Protein AF-A0A956LGB2-F1 (afdb_monomer_lite)

Structure (mmCIF, N/CA/C/O backbone):
data_AF-A0A956LGB2-F1
#
_entry.id   AF-A0A956LGB2-F1
#
loop_
_atom_site.group_PDB
_atom_site.id
_atom_site.type_symbol
_atom_site.label_atom_id
_atom_site.label_alt_id
_atom_site.label_comp_id
_atom_site.label_asym_id
_atom_site.label_entity_id
_atom_site.label_seq_id
_atom_site.pdbx_PDB_ins_code
_atom_site.Cartn_x
_atom_site.Cartn_y
_atom_site.Cartn_z
_atom_site.occupancy
_atom_site.B_iso_or_equiv
_atom_site.auth_seq_id
_atom_site.auth_comp_id
_atom_site.auth_asym_id
_atom_site.auth_atom_id
_atom_site.pdbx_PDB_model_num
ATOM 1 N N . MET A 1 1 ? -15.242 -31.409 2.179 1.00 33.00 1 MET A N 1
ATOM 2 C CA . MET A 1 1 ? -13.877 -31.754 2.643 1.00 33.00 1 MET A CA 1
ATOM 3 C C . MET A 1 1 ? -12.834 -31.736 1.522 1.00 33.00 1 MET A C 1
ATOM 5 O O . MET A 1 1 ? -11.829 -31.067 1.704 1.00 33.00 1 MET A O 1
ATOM 9 N N . LEU A 1 2 ? -13.047 -32.374 0.359 1.00 26.69 2 LEU A N 1
ATOM 10 C CA . LEU A 1 2 ? -12.057 -32.366 -0.741 1.00 26.69 2 LEU A CA 1
ATOM 11 C C . LEU A 1 2 ? -11.826 -30.980 -1.390 1.00 26.69 2 LEU A C 1
ATOM 13 O O . LEU A 1 2 ? -10.678 -30.632 -1.641 1.00 26.69 2 LEU A O 1
ATOM 17 N N . GLU A 1 3 ? -12.863 -30.150 -1.569 1.00 27.11 3 GLU A N 1
ATOM 18 C CA . GLU A 1 3 ? -12.711 -28.790 -2.138 1.00 27.11 3 GLU A CA 1
ATOM 19 C C . GLU A 1 3 ? -11.979 -27.803 -1.208 1.00 27.11 3 GLU A C 1
ATOM 21 O O . GLU A 1 3 ? -11.201 -26.964 -1.665 1.00 27.11 3 GLU A O 1
ATOM 26 N N . GLN A 1 4 ? -12.171 -27.932 0.109 1.00 30.11 4 GLN A N 1
ATOM 27 C CA . GLN A 1 4 ? -11.454 -27.130 1.108 1.00 30.11 4 GLN A CA 1
ATOM 28 C C . GLN A 1 4 ? -9.970 -27.521 1.181 1.00 30.11 4 GLN A C 1
ATOM 30 O O . GLN A 1 4 ? -9.119 -26.643 1.291 1.00 30.11 4 GLN A O 1
ATOM 35 N N . GLY A 1 5 ? -9.648 -28.812 1.030 1.00 30.19 5 GLY A N 1
ATOM 36 C CA . GLY A 1 5 ? -8.265 -29.295 0.971 1.00 30.1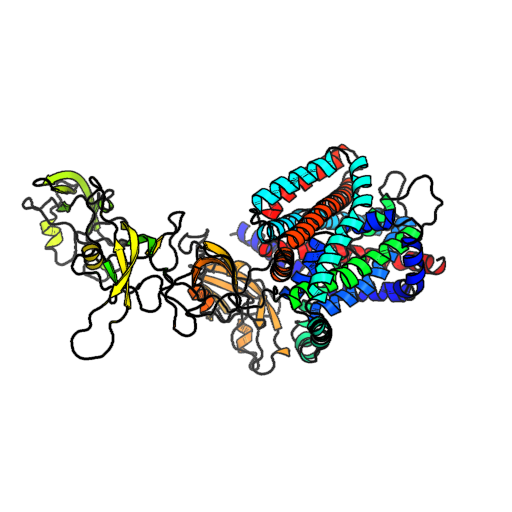9 5 GLY A CA 1
ATOM 37 C C . GLY A 1 5 ? -7.500 -28.789 -0.256 1.00 30.19 5 GLY A C 1
ATOM 38 O O . GLY A 1 5 ? -6.339 -28.405 -0.138 1.00 30.19 5 GLY A O 1
ATOM 39 N N . THR A 1 6 ? -8.149 -28.708 -1.424 1.00 35.34 6 THR A N 1
ATOM 40 C CA . THR A 1 6 ? -7.527 -28.163 -2.645 1.00 35.34 6 THR A CA 1
ATOM 41 C C . THR A 1 6 ? -7.339 -26.649 -2.593 1.00 35.34 6 THR A C 1
ATOM 43 O O . THR A 1 6 ? -6.307 -26.153 -3.042 1.00 35.34 6 THR A O 1
ATOM 46 N N . ALA A 1 7 ? -8.291 -25.911 -2.011 1.00 32.19 7 ALA A N 1
ATOM 47 C CA . ALA A 1 7 ? -8.176 -24.463 -1.838 1.00 32.19 7 ALA A CA 1
ATOM 48 C C . ALA A 1 7 ? -7.099 -24.098 -0.803 1.00 32.19 7 ALA A C 1
ATOM 50 O O . ALA A 1 7 ? -6.295 -23.200 -1.049 1.00 32.19 7 ALA A O 1
ATOM 51 N N . ALA A 1 8 ? -7.024 -24.841 0.306 1.00 30.70 8 ALA A N 1
ATOM 52 C CA . ALA A 1 8 ? -5.978 -24.682 1.312 1.00 30.70 8 ALA A CA 1
ATOM 53 C C . ALA A 1 8 ? -4.590 -25.034 0.751 1.00 30.70 8 ALA A C 1
ATOM 55 O O . ALA A 1 8 ? -3.650 -24.267 0.938 1.00 30.70 8 ALA A O 1
ATOM 56 N N . ALA A 1 9 ? -4.456 -26.125 -0.012 1.00 31.73 9 ALA A N 1
ATOM 57 C CA . ALA A 1 9 ? -3.192 -26.498 -0.653 1.00 31.73 9 ALA A CA 1
ATOM 58 C C . ALA A 1 9 ? -2.744 -25.482 -1.720 1.00 31.73 9 ALA A C 1
ATOM 60 O O . ALA A 1 9 ? -1.560 -25.162 -1.804 1.00 31.73 9 ALA A O 1
ATOM 61 N N . ALA A 1 10 ? -3.677 -24.932 -2.506 1.00 35.94 10 ALA A N 1
ATOM 62 C CA . ALA A 1 10 ? -3.381 -23.875 -3.472 1.00 35.94 10 ALA A CA 1
ATOM 63 C C . ALA A 1 10 ? -2.983 -22.559 -2.784 1.00 35.94 10 ALA A C 1
ATOM 65 O O . ALA A 1 10 ? -2.048 -21.892 -3.227 1.00 35.94 10 ALA A O 1
ATOM 66 N N . TYR A 1 11 ? -3.647 -22.207 -1.679 1.00 42.28 11 TYR A N 1
ATOM 67 C CA . TYR A 1 11 ? -3.321 -21.031 -0.874 1.00 42.28 11 TYR A CA 1
ATOM 68 C C . TYR A 1 11 ? -1.948 -21.161 -0.202 1.00 42.28 11 TYR A C 1
ATOM 70 O O . TYR A 1 11 ? -1.141 -20.237 -0.276 1.00 42.28 11 TYR A O 1
ATOM 78 N N . VAL A 1 12 ? -1.652 -22.328 0.378 1.00 43.34 12 VAL A N 1
ATOM 79 C CA . VAL A 1 12 ? -0.345 -22.657 0.965 1.00 43.34 12 VAL A CA 1
ATOM 80 C C . VAL A 1 12 ? 0.749 -22.676 -0.105 1.00 43.34 12 VAL A C 1
ATOM 82 O O . VAL A 1 12 ? 1.812 -22.097 0.088 1.00 43.34 12 VAL A O 1
ATOM 85 N N . GLY A 1 13 ? 0.489 -23.264 -1.274 1.00 39.47 13 GLY A N 1
ATOM 86 C CA . GLY A 1 13 ? 1.427 -23.228 -2.396 1.00 39.47 13 GLY A CA 1
ATOM 87 C C . GLY A 1 13 ? 1.725 -21.797 -2.855 1.00 39.47 13 GLY A C 1
ATOM 88 O O . GLY A 1 13 ? 2.885 -21.431 -3.039 1.00 39.47 13 GLY A O 1
ATOM 89 N N . ALA A 1 14 ? 0.696 -20.956 -2.980 1.00 50.09 14 ALA A N 1
ATOM 90 C CA . ALA A 1 14 ? 0.848 -19.559 -3.378 1.00 50.09 14 ALA A CA 1
ATOM 91 C C . ALA A 1 14 ? 1.570 -18.708 -2.318 1.00 50.09 14 ALA A C 1
ATOM 93 O O . ALA A 1 14 ? 2.389 -17.856 -2.675 1.00 50.09 14 ALA A O 1
ATOM 94 N N . SER A 1 15 ? 1.308 -18.937 -1.026 1.00 50.97 15 SER A N 1
ATOM 95 C CA . SER A 1 15 ? 1.970 -18.212 0.063 1.00 50.97 15 SER A CA 1
ATOM 96 C C . SER A 1 15 ? 3.447 -18.591 0.177 1.00 50.97 15 SER A C 1
ATOM 98 O O . SER A 1 15 ? 4.295 -17.704 0.265 1.00 50.97 15 SER A O 1
ATOM 100 N N . VAL A 1 16 ? 3.775 -19.880 0.060 1.00 54.41 16 VAL A N 1
ATOM 101 C CA . VAL A 1 16 ? 5.156 -20.380 0.074 1.00 54.41 16 VAL A CA 1
ATOM 102 C C . VAL A 1 16 ? 5.947 -19.841 -1.120 1.00 54.41 16 VAL A C 1
ATOM 104 O O . VAL A 1 16 ? 7.033 -19.289 -0.939 1.00 54.41 16 VAL A O 1
ATOM 107 N N . VAL A 1 17 ? 5.393 -19.921 -2.337 1.00 60.59 17 VAL A N 1
ATOM 108 C CA . VAL A 1 17 ? 6.043 -19.382 -3.546 1.00 60.59 17 VAL A CA 1
ATOM 109 C C . VAL A 1 17 ? 6.296 -17.881 -3.412 1.00 60.59 17 VAL A C 1
ATOM 111 O O . VAL A 1 17 ? 7.390 -17.417 -3.734 1.00 60.59 17 VAL A O 1
ATOM 114 N N . ARG A 1 18 ? 5.329 -17.120 -2.887 1.00 69.56 18 ARG A N 1
ATOM 115 C CA . ARG A 1 18 ? 5.497 -15.685 -2.621 1.00 69.56 18 ARG A CA 1
ATOM 116 C C . ARG A 1 18 ? 6.631 -15.423 -1.629 1.00 69.56 18 ARG A C 1
ATOM 118 O O . ARG A 1 18 ? 7.448 -14.542 -1.888 1.00 69.56 18 ARG A O 1
ATOM 125 N N . SER A 1 19 ? 6.704 -16.169 -0.530 1.00 65.06 19 SER A N 1
ATOM 126 C CA . SER A 1 19 ? 7.754 -15.993 0.478 1.00 65.06 19 SER A CA 1
ATOM 127 C C . SER A 1 19 ? 9.148 -16.256 -0.093 1.00 65.06 19 SER A C 1
ATOM 129 O O . SER A 1 19 ? 10.043 -15.435 0.098 1.00 65.06 19 SER A O 1
ATOM 131 N N . TYR A 1 20 ? 9.331 -17.326 -0.875 1.00 70.00 20 TYR A N 1
ATOM 132 C CA . TYR A 1 20 ? 10.611 -17.599 -1.544 1.00 70.00 20 TYR A CA 1
ATOM 133 C C . TYR A 1 20 ? 10.964 -16.554 -2.606 1.00 70.00 20 TYR A C 1
ATOM 135 O O . TYR A 1 20 ? 12.118 -16.117 -2.696 1.00 70.00 20 TYR A O 1
ATOM 143 N N . LEU A 1 21 ? 9.976 -16.124 -3.395 1.00 77.06 21 LEU A N 1
ATOM 144 C CA . LEU A 1 21 ? 10.154 -15.074 -4.394 1.00 77.06 21 LEU A CA 1
ATOM 145 C C . LEU A 1 21 ? 10.640 -13.779 -3.731 1.00 77.06 21 LEU A C 1
ATOM 147 O O . LEU A 1 21 ? 11.604 -13.173 -4.185 1.00 77.06 21 LEU A O 1
ATOM 151 N N . LEU A 1 22 ? 10.013 -13.372 -2.632 1.00 73.12 22 LEU A N 1
ATOM 152 C CA . LEU A 1 22 ? 10.352 -12.133 -1.939 1.00 73.12 22 LEU A CA 1
ATOM 153 C C . LEU A 1 22 ? 11.666 -12.229 -1.151 1.00 73.12 22 LEU A C 1
ATOM 155 O O . LEU A 1 22 ? 12.452 -11.286 -1.189 1.00 73.12 22 LEU A O 1
ATOM 159 N N . ALA A 1 23 ? 11.958 -13.370 -0.523 1.00 72.56 23 ALA A N 1
ATOM 160 C CA . ALA A 1 23 ? 13.207 -13.578 0.211 1.00 72.56 23 ALA A CA 1
ATOM 161 C C . ALA A 1 23 ? 14.443 -13.592 -0.706 1.00 72.56 23 ALA A C 1
ATOM 163 O O . ALA A 1 23 ? 15.503 -13.093 -0.334 1.00 72.56 23 ALA A O 1
ATOM 164 N N . SER A 1 24 ? 14.315 -14.135 -1.921 1.00 81.75 24 SER A N 1
ATOM 165 C CA . SER A 1 24 ? 15.406 -14.164 -2.910 1.00 81.75 24 SER A CA 1
ATOM 166 C C . SER A 1 24 ? 15.608 -12.828 -3.637 1.00 81.75 24 SER A C 1
ATOM 168 O O . SER A 1 24 ? 16.690 -12.571 -4.173 1.00 81.75 24 SER A O 1
ATOM 170 N N . LEU A 1 25 ? 14.598 -11.951 -3.628 1.00 88.69 25 LEU A N 1
ATOM 171 C CA . LEU A 1 25 ? 14.576 -10.714 -4.402 1.00 88.69 25 LEU A CA 1
ATOM 172 C C . LEU A 1 25 ? 15.778 -9.784 -4.140 1.00 88.69 25 LEU A C 1
ATOM 174 O O . LEU A 1 25 ? 16.388 -9.358 -5.126 1.00 88.69 25 LEU A O 1
ATOM 178 N N . PRO A 1 26 ? 16.175 -9.477 -2.885 1.00 87.62 26 PRO A N 1
ATOM 179 C CA . PRO A 1 26 ? 17.330 -8.617 -2.629 1.00 87.62 26 PRO A CA 1
ATOM 180 C C . PRO A 1 26 ? 18.622 -9.148 -3.242 1.00 87.62 26 PRO A C 1
ATOM 182 O O . PRO A 1 26 ? 19.385 -8.389 -3.835 1.00 87.62 26 PRO A O 1
ATOM 185 N N . PHE A 1 27 ? 18.845 -10.460 -3.148 1.00 87.06 27 PHE A N 1
ATOM 186 C CA . PHE A 1 27 ? 20.051 -11.109 -3.653 1.00 87.06 27 PHE A CA 1
ATOM 187 C C . PHE A 1 27 ? 20.112 -11.072 -5.178 1.00 87.06 27 PHE A C 1
ATOM 189 O O . PHE A 1 27 ? 21.157 -10.752 -5.742 1.00 87.06 27 PHE A O 1
ATOM 196 N N . VAL A 1 28 ? 18.988 -11.336 -5.852 1.00 88.75 28 VAL A N 1
ATOM 197 C CA . VAL A 1 28 ? 18.915 -11.283 -7.318 1.00 88.75 28 VAL A CA 1
ATOM 198 C C . VAL A 1 28 ? 19.069 -9.847 -7.821 1.00 88.75 28 VAL A C 1
ATOM 200 O O . VAL A 1 28 ? 19.841 -9.608 -8.748 1.00 88.75 28 VAL A O 1
ATOM 203 N N . ALA A 1 29 ? 18.390 -8.880 -7.199 1.00 92.38 29 ALA A N 1
ATOM 204 C CA . ALA A 1 29 ? 18.420 -7.485 -7.631 1.00 92.38 29 ALA A CA 1
ATOM 205 C C . ALA A 1 29 ? 19.777 -6.813 -7.380 1.00 92.38 29 ALA A C 1
ATOM 207 O O . ALA A 1 29 ? 20.380 -6.266 -8.307 1.00 92.38 29 ALA A O 1
ATOM 208 N N . LEU A 1 30 ? 20.291 -6.889 -6.148 1.00 93.12 30 LEU A N 1
ATOM 209 C CA . LEU A 1 30 ? 21.577 -6.287 -5.793 1.00 93.12 30 LEU A CA 1
ATOM 210 C C . LEU A 1 30 ? 22.738 -7.056 -6.424 1.00 93.12 30 LEU A C 1
ATOM 212 O O . LEU A 1 30 ? 23.630 -6.442 -7.006 1.00 93.12 30 LEU A O 1
ATOM 216 N N . GLY A 1 31 ? 22.710 -8.391 -6.372 1.00 92.69 31 GLY A N 1
ATOM 217 C CA . GLY A 1 31 ? 23.738 -9.238 -6.977 1.00 92.69 31 GLY A CA 1
ATOM 218 C C . GLY A 1 31 ? 23.775 -9.110 -8.500 1.00 92.69 31 GLY A C 1
ATOM 219 O O . GLY A 1 31 ? 24.846 -8.915 -9.072 1.00 92.69 31 GLY A O 1
ATOM 220 N N . GLY A 1 32 ? 22.614 -9.136 -9.162 1.00 92.62 32 GLY A N 1
ATOM 221 C CA . GLY A 1 32 ? 22.505 -8.956 -10.611 1.00 92.62 32 GLY A CA 1
ATOM 222 C C . GLY A 1 32 ? 22.916 -7.555 -11.067 1.00 92.62 32 GLY A C 1
ATOM 223 O O . GLY A 1 32 ? 23.683 -7.413 -12.022 1.00 92.62 32 GLY A O 1
ATOM 224 N N . GLY A 1 33 ? 22.480 -6.514 -10.353 1.00 94.56 33 GLY A N 1
ATOM 225 C CA . GLY A 1 33 ? 22.883 -5.134 -10.625 1.00 94.56 33 GLY A CA 1
ATOM 226 C C . GLY A 1 33 ? 24.381 -4.895 -10.407 1.00 94.56 33 GLY A C 1
ATOM 227 O O . GLY A 1 33 ? 25.035 -4.245 -11.231 1.00 94.56 33 GLY A O 1
ATOM 228 N N . LEU A 1 34 ? 24.958 -5.467 -9.344 1.00 95.62 34 LEU A N 1
ATOM 229 C CA . LEU A 1 34 ? 26.398 -5.421 -9.085 1.00 95.62 34 LEU A CA 1
ATOM 230 C C . LEU A 1 34 ? 27.177 -6.170 -10.168 1.00 95.62 34 LEU A C 1
ATOM 232 O O . LEU A 1 34 ? 28.156 -5.641 -10.692 1.00 95.62 34 LEU A O 1
ATOM 236 N N . TRP A 1 35 ? 26.718 -7.357 -10.565 1.00 94.75 35 TRP A N 1
ATOM 237 C CA . TRP A 1 35 ? 27.326 -8.116 -11.653 1.00 94.75 35 TRP A CA 1
ATOM 238 C C . TRP A 1 35 ? 27.338 -7.323 -12.962 1.00 94.75 35 TRP A C 1
ATOM 240 O O . TRP A 1 35 ? 28.393 -7.193 -13.580 1.00 94.75 35 TRP A O 1
ATOM 250 N N . ILE A 1 36 ? 26.207 -6.732 -13.365 1.00 94.19 36 ILE A N 1
ATOM 251 C CA . ILE A 1 36 ? 26.127 -5.895 -14.574 1.00 94.19 36 ILE A CA 1
ATOM 252 C C . ILE A 1 36 ? 27.059 -4.685 -14.456 1.00 94.19 36 ILE A C 1
ATOM 254 O O . ILE A 1 36 ? 27.759 -4.342 -15.413 1.00 94.19 36 ILE A O 1
ATOM 258 N N . THR A 1 37 ? 27.127 -4.066 -13.278 1.00 94.94 37 THR A N 1
ATOM 259 C CA . THR A 1 37 ? 28.056 -2.963 -13.003 1.00 94.94 37 THR A CA 1
ATOM 260 C C . THR A 1 37 ? 29.506 -3.393 -13.225 1.00 94.94 37 THR A C 1
ATOM 262 O O . THR A 1 37 ? 30.235 -2.729 -13.959 1.00 94.94 37 THR A O 1
ATOM 265 N N . LEU A 1 38 ? 29.925 -4.529 -12.665 1.00 93.44 38 LEU A N 1
ATOM 266 C CA . LEU A 1 38 ? 31.282 -5.055 -12.829 1.00 93.44 38 LEU A CA 1
ATOM 267 C C . LEU A 1 38 ? 31.563 -5.473 -14.279 1.00 93.44 38 LEU A C 1
ATOM 269 O O . LEU A 1 38 ? 32.581 -5.075 -14.850 1.00 93.44 38 LEU A O 1
ATOM 273 N N . ALA A 1 39 ? 30.639 -6.204 -14.907 1.00 89.62 39 ALA A N 1
ATOM 274 C CA . ALA A 1 39 ? 30.756 -6.676 -16.285 1.00 89.62 39 ALA A CA 1
ATOM 275 C C . ALA A 1 39 ? 30.896 -5.514 -17.280 1.00 89.62 39 ALA A C 1
ATOM 277 O O . ALA A 1 39 ? 31.683 -5.586 -18.222 1.00 89.62 39 ALA A O 1
ATOM 278 N N . THR A 1 40 ? 30.192 -4.407 -17.045 1.00 90.31 40 THR A N 1
ATOM 279 C CA . THR A 1 40 ? 30.264 -3.199 -17.882 1.00 90.31 40 THR A CA 1
ATOM 280 C C . THR A 1 40 ? 31.358 -2.213 -17.455 1.00 90.31 40 THR A C 1
ATOM 282 O O . THR A 1 40 ? 31.476 -1.130 -18.037 1.00 90.31 40 THR A O 1
ATOM 285 N N . ARG A 1 41 ? 32.188 -2.580 -16.465 1.00 91.00 41 ARG A N 1
ATOM 286 C CA . ARG A 1 41 ? 33.262 -1.752 -15.885 1.00 91.00 41 ARG A CA 1
ATOM 287 C C . ARG A 1 41 ? 32.758 -0.421 -15.312 1.00 91.00 41 ARG A C 1
ATOM 289 O O . ARG A 1 41 ? 33.433 0.599 -15.436 1.00 91.00 41 ARG A O 1
ATOM 296 N N . GLY A 1 42 ? 31.569 -0.424 -14.714 1.00 91.88 42 GLY A N 1
ATOM 297 C CA . GLY A 1 42 ? 30.932 0.750 -14.124 1.00 91.88 42 GLY A CA 1
ATOM 298 C C . GLY A 1 42 ? 30.446 1.739 -15.178 1.00 91.88 42 GLY A C 1
ATOM 299 O O . GLY A 1 42 ? 30.777 2.927 -15.113 1.00 91.88 42 GLY A O 1
ATOM 300 N N . VAL A 1 43 ? 29.694 1.260 -16.178 1.00 91.62 43 VAL A N 1
ATOM 301 C CA . VAL A 1 43 ? 29.204 2.094 -17.290 1.00 91.62 43 VAL A CA 1
ATOM 302 C C . VAL A 1 43 ? 28.433 3.320 -16.806 1.00 91.62 43 VAL A C 1
ATOM 304 O O . VAL A 1 43 ? 28.613 4.404 -17.365 1.00 91.62 43 VAL A O 1
ATOM 307 N N . GLN A 1 44 ? 27.672 3.170 -15.721 1.00 93.69 44 GLN A N 1
ATOM 308 C CA . GLN A 1 44 ? 26.893 4.241 -15.116 1.00 93.69 44 GLN A CA 1
ATOM 309 C C . GLN A 1 44 ? 27.745 5.398 -14.602 1.00 93.69 44 GLN A C 1
ATOM 311 O O . GLN A 1 44 ? 27.299 6.537 -14.654 1.00 93.69 44 GLN A O 1
ATOM 316 N N . PHE A 1 45 ? 28.988 5.136 -14.192 1.00 94.94 45 PHE A N 1
ATOM 317 C CA . PHE A 1 45 ? 29.922 6.171 -13.754 1.00 94.94 45 PHE A CA 1
ATOM 318 C C . PHE A 1 45 ? 30.734 6.711 -14.933 1.00 94.94 45 PHE A C 1
ATOM 320 O O . PHE A 1 45 ? 30.802 7.919 -15.153 1.00 94.94 45 PHE A O 1
ATOM 327 N N . ARG A 1 46 ? 31.292 5.815 -15.761 1.00 93.00 46 ARG A N 1
ATOM 328 C CA . ARG A 1 46 ? 32.136 6.180 -16.914 1.00 93.00 46 ARG A CA 1
ATOM 329 C C . ARG A 1 46 ? 31.404 7.018 -17.960 1.00 93.00 46 ARG A C 1
ATOM 331 O O . ARG A 1 46 ? 32.022 7.860 -18.607 1.00 93.00 46 ARG A O 1
ATOM 338 N N . ARG A 1 47 ? 30.113 6.752 -18.187 1.00 89.75 47 ARG A N 1
ATOM 339 C CA . ARG A 1 47 ? 29.331 7.382 -19.265 1.00 89.75 47 ARG A CA 1
ATOM 340 C C . ARG A 1 47 ? 28.354 8.442 -18.792 1.00 89.75 47 ARG A C 1
ATOM 342 O O . ARG A 1 47 ? 27.687 9.031 -19.642 1.00 89.75 47 ARG A O 1
ATOM 349 N N . LEU A 1 48 ? 28.288 8.735 -17.493 1.00 92.31 48 LEU A N 1
ATOM 350 C CA . LEU A 1 48 ? 27.345 9.718 -16.959 1.00 92.31 48 LEU A CA 1
ATOM 351 C C . LEU A 1 48 ? 27.468 11.076 -17.661 1.00 92.31 48 LEU A C 1
ATOM 353 O O . LEU A 1 48 ? 26.468 11.644 -18.090 1.00 92.31 48 LEU A O 1
ATOM 357 N N . GLY A 1 49 ? 28.698 11.554 -17.878 1.00 89.88 49 GLY A N 1
ATOM 358 C CA . GLY A 1 49 ? 28.945 12.809 -18.595 1.00 89.88 49 GLY A CA 1
ATOM 359 C C . GLY A 1 49 ? 28.396 12.806 -20.027 1.00 89.88 49 GLY A C 1
ATOM 360 O O . GLY A 1 49 ? 27.760 13.771 -20.447 1.00 89.88 49 GLY A O 1
ATOM 361 N N . ARG A 1 50 ? 28.562 11.695 -20.762 1.00 88.31 50 ARG A N 1
ATOM 362 C CA . ARG A 1 50 ? 28.015 11.538 -22.123 1.00 88.31 50 ARG A CA 1
ATOM 363 C C . ARG A 1 50 ? 26.489 11.456 -22.114 1.00 88.31 50 ARG A C 1
ATOM 365 O O . ARG A 1 50 ? 25.850 12.065 -22.968 1.00 88.31 50 ARG A O 1
ATOM 372 N N . ALA A 1 51 ? 25.905 10.744 -21.154 1.00 89.50 51 ALA A N 1
ATOM 373 C CA . ALA A 1 51 ? 24.456 10.663 -20.994 1.00 89.50 51 ALA A CA 1
ATOM 374 C C . ALA A 1 51 ? 23.844 12.047 -20.728 1.00 89.50 51 ALA A C 1
ATOM 376 O O . ALA A 1 51 ? 22.909 12.455 -21.418 1.00 89.50 51 ALA A O 1
ATOM 377 N N . LEU A 1 52 ? 24.439 12.822 -19.815 1.00 89.94 52 LEU A N 1
ATOM 378 C CA . LEU A 1 52 ? 24.019 14.192 -19.518 1.00 89.94 52 LEU A CA 1
ATOM 379 C C . LEU A 1 52 ? 24.203 15.140 -20.714 1.00 89.94 52 LEU A C 1
ATOM 381 O O . LEU A 1 52 ? 23.337 15.973 -20.976 1.00 89.94 52 LEU A O 1
ATOM 385 N N . ALA A 1 53 ? 25.302 15.018 -21.463 1.00 87.38 53 ALA A N 1
ATOM 386 C CA . ALA A 1 53 ? 25.502 15.786 -22.693 1.00 87.38 53 ALA A CA 1
ATOM 387 C C . ALA A 1 53 ? 24.441 15.440 -23.753 1.00 87.38 53 ALA A C 1
ATOM 389 O O . ALA A 1 53 ? 23.880 16.333 -24.389 1.00 87.38 53 ALA A O 1
ATOM 390 N N . THR A 1 54 ? 24.100 14.154 -23.885 1.00 85.25 54 THR A N 1
ATOM 391 C CA . THR A 1 54 ? 23.055 13.678 -24.805 1.00 85.25 54 THR A CA 1
ATOM 392 C C . THR A 1 54 ? 21.696 14.269 -24.433 1.00 85.25 54 THR A C 1
ATOM 394 O O . THR A 1 54 ? 21.015 14.807 -25.307 1.00 85.25 54 THR A O 1
ATOM 397 N N . ALA A 1 55 ? 21.347 14.272 -23.143 1.00 84.44 55 ALA A N 1
ATOM 398 C CA . ALA A 1 55 ? 20.114 14.875 -22.638 1.00 84.44 55 ALA A CA 1
ATOM 399 C C . ALA A 1 55 ? 20.015 16.385 -22.939 1.00 84.44 55 ALA A C 1
ATOM 401 O O . ALA A 1 55 ? 18.934 16.874 -23.265 1.00 84.44 55 ALA A O 1
ATOM 402 N N . ARG A 1 56 ? 21.140 17.117 -22.890 1.00 82.38 56 ARG A N 1
ATOM 403 C CA . ARG A 1 56 ? 21.202 18.567 -23.165 1.00 82.38 56 ARG A CA 1
ATOM 404 C C . ARG A 1 56 ? 21.205 18.930 -24.655 1.00 82.38 56 ARG A C 1
ATOM 406 O O . ARG A 1 56 ? 20.820 20.040 -25.000 1.00 82.38 56 ARG A O 1
ATOM 413 N N . SER A 1 57 ? 21.602 18.016 -25.543 1.00 75.44 57 SER A N 1
ATOM 414 C CA . SER A 1 57 ? 21.816 18.267 -26.985 1.00 75.44 57 SER A CA 1
ATOM 415 C C . SER A 1 57 ? 20.543 18.448 -27.845 1.00 75.44 57 SER A C 1
ATOM 417 O O . SER A 1 57 ? 20.535 18.076 -29.013 1.00 75.44 57 SER A O 1
ATOM 419 N N . GLY A 1 58 ? 19.435 18.955 -27.289 1.00 59.91 58 GLY A N 1
ATOM 420 C CA . GLY A 1 58 ? 18.149 19.093 -28.002 1.00 59.91 58 GLY A CA 1
ATOM 421 C C . GLY A 1 58 ? 17.337 17.794 -28.124 1.00 59.91 58 GLY A C 1
ATOM 422 O O . GLY A 1 58 ? 16.177 17.815 -28.519 1.00 59.91 58 GLY A O 1
ATOM 423 N N . ARG A 1 59 ? 17.900 16.661 -27.687 1.00 64.06 59 ARG A N 1
ATOM 424 C CA . ARG A 1 59 ? 17.247 15.337 -27.634 1.00 64.06 59 ARG A CA 1
ATOM 425 C C . ARG A 1 59 ? 16.548 15.044 -26.306 1.00 64.06 59 ARG A C 1
ATOM 427 O O . ARG A 1 59 ? 16.195 13.901 -26.015 1.00 64.06 59 ARG A O 1
ATOM 434 N N . GLY A 1 60 ? 16.287 16.098 -25.532 1.00 60.22 60 GLY A N 1
ATOM 435 C CA . GLY A 1 60 ? 15.506 16.048 -24.298 1.00 60.22 60 GLY A CA 1
ATOM 436 C C . GLY A 1 60 ? 14.104 15.469 -24.495 1.00 60.22 60 GLY A C 1
ATOM 437 O O . GLY A 1 60 ? 13.565 14.912 -23.553 1.00 60.22 60 GLY A O 1
ATOM 438 N N . VAL A 1 61 ? 13.551 15.496 -25.714 1.00 67.38 61 VAL A N 1
ATOM 439 C CA . VAL A 1 61 ? 12.250 14.888 -26.052 1.00 67.38 61 VAL A CA 1
ATOM 440 C C . VAL A 1 61 ? 12.248 13.365 -25.852 1.00 67.38 61 VAL A C 1
ATOM 442 O O . VAL A 1 61 ? 11.258 12.822 -25.366 1.00 67.38 61 VAL A O 1
ATOM 445 N N . ARG A 1 62 ? 13.356 12.667 -26.154 1.00 76.81 62 ARG A N 1
ATOM 446 C CA . ARG A 1 62 ? 13.461 11.207 -25.950 1.00 76.81 62 ARG A CA 1
ATOM 447 C C . ARG A 1 62 ? 13.564 10.863 -24.466 1.00 76.81 62 ARG A C 1
ATOM 449 O O . ARG A 1 62 ? 12.866 9.973 -23.996 1.00 76.81 62 ARG A O 1
ATOM 456 N N . LEU A 1 63 ? 14.365 11.622 -23.713 1.00 82.12 63 LEU A N 1
ATOM 457 C CA . LEU A 1 63 ? 14.417 11.496 -22.254 1.00 82.12 63 LEU A CA 1
ATOM 458 C C . LEU A 1 63 ? 13.063 11.840 -21.620 1.00 82.12 63 LEU A C 1
ATOM 460 O O . LEU A 1 63 ? 12.613 11.123 -20.738 1.00 82.12 63 LEU A O 1
ATOM 464 N N . ALA A 1 64 ? 12.388 12.885 -22.099 1.00 81.50 64 ALA A N 1
ATOM 465 C CA . ALA A 1 64 ? 11.054 13.262 -21.652 1.00 81.50 64 ALA A CA 1
ATOM 466 C C . ALA A 1 64 ? 10.033 12.155 -21.928 1.00 81.50 64 ALA A C 1
ATOM 468 O O . ALA A 1 64 ? 9.185 11.916 -21.085 1.00 81.50 64 ALA A O 1
ATOM 469 N N . GLY A 1 65 ? 10.136 11.447 -23.058 1.00 81.69 65 GLY A N 1
ATOM 470 C CA . GLY A 1 65 ? 9.311 10.273 -23.352 1.00 81.69 65 GLY A CA 1
ATOM 471 C C . GLY A 1 65 ? 9.555 9.102 -22.394 1.00 81.69 65 GLY A C 1
ATOM 472 O O . GLY A 1 65 ? 8.592 8.487 -21.946 1.00 81.69 65 GLY A O 1
ATOM 473 N N . LEU A 1 66 ? 10.814 8.827 -22.034 1.00 86.31 66 LEU A N 1
ATOM 474 C CA . LEU A 1 66 ? 11.152 7.807 -21.030 1.00 86.31 66 LEU A CA 1
ATOM 475 C C . LEU A 1 66 ? 10.650 8.205 -19.635 1.00 86.31 66 LEU A C 1
ATOM 477 O O . LEU A 1 66 ? 9.980 7.424 -18.968 1.00 86.31 66 LEU A O 1
ATOM 481 N N . LEU A 1 67 ? 10.896 9.452 -19.226 1.00 87.38 67 LEU A N 1
ATOM 482 C CA . LEU A 1 67 ? 10.406 9.991 -17.958 1.00 87.38 67 LEU A CA 1
ATOM 483 C C . LEU A 1 67 ? 8.874 10.058 -17.918 1.00 87.38 67 LEU A C 1
ATOM 485 O O . LEU A 1 67 ? 8.298 9.814 -16.872 1.00 87.38 67 LEU A O 1
ATOM 489 N N . ALA A 1 68 ? 8.196 10.315 -19.038 1.00 84.00 68 ALA A N 1
ATOM 490 C CA . ALA A 1 68 ? 6.735 10.285 -19.114 1.00 84.00 68 ALA A CA 1
ATOM 491 C C . ALA A 1 68 ? 6.154 8.904 -18.775 1.00 84.00 68 ALA A C 1
ATOM 493 O O . ALA A 1 68 ? 5.024 8.825 -18.307 1.00 84.00 68 ALA A O 1
ATOM 494 N N . GLY A 1 69 ? 6.900 7.829 -19.055 1.00 81.25 69 GLY A N 1
ATOM 495 C CA . GLY A 1 69 ? 6.480 6.464 -18.751 1.00 81.25 69 GLY A CA 1
ATOM 496 C C . GLY A 1 69 ? 6.773 6.037 -17.318 1.00 81.25 69 GLY A C 1
ATOM 497 O O . GLY A 1 69 ? 5.956 5.333 -16.735 1.00 81.25 69 GLY A O 1
ATOM 498 N N . SER A 1 70 ? 7.885 6.510 -16.747 1.00 85.25 70 SER A N 1
ATOM 499 C CA . SER A 1 70 ? 8.365 6.065 -15.430 1.00 85.25 70 SER A CA 1
ATOM 500 C C . SER A 1 70 ? 8.054 7.031 -14.281 1.00 85.25 70 SER A C 1
ATOM 502 O O . SER A 1 70 ? 7.963 6.616 -13.131 1.00 85.25 70 SER A O 1
ATOM 504 N N . VAL A 1 71 ? 7.894 8.327 -14.561 1.00 87.00 71 VAL A N 1
ATOM 505 C CA . VAL A 1 71 ? 7.618 9.355 -13.550 1.00 87.00 71 VAL A CA 1
ATOM 506 C C . VAL A 1 71 ? 6.105 9.543 -13.446 1.00 87.00 71 VAL A C 1
ATOM 508 O O . VAL A 1 71 ? 5.493 10.229 -14.261 1.00 87.00 71 VAL A O 1
ATOM 511 N N . GLY A 1 72 ? 5.501 8.943 -12.424 1.00 84.38 72 GLY A N 1
ATOM 512 C CA . GLY A 1 72 ? 4.074 9.070 -12.106 1.00 84.38 72 GLY A CA 1
ATOM 513 C C . GLY A 1 72 ? 3.812 9.034 -10.606 1.00 84.38 72 GLY A C 1
ATOM 514 O O . GLY A 1 72 ? 4.743 9.127 -9.803 1.00 84.38 72 GLY A O 1
ATOM 515 N N . VAL A 1 73 ? 2.549 8.847 -10.219 1.00 84.12 73 VAL A N 1
ATOM 516 C CA . VAL A 1 73 ? 2.159 8.757 -8.803 1.00 84.12 73 VAL A CA 1
ATOM 517 C C . VAL A 1 73 ? 2.909 7.633 -8.087 1.00 84.12 73 VAL A C 1
ATOM 519 O O . VAL A 1 73 ? 3.380 7.846 -6.976 1.00 84.12 73 VAL A O 1
ATOM 522 N N . GLY A 1 74 ? 3.129 6.487 -8.742 1.00 82.56 74 GLY A N 1
ATOM 523 C CA . GLY A 1 74 ? 3.910 5.399 -8.154 1.00 82.56 74 GLY A CA 1
ATOM 524 C C . GLY A 1 74 ? 5.369 5.749 -7.854 1.00 82.56 74 GLY A C 1
ATOM 525 O O . GLY A 1 74 ? 5.899 5.314 -6.834 1.00 82.56 74 GLY A O 1
ATOM 526 N N . SER A 1 75 ? 5.993 6.603 -8.674 1.00 86.81 75 SER A N 1
ATOM 527 C CA . SER A 1 75 ? 7.371 7.060 -8.442 1.00 86.81 75 SER A CA 1
ATOM 528 C C . SER A 1 75 ? 7.507 8.011 -7.260 1.00 86.81 75 SER A C 1
ATOM 530 O O . SER A 1 75 ? 8.515 7.990 -6.558 1.00 86.81 75 SER A O 1
ATOM 532 N N . VAL A 1 76 ? 6.459 8.787 -7.001 1.00 86.75 76 VAL A N 1
ATOM 533 C CA . VAL A 1 76 ? 6.367 9.672 -5.842 1.00 86.75 76 VAL A CA 1
ATOM 534 C C . VAL A 1 76 ? 6.003 8.877 -4.587 1.00 86.75 76 VAL A C 1
ATOM 536 O O . VAL A 1 76 ? 6.694 8.959 -3.574 1.00 86.75 76 VAL A O 1
ATOM 539 N N . ALA A 1 77 ? 4.978 8.029 -4.671 1.00 90.19 77 ALA A N 1
ATOM 540 C CA . ALA A 1 77 ? 4.519 7.193 -3.567 1.00 90.19 77 ALA A CA 1
ATOM 541 C C . ALA A 1 77 ? 5.599 6.225 -3.065 1.00 90.19 77 ALA A C 1
ATOM 543 O O . ALA A 1 77 ? 5.639 5.919 -1.879 1.00 90.19 77 ALA A O 1
ATOM 544 N N . ALA A 1 78 ? 6.494 5.753 -3.937 1.00 92.25 78 ALA A N 1
ATOM 545 C CA . ALA A 1 78 ? 7.532 4.785 -3.595 1.00 92.25 78 ALA A CA 1
ATOM 546 C C . ALA A 1 78 ? 8.385 5.183 -2.380 1.00 92.25 78 ALA A C 1
ATOM 548 O O . ALA A 1 78 ? 8.601 4.353 -1.496 1.00 92.25 78 ALA A O 1
ATOM 549 N N . ALA A 1 79 ? 8.861 6.432 -2.325 1.00 92.19 79 ALA A N 1
ATOM 550 C CA . ALA A 1 79 ? 9.719 6.889 -1.232 1.00 92.19 79 ALA A CA 1
ATOM 551 C C . ALA A 1 79 ? 8.940 6.955 0.091 1.00 92.19 79 ALA A C 1
ATOM 553 O O . ALA A 1 79 ? 9.428 6.500 1.123 1.00 92.19 79 ALA A O 1
ATOM 554 N N . ALA A 1 80 ? 7.698 7.445 0.045 1.00 88.81 80 ALA A N 1
ATOM 555 C CA . ALA A 1 80 ? 6.816 7.479 1.207 1.00 88.81 80 ALA A CA 1
ATOM 556 C C . ALA A 1 80 ? 6.484 6.063 1.700 1.00 88.81 80 ALA A C 1
ATOM 558 O O . ALA A 1 80 ? 6.691 5.761 2.869 1.00 88.81 80 ALA A O 1
ATOM 559 N N . LEU A 1 81 ? 6.100 5.150 0.802 1.00 86.88 81 LEU A N 1
ATOM 560 C CA . LEU A 1 81 ? 5.842 3.746 1.139 1.00 86.88 81 LEU A CA 1
ATOM 561 C C . LEU A 1 81 ? 7.069 3.056 1.749 1.00 86.88 81 LEU A C 1
ATOM 563 O O . LEU A 1 81 ? 6.919 2.209 2.627 1.00 86.88 81 LEU A O 1
ATOM 567 N N . ALA A 1 82 ? 8.281 3.397 1.302 1.00 88.19 82 ALA A N 1
ATOM 568 C CA . ALA A 1 82 ? 9.513 2.869 1.882 1.00 88.19 82 ALA A CA 1
ATOM 569 C C . ALA A 1 82 ? 9.771 3.414 3.296 1.00 88.19 82 ALA A C 1
ATOM 571 O O . ALA A 1 82 ? 10.048 2.625 4.202 1.00 88.19 82 ALA A O 1
ATOM 572 N N . LEU A 1 83 ? 9.631 4.731 3.495 1.00 84.31 83 LEU A N 1
ATOM 573 C CA . LEU A 1 83 ? 9.734 5.370 4.814 1.00 84.31 83 LEU A CA 1
ATOM 574 C C . LEU A 1 83 ? 8.752 4.755 5.805 1.00 84.31 83 LEU A C 1
ATOM 576 O O . LEU A 1 83 ? 9.097 4.446 6.945 1.00 84.31 83 LEU A O 1
ATOM 580 N N . GLU A 1 84 ? 7.524 4.548 5.357 1.00 76.94 84 GLU A N 1
ATOM 581 C CA . GLU A 1 84 ? 6.469 4.021 6.195 1.00 76.94 84 GLU A CA 1
ATOM 582 C C . GLU A 1 84 ? 6.688 2.549 6.556 1.00 76.94 84 GLU A C 1
ATOM 584 O O . GLU A 1 84 ? 6.607 2.188 7.735 1.00 76.94 84 GLU A O 1
ATOM 589 N N . ALA A 1 85 ? 7.014 1.712 5.565 1.00 73.19 85 ALA A N 1
ATOM 590 C CA . ALA A 1 85 ? 7.174 0.274 5.757 1.00 73.19 85 ALA A CA 1
ATOM 591 C C . ALA A 1 85 ? 8.474 -0.097 6.489 1.00 73.19 85 ALA A C 1
ATOM 593 O O . ALA A 1 85 ? 8.465 -0.991 7.330 1.00 73.19 85 ALA A O 1
ATOM 594 N N . ALA A 1 86 ? 9.585 0.580 6.186 1.00 73.06 86 ALA A N 1
ATOM 595 C CA . ALA A 1 86 ? 10.924 0.166 6.618 1.00 73.06 86 ALA A CA 1
ATOM 596 C C . ALA A 1 86 ? 11.761 1.288 7.264 1.00 73.06 86 ALA A C 1
ATOM 598 O O . ALA A 1 86 ? 12.828 1.009 7.804 1.00 73.06 86 ALA A O 1
ATOM 599 N N . GLY A 1 87 ? 11.263 2.527 7.304 1.00 78.00 87 GLY A N 1
ATOM 600 C CA . GLY A 1 87 ? 11.927 3.666 7.948 1.00 78.00 87 GLY A CA 1
ATOM 601 C C . GLY A 1 87 ? 12.885 4.444 7.036 1.00 78.00 87 GLY A C 1
ATOM 602 O O . GLY A 1 87 ? 13.138 4.025 5.903 1.00 78.00 87 GLY A O 1
ATOM 603 N N . PRO A 1 88 ? 13.429 5.578 7.523 1.00 86.00 88 PRO A N 1
ATOM 604 C CA . PRO A 1 88 ? 14.442 6.388 6.834 1.00 86.00 88 PRO A CA 1
ATOM 605 C C . PRO A 1 88 ? 15.597 5.589 6.229 1.00 86.00 88 PRO A C 1
ATOM 607 O O . PRO A 1 88 ? 15.973 5.842 5.082 1.00 86.00 88 PRO A O 1
ATOM 610 N N . GLY A 1 89 ? 16.099 4.570 6.935 1.00 85.06 89 GLY A N 1
ATOM 611 C CA . GLY A 1 89 ? 17.182 3.714 6.438 1.00 85.06 89 GLY A CA 1
ATOM 612 C C . GLY A 1 89 ? 16.900 3.018 5.093 1.00 85.06 89 GLY A C 1
ATOM 613 O O . GLY A 1 89 ? 17.824 2.751 4.321 1.00 85.06 89 GLY A O 1
ATOM 614 N N . ALA A 1 90 ? 15.631 2.772 4.747 1.00 89.38 90 ALA A N 1
ATOM 615 C CA . ALA A 1 90 ? 15.263 2.163 3.467 1.00 89.38 90 ALA A CA 1
ATOM 616 C C . ALA A 1 90 ? 15.571 3.069 2.262 1.00 89.38 90 ALA A C 1
ATOM 618 O O . ALA A 1 90 ? 15.868 2.563 1.177 1.00 89.38 90 ALA A O 1
ATOM 619 N N . ILE A 1 91 ? 15.562 4.395 2.443 1.00 94.75 91 ILE A N 1
ATOM 620 C CA . ILE A 1 91 ? 15.842 5.362 1.373 1.00 94.75 91 ILE A CA 1
ATOM 621 C C . ILE A 1 91 ? 17.300 5.267 0.908 1.00 94.75 91 ILE A C 1
ATOM 623 O O . ILE A 1 91 ? 17.562 5.277 -0.295 1.00 94.75 91 ILE A O 1
ATOM 627 N N . ALA A 1 92 ? 18.251 5.066 1.826 1.00 94.56 92 ALA A N 1
ATOM 628 C CA . ALA A 1 92 ? 19.653 4.862 1.459 1.00 94.56 92 ALA A CA 1
ATOM 629 C C . ALA A 1 92 ? 19.848 3.580 0.632 1.00 94.56 92 ALA A C 1
ATOM 631 O O . ALA A 1 92 ? 20.588 3.563 -0.354 1.00 94.56 92 ALA A O 1
ATOM 632 N N . TRP A 1 93 ? 19.136 2.505 0.980 1.00 93.69 93 TRP A N 1
ATOM 633 C CA . TRP A 1 93 ? 19.148 1.275 0.189 1.00 93.69 93 TRP A CA 1
ATOM 634 C C . TRP A 1 93 ? 18.464 1.451 -1.170 1.00 93.69 93 TRP A C 1
ATOM 636 O O . TRP A 1 93 ? 18.957 0.916 -2.164 1.00 93.69 93 TRP A O 1
ATOM 646 N N . MET A 1 94 ? 17.402 2.261 -1.263 1.00 96.12 94 MET A N 1
ATOM 647 C CA . MET A 1 94 ? 16.822 2.648 -2.554 1.00 96.12 94 MET A CA 1
ATOM 648 C C . MET A 1 94 ? 17.843 3.383 -3.431 1.00 96.12 94 MET A C 1
ATOM 650 O O . MET A 1 94 ? 17.875 3.136 -4.638 1.00 96.12 94 MET A O 1
ATOM 654 N N . TRP A 1 95 ? 18.715 4.221 -2.853 1.00 97.38 95 TRP A N 1
ATOM 655 C CA . TRP A 1 95 ? 19.802 4.866 -3.598 1.00 97.38 95 TRP A CA 1
ATOM 656 C C . TRP A 1 95 ? 20.791 3.854 -4.173 1.00 97.38 95 TRP A C 1
ATOM 658 O O . TRP A 1 95 ? 21.141 3.942 -5.350 1.00 97.38 95 TRP A O 1
ATOM 668 N N . ILE A 1 96 ? 21.203 2.861 -3.381 1.00 96.62 96 ILE A N 1
ATOM 669 C CA . ILE A 1 96 ? 22.091 1.787 -3.850 1.00 96.62 96 ILE A CA 1
ATOM 670 C C . ILE A 1 96 ? 21.430 1.020 -5.001 1.00 96.62 96 ILE A C 1
ATOM 672 O O . ILE A 1 96 ? 22.046 0.841 -6.055 1.00 96.62 96 ILE A O 1
ATOM 676 N N . VAL A 1 97 ? 20.161 0.629 -4.840 1.00 96.75 97 VAL A N 1
ATOM 677 C CA . VAL A 1 97 ? 19.396 -0.058 -5.893 1.00 96.75 97 VAL A CA 1
ATOM 678 C C . VAL A 1 97 ? 19.306 0.802 -7.153 1.00 96.75 97 VAL A C 1
ATOM 680 O O . VAL A 1 97 ? 19.528 0.286 -8.243 1.00 96.75 97 VAL A O 1
ATOM 683 N N . ALA A 1 98 ? 19.069 2.109 -7.027 1.00 97.00 98 ALA A N 1
ATOM 684 C CA . ALA A 1 98 ? 18.986 3.014 -8.170 1.00 97.00 98 ALA A CA 1
ATOM 685 C C . ALA A 1 98 ? 20.323 3.160 -8.909 1.00 97.00 98 ALA A C 1
ATOM 687 O O . ALA A 1 98 ? 20.345 3.115 -10.138 1.00 97.00 98 ALA A O 1
ATOM 688 N N . ILE A 1 99 ? 21.444 3.276 -8.187 1.00 97.62 99 ILE A N 1
ATOM 689 C CA . ILE A 1 99 ? 22.793 3.357 -8.775 1.00 97.62 99 ILE A CA 1
ATOM 690 C C . ILE A 1 99 ? 23.120 2.090 -9.575 1.00 97.62 99 ILE A C 1
ATOM 692 O O . ILE A 1 99 ? 23.667 2.171 -10.679 1.00 97.62 99 ILE A O 1
ATOM 696 N N . LEU A 1 100 ? 22.777 0.915 -9.044 1.00 97.38 100 LEU A N 1
ATOM 697 C CA . LEU A 1 100 ? 22.907 -0.345 -9.779 1.00 97.38 100 LEU A CA 1
ATOM 698 C C . LEU A 1 100 ? 21.920 -0.394 -10.958 1.00 97.38 100 LEU A C 1
ATOM 700 O O . LEU A 1 100 ? 22.291 -0.778 -12.069 1.00 97.38 100 LEU A O 1
ATOM 704 N N . GLY A 1 101 ? 20.694 0.081 -10.738 1.00 96.56 101 GLY A N 1
ATOM 705 C CA . GLY A 1 101 ? 19.619 0.197 -11.718 1.00 96.56 101 GLY A CA 1
ATOM 706 C C . GLY A 1 101 ? 19.988 1.044 -12.935 1.00 96.56 101 GLY A C 1
ATOM 707 O O . GLY A 1 101 ? 19.561 0.724 -14.042 1.00 96.56 101 GLY A O 1
ATOM 708 N N . MET A 1 102 ? 20.844 2.062 -12.790 1.00 96.94 102 MET A N 1
ATOM 709 C CA . MET A 1 102 ? 21.392 2.814 -13.928 1.00 96.94 102 MET A CA 1
ATOM 710 C C . MET A 1 102 ? 22.121 1.879 -14.908 1.00 96.94 102 MET A C 1
ATOM 712 O O . MET A 1 102 ? 21.870 1.911 -16.114 1.00 96.94 102 MET A O 1
ATOM 716 N N . GLY A 1 103 ? 22.992 1.006 -14.390 1.00 95.44 103 GLY A N 1
ATOM 717 C CA . GLY A 1 103 ? 23.715 0.020 -15.197 1.00 95.44 103 GLY A CA 1
ATOM 718 C C . GLY A 1 103 ? 22.783 -1.024 -15.817 1.00 95.44 103 GLY A C 1
ATOM 719 O O . GLY A 1 103 ? 22.920 -1.343 -16.999 1.00 95.44 103 GLY A O 1
ATOM 720 N N . VAL A 1 104 ? 21.799 -1.504 -15.046 1.00 95.94 104 VAL A N 1
ATOM 721 C CA . VAL A 1 104 ? 20.764 -2.440 -15.523 1.00 95.94 104 VAL A CA 1
ATOM 722 C C . VAL A 1 104 ? 19.957 -1.829 -16.674 1.00 95.94 104 VAL A C 1
ATOM 724 O O . VAL A 1 104 ? 19.816 -2.467 -17.715 1.00 95.94 104 VAL A O 1
ATOM 727 N N . SER A 1 105 ? 19.517 -0.575 -16.528 1.00 94.50 105 SER A N 1
ATOM 728 C CA . SER A 1 105 ? 18.742 0.162 -17.541 1.00 94.50 105 SER A CA 1
ATOM 729 C C . SER A 1 105 ? 19.533 0.351 -18.832 1.00 94.50 105 SER A C 1
ATOM 731 O O . SER A 1 105 ? 19.028 0.179 -19.941 1.00 94.50 105 SER A O 1
ATOM 733 N N . TRP A 1 106 ? 20.822 0.671 -18.709 1.00 93.69 106 TRP A N 1
ATOM 734 C CA . TRP A 1 106 ? 21.697 0.751 -19.872 1.00 93.69 106 TRP A CA 1
ATOM 735 C C . TRP A 1 106 ? 21.815 -0.609 -20.580 1.00 93.69 106 TRP A C 1
ATOM 737 O O . TRP A 1 106 ? 21.714 -0.682 -21.808 1.00 93.69 106 TRP A O 1
ATOM 747 N N . ALA A 1 107 ? 22.006 -1.690 -19.817 1.00 93.31 107 ALA A N 1
ATOM 748 C CA . ALA A 1 107 ? 22.173 -3.035 -20.357 1.00 93.31 107 ALA A CA 1
ATOM 749 C C . ALA A 1 107 ? 20.910 -3.544 -21.073 1.00 93.31 107 ALA A C 1
ATOM 751 O O . ALA A 1 107 ? 21.018 -4.062 -22.185 1.00 93.31 107 ALA A O 1
ATOM 752 N N . GLU A 1 108 ? 19.723 -3.360 -20.487 1.00 92.25 108 GLU A N 1
ATOM 753 C CA . GLU A 1 108 ? 18.462 -3.833 -21.075 1.00 92.25 108 GLU A CA 1
ATOM 754 C C . GLU A 1 108 ? 18.121 -3.144 -22.395 1.00 92.25 108 GLU A C 1
ATOM 756 O O . GLU A 1 108 ? 17.740 -3.818 -23.358 1.00 92.25 108 GLU A O 1
ATOM 761 N N . VAL A 1 109 ? 18.324 -1.826 -22.480 1.00 90.56 109 VAL A N 1
ATOM 762 C CA . VAL A 1 109 ? 18.084 -1.080 -23.719 1.00 90.56 109 VAL A CA 1
ATOM 763 C C . VAL A 1 109 ? 19.119 -1.460 -24.772 1.00 90.56 109 VAL A C 1
ATOM 765 O O . VAL A 1 109 ? 18.763 -1.695 -25.923 1.00 90.56 109 VAL A O 1
ATOM 768 N N . THR A 1 110 ? 20.389 -1.594 -24.381 1.00 89.69 110 THR A N 1
ATOM 769 C CA . THR A 1 110 ? 21.471 -1.966 -25.304 1.00 89.69 110 THR A CA 1
ATOM 770 C C . THR A 1 110 ? 21.244 -3.344 -25.923 1.00 89.69 110 THR A C 1
ATOM 772 O O . THR A 1 110 ? 21.395 -3.513 -27.132 1.00 89.69 110 THR A O 1
ATOM 775 N N . VAL A 1 111 ? 20.873 -4.332 -25.108 1.00 89.31 111 VAL A N 1
ATOM 776 C CA . VAL A 1 111 ? 20.596 -5.696 -25.577 1.00 89.31 111 VAL A CA 1
ATOM 777 C C . VAL A 1 111 ? 19.364 -5.721 -26.472 1.00 89.31 111 VAL A C 1
ATOM 779 O O . VAL A 1 111 ? 19.414 -6.314 -27.547 1.00 89.31 111 VAL A O 1
ATOM 782 N N . SER A 1 112 ? 18.295 -5.030 -26.075 1.00 87.19 112 SER A N 1
ATOM 783 C CA . SER A 1 112 ? 17.052 -4.989 -26.852 1.00 87.19 112 SER A CA 1
ATOM 784 C C . SER A 1 112 ? 17.216 -4.285 -28.197 1.00 87.19 112 SER A C 1
ATOM 786 O O . SER A 1 112 ? 16.588 -4.685 -29.171 1.00 87.19 112 SER A O 1
ATOM 788 N N . ALA A 1 113 ? 18.082 -3.272 -28.272 1.00 83.25 113 ALA A N 1
ATOM 789 C CA . ALA A 1 113 ? 18.349 -2.549 -29.509 1.00 83.25 113 ALA A CA 1
ATOM 790 C C . ALA A 1 113 ? 19.310 -3.301 -30.454 1.00 83.25 113 ALA A C 1
ATOM 792 O O . ALA A 1 113 ? 19.185 -3.179 -31.666 1.00 83.25 113 ALA A O 1
ATOM 793 N N . ARG A 1 114 ? 20.250 -4.102 -29.925 1.00 81.75 114 ARG A N 1
ATOM 794 C CA . ARG A 1 114 ? 21.210 -4.888 -30.734 1.00 81.75 114 ARG A CA 1
ATOM 795 C C . ARG A 1 114 ? 20.701 -6.260 -31.168 1.00 81.75 114 ARG A C 1
ATOM 797 O O . ARG A 1 114 ? 21.276 -6.854 -32.074 1.00 81.75 114 ARG A O 1
ATOM 804 N N . LEU A 1 115 ? 19.677 -6.781 -30.500 1.00 81.44 115 LEU A N 1
ATOM 805 C CA . LEU A 1 115 ? 19.039 -8.055 -30.828 1.00 81.44 115 LEU A CA 1
ATOM 806 C C . LEU A 1 115 ? 17.562 -7.826 -31.191 1.00 81.44 115 LEU A C 1
ATOM 808 O O . LEU A 1 115 ? 16.677 -8.316 -30.477 1.00 81.44 115 LEU A O 1
ATOM 812 N N . PRO A 1 116 ? 17.272 -7.069 -32.270 1.00 68.69 116 PRO A N 1
ATOM 813 C CA . PRO A 1 116 ? 15.911 -6.975 -32.772 1.00 68.69 116 PRO A CA 1
ATOM 814 C C . PRO A 1 116 ? 15.443 -8.377 -33.193 1.00 68.69 116 PRO A C 1
ATOM 816 O O . PRO A 1 116 ? 16.221 -9.187 -33.699 1.00 68.69 116 PRO A O 1
ATOM 819 N N . GLY A 1 117 ? 14.181 -8.701 -32.904 1.00 67.12 117 GLY A N 1
ATOM 820 C CA . GLY A 1 117 ? 13.587 -9.980 -33.301 1.00 67.12 117 GLY A CA 1
ATOM 821 C C . GLY A 1 117 ? 13.419 -10.108 -34.819 1.00 67.12 117 GLY A C 1
ATOM 822 O O . GLY A 1 117 ? 13.895 -9.281 -35.589 1.00 67.12 117 GLY A O 1
ATOM 823 N N . SER A 1 118 ? 12.692 -11.138 -35.258 1.00 60.34 118 SER A N 1
ATOM 824 C CA . SER A 1 118 ? 12.248 -11.254 -36.655 1.00 60.34 118 SER A CA 1
ATOM 825 C C . SER A 1 118 ? 11.375 -10.061 -37.070 1.00 60.34 118 SER A C 1
ATOM 827 O O . SER A 1 118 ? 10.667 -9.503 -36.227 1.00 60.34 118 SER A O 1
ATOM 829 N N . GLU A 1 119 ? 11.374 -9.716 -38.362 1.00 49.34 119 GLU A N 1
ATOM 830 C CA . GLU A 1 119 ? 10.565 -8.619 -38.915 1.00 49.34 119 GLU A CA 1
ATOM 831 C C . GLU A 1 119 ? 9.103 -8.668 -38.427 1.00 49.34 119 GLU A C 1
ATOM 833 O O . GLU A 1 119 ? 8.454 -9.715 -38.440 1.00 49.34 119 GLU A O 1
ATOM 838 N N . GLY A 1 120 ? 8.595 -7.526 -37.947 1.00 51.59 120 GLY A N 1
ATOM 839 C CA . GLY A 1 120 ? 7.222 -7.369 -37.445 1.00 51.59 120 GLY A CA 1
ATOM 840 C C . GLY A 1 120 ? 7.009 -7.638 -35.946 1.00 51.59 120 GLY A C 1
ATOM 841 O O . GLY A 1 120 ? 5.920 -7.352 -35.434 1.00 51.59 120 GLY A O 1
ATOM 842 N N . ALA A 1 121 ? 8.016 -8.140 -35.219 1.00 58.31 121 ALA A N 1
ATOM 843 C CA . ALA A 1 121 ? 7.966 -8.273 -33.760 1.00 58.31 121 ALA A CA 1
ATOM 844 C C . ALA A 1 121 ? 8.386 -6.966 -33.062 1.00 58.31 121 ALA A C 1
ATOM 846 O O . ALA A 1 121 ? 9.405 -6.373 -33.408 1.00 58.31 121 ALA A O 1
ATOM 847 N N . ALA A 1 122 ? 7.622 -6.525 -32.056 1.00 60.88 122 ALA A N 1
ATOM 848 C CA . ALA A 1 122 ? 7.959 -5.322 -31.294 1.00 60.88 122 ALA A CA 1
ATOM 849 C C . ALA A 1 122 ? 9.292 -5.520 -30.537 1.00 60.88 122 ALA A C 1
ATOM 851 O O . ALA A 1 122 ? 9.403 -6.496 -29.788 1.00 60.88 122 ALA A O 1
ATOM 852 N N . PRO A 1 123 ? 10.291 -4.636 -30.714 1.00 68.44 123 PRO A N 1
ATOM 853 C CA . PRO A 1 123 ? 11.585 -4.767 -30.054 1.00 68.44 123 PRO A CA 1
ATOM 854 C C . PRO A 1 123 ? 11.450 -4.650 -28.529 1.00 68.44 123 PRO A C 1
ATOM 856 O O . PRO A 1 123 ? 10.637 -3.888 -28.006 1.00 68.44 123 PRO A O 1
ATOM 859 N N . GLY A 1 124 ? 12.240 -5.444 -27.805 1.00 83.19 124 GLY A N 1
ATOM 860 C CA . GLY A 1 124 ? 12.232 -5.477 -26.346 1.00 83.19 124 GLY A CA 1
ATOM 861 C C . GLY A 1 124 ? 12.837 -6.763 -25.774 1.00 83.19 124 GLY A C 1
ATOM 862 O O . GLY A 1 124 ? 13.396 -7.580 -26.514 1.00 83.19 124 GLY A O 1
ATOM 863 N N . PRO A 1 125 ? 12.698 -6.996 -24.459 1.00 86.50 125 PRO A N 1
ATOM 864 C CA . PRO A 1 125 ? 13.337 -8.135 -23.803 1.00 86.50 125 PRO A CA 1
ATOM 865 C C . PRO A 1 125 ? 12.872 -9.500 -24.322 1.00 86.50 125 PRO A C 1
ATOM 867 O O . PRO A 1 125 ? 13.669 -10.429 -24.414 1.00 86.50 125 PRO A O 1
ATOM 870 N N . ILE A 1 126 ? 11.605 -9.617 -24.733 1.00 87.12 126 ILE A N 1
ATOM 871 C CA . ILE A 1 126 ? 11.026 -10.864 -25.261 1.00 87.12 126 ILE A CA 1
ATOM 872 C C . ILE A 1 126 ? 11.703 -11.261 -26.579 1.00 87.12 126 ILE A C 1
ATOM 874 O O . ILE A 1 126 ? 12.090 -12.418 -26.768 1.00 87.12 126 ILE A O 1
ATOM 878 N N . THR A 1 127 ? 11.864 -10.306 -27.499 1.00 85.75 127 THR A N 1
ATOM 879 C CA . THR A 1 127 ? 12.513 -10.558 -28.791 1.00 85.75 127 THR A CA 1
ATOM 880 C C . THR A 1 127 ? 14.010 -10.764 -28.624 1.00 85.75 127 THR A C 1
ATOM 882 O O . THR A 1 127 ? 14.561 -11.680 -29.231 1.00 85.75 127 THR A O 1
ATOM 885 N N . ALA A 1 128 ? 14.647 -9.986 -27.746 1.00 87.62 128 ALA A N 1
ATOM 886 C CA . ALA A 1 128 ? 16.071 -10.107 -27.461 1.00 87.62 128 ALA A CA 1
ATOM 887 C C . ALA A 1 128 ? 16.422 -11.451 -26.807 1.00 87.62 128 ALA A C 1
ATOM 889 O O . ALA A 1 128 ? 17.430 -12.062 -27.160 1.00 87.62 128 ALA A O 1
ATOM 890 N N . ALA A 1 129 ? 15.568 -11.958 -25.911 1.00 89.44 129 ALA A N 1
ATOM 891 C CA . ALA A 1 129 ? 15.717 -13.285 -25.325 1.00 89.44 129 ALA A CA 1
ATOM 892 C C . ALA A 1 129 ? 15.681 -14.375 -26.404 1.00 89.44 129 ALA A C 1
ATOM 894 O O . ALA A 1 129 ? 16.590 -15.203 -26.471 1.00 89.44 129 ALA A O 1
ATOM 895 N N . ARG A 1 130 ? 14.676 -14.346 -27.291 1.00 87.00 130 ARG A N 1
ATOM 896 C CA . ARG A 1 130 ? 14.553 -15.300 -28.410 1.00 87.00 130 ARG A CA 1
ATOM 897 C C . ARG A 1 130 ? 15.756 -15.246 -29.350 1.00 87.00 130 ARG A C 1
ATOM 899 O O . ARG A 1 130 ? 16.302 -16.294 -29.685 1.00 87.00 130 ARG A O 1
ATOM 906 N N . ALA A 1 131 ? 16.177 -14.044 -29.737 1.00 86.81 131 ALA A N 1
ATOM 907 C CA . ALA A 1 131 ? 17.301 -13.843 -30.646 1.00 86.81 131 ALA A CA 1
ATOM 908 C C . ALA A 1 131 ? 18.646 -14.257 -30.021 1.00 86.81 131 ALA A C 1
ATOM 910 O O . ALA A 1 131 ? 19.475 -14.860 -30.695 1.00 86.81 131 ALA A O 1
ATOM 911 N N . GLY A 1 132 ? 18.860 -13.975 -28.732 1.00 86.94 132 GLY A N 1
ATOM 912 C CA . GLY A 1 132 ? 20.138 -14.226 -28.061 1.00 86.94 132 GLY A CA 1
ATOM 913 C C . GLY A 1 132 ? 20.314 -15.628 -27.465 1.00 86.94 132 GLY A C 1
ATOM 914 O O . GLY A 1 132 ? 21.453 -16.057 -27.296 1.00 86.94 132 GLY A O 1
ATOM 915 N N . LEU A 1 133 ? 19.225 -16.337 -27.130 1.00 89.12 133 LEU A N 1
ATOM 916 C CA . LEU A 1 133 ? 19.265 -17.622 -26.400 1.00 89.12 133 LEU A CA 1
ATOM 917 C C . LEU A 1 133 ? 18.488 -18.763 -27.091 1.00 89.12 133 LEU A C 1
ATOM 919 O O . LEU A 1 133 ? 18.353 -19.855 -26.531 1.00 89.12 133 LEU A O 1
ATOM 923 N N . GLY A 1 134 ? 17.937 -18.539 -28.287 1.00 88.12 134 GLY A N 1
ATOM 924 C CA . GLY A 1 134 ? 17.216 -19.558 -29.053 1.00 88.12 134 GLY A CA 1
ATOM 925 C C . GLY A 1 134 ? 15.988 -20.111 -28.317 1.00 88.12 134 GLY A C 1
ATOM 926 O O . GLY A 1 134 ? 15.157 -19.359 -27.808 1.00 88.12 134 GLY A O 1
ATOM 927 N N . ARG A 1 135 ? 15.857 -21.446 -28.246 1.00 88.00 135 ARG A N 1
ATOM 928 C CA . ARG A 1 135 ? 14.694 -22.120 -27.625 1.00 88.00 135 ARG A CA 1
ATOM 929 C C . ARG A 1 135 ? 14.526 -21.786 -26.140 1.00 88.00 135 ARG A C 1
ATOM 931 O O . ARG A 1 135 ? 13.403 -21.543 -25.705 1.00 88.00 135 ARG A O 1
ATOM 938 N N . LEU A 1 136 ? 15.630 -21.728 -25.390 1.00 89.12 136 LEU A N 1
ATOM 939 C CA . LEU A 1 136 ? 15.614 -21.336 -23.977 1.00 89.12 136 LEU A CA 1
ATOM 940 C C . LEU A 1 136 ? 15.118 -19.891 -23.821 1.00 89.12 136 LEU A C 1
ATOM 942 O O . LEU A 1 136 ? 14.274 -19.609 -22.974 1.00 89.12 136 LEU A O 1
ATOM 946 N N . GLY A 1 137 ? 15.574 -18.998 -24.702 1.00 86.81 137 GLY A N 1
ATOM 947 C CA . GLY A 1 137 ? 15.104 -17.615 -24.777 1.00 86.81 137 GLY A CA 1
ATOM 948 C C . GLY A 1 137 ? 13.623 -17.478 -25.111 1.00 86.81 137 GLY A C 1
ATOM 949 O O . GLY A 1 137 ? 12.949 -16.604 -24.576 1.00 86.81 137 GLY A O 1
ATOM 950 N N . GLY A 1 138 ? 13.089 -18.369 -25.950 1.00 86.62 138 GLY A N 1
ATOM 951 C CA . GLY A 1 138 ? 11.655 -18.449 -26.229 1.00 86.62 138 GLY A CA 1
ATOM 952 C C . GLY A 1 138 ? 10.818 -18.782 -24.997 1.00 86.62 138 GLY A C 1
ATOM 953 O O . GLY A 1 138 ? 9.810 -18.116 -24.764 1.00 86.62 138 GLY A O 1
ATOM 954 N N . ALA A 1 139 ? 11.254 -19.759 -24.196 1.00 90.12 139 ALA A N 1
ATOM 955 C CA . ALA A 1 139 ? 10.569 -20.154 -22.965 1.00 90.12 139 ALA A CA 1
ATOM 956 C C . ALA A 1 139 ? 10.655 -19.067 -21.880 1.00 90.12 139 ALA A C 1
ATOM 958 O O . ALA A 1 139 ? 9.638 -18.683 -21.306 1.00 90.12 139 ALA A O 1
ATOM 959 N N . LEU A 1 140 ? 11.848 -18.513 -21.640 1.00 90.12 140 LEU A N 1
ATOM 960 C CA . LEU A 1 140 ? 12.034 -17.439 -20.658 1.00 90.12 140 LEU A CA 1
ATOM 961 C C . LEU A 1 140 ? 11.327 -16.142 -21.080 1.00 90.12 140 LEU A C 1
ATOM 963 O O . LEU A 1 140 ? 10.730 -15.470 -20.245 1.00 90.12 140 LEU A O 1
ATOM 967 N N . GLY A 1 141 ? 11.328 -15.823 -22.378 1.00 89.44 141 GLY A N 1
ATOM 968 C CA . GLY A 1 141 ? 10.589 -14.687 -22.927 1.00 89.44 141 GLY A CA 1
ATOM 969 C C . GLY A 1 141 ? 9.072 -14.831 -22.773 1.00 89.44 141 GLY A C 1
ATOM 970 O O . GLY A 1 141 ? 8.402 -13.836 -22.517 1.00 89.44 141 GLY A O 1
ATOM 971 N N . LEU A 1 142 ? 8.529 -16.052 -22.869 1.00 90.25 142 LEU A N 1
ATOM 972 C CA . LEU A 1 142 ? 7.118 -16.337 -22.575 1.00 90.25 142 LEU A CA 1
ATOM 973 C C . LEU A 1 142 ? 6.793 -16.100 -21.093 1.00 90.25 142 LEU A C 1
ATOM 975 O O . LEU A 1 142 ? 5.815 -15.420 -20.788 1.00 90.25 142 LEU A O 1
ATOM 979 N N . LEU A 1 143 ? 7.620 -16.620 -20.179 1.00 92.12 143 LEU A N 1
ATOM 980 C CA . LEU A 1 143 ? 7.435 -16.415 -18.737 1.00 92.12 143 LEU A CA 1
ATOM 981 C C . LEU A 1 143 ? 7.494 -14.930 -18.366 1.00 92.12 143 LEU A C 1
ATOM 983 O O . LEU A 1 143 ? 6.625 -14.444 -17.645 1.00 92.12 143 LEU A O 1
ATOM 987 N N . TYR A 1 144 ? 8.470 -14.201 -18.912 1.00 92.81 144 TYR A N 1
ATOM 988 C CA . TYR A 1 144 ? 8.584 -12.756 -18.725 1.00 92.81 144 TYR A CA 1
ATOM 989 C C . TYR A 1 144 ? 7.391 -11.992 -19.325 1.00 92.81 144 TYR A C 1
ATOM 991 O O . TYR A 1 144 ? 6.884 -11.065 -18.704 1.00 92.81 144 TYR A O 1
ATOM 999 N N . ALA A 1 145 ? 6.887 -12.380 -20.502 1.00 91.94 145 ALA A N 1
ATOM 1000 C CA . ALA A 1 145 ? 5.708 -11.742 -21.090 1.00 91.94 145 ALA A CA 1
ATOM 1001 C C . ALA A 1 145 ? 4.466 -11.897 -20.194 1.00 91.94 145 ALA A C 1
ATOM 1003 O O . ALA A 1 145 ? 3.723 -10.936 -19.997 1.00 91.94 145 ALA A O 1
ATOM 1004 N N . LEU A 1 146 ? 4.263 -13.086 -19.616 1.00 93.12 146 LEU A N 1
ATOM 1005 C CA . LEU A 1 146 ? 3.176 -13.342 -18.668 1.00 93.12 146 LEU A CA 1
ATOM 1006 C C . LEU A 1 146 ? 3.347 -12.535 -17.377 1.00 93.12 146 LEU A C 1
ATOM 1008 O O . LEU A 1 146 ? 2.389 -11.913 -16.918 1.00 93.12 146 LEU A O 1
ATOM 1012 N N . SER A 1 147 ? 4.558 -12.486 -16.815 1.00 93.50 147 SER A N 1
ATOM 1013 C CA . SER A 1 147 ? 4.811 -11.692 -15.612 1.00 93.50 147 SER A CA 1
ATOM 1014 C C . SER A 1 147 ? 4.610 -10.197 -15.881 1.00 93.50 147 SER A C 1
ATOM 1016 O O . SER A 1 147 ? 3.923 -9.527 -15.111 1.00 93.50 147 SER A O 1
ATOM 1018 N N . LEU A 1 148 ? 5.090 -9.684 -17.019 1.00 93.44 148 LEU A N 1
ATOM 1019 C CA . LEU A 1 148 ? 4.917 -8.288 -17.415 1.00 93.44 148 LEU A CA 1
ATOM 1020 C C . LEU A 1 148 ? 3.435 -7.918 -17.571 1.00 93.44 148 LEU A C 1
ATOM 1022 O O . LEU A 1 148 ? 3.047 -6.816 -17.183 1.00 93.44 148 LEU A O 1
ATOM 1026 N N . LEU A 1 149 ? 2.583 -8.824 -18.068 1.00 93.25 149 LEU A N 1
ATOM 1027 C CA . LEU A 1 149 ? 1.130 -8.611 -18.086 1.00 93.25 149 LEU A CA 1
ATOM 1028 C C . LEU A 1 149 ? 0.563 -8.474 -16.672 1.00 93.25 149 LEU A C 1
ATOM 1030 O O . LEU A 1 149 ? -0.199 -7.542 -16.414 1.00 93.25 149 LEU A O 1
ATOM 1034 N N . THR A 1 150 ? 0.970 -9.348 -15.745 1.00 92.19 150 THR A N 1
ATOM 1035 C CA . THR A 1 150 ? 0.522 -9.251 -14.347 1.00 92.19 150 THR A CA 1
ATOM 1036 C C . THR A 1 150 ? 0.994 -7.960 -13.680 1.00 92.19 150 THR A C 1
ATOM 1038 O O . THR A 1 150 ? 0.185 -7.287 -13.047 1.00 92.19 150 THR A O 1
ATOM 1041 N N . SER A 1 151 ? 2.248 -7.543 -13.892 1.00 92.56 151 SER A N 1
ATOM 1042 C CA . SER A 1 151 ? 2.764 -6.264 -13.386 1.00 92.56 151 SER A CA 1
ATOM 1043 C C . SER A 1 151 ? 2.077 -5.070 -14.036 1.00 92.56 151 SER A C 1
ATOM 1045 O O . SER A 1 151 ? 1.832 -4.074 -13.367 1.00 92.56 151 SER A O 1
ATOM 1047 N N . THR A 1 152 ? 1.717 -5.160 -15.318 1.00 93.38 152 THR A N 1
ATOM 1048 C CA . THR A 1 152 ? 0.983 -4.086 -15.996 1.00 93.38 152 THR A CA 1
ATOM 1049 C C . THR A 1 152 ? -0.394 -3.885 -15.378 1.00 93.38 152 THR A C 1
ATOM 1051 O O . THR A 1 152 ? -0.822 -2.754 -15.181 1.00 93.38 152 THR A O 1
ATOM 1054 N N . VAL A 1 153 ? -1.081 -4.968 -15.027 1.00 91.75 153 VAL A N 1
ATOM 1055 C CA . VAL A 1 153 ? -2.374 -4.889 -14.343 1.00 91.75 153 VAL A CA 1
ATOM 1056 C C . VAL A 1 153 ? -2.192 -4.391 -12.903 1.00 91.75 153 VAL A C 1
ATOM 1058 O O . VAL A 1 153 ? -2.893 -3.472 -12.484 1.00 91.75 153 VAL A O 1
ATOM 1061 N N . ALA A 1 154 ? -1.213 -4.925 -12.170 1.00 91.12 154 ALA A N 1
ATOM 1062 C CA . ALA A 1 154 ? -1.000 -4.593 -10.765 1.00 91.12 154 ALA A CA 1
ATOM 1063 C C . ALA A 1 154 ? -0.441 -3.192 -10.531 1.00 91.12 154 ALA A C 1
ATOM 1065 O O . ALA A 1 154 ? -1.064 -2.381 -9.851 1.00 91.12 154 ALA A O 1
ATOM 1066 N N . VAL A 1 155 ? 0.720 -2.902 -11.109 1.00 90.44 155 VAL A N 1
ATOM 1067 C CA . VAL A 1 155 ? 1.407 -1.614 -10.985 1.00 90.44 155 VAL A CA 1
ATOM 1068 C C . VAL A 1 155 ? 0.788 -0.604 -11.936 1.00 90.44 155 VAL A C 1
ATOM 1070 O O . VAL A 1 155 ? 0.434 0.498 -11.531 1.00 90.44 155 VAL A O 1
ATOM 1073 N N . GLY A 1 156 ? 0.649 -0.992 -13.204 1.00 89.00 156 GLY A N 1
ATOM 1074 C CA . GLY A 1 156 ? 0.284 -0.078 -14.277 1.00 89.00 156 GLY A CA 1
ATOM 1075 C C . GLY A 1 156 ? -1.160 0.412 -14.225 1.00 89.00 156 GLY A C 1
ATOM 1076 O O . GLY A 1 156 ? -1.386 1.547 -14.613 1.00 89.00 156 GLY A O 1
ATOM 1077 N N . ALA A 1 157 ? -2.120 -0.385 -13.744 1.00 91.31 157 ALA A N 1
ATOM 1078 C CA . ALA A 1 157 ? -3.524 0.027 -13.631 1.00 91.31 157 ALA A CA 1
ATOM 1079 C C . ALA A 1 157 ? -3.963 0.200 -12.173 1.00 91.31 157 ALA A C 1
ATOM 1081 O O . ALA A 1 157 ? -4.289 1.309 -11.753 1.00 91.31 157 ALA A O 1
ATOM 1082 N N . VAL A 1 158 ? -3.972 -0.891 -11.404 1.00 91.12 158 VAL A N 1
ATOM 1083 C CA . VAL A 1 158 ? -4.625 -0.942 -10.089 1.00 91.12 158 VAL A CA 1
ATOM 1084 C C . VAL A 1 158 ? -3.941 -0.027 -9.073 1.00 91.12 158 VAL A C 1
ATOM 1086 O O . VAL A 1 158 ? -4.598 0.832 -8.489 1.00 91.12 158 VAL A O 1
ATOM 1089 N N . PHE A 1 159 ? -2.623 -0.153 -8.910 1.00 90.62 159 PHE A N 1
ATOM 1090 C CA . PHE A 1 159 ? -1.854 0.661 -7.969 1.00 90.62 159 PHE A CA 1
ATOM 1091 C C . PHE A 1 159 ? -1.878 2.152 -8.323 1.00 90.62 159 PHE A C 1
ATOM 1093 O O . PHE A 1 159 ? -2.071 2.990 -7.447 1.00 90.62 159 PHE A O 1
ATOM 1100 N N . GLN A 1 160 ? -1.724 2.497 -9.606 1.00 90.69 160 GLN A N 1
ATOM 1101 C CA . GLN A 1 160 ? -1.785 3.894 -10.050 1.00 90.69 160 GLN A CA 1
ATOM 1102 C C . GLN A 1 160 ? -3.164 4.505 -9.784 1.00 90.69 160 GLN A C 1
ATOM 1104 O O . GLN A 1 160 ? -3.242 5.652 -9.346 1.00 90.69 160 GLN A O 1
ATOM 1109 N N . ALA A 1 161 ? -4.244 3.754 -10.016 1.00 91.00 161 ALA A N 1
ATOM 1110 C CA . ALA A 1 161 ? -5.598 4.221 -9.741 1.00 91.00 161 ALA A CA 1
ATOM 1111 C C . ALA A 1 161 ? -5.830 4.455 -8.246 1.00 91.00 161 ALA A C 1
ATOM 1113 O O . ALA A 1 161 ? -6.309 5.524 -7.871 1.00 91.00 161 ALA A O 1
ATOM 1114 N N . GLU A 1 162 ? -5.438 3.497 -7.406 1.00 89.56 162 GLU A N 1
ATOM 1115 C CA . GLU A 1 162 ? -5.570 3.579 -5.950 1.00 89.56 162 GLU A CA 1
ATOM 1116 C C . GLU A 1 162 ? -4.811 4.775 -5.380 1.00 89.56 162 GLU A C 1
ATOM 1118 O O . GLU A 1 162 ? -5.420 5.664 -4.784 1.00 89.56 162 GLU A O 1
ATOM 1123 N N . GLN A 1 163 ? -3.523 4.896 -5.694 1.00 90.31 163 GLN A N 1
ATOM 1124 C CA . GLN A 1 163 ? -2.697 5.987 -5.192 1.00 90.31 163 GLN A CA 1
ATOM 1125 C C . GLN A 1 163 ? -3.156 7.361 -5.708 1.00 90.31 163 GLN A C 1
ATOM 1127 O O . GLN A 1 163 ? -3.088 8.355 -4.986 1.00 90.31 163 GLN A O 1
ATOM 1132 N N . THR A 1 164 ? -3.681 7.435 -6.936 1.00 90.56 164 THR A N 1
ATOM 1133 C CA . THR A 1 164 ? -4.295 8.671 -7.452 1.00 90.56 164 THR A CA 1
ATOM 1134 C C . THR A 1 164 ? -5.592 8.996 -6.714 1.00 90.56 164 THR A C 1
ATOM 1136 O O . THR A 1 164 ? -5.855 10.160 -6.417 1.00 90.56 164 THR A O 1
ATOM 1139 N N . GLY A 1 165 ? -6.394 7.979 -6.387 1.00 87.69 165 GLY A N 1
ATOM 1140 C CA . GLY A 1 165 ? -7.585 8.103 -5.552 1.00 87.69 165 GLY A CA 1
ATOM 1141 C C . GLY A 1 165 ? -7.267 8.746 -4.207 1.00 87.69 165 GLY A C 1
ATOM 1142 O O . GLY A 1 165 ? -7.906 9.733 -3.845 1.00 87.69 165 GLY A O 1
ATOM 1143 N N . GLN A 1 166 ? -6.239 8.247 -3.523 1.00 83.50 166 GLN A N 1
ATOM 1144 C CA . GLN A 1 166 ? -5.817 8.761 -2.217 1.00 83.50 166 GLN A CA 1
ATOM 1145 C C . GLN A 1 166 ? -5.243 10.171 -2.298 1.00 83.50 166 GLN A C 1
ATOM 1147 O O . GLN A 1 166 ? -5.612 11.044 -1.517 1.00 83.50 166 GLN A O 1
ATOM 1152 N N . TRP A 1 167 ? -4.422 10.439 -3.313 1.00 85.38 167 TRP A N 1
ATOM 1153 C CA . TRP A 1 167 ? -3.919 11.782 -3.588 1.00 85.38 167 TRP A CA 1
ATOM 1154 C C . TRP A 1 167 ? -5.057 12.806 -3.747 1.00 85.38 167 TRP A C 1
ATOM 1156 O O . TRP A 1 167 ? -5.033 13.889 -3.161 1.00 85.38 167 TRP A O 1
ATOM 1166 N N . MET A 1 168 ? -6.087 12.446 -4.518 1.00 84.62 168 MET A N 1
ATOM 1167 C CA . MET A 1 168 ? -7.257 13.293 -4.770 1.00 84.62 168 MET A CA 1
ATOM 1168 C C . MET A 1 168 ? -8.171 13.437 -3.554 1.00 84.62 168 MET A C 1
ATOM 1170 O O . MET A 1 168 ? -8.745 14.512 -3.339 1.00 84.62 168 MET A O 1
ATOM 1174 N N . ARG A 1 169 ? -8.295 12.378 -2.751 1.00 81.12 169 ARG A N 1
ATOM 1175 C CA . ARG A 1 169 ? -9.006 12.406 -1.473 1.00 81.12 169 ARG A CA 1
ATOM 1176 C C . ARG A 1 169 ? -8.355 13.412 -0.530 1.00 81.12 169 ARG A C 1
ATOM 1178 O O . ARG A 1 169 ? -9.056 14.268 0.000 1.00 81.12 169 ARG A O 1
ATOM 1185 N N . GLU A 1 170 ? -7.036 13.364 -0.394 1.00 75.06 170 GLU A N 1
ATOM 1186 C CA . GLU A 1 170 ? -6.316 14.193 0.571 1.00 75.06 170 GLU A CA 1
ATOM 1187 C C . GLU A 1 170 ? -6.270 15.673 0.156 1.00 75.06 170 GLU A C 1
ATOM 1189 O O . GLU A 1 170 ? -6.587 16.562 0.943 1.00 75.06 170 GLU A O 1
ATOM 1194 N N . LEU A 1 171 ? -5.947 15.967 -1.109 1.00 73.75 171 LEU A N 1
ATOM 1195 C CA . LEU A 1 171 ? -5.759 17.351 -1.578 1.00 73.75 171 LEU A CA 1
ATOM 1196 C C . LEU A 1 171 ? -7.041 18.084 -1.957 1.00 73.75 171 LEU A C 1
ATOM 1198 O O . LEU A 1 171 ? -7.093 19.317 -1.888 1.00 73.75 171 LEU A O 1
ATOM 1202 N N . MET A 1 172 ? -8.049 17.344 -2.417 1.00 74.12 172 MET A N 1
ATOM 1203 C CA . MET A 1 172 ? -9.254 17.918 -3.018 1.00 74.12 172 MET A CA 1
ATOM 1204 C C . MET A 1 172 ? -10.551 17.370 -2.413 1.00 74.12 172 MET A C 1
ATOM 1206 O O . MET A 1 172 ? -11.628 17.749 -2.870 1.00 74.12 172 MET A O 1
ATOM 1210 N N . SER A 1 173 ? -10.472 16.494 -1.402 1.00 74.44 173 SER A N 1
ATOM 1211 C CA . SER A 1 173 ? -11.637 15.854 -0.769 1.00 74.44 173 SER A CA 1
ATOM 1212 C C . SER A 1 173 ? -12.541 15.120 -1.768 1.00 74.44 173 SER A C 1
ATOM 1214 O O . SER A 1 173 ? -13.750 14.997 -1.564 1.00 74.44 173 SER A O 1
ATOM 1216 N N . VAL A 1 174 ? -11.958 14.622 -2.865 1.00 79.75 174 VAL A N 1
ATOM 1217 C CA . VAL A 1 174 ? -12.675 13.856 -3.890 1.00 79.75 174 VAL A CA 1
ATOM 1218 C C . VAL A 1 174 ? -12.680 12.383 -3.503 1.00 79.75 174 VAL A C 1
ATOM 1220 O O . VAL A 1 174 ? -11.639 11.790 -3.233 1.00 79.75 174 VAL A O 1
ATOM 1223 N N . ARG A 1 175 ? -13.862 11.767 -3.500 1.00 76.88 175 ARG A N 1
ATOM 1224 C CA . ARG A 1 175 ? -14.011 10.334 -3.221 1.00 76.88 175 ARG A CA 1
ATOM 1225 C C . ARG A 1 175 ? -13.250 9.487 -4.258 1.00 76.88 175 ARG A C 1
ATOM 1227 O O . ARG A 1 175 ? -13.448 9.726 -5.453 1.00 76.88 175 ARG A O 1
ATOM 1234 N N . PRO A 1 176 ? -12.463 8.467 -3.861 1.00 80.19 176 PRO A N 1
ATOM 1235 C CA . PRO A 1 176 ? -11.698 7.657 -4.811 1.00 80.19 176 PRO A CA 1
ATOM 1236 C C . PRO A 1 176 ? -12.525 6.966 -5.885 1.00 80.19 176 PRO A C 1
ATOM 1238 O O . PRO A 1 176 ? -12.046 6.847 -7.006 1.00 80.19 176 PRO A O 1
ATOM 1241 N N . GLU A 1 177 ? -13.782 6.603 -5.610 1.00 81.50 177 GLU A N 1
ATOM 1242 C CA . GLU A 1 177 ? -14.664 6.026 -6.635 1.00 81.50 177 GLU A CA 1
ATOM 1243 C C . GLU A 1 177 ? -14.874 6.984 -7.822 1.00 81.50 177 GLU A C 1
ATOM 1245 O O . GLU A 1 177 ? -14.880 6.567 -8.979 1.00 81.50 177 GLU A O 1
ATOM 1250 N N . ILE A 1 178 ? -14.994 8.288 -7.547 1.00 85.56 178 ILE A N 1
ATOM 1251 C CA . ILE A 1 178 ? -15.134 9.321 -8.582 1.00 85.56 178 ILE A CA 1
ATOM 1252 C C . ILE A 1 178 ? -13.810 9.469 -9.336 1.00 85.56 178 ILE A C 1
ATOM 1254 O O . ILE A 1 178 ? -13.799 9.502 -10.568 1.00 85.56 178 ILE A O 1
ATOM 1258 N N . THR A 1 179 ? -12.692 9.504 -8.607 1.00 87.44 179 THR A N 1
ATOM 1259 C CA . THR A 1 179 ? -11.350 9.557 -9.200 1.00 87.44 179 THR A CA 1
ATOM 1260 C C . THR A 1 179 ? -11.102 8.369 -10.131 1.00 87.44 179 THR A C 1
ATOM 1262 O O . THR A 1 179 ? -10.598 8.571 -11.233 1.00 87.44 179 THR A O 1
ATOM 1265 N N . ALA A 1 180 ? -11.519 7.157 -9.748 1.00 86.00 180 ALA A N 1
ATOM 1266 C CA . ALA A 1 180 ? -11.380 5.944 -10.553 1.00 86.00 180 ALA A CA 1
ATOM 1267 C C . ALA A 1 180 ? -12.083 6.074 -11.909 1.00 86.00 180 ALA A C 1
ATOM 1269 O O . ALA A 1 180 ? -11.490 5.803 -12.954 1.00 86.00 180 ALA A O 1
ATOM 1270 N N . ILE A 1 181 ? -13.338 6.539 -11.895 1.00 88.44 181 ILE A N 1
ATOM 1271 C CA . ILE A 1 181 ? -14.151 6.723 -13.103 1.00 88.44 181 ILE A CA 1
ATOM 1272 C C . ILE A 1 181 ? -13.516 7.779 -14.011 1.00 88.44 181 ILE A C 1
ATOM 1274 O O . ILE A 1 181 ? -13.338 7.541 -15.207 1.00 88.44 181 ILE A O 1
ATOM 1278 N N . LEU A 1 182 ? -13.135 8.932 -13.454 1.00 89.69 182 LEU A N 1
ATOM 1279 C CA . LEU A 1 182 ? -12.512 10.011 -14.223 1.00 89.69 182 LEU A CA 1
ATOM 1280 C C . LEU A 1 182 ? -11.176 9.575 -14.835 1.00 89.69 182 LEU A C 1
ATOM 1282 O O . LEU A 1 182 ? -10.911 9.860 -16.004 1.00 89.69 182 LEU A O 1
ATOM 1286 N N . LEU A 1 183 ? -10.359 8.844 -14.075 1.00 90.31 183 LEU A N 1
ATOM 1287 C CA . LEU A 1 183 ? -9.066 8.342 -14.527 1.00 90.31 183 LEU A CA 1
ATOM 1288 C C . LEU A 1 183 ? -9.219 7.274 -15.617 1.00 90.31 183 LEU A C 1
ATOM 1290 O O . LEU A 1 183 ? -8.487 7.301 -16.611 1.00 90.31 183 LEU A O 1
ATOM 1294 N N . ALA A 1 184 ? -10.197 6.375 -15.480 1.00 90.88 184 ALA A N 1
ATOM 1295 C CA . ALA A 1 184 ? -10.522 5.381 -16.498 1.00 90.88 184 ALA A CA 1
ATOM 1296 C C . ALA A 1 184 ? -10.982 6.052 -17.803 1.00 90.88 184 ALA A C 1
ATOM 1298 O O . ALA A 1 184 ? -10.465 5.724 -18.871 1.00 90.88 184 ALA A O 1
ATOM 1299 N N . LEU A 1 185 ? -11.875 7.047 -17.731 1.00 89.88 185 LEU A N 1
ATOM 1300 C CA . LEU A 1 185 ? -12.339 7.806 -18.900 1.00 89.88 185 LEU A CA 1
ATOM 1301 C C . LEU A 1 185 ? -11.205 8.591 -19.574 1.00 89.88 185 LEU A C 1
ATOM 1303 O O . LEU A 1 185 ? -11.070 8.555 -20.801 1.00 89.88 185 LEU A O 1
ATOM 1307 N N . ALA A 1 186 ? -10.357 9.262 -18.788 1.00 87.94 186 ALA A N 1
ATOM 1308 C CA . ALA A 1 186 ? -9.196 9.982 -19.305 1.00 87.94 186 ALA A CA 1
ATOM 1309 C C . ALA A 1 186 ? -8.219 9.032 -20.018 1.00 87.94 186 ALA A C 1
ATOM 1311 O O . ALA A 1 186 ? -7.769 9.314 -21.132 1.00 87.94 186 ALA A O 1
ATOM 1312 N N . THR A 1 187 ? -7.950 7.869 -19.418 1.00 88.94 187 THR A N 1
ATOM 1313 C CA . THR A 1 187 ? -7.071 6.845 -19.999 1.00 88.94 187 THR A CA 1
ATOM 1314 C C . THR A 1 187 ? -7.673 6.240 -21.264 1.00 88.94 187 THR A C 1
ATOM 1316 O O . THR A 1 187 ? -6.972 6.096 -22.267 1.00 88.94 187 THR A O 1
ATOM 1319 N N . ALA A 1 188 ? -8.980 5.962 -21.266 1.00 88.50 188 ALA A N 1
ATOM 1320 C CA . ALA A 1 188 ? -9.705 5.493 -22.442 1.00 88.50 188 ALA A CA 1
ATOM 1321 C C . ALA A 1 188 ? -9.554 6.475 -23.611 1.00 88.50 188 ALA A C 1
ATOM 1323 O O . ALA A 1 188 ? -9.191 6.071 -24.715 1.00 88.50 188 ALA A O 1
ATOM 1324 N N . GLY A 1 189 ? -9.741 7.775 -23.367 1.00 85.19 189 GLY A N 1
ATOM 1325 C CA . GLY A 1 189 ? -9.553 8.800 -24.393 1.00 85.19 189 GLY A CA 1
ATOM 1326 C C . GLY A 1 189 ? -8.116 8.857 -24.924 1.00 85.19 189 GLY A C 1
ATOM 1327 O O . GLY A 1 189 ? -7.892 8.932 -26.135 1.00 85.19 189 GLY A O 1
ATOM 1328 N N . LEU A 1 190 ? -7.132 8.762 -24.029 1.00 82.38 190 LEU A N 1
ATOM 1329 C CA . LEU A 1 190 ? -5.712 8.862 -24.367 1.00 82.38 190 LEU A CA 1
ATOM 1330 C C . LEU A 1 190 ? -5.189 7.650 -25.161 1.00 82.38 190 LEU A C 1
ATOM 1332 O O . LEU A 1 190 ? -4.285 7.794 -25.993 1.00 82.38 190 LEU A O 1
ATOM 1336 N N . VAL A 1 191 ? -5.734 6.464 -24.885 1.00 83.00 191 VAL A N 1
ATOM 1337 C CA . VAL A 1 191 ? -5.211 5.191 -25.391 1.00 83.00 191 VAL A CA 1
ATOM 1338 C C . VAL A 1 191 ? -6.068 4.599 -26.517 1.00 83.00 191 VAL A C 1
ATOM 1340 O O . VAL A 1 191 ? -5.506 4.012 -27.441 1.00 83.00 191 VAL A O 1
ATOM 1343 N N . LEU A 1 192 ? -7.392 4.803 -26.509 1.00 78.62 192 LEU A N 1
ATOM 1344 C CA . LEU A 1 192 ? -8.308 4.268 -27.529 1.00 78.62 192 LEU A CA 1
ATOM 1345 C C . LEU A 1 192 ? -8.581 5.256 -28.676 1.00 78.62 192 LEU A C 1
ATOM 1347 O O . LEU A 1 192 ? -8.666 4.831 -29.824 1.00 78.62 192 LEU A O 1
ATOM 1351 N N . LEU A 1 193 ? -8.708 6.564 -28.401 1.00 68.81 193 LEU A N 1
ATOM 1352 C CA . LEU A 1 193 ? -9.201 7.531 -29.400 1.00 68.81 193 LEU A CA 1
ATOM 1353 C C . LEU A 1 193 ? -8.098 8.203 -30.238 1.00 68.81 193 LEU A C 1
ATOM 1355 O O . LEU A 1 193 ? -8.325 8.515 -31.407 1.00 68.81 193 LEU A O 1
ATOM 1359 N N . SER A 1 194 ? -6.902 8.469 -29.688 1.00 66.00 194 SER A N 1
ATOM 1360 C CA . SER A 1 194 ? -5.818 9.102 -30.472 1.00 66.00 194 SER A CA 1
ATOM 1361 C C . SER A 1 194 ? -4.390 8.736 -30.023 1.00 66.00 194 SER A C 1
ATOM 1363 O O . SER A 1 194 ? -3.680 9.561 -29.433 1.00 66.00 194 SER A O 1
ATOM 1365 N N . PRO A 1 195 ? -3.898 7.527 -30.366 1.00 67.06 195 PRO A N 1
ATOM 1366 C CA . PRO A 1 195 ? -2.595 7.035 -29.917 1.00 67.06 195 PRO A CA 1
ATOM 1367 C C . PRO A 1 195 ? -1.417 7.923 -30.343 1.00 67.06 195 PRO A C 1
ATOM 1369 O O . PRO A 1 195 ? -0.520 8.171 -29.538 1.00 67.06 195 PRO A O 1
ATOM 1372 N N . THR A 1 196 ? -1.412 8.446 -31.572 1.00 65.94 196 THR A N 1
ATOM 1373 C CA . THR A 1 196 ? -0.294 9.238 -32.125 1.00 65.94 196 THR A CA 1
ATOM 1374 C C . THR A 1 196 ? -0.265 10.677 -31.614 1.00 65.94 196 THR A C 1
ATOM 1376 O O . THR A 1 196 ? 0.807 11.225 -31.352 1.00 65.94 196 THR A O 1
ATOM 1379 N N . ARG A 1 197 ? -1.430 11.314 -31.426 1.00 64.56 197 ARG A N 1
ATOM 1380 C CA . ARG A 1 197 ? -1.495 12.661 -30.837 1.00 64.56 197 ARG A CA 1
ATOM 1381 C C . ARG A 1 197 ? -1.027 12.612 -29.393 1.00 64.56 197 ARG A C 1
ATOM 1383 O O . ARG A 1 197 ? -0.136 13.375 -29.035 1.00 64.56 197 ARG A O 1
ATOM 1390 N N . ALA A 1 198 ? -1.542 11.679 -28.601 1.00 64.50 198 ALA A N 1
ATOM 1391 C CA . ALA A 1 198 ? -1.205 11.595 -27.188 1.00 64.50 198 ALA A CA 1
ATOM 1392 C C . ALA A 1 198 ? 0.284 11.277 -26.915 1.00 64.50 198 ALA A C 1
ATOM 1394 O O . ALA A 1 198 ? 0.805 11.741 -25.906 1.00 64.50 198 ALA A O 1
ATOM 1395 N N . HIS A 1 199 ? 1.016 10.621 -27.831 1.00 64.38 199 HIS A N 1
ATOM 1396 C CA . HIS A 1 199 ? 2.481 10.478 -27.709 1.00 64.38 199 HIS A CA 1
ATOM 1397 C C . HIS A 1 199 ? 3.204 11.836 -27.729 1.00 64.38 199 HIS A C 1
ATOM 1399 O O . HIS A 1 199 ? 4.068 12.099 -26.897 1.00 64.38 199 HIS A O 1
ATOM 1405 N N . ARG A 1 200 ? 2.811 12.725 -28.652 1.00 68.12 200 ARG A N 1
ATOM 1406 C CA . ARG A 1 200 ? 3.401 14.067 -28.794 1.00 68.12 200 ARG A CA 1
ATOM 1407 C C . ARG A 1 200 ? 3.083 14.980 -27.611 1.00 68.12 200 ARG A C 1
ATOM 1409 O O . ARG A 1 200 ? 3.894 15.833 -27.269 1.00 68.12 200 ARG A O 1
ATOM 1416 N N . TRP A 1 201 ? 1.911 14.820 -26.998 1.00 70.25 201 TRP A N 1
ATOM 1417 C CA . TRP A 1 201 ? 1.562 15.536 -25.768 1.00 70.25 201 TRP A CA 1
ATOM 1418 C C . TRP A 1 201 ? 2.379 15.028 -24.579 1.00 70.25 201 TRP A C 1
ATOM 1420 O O . TRP A 1 201 ? 2.918 15.841 -23.832 1.00 70.25 201 TRP A O 1
ATOM 1430 N N . ALA A 1 202 ? 2.542 13.706 -24.454 1.00 68.50 202 ALA A N 1
ATOM 1431 C CA . ALA A 1 202 ? 3.307 13.093 -23.373 1.00 68.50 202 ALA A CA 1
ATOM 1432 C C . ALA A 1 202 ? 4.755 13.596 -23.319 1.00 68.50 202 ALA A C 1
ATOM 1434 O O . ALA A 1 202 ? 5.215 14.053 -22.275 1.00 68.50 202 ALA A O 1
ATOM 1435 N N . SER A 1 203 ? 5.449 13.608 -24.458 1.00 67.75 203 SER A N 1
ATOM 1436 C CA . SER A 1 203 ? 6.844 14.057 -24.517 1.00 67.75 203 SER A CA 1
ATOM 1437 C C . SER A 1 203 ? 7.025 15.564 -24.288 1.00 67.75 203 SER A C 1
ATOM 1439 O O . SER A 1 203 ? 8.097 15.990 -23.863 1.00 67.75 203 SER A O 1
ATOM 1441 N N . ARG A 1 204 ? 5.990 16.382 -24.527 1.00 78.88 204 ARG A N 1
ATOM 1442 C CA . ARG A 1 204 ? 6.025 17.838 -24.293 1.00 78.88 204 ARG A CA 1
ATOM 1443 C C . ARG A 1 204 ? 5.685 18.228 -22.857 1.00 78.88 204 ARG A C 1
ATOM 1445 O O . ARG A 1 204 ? 6.243 19.199 -22.357 1.00 78.88 204 ARG A O 1
ATOM 1452 N N . LEU A 1 205 ? 4.769 17.504 -22.215 1.00 83.75 205 LEU A N 1
ATOM 1453 C CA . LEU A 1 205 ? 4.259 17.852 -20.886 1.00 83.75 205 LEU A CA 1
ATOM 1454 C C . LEU A 1 205 ? 5.062 17.231 -19.739 1.00 83.75 205 LEU A C 1
ATOM 1456 O O . LEU A 1 205 ? 5.079 17.808 -18.656 1.00 83.75 205 LEU A O 1
ATOM 1460 N N . ALA A 1 206 ? 5.758 16.112 -19.959 1.00 84.00 206 ALA A N 1
ATOM 1461 C CA . ALA A 1 206 ? 6.440 15.392 -18.882 1.00 84.00 206 ALA A CA 1
ATOM 1462 C C . ALA A 1 206 ? 7.434 16.256 -18.086 1.00 84.00 206 ALA A C 1
ATOM 1464 O O . ALA A 1 206 ? 7.352 16.316 -16.861 1.00 84.00 206 ALA A O 1
ATOM 1465 N N . LEU A 1 207 ? 8.343 16.966 -18.766 1.00 86.69 207 LEU A N 1
ATOM 1466 C CA . LEU A 1 207 ? 9.351 17.798 -18.096 1.00 86.69 207 LEU A CA 1
ATOM 1467 C C . LEU A 1 207 ? 8.746 19.010 -17.358 1.00 86.69 207 LEU A C 1
ATOM 1469 O O . LEU A 1 207 ? 9.120 19.217 -16.205 1.00 86.69 207 LEU A O 1
ATOM 1473 N N . PRO A 1 208 ? 7.810 19.789 -17.943 1.00 90.19 208 PRO A N 1
ATOM 1474 C CA . PRO A 1 208 ? 7.112 20.846 -17.208 1.00 90.19 208 PRO A CA 1
ATOM 1475 C C . PRO A 1 208 ? 6.378 20.354 -15.954 1.00 90.19 208 PRO A C 1
ATOM 1477 O O . PRO A 1 208 ? 6.506 20.971 -14.899 1.00 90.19 208 PRO A O 1
ATOM 1480 N N . LEU A 1 209 ? 5.641 19.241 -16.045 1.00 91.69 209 LEU A N 1
ATOM 1481 C CA . LEU A 1 209 ? 4.874 18.700 -14.916 1.00 91.69 209 LEU A CA 1
ATOM 1482 C C . LEU A 1 209 ? 5.794 18.207 -13.789 1.00 91.69 209 LEU A C 1
ATOM 1484 O O . LEU A 1 209 ? 5.556 18.514 -12.619 1.00 91.69 209 LEU A O 1
ATOM 1488 N N . LEU A 1 210 ? 6.883 17.517 -14.147 1.00 90.81 210 LEU A N 1
ATOM 1489 C CA . LEU A 1 210 ? 7.924 17.119 -13.199 1.00 90.81 210 LEU A CA 1
ATOM 1490 C C . LEU A 1 210 ? 8.596 18.342 -12.559 1.00 90.81 210 LEU A C 1
ATOM 1492 O O . LEU A 1 210 ? 8.833 18.356 -11.355 1.00 90.81 210 LEU A O 1
ATOM 1496 N N . GLY A 1 211 ? 8.867 19.387 -13.345 1.00 92.50 211 GLY A N 1
ATOM 1497 C CA . GLY A 1 211 ? 9.442 20.638 -12.855 1.00 92.50 211 GLY A CA 1
ATOM 1498 C C . GLY A 1 211 ? 8.563 21.327 -11.811 1.00 92.50 211 GLY A C 1
ATOM 1499 O O . GLY A 1 211 ? 9.084 21.800 -10.805 1.00 92.50 211 GLY A O 1
ATOM 1500 N N . ILE A 1 212 ? 7.239 21.323 -12.005 1.00 94.00 212 ILE A N 1
ATOM 1501 C CA . ILE A 1 212 ? 6.277 21.843 -11.023 1.00 94.00 212 ILE A CA 1
ATOM 1502 C C . ILE A 1 212 ? 6.366 21.070 -9.703 1.00 94.00 212 ILE A C 1
ATOM 1504 O O . ILE A 1 212 ? 6.458 21.684 -8.640 1.00 94.00 212 ILE A O 1
ATOM 1508 N N . TYR A 1 213 ? 6.373 19.737 -9.768 1.00 92.62 213 TYR A N 1
ATOM 1509 C CA . TYR A 1 213 ? 6.473 18.906 -8.569 1.00 92.62 213 TYR A CA 1
ATOM 1510 C C . TYR A 1 213 ? 7.794 19.153 -7.823 1.00 92.62 213 TYR A C 1
ATOM 1512 O O . TYR A 1 213 ? 7.798 19.394 -6.617 1.00 92.62 213 TYR A O 1
ATOM 1520 N N . VAL A 1 214 ? 8.918 19.148 -8.551 1.00 94.94 214 VAL A N 1
ATOM 1521 C CA . VAL A 1 214 ? 10.252 19.398 -7.983 1.00 94.94 214 VAL A CA 1
ATOM 1522 C C . VAL A 1 214 ? 10.325 20.785 -7.351 1.00 94.94 214 VAL A C 1
ATOM 1524 O O . VAL A 1 214 ? 10.863 20.918 -6.256 1.00 94.94 214 VAL A O 1
ATOM 1527 N N . LEU A 1 215 ? 9.759 21.810 -7.992 1.00 95.56 215 LEU A N 1
ATOM 1528 C CA . LEU A 1 215 ? 9.716 23.157 -7.429 1.00 95.56 215 LEU A CA 1
ATOM 1529 C C . LEU A 1 215 ? 8.912 23.194 -6.124 1.00 95.56 215 LEU A C 1
ATOM 1531 O O . LEU A 1 215 ? 9.383 23.774 -5.150 1.00 95.56 215 LEU A O 1
ATOM 1535 N N . GLY A 1 216 ? 7.749 22.538 -6.082 1.00 94.31 216 GLY A N 1
ATOM 1536 C CA . GLY A 1 216 ? 6.968 22.392 -4.854 1.00 94.31 216 GLY A CA 1
ATOM 1537 C C . GLY A 1 216 ? 7.784 21.754 -3.729 1.00 94.31 216 GLY A C 1
ATOM 1538 O O . GLY A 1 216 ? 7.837 22.296 -2.628 1.00 94.31 216 GLY A O 1
ATOM 1539 N N . ALA A 1 217 ? 8.486 20.653 -4.017 1.00 94.62 217 ALA A N 1
ATOM 1540 C CA . ALA A 1 217 ? 9.333 19.971 -3.036 1.00 94.62 217 ALA A CA 1
ATOM 1541 C C . ALA A 1 217 ? 10.491 20.852 -2.544 1.00 94.62 217 ALA A C 1
ATOM 1543 O O . ALA A 1 217 ? 10.772 20.898 -1.349 1.00 94.62 217 ALA A O 1
ATOM 1544 N N . LEU A 1 218 ? 11.139 21.594 -3.446 1.00 95.38 218 LEU A N 1
ATOM 1545 C CA . LEU A 1 218 ? 12.221 22.512 -3.088 1.00 95.38 218 LEU A CA 1
ATOM 1546 C C . LEU A 1 218 ? 11.742 23.688 -2.230 1.00 95.38 218 LEU A C 1
ATOM 1548 O O . LEU A 1 218 ? 12.494 24.129 -1.366 1.00 95.38 218 LEU A O 1
ATOM 1552 N N . ILE A 1 219 ? 10.517 24.184 -2.436 1.00 94.06 219 ILE A N 1
ATOM 1553 C CA . ILE A 1 219 ? 9.934 25.237 -1.590 1.00 94.06 219 ILE A CA 1
ATOM 1554 C C . ILE A 1 219 ? 9.747 24.721 -0.159 1.00 94.06 219 ILE A C 1
ATOM 1556 O O . ILE A 1 219 ? 10.169 25.397 0.776 1.00 94.06 219 ILE A O 1
ATOM 1560 N N . VAL A 1 220 ? 9.198 23.512 0.005 1.00 91.31 220 VAL A N 1
ATOM 1561 C CA . VAL A 1 220 ? 9.051 22.867 1.323 1.00 91.31 220 VAL A CA 1
ATOM 1562 C C . VAL A 1 220 ? 10.411 22.691 2.001 1.00 91.31 220 VAL A C 1
ATOM 1564 O O . VAL A 1 220 ? 10.623 23.152 3.118 1.00 91.31 220 VAL A O 1
ATOM 1567 N N . ILE A 1 221 ? 11.373 22.084 1.299 1.00 93.94 221 ILE A N 1
ATOM 1568 C CA . ILE A 1 221 ? 12.715 21.827 1.842 1.00 93.94 221 ILE A CA 1
ATOM 1569 C C . ILE A 1 221 ? 13.439 23.139 2.174 1.00 93.94 221 ILE A C 1
ATOM 1571 O O . ILE A 1 221 ? 14.142 23.216 3.178 1.00 93.94 221 ILE A O 1
ATOM 1575 N N . GLY A 1 222 ? 13.262 24.183 1.359 1.00 90.19 222 GLY A N 1
ATOM 1576 C CA . GLY A 1 222 ? 13.826 25.509 1.606 1.00 90.19 222 GLY A CA 1
ATOM 1577 C C . GLY A 1 222 ? 13.279 26.172 2.873 1.00 90.19 222 GLY A C 1
ATOM 1578 O O . GLY A 1 222 ? 14.028 26.881 3.544 1.00 90.19 222 GLY A O 1
ATOM 1579 N N . GLY A 1 223 ? 12.018 25.902 3.229 1.00 87.38 223 GLY A N 1
ATOM 1580 C CA . GLY A 1 223 ? 11.397 26.362 4.475 1.00 87.38 223 GLY A CA 1
ATOM 1581 C C . GLY A 1 223 ? 12.002 25.734 5.736 1.00 87.38 223 GLY A C 1
ATOM 1582 O O . GLY A 1 223 ? 12.064 26.395 6.768 1.00 87.38 223 GLY A O 1
ATOM 1583 N N . ALA A 1 224 ? 12.531 24.511 5.628 1.00 84.50 224 ALA A N 1
ATOM 1584 C CA . ALA A 1 224 ? 13.124 23.743 6.727 1.00 84.50 224 ALA A CA 1
ATOM 1585 C C . ALA A 1 224 ? 14.579 23.315 6.432 1.00 84.50 224 ALA A C 1
ATOM 1587 O O . ALA A 1 224 ? 15.017 22.215 6.775 1.00 84.50 224 ALA A O 1
ATOM 1588 N N . ALA A 1 225 ? 15.363 24.183 5.779 1.00 82.44 225 ALA A N 1
ATOM 1589 C CA . ALA A 1 225 ? 16.687 23.824 5.256 1.00 82.44 225 ALA A CA 1
ATOM 1590 C C . ALA A 1 225 ? 17.677 23.325 6.331 1.00 82.44 225 ALA A C 1
ATOM 1592 O O . ALA A 1 225 ? 18.518 22.471 6.044 1.00 82.44 225 ALA A O 1
ATOM 1593 N N . GLY A 1 226 ? 17.573 23.830 7.567 1.00 79.38 226 GLY A N 1
ATOM 1594 C CA . GLY A 1 226 ? 18.391 23.369 8.696 1.00 79.38 226 GLY A CA 1
ATOM 1595 C C . GLY A 1 226 ? 18.079 21.929 9.115 1.00 79.38 226 GLY A C 1
ATOM 1596 O O . GLY A 1 226 ? 18.988 21.153 9.405 1.00 79.38 226 GLY A O 1
ATOM 1597 N N . GLU A 1 227 ? 16.807 21.544 9.071 1.00 85.75 227 GLU A N 1
ATOM 1598 C CA . GLU A 1 227 ? 16.333 20.200 9.413 1.00 85.75 227 GLU A CA 1
ATOM 1599 C C . GLU A 1 227 ? 16.552 19.208 8.265 1.00 85.75 227 GLU A C 1
ATOM 1601 O O . GLU A 1 227 ? 16.797 18.027 8.505 1.00 85.75 227 GLU A O 1
ATOM 1606 N N . ALA A 1 228 ? 16.569 19.681 7.014 1.00 89.81 228 ALA A N 1
ATOM 1607 C CA . ALA A 1 228 ? 16.838 18.850 5.840 1.00 89.81 228 ALA A CA 1
ATOM 1608 C C . ALA A 1 228 ? 18.196 18.131 5.928 1.00 89.81 228 ALA A C 1
ATOM 1610 O O . ALA A 1 228 ? 18.309 16.956 5.569 1.00 89.81 228 ALA A O 1
ATOM 1611 N N . GLY A 1 229 ? 19.222 18.812 6.452 1.00 89.00 229 GLY A N 1
ATOM 1612 C CA . GLY A 1 229 ? 20.530 18.204 6.708 1.00 89.00 229 GLY A CA 1
ATOM 1613 C C . GLY A 1 229 ? 20.469 17.094 7.763 1.00 89.00 229 GLY A C 1
ATOM 1614 O O . GLY A 1 229 ? 21.071 16.035 7.579 1.00 89.00 229 GLY A O 1
ATOM 1615 N N . ALA A 1 230 ? 19.697 17.303 8.834 1.00 88.19 230 ALA A N 1
ATOM 1616 C CA . ALA A 1 230 ? 19.474 16.291 9.864 1.00 88.19 230 ALA A CA 1
ATOM 1617 C C . ALA A 1 230 ? 18.698 15.086 9.309 1.00 88.19 230 ALA A C 1
ATOM 1619 O O . ALA A 1 230 ? 19.109 13.953 9.532 1.00 88.19 230 ALA A O 1
ATOM 1620 N N . ALA A 1 231 ? 17.655 15.313 8.506 1.00 90.00 231 ALA A N 1
ATOM 1621 C CA . ALA A 1 231 ? 16.885 14.254 7.855 1.00 90.00 231 ALA A CA 1
ATOM 1622 C C . ALA A 1 231 ? 17.752 13.386 6.920 1.00 90.00 231 ALA A C 1
ATOM 1624 O O . ALA A 1 231 ? 17.675 12.157 6.970 1.00 90.00 231 ALA A O 1
ATOM 1625 N N . LEU A 1 232 ? 18.630 14.001 6.115 1.00 92.50 232 LEU A N 1
ATOM 1626 C CA . LEU A 1 232 ? 19.602 13.269 5.291 1.00 92.50 232 LEU A CA 1
ATOM 1627 C C . LEU A 1 232 ? 20.581 12.451 6.139 1.00 92.50 232 LEU A C 1
ATOM 1629 O O . LEU A 1 232 ? 20.900 11.316 5.781 1.00 92.50 232 LEU A O 1
ATOM 1633 N N . SER A 1 233 ? 21.042 13.012 7.260 1.00 91.38 233 SER A N 1
ATOM 1634 C CA . SER A 1 233 ? 21.889 12.291 8.212 1.00 91.38 233 SER A CA 1
ATOM 1635 C C . SER A 1 233 ? 21.166 11.059 8.758 1.00 91.38 233 SER A C 1
ATOM 1637 O O . SER A 1 233 ? 21.711 9.961 8.676 1.00 91.38 233 SER A O 1
ATOM 1639 N N . THR A 1 234 ? 19.913 11.210 9.202 1.00 89.25 234 THR A N 1
ATOM 1640 C CA . THR A 1 234 ? 19.068 10.116 9.707 1.00 89.25 234 THR A CA 1
ATOM 1641 C C . THR A 1 234 ? 18.898 8.991 8.687 1.00 89.25 234 THR A C 1
ATOM 1643 O O . THR A 1 234 ? 19.033 7.822 9.039 1.00 89.25 234 THR A O 1
ATOM 1646 N N . ILE A 1 235 ? 18.673 9.318 7.408 1.00 92.38 235 ILE A N 1
ATOM 1647 C CA . ILE A 1 235 ? 18.578 8.312 6.335 1.00 92.38 235 ILE A CA 1
ATOM 1648 C C . ILE A 1 235 ? 19.841 7.438 6.281 1.00 92.38 235 ILE A C 1
ATOM 1650 O O . ILE A 1 235 ? 19.748 6.218 6.147 1.00 92.38 235 ILE A O 1
ATOM 1654 N N . ILE A 1 236 ? 21.025 8.044 6.387 1.00 91.00 236 ILE A N 1
ATOM 1655 C CA . ILE A 1 236 ? 22.300 7.321 6.302 1.00 91.00 236 ILE A CA 1
ATOM 1656 C C . ILE A 1 236 ? 22.575 6.551 7.598 1.00 91.00 236 ILE A C 1
ATOM 1658 O O . ILE A 1 236 ? 22.941 5.377 7.548 1.00 91.00 236 ILE A O 1
ATOM 1662 N N . THR A 1 237 ? 22.408 7.186 8.757 1.00 87.25 237 THR A N 1
ATOM 1663 C CA . THR A 1 237 ? 22.744 6.573 10.048 1.00 87.25 237 THR A CA 1
ATOM 1664 C C . THR A 1 237 ? 21.844 5.384 10.368 1.00 87.25 237 THR A C 1
ATOM 1666 O O . THR A 1 237 ? 22.352 4.359 10.818 1.00 87.25 237 THR A O 1
ATOM 1669 N N . GLU A 1 238 ? 20.545 5.456 10.068 1.00 83.25 238 GLU A N 1
ATOM 1670 C CA . GLU A 1 238 ? 19.630 4.325 10.258 1.00 83.25 238 GLU A CA 1
ATOM 1671 C C . GLU A 1 238 ? 19.917 3.164 9.296 1.00 83.25 238 GLU A C 1
ATOM 1673 O O . GLU A 1 238 ? 19.810 1.995 9.679 1.00 83.25 238 GLU A O 1
ATOM 1678 N N . ALA A 1 239 ? 20.318 3.460 8.055 1.00 84.62 239 ALA A N 1
ATOM 1679 C CA . ALA A 1 239 ? 20.611 2.432 7.057 1.00 84.62 239 ALA A CA 1
ATOM 1680 C C . ALA A 1 239 ? 21.814 1.556 7.429 1.00 84.62 239 ALA A C 1
ATOM 1682 O O . ALA A 1 239 ? 21.824 0.363 7.118 1.00 84.62 239 ALA A O 1
ATOM 1683 N N . PHE A 1 240 ? 22.813 2.150 8.089 1.00 82.44 240 PHE A N 1
ATOM 1684 C CA . PHE A 1 240 ? 24.081 1.507 8.445 1.00 82.44 240 PHE A CA 1
ATOM 1685 C C . PHE A 1 240 ? 24.272 1.335 9.957 1.00 82.44 240 PHE A C 1
ATOM 1687 O O . PHE A 1 240 ? 25.395 1.123 10.418 1.00 82.44 240 PHE A O 1
ATOM 1694 N N . SER A 1 241 ? 23.195 1.421 10.743 1.00 74.69 241 SER A N 1
ATOM 1695 C CA . SER A 1 241 ? 23.284 1.243 12.191 1.00 74.69 241 SER A CA 1
ATOM 1696 C C . SER A 1 241 ? 23.689 -0.195 12.553 1.00 74.69 241 SER A C 1
ATOM 1698 O O . SER A 1 241 ? 23.335 -1.160 11.865 1.00 74.69 241 SER A O 1
ATOM 1700 N N . ALA A 1 242 ? 24.423 -0.350 13.660 1.00 58.66 242 ALA A N 1
ATOM 1701 C CA . ALA A 1 242 ? 24.823 -1.662 14.172 1.00 58.66 242 ALA A CA 1
ATOM 1702 C C . ALA A 1 242 ? 23.615 -2.527 14.572 1.00 58.66 242 ALA A C 1
ATOM 1704 O O . ALA A 1 242 ? 23.701 -3.749 14.533 1.00 58.66 242 ALA A O 1
ATOM 1705 N N . GLU A 1 243 ? 22.481 -1.912 14.903 1.00 58.00 243 GLU A N 1
ATOM 1706 C CA . GLU A 1 243 ? 21.221 -2.602 15.185 1.00 58.00 243 GLU A CA 1
ATOM 1707 C C . GLU A 1 243 ? 20.585 -3.131 13.885 1.00 58.00 243 GLU A C 1
ATOM 1709 O O . GLU A 1 243 ? 20.236 -4.309 13.793 1.00 58.00 243 GLU A O 1
ATOM 1714 N N . THR A 1 244 ? 20.565 -2.312 12.828 1.00 56.62 244 THR A N 1
ATOM 1715 C CA . THR A 1 244 ? 20.079 -2.686 11.487 1.00 56.62 244 THR A CA 1
ATOM 1716 C C . THR A 1 244 ? 20.906 -3.823 10.874 1.00 56.62 244 THR A C 1
ATOM 1718 O O . THR A 1 244 ? 20.346 -4.747 10.286 1.00 56.62 244 THR A O 1
ATOM 1721 N N . PHE A 1 245 ? 22.236 -3.787 11.019 1.00 56.09 245 PHE A N 1
ATOM 1722 C CA . PHE A 1 245 ? 23.130 -4.819 10.478 1.00 56.09 245 PHE A CA 1
ATOM 1723 C C . PHE A 1 245 ? 23.331 -6.017 11.414 1.00 56.09 245 PHE A C 1
ATOM 1725 O O . PHE A 1 245 ? 23.361 -7.146 10.942 1.00 56.09 245 PHE A O 1
ATOM 1732 N N . GLY A 1 246 ? 23.470 -5.807 12.722 1.00 52.47 246 GLY A N 1
ATOM 1733 C CA . GLY A 1 246 ? 23.716 -6.871 13.697 1.00 52.47 246 GLY A CA 1
ATOM 1734 C C . GLY A 1 246 ? 22.454 -7.670 14.007 1.00 52.47 246 GLY A C 1
ATOM 1735 O O . GLY A 1 246 ? 22.407 -8.874 13.760 1.00 52.47 246 GLY A O 1
ATOM 1736 N N . ALA A 1 247 ? 21.399 -6.999 14.479 1.00 44.53 247 ALA A N 1
ATOM 1737 C CA . ALA A 1 247 ? 20.133 -7.660 14.786 1.00 44.53 247 ALA A CA 1
ATOM 1738 C C . ALA A 1 247 ? 19.351 -8.005 13.511 1.00 44.53 247 ALA A C 1
ATOM 1740 O O . ALA A 1 247 ? 18.755 -9.076 13.433 1.00 44.53 247 ALA A O 1
ATOM 1741 N N . GLY A 1 248 ? 19.383 -7.151 12.482 1.00 48.66 248 GLY A N 1
ATOM 1742 C CA . GLY A 1 248 ? 18.649 -7.376 11.232 1.00 48.66 248 GLY A CA 1
ATOM 1743 C C . GLY A 1 248 ? 19.191 -8.504 10.344 1.00 48.66 248 GLY A C 1
ATOM 1744 O O . GLY A 1 248 ? 18.399 -9.141 9.649 1.00 48.66 248 GLY A O 1
ATOM 1745 N N . LEU A 1 249 ? 20.501 -8.789 10.354 1.00 48.94 249 LEU A N 1
ATOM 1746 C CA . LEU A 1 249 ? 21.076 -9.897 9.573 1.00 48.94 249 LEU A CA 1
ATOM 1747 C C . LEU A 1 249 ? 20.761 -11.264 10.201 1.00 48.94 249 LEU A C 1
ATOM 1749 O O . LEU A 1 249 ? 20.557 -12.232 9.474 1.00 48.94 249 LEU A O 1
ATOM 1753 N N . LEU A 1 250 ? 20.682 -11.328 11.534 1.00 38.09 250 LEU A N 1
ATOM 1754 C CA . LEU A 1 250 ? 20.385 -12.550 12.289 1.00 38.09 250 LEU A CA 1
ATOM 1755 C C . LEU A 1 250 ? 18.871 -12.829 12.401 1.00 38.09 250 LEU A C 1
ATOM 1757 O O . LEU A 1 250 ? 18.463 -13.976 12.251 1.00 38.09 250 LEU A O 1
ATOM 1761 N N . SER A 1 251 ? 18.040 -11.785 12.549 1.00 42.22 251 SER A N 1
ATOM 1762 C CA . SER A 1 251 ? 16.566 -11.890 12.654 1.00 42.22 251 SER A CA 1
ATOM 1763 C C . SER A 1 251 ? 15.821 -11.862 11.311 1.00 42.22 251 SER A C 1
ATOM 1765 O O . SER A 1 251 ? 14.597 -11.981 11.261 1.00 42.22 251 SER A O 1
ATOM 1767 N N . GLY A 1 252 ? 16.529 -11.622 10.202 1.00 52.53 252 GLY A N 1
ATOM 1768 C CA . GLY A 1 252 ? 15.925 -11.392 8.884 1.00 52.53 252 GLY A CA 1
ATOM 1769 C C . GLY A 1 252 ? 15.337 -9.985 8.678 1.00 52.53 252 GLY A C 1
ATOM 1770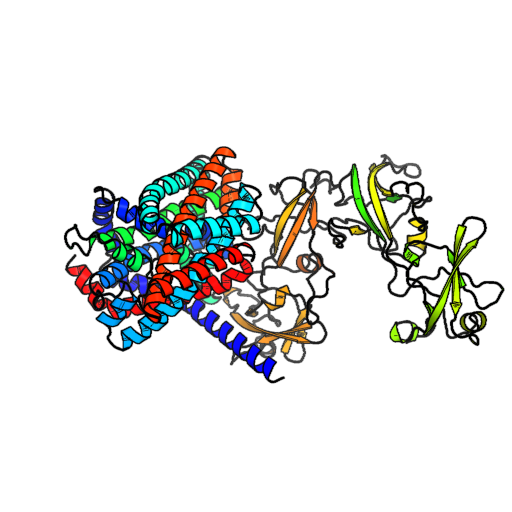 O O . GLY A 1 252 ? 14.896 -9.672 7.571 1.00 52.53 252 GLY A O 1
ATOM 1771 N N . GLY A 1 253 ? 15.376 -9.095 9.679 1.00 58.81 253 GLY A N 1
ATOM 1772 C CA . GLY A 1 253 ? 14.902 -7.708 9.559 1.00 58.81 253 GLY A CA 1
ATOM 1773 C C . GLY A 1 253 ? 15.599 -6.897 8.455 1.00 58.81 253 GLY A C 1
ATOM 1774 O O . GLY A 1 253 ? 14.952 -6.116 7.756 1.00 58.81 253 GLY A O 1
ATOM 1775 N N . LEU A 1 254 ? 16.892 -7.142 8.209 1.00 67.81 254 LEU A N 1
ATOM 1776 C CA . LEU A 1 254 ? 17.629 -6.514 7.106 1.00 67.81 254 LEU A CA 1
ATOM 1777 C C . LEU A 1 254 ? 17.080 -6.963 5.746 1.00 67.81 254 LEU A C 1
ATOM 1779 O O . LEU A 1 254 ? 16.977 -6.150 4.830 1.00 67.81 254 LEU A O 1
ATOM 1783 N N . VAL A 1 255 ? 16.675 -8.231 5.613 1.00 69.69 255 VAL A N 1
ATOM 1784 C CA . VAL A 1 255 ? 16.078 -8.751 4.373 1.00 69.69 255 VAL A CA 1
ATOM 1785 C C . VAL A 1 255 ? 14.783 -8.007 4.059 1.00 69.69 255 VAL A C 1
ATOM 1787 O O . VAL A 1 255 ? 14.580 -7.631 2.909 1.00 69.69 255 VAL A O 1
ATOM 1790 N N . VAL A 1 256 ? 13.957 -7.703 5.064 1.00 68.00 256 VAL A N 1
ATOM 1791 C CA . VAL A 1 256 ? 12.713 -6.931 4.888 1.00 68.00 256 VAL A CA 1
ATOM 1792 C C . VAL A 1 256 ? 12.993 -5.491 4.443 1.00 68.00 256 VAL A C 1
ATOM 1794 O O . VAL A 1 256 ? 12.336 -4.996 3.521 1.00 68.00 256 VAL A O 1
ATOM 17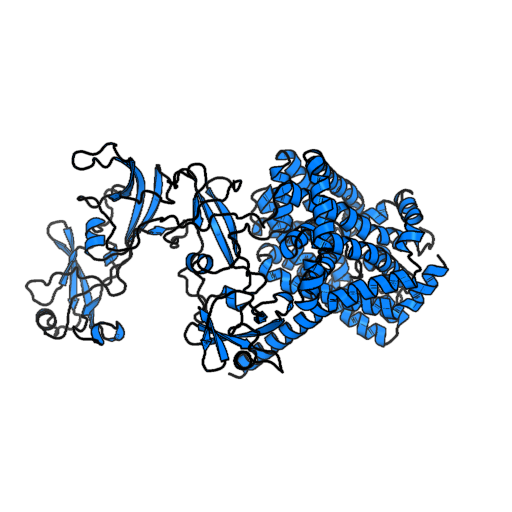97 N N . VAL A 1 257 ? 13.988 -4.825 5.042 1.00 77.50 257 VAL A N 1
ATOM 1798 C CA . VAL A 1 257 ? 14.405 -3.468 4.635 1.00 77.50 257 VAL A CA 1
ATOM 1799 C C . VAL A 1 257 ? 14.916 -3.472 3.195 1.00 77.50 257 VAL A C 1
ATOM 1801 O O . VAL A 1 257 ? 14.470 -2.663 2.381 1.00 77.50 257 VAL A O 1
ATOM 1804 N N . LEU A 1 258 ? 15.798 -4.413 2.849 1.00 85.31 258 LEU A N 1
ATOM 1805 C CA . LEU A 1 258 ? 16.346 -4.547 1.498 1.00 85.31 258 LEU A CA 1
ATOM 1806 C C . LEU A 1 258 ? 15.269 -4.906 0.472 1.00 85.31 258 LEU A C 1
ATOM 1808 O O . LEU A 1 258 ? 15.252 -4.349 -0.622 1.00 85.31 258 LEU A O 1
ATOM 1812 N N . GLN A 1 259 ? 14.352 -5.808 0.819 1.00 84.19 259 GLN A N 1
ATOM 1813 C CA . GLN A 1 259 ? 13.226 -6.187 -0.028 1.00 84.19 259 GLN A CA 1
ATOM 1814 C C . GLN A 1 259 ? 12.336 -4.975 -0.300 1.00 84.19 259 GLN A C 1
ATOM 1816 O O . GLN A 1 259 ? 11.995 -4.711 -1.452 1.00 84.19 259 GLN A O 1
ATOM 1821 N N . THR A 1 260 ? 12.012 -4.208 0.743 1.00 84.38 260 THR A N 1
ATOM 1822 C CA . THR A 1 260 ? 11.250 -2.964 0.614 1.00 84.38 260 THR A CA 1
ATOM 1823 C C . THR A 1 260 ? 11.994 -1.975 -0.276 1.00 84.38 260 THR A C 1
ATOM 1825 O O . THR A 1 260 ? 11.415 -1.453 -1.225 1.00 84.38 260 THR A O 1
ATOM 1828 N N . ALA A 1 261 ? 13.292 -1.770 -0.049 1.00 92.25 261 ALA A N 1
ATOM 1829 C CA . ALA A 1 261 ? 14.102 -0.869 -0.858 1.00 92.25 261 ALA A CA 1
ATOM 1830 C C . ALA A 1 261 ? 14.141 -1.284 -2.337 1.00 92.25 261 ALA A C 1
ATOM 1832 O O . ALA A 1 261 ? 13.961 -0.440 -3.213 1.00 92.25 261 ALA A O 1
ATOM 1833 N N . VAL A 1 262 ? 14.308 -2.576 -2.638 1.00 95.12 262 VAL A N 1
ATOM 1834 C CA . VAL A 1 262 ? 14.286 -3.085 -4.017 1.00 95.12 262 VAL A CA 1
ATOM 1835 C C . VAL A 1 262 ? 12.914 -2.883 -4.651 1.00 95.12 262 VAL A C 1
ATOM 1837 O O . VAL A 1 262 ? 12.837 -2.319 -5.742 1.00 95.12 262 VAL A O 1
ATOM 1840 N N . LEU A 1 263 ? 11.833 -3.290 -3.981 1.00 92.88 263 LEU A N 1
ATOM 1841 C CA . LEU A 1 263 ? 10.471 -3.175 -4.510 1.00 92.88 263 LEU A CA 1
ATOM 1842 C C . LEU A 1 263 ? 10.086 -1.720 -4.771 1.00 92.88 263 LEU A C 1
ATOM 1844 O O . LEU A 1 263 ? 9.606 -1.399 -5.857 1.00 92.88 263 LEU A O 1
ATOM 1848 N N . ARG A 1 264 ? 10.325 -0.828 -3.803 1.00 93.81 264 ARG A N 1
ATOM 1849 C CA . ARG A 1 264 ? 9.961 0.588 -3.922 1.00 93.81 264 ARG A CA 1
ATOM 1850 C C . ARG A 1 264 ? 10.878 1.336 -4.886 1.00 93.81 264 ARG A C 1
ATOM 1852 O O . ARG A 1 264 ? 10.381 2.145 -5.659 1.00 93.81 264 ARG A O 1
ATOM 1859 N N . SER A 1 265 ? 12.175 1.027 -4.942 1.00 94.31 265 SER A N 1
ATOM 1860 C CA . SER A 1 265 ? 13.054 1.620 -5.961 1.00 94.31 265 SER A CA 1
ATOM 1861 C C . SER A 1 265 ? 12.653 1.172 -7.372 1.00 94.31 265 SER A C 1
ATOM 1863 O O . SER A 1 265 ? 12.514 1.999 -8.269 1.00 94.31 265 SER A O 1
ATOM 1865 N N . THR A 1 266 ? 12.330 -0.113 -7.548 1.00 94.06 266 THR A N 1
ATOM 1866 C CA . THR A 1 266 ? 11.842 -0.655 -8.829 1.00 94.06 266 THR A CA 1
ATOM 1867 C C . THR A 1 266 ? 10.509 -0.041 -9.239 1.00 94.06 266 THR A C 1
ATOM 1869 O O . THR A 1 266 ? 10.347 0.326 -10.399 1.00 94.06 266 THR A O 1
ATOM 1872 N N . LEU A 1 267 ? 9.587 0.147 -8.291 1.00 92.75 267 LEU A N 1
ATOM 1873 C CA . LEU A 1 267 ? 8.343 0.890 -8.498 1.00 92.75 267 LEU A CA 1
ATOM 1874 C C . LEU A 1 267 ? 8.603 2.347 -8.930 1.00 92.75 267 LEU A C 1
ATOM 1876 O O . LEU A 1 267 ? 7.816 2.904 -9.689 1.00 92.75 267 LEU A O 1
ATOM 1880 N N . ALA A 1 268 ? 9.701 2.957 -8.468 1.00 91.81 268 ALA A N 1
ATOM 1881 C CA . ALA A 1 268 ? 10.036 4.344 -8.773 1.00 91.81 268 ALA A CA 1
ATOM 1882 C C . ALA A 1 268 ? 10.734 4.562 -10.115 1.00 91.81 268 ALA A C 1
ATOM 1884 O O . ALA A 1 268 ? 10.517 5.591 -10.752 1.00 91.81 268 ALA A O 1
ATOM 1885 N N . HIS A 1 269 ? 11.611 3.646 -10.526 1.00 91.75 269 HIS A N 1
ATOM 1886 C CA . HIS A 1 269 ? 12.464 3.835 -11.702 1.00 91.75 269 HIS A CA 1
ATOM 1887 C C . HIS A 1 269 ? 12.271 2.816 -12.822 1.00 91.75 269 HIS A C 1
ATOM 1889 O O . HIS A 1 269 ? 12.819 3.005 -13.903 1.00 91.75 269 HIS A O 1
ATOM 1895 N N . GLU A 1 270 ? 11.583 1.707 -12.554 1.00 91.31 270 GLU A N 1
ATOM 1896 C CA . GLU A 1 270 ? 11.318 0.605 -13.489 1.00 91.31 270 GLU A CA 1
ATOM 1897 C C . GLU A 1 270 ? 12.546 -0.126 -14.073 1.00 91.31 270 GLU A C 1
ATOM 1899 O O . GLU A 1 270 ? 12.388 -1.113 -14.791 1.00 91.31 270 GLU A O 1
ATOM 1904 N N . ALA A 1 271 ? 13.773 0.290 -13.741 1.00 89.50 271 ALA A N 1
ATOM 1905 C CA . ALA A 1 271 ? 14.986 -0.447 -14.091 1.00 89.50 271 ALA A CA 1
ATOM 1906 C C . ALA A 1 271 ? 14.895 -1.925 -13.705 1.00 89.50 271 ALA A C 1
ATOM 1908 O O . ALA A 1 271 ? 14.588 -2.269 -12.561 1.00 89.50 271 ALA A O 1
ATOM 1909 N N . GLY A 1 272 ? 15.207 -2.791 -14.668 1.00 89.50 272 GLY A N 1
ATOM 1910 C CA . GLY A 1 272 ? 15.144 -4.234 -14.482 1.00 89.50 272 GLY A CA 1
ATOM 1911 C C . GLY A 1 272 ? 13.751 -4.827 -14.681 1.00 89.50 272 GLY A C 1
ATOM 1912 O O . GLY A 1 272 ? 13.638 -6.043 -14.640 1.00 89.50 272 GLY A O 1
ATOM 1913 N N . LEU A 1 273 ? 12.710 -4.033 -14.960 1.00 92.19 273 LEU A N 1
ATOM 1914 C CA . LEU A 1 273 ? 11.425 -4.557 -15.444 1.00 92.19 273 LEU A CA 1
ATOM 1915 C C . LEU A 1 273 ? 11.408 -4.754 -16.961 1.00 92.19 273 LEU A C 1
ATOM 1917 O O . LEU A 1 273 ? 10.515 -5.429 -17.465 1.00 92.19 273 LEU A O 1
ATOM 1921 N N . GLY A 1 274 ? 12.353 -4.169 -17.707 1.00 89.62 274 GLY A N 1
ATOM 1922 C CA . GLY A 1 274 ? 12.403 -4.228 -19.170 1.00 89.62 274 GLY A CA 1
ATOM 1923 C C . GLY A 1 274 ? 11.428 -3.285 -19.892 1.00 89.62 274 GLY A C 1
ATOM 1924 O O . GLY A 1 274 ? 11.490 -3.168 -21.118 1.00 89.62 274 GLY A O 1
ATOM 1925 N N . THR A 1 275 ? 10.577 -2.556 -19.161 1.00 90.56 275 THR A N 1
ATOM 1926 C CA . THR A 1 275 ? 9.652 -1.543 -19.707 1.00 90.56 275 THR A CA 1
ATOM 1927 C C . THR A 1 275 ? 10.399 -0.367 -20.336 1.00 90.56 275 THR A C 1
ATOM 1929 O O . THR A 1 275 ? 10.039 0.067 -21.433 1.00 90.56 275 THR A O 1
ATOM 1932 N N . LEU A 1 276 ? 11.510 0.073 -19.730 1.00 89.69 276 LEU A N 1
ATOM 1933 C CA . LEU A 1 276 ? 12.390 1.104 -20.293 1.00 89.69 276 LEU A CA 1
ATOM 1934 C C . LEU A 1 276 ? 12.973 0.690 -21.647 1.00 89.69 276 LEU A C 1
ATOM 1936 O O . LEU A 1 276 ? 13.073 1.520 -22.549 1.00 89.69 276 LEU A O 1
ATOM 1940 N N . ALA A 1 277 ? 13.314 -0.590 -21.826 1.00 89.62 277 ALA A N 1
ATOM 1941 C CA . ALA A 1 277 ? 13.795 -1.100 -23.107 1.00 89.62 277 ALA A CA 1
ATOM 1942 C C . ALA A 1 277 ? 12.701 -1.082 -24.181 1.00 89.62 277 ALA A C 1
ATOM 1944 O O . ALA A 1 277 ? 12.970 -0.675 -25.312 1.00 89.62 277 ALA A O 1
ATOM 1945 N N . ILE A 1 278 ? 11.464 -1.447 -23.824 1.00 87.50 278 ILE A N 1
ATOM 1946 C CA . ILE A 1 278 ? 10.303 -1.352 -24.724 1.00 87.50 278 ILE A CA 1
ATOM 1947 C C . ILE A 1 278 ? 10.061 0.116 -25.118 1.00 87.50 278 ILE A C 1
ATOM 1949 O O . ILE A 1 278 ? 9.919 0.422 -26.299 1.00 87.50 278 ILE A O 1
ATOM 1953 N N . ALA A 1 279 ? 10.071 1.044 -24.154 1.00 84.50 279 ALA A N 1
ATOM 1954 C CA . ALA A 1 279 ? 9.874 2.472 -24.419 1.00 84.50 279 ALA A CA 1
ATOM 1955 C C . ALA A 1 279 ? 10.991 3.069 -25.294 1.00 84.50 279 ALA A C 1
ATOM 1957 O O . ALA A 1 279 ? 10.725 3.789 -26.258 1.00 84.50 279 ALA A O 1
ATOM 1958 N N . ALA A 1 280 ? 12.249 2.757 -24.976 1.00 83.31 280 ALA A N 1
ATOM 1959 C CA . ALA A 1 280 ? 13.412 3.295 -25.672 1.00 83.31 280 ALA A CA 1
ATOM 1960 C C . ALA A 1 280 ? 13.497 2.804 -27.123 1.00 83.31 280 ALA A C 1
ATOM 1962 O O . ALA A 1 280 ? 13.824 3.592 -28.010 1.00 83.31 280 ALA A O 1
ATOM 1963 N N . THR A 1 281 ? 13.164 1.536 -27.375 1.00 76.31 281 THR A N 1
ATOM 1964 C CA . THR A 1 281 ? 13.217 0.943 -28.722 1.00 76.31 281 THR A CA 1
ATOM 1965 C C . THR A 1 281 ? 11.991 1.263 -29.579 1.00 76.31 281 THR A C 1
ATOM 1967 O O . THR A 1 281 ? 12.109 1.299 -30.797 1.00 76.31 281 THR A O 1
ATOM 1970 N N . ALA A 1 282 ? 10.844 1.598 -28.977 1.00 68.56 282 ALA A N 1
ATOM 1971 C CA . ALA A 1 282 ? 9.663 2.073 -29.706 1.00 68.56 282 ALA A CA 1
ATOM 1972 C C . ALA A 1 282 ? 9.780 3.527 -30.219 1.00 68.56 282 ALA A C 1
ATOM 1974 O O . ALA A 1 282 ? 8.943 3.966 -31.001 1.00 68.56 282 ALA A O 1
ATOM 1975 N N . SER A 1 283 ? 10.791 4.281 -29.768 1.00 57.09 283 SER A N 1
ATOM 1976 C CA . SER A 1 283 ? 11.012 5.703 -30.099 1.00 57.09 283 SER A CA 1
ATOM 1977 C C . SER A 1 283 ? 12.118 5.932 -31.139 1.00 57.09 283 SER A C 1
ATOM 1979 O O . SER A 1 283 ? 12.814 6.950 -31.103 1.00 57.09 283 SER A O 1
ATOM 1981 N N . VAL A 1 284 ? 12.362 4.955 -32.013 1.00 50.53 284 VAL A N 1
ATOM 1982 C CA . VAL A 1 284 ? 13.298 5.111 -33.132 1.00 50.53 284 VAL A CA 1
ATOM 1983 C C . VAL A 1 284 ? 12.550 5.818 -34.261 1.00 50.53 284 VAL A C 1
ATOM 1985 O O . VAL A 1 284 ? 11.694 5.215 -34.899 1.00 50.53 284 VAL A O 1
ATOM 1988 N N . ASP A 1 285 ? 12.832 7.109 -34.451 1.00 48.56 285 ASP A N 1
ATOM 1989 C CA . ASP A 1 285 ? 12.424 7.829 -35.660 1.00 48.56 285 ASP A CA 1
ATOM 1990 C C . ASP A 1 285 ? 13.136 7.201 -36.869 1.00 48.56 285 ASP A C 1
ATOM 1992 O O . ASP A 1 285 ? 14.344 6.962 -36.818 1.00 48.56 285 ASP A O 1
ATOM 1996 N N . GLU A 1 286 ? 12.389 6.945 -37.947 1.00 42.94 286 GLU A N 1
ATOM 1997 C CA . GLU A 1 286 ? 12.880 6.302 -39.181 1.00 42.94 286 GLU A CA 1
ATOM 1998 C C . GLU A 1 286 ? 13.957 7.136 -39.912 1.00 42.94 286 GLU A C 1
ATOM 2000 O O . GLU A 1 286 ? 14.704 6.596 -40.725 1.00 42.94 286 GLU A O 1
ATOM 2005 N N . ASP A 1 287 ? 14.086 8.427 -39.578 1.00 40.94 287 ASP A N 1
ATOM 2006 C CA . ASP A 1 287 ? 14.935 9.404 -40.276 1.00 40.94 287 ASP A CA 1
ATOM 2007 C C . ASP A 1 287 ? 16.288 9.721 -39.582 1.00 40.94 287 ASP A C 1
ATOM 2009 O O . ASP A 1 287 ? 17.070 10.521 -40.104 1.00 40.94 287 ASP A O 1
ATOM 2013 N N . GLU A 1 288 ? 16.609 9.144 -38.411 1.00 46.50 288 GLU A N 1
ATOM 2014 C CA . GLU A 1 288 ? 17.880 9.411 -37.697 1.00 46.50 288 GLU A CA 1
ATOM 2015 C C . GLU A 1 288 ? 18.910 8.266 -37.835 1.00 46.50 288 GLU A C 1
ATOM 2017 O O . GLU A 1 288 ? 18.550 7.091 -37.776 1.00 46.50 288 GLU A O 1
ATOM 2022 N N . PRO A 1 289 ? 20.224 8.574 -37.935 1.00 45.94 289 PRO A N 1
ATOM 2023 C CA . PRO A 1 289 ? 21.256 7.553 -38.070 1.00 45.94 289 PRO A CA 1
ATOM 2024 C C . PRO A 1 289 ? 21.340 6.638 -36.840 1.00 45.94 289 PRO A C 1
ATOM 2026 O O . PRO A 1 289 ? 21.148 7.063 -35.697 1.00 45.94 289 PRO A O 1
ATOM 2029 N N . GLU A 1 290 ? 21.721 5.397 -37.133 1.00 50.50 290 GLU A N 1
ATOM 2030 C CA . GLU A 1 290 ? 21.729 4.158 -36.343 1.00 50.50 290 GLU A CA 1
ATOM 2031 C C . GLU A 1 290 ? 22.636 4.167 -35.084 1.00 50.50 290 GLU A C 1
ATOM 2033 O O . GLU A 1 290 ? 23.401 3.239 -34.823 1.00 50.50 290 GLU A O 1
ATOM 2038 N N . ASP A 1 291 ? 22.592 5.210 -34.250 1.00 61.38 291 ASP A N 1
ATOM 2039 C CA . ASP A 1 291 ? 23.319 5.207 -32.976 1.00 61.38 291 ASP A CA 1
ATOM 2040 C C . ASP A 1 291 ? 22.515 4.467 -31.897 1.00 61.38 291 ASP A C 1
ATOM 2042 O O . ASP A 1 291 ? 21.817 5.048 -31.058 1.00 61.38 291 ASP A O 1
ATOM 2046 N N . THR A 1 292 ? 22.665 3.143 -31.930 1.00 63.88 292 THR A N 1
ATOM 2047 C CA . THR A 1 292 ? 22.060 2.161 -31.015 1.00 63.88 292 THR A CA 1
ATOM 2048 C C . THR A 1 292 ? 22.361 2.458 -29.532 1.00 63.88 292 THR A C 1
ATOM 2050 O O . THR A 1 292 ? 21.669 1.967 -28.639 1.00 63.88 292 THR A O 1
ATOM 2053 N N . GLN A 1 293 ? 23.379 3.274 -29.224 1.00 73.25 293 GLN A N 1
ATOM 2054 C CA . GLN A 1 293 ? 23.813 3.530 -27.846 1.00 73.25 293 GLN A CA 1
ATOM 2055 C C . GLN A 1 293 ? 23.111 4.718 -27.183 1.00 73.25 293 GLN A C 1
ATOM 2057 O O . GLN A 1 293 ? 23.024 4.768 -25.953 1.00 73.25 293 GLN A O 1
ATOM 2062 N N . ARG A 1 294 ? 22.597 5.680 -27.960 1.00 79.69 294 ARG A N 1
ATOM 2063 C CA . ARG A 1 294 ? 21.961 6.893 -27.410 1.00 79.69 294 ARG A CA 1
ATOM 2064 C C . ARG A 1 294 ? 20.729 6.595 -26.552 1.00 79.69 294 ARG A C 1
ATOM 2066 O O . ARG A 1 294 ? 20.654 7.159 -25.459 1.00 79.69 294 ARG A O 1
ATOM 2073 N N . PRO A 1 295 ? 19.793 5.714 -26.961 1.00 84.50 295 PRO A N 1
ATOM 2074 C CA . PRO A 1 295 ? 18.633 5.388 -26.133 1.00 84.50 295 PRO A CA 1
ATOM 2075 C C . PRO A 1 295 ? 19.045 4.755 -24.799 1.00 84.50 295 PRO A C 1
ATOM 2077 O O . PRO A 1 295 ? 18.480 5.089 -23.761 1.00 84.50 295 PRO A O 1
ATOM 2080 N N . ALA A 1 296 ? 20.089 3.919 -24.803 1.00 88.81 296 ALA A N 1
ATOM 2081 C CA . ALA A 1 296 ? 20.617 3.295 -23.592 1.00 88.81 296 ALA A CA 1
ATOM 2082 C C . ALA A 1 296 ? 21.262 4.311 -22.635 1.00 88.81 296 ALA A C 1
ATOM 2084 O O . ALA A 1 296 ? 21.095 4.210 -21.421 1.00 88.81 296 ALA A O 1
ATOM 2085 N N . LEU A 1 297 ? 21.965 5.321 -23.164 1.00 89.81 297 LEU A N 1
ATOM 2086 C CA . LEU A 1 297 ? 22.514 6.416 -22.354 1.00 89.81 297 LEU A CA 1
ATOM 2087 C C . LEU A 1 297 ? 21.418 7.244 -21.675 1.00 89.81 297 LEU A C 1
ATOM 2089 O O . LEU A 1 297 ? 21.593 7.649 -20.530 1.00 89.81 297 LEU A O 1
ATOM 2093 N N . LEU A 1 298 ? 20.304 7.501 -22.365 1.00 90.06 298 LEU A N 1
ATOM 2094 C CA . LEU A 1 298 ? 19.181 8.243 -21.790 1.00 90.06 298 LEU A CA 1
ATOM 2095 C C . LEU A 1 298 ? 18.403 7.403 -20.768 1.00 90.06 298 LEU A C 1
ATOM 2097 O O . LEU A 1 298 ? 18.071 7.921 -19.706 1.00 90.06 298 LEU A O 1
ATOM 2101 N N . ALA A 1 299 ? 18.177 6.112 -21.035 1.00 91.12 299 ALA A N 1
ATOM 2102 C CA . ALA A 1 299 ? 17.517 5.199 -20.096 1.00 91.12 299 ALA A CA 1
ATOM 2103 C C . ALA A 1 299 ? 18.281 5.068 -18.768 1.00 91.12 299 ALA A C 1
ATOM 2105 O O . ALA A 1 299 ? 17.677 5.057 -17.701 1.00 91.12 299 ALA A O 1
ATOM 2106 N N . MET A 1 300 ? 19.615 5.078 -18.818 1.00 92.81 300 MET A N 1
ATOM 2107 C CA . MET A 1 300 ? 20.482 5.094 -17.634 1.00 92.81 300 MET A CA 1
ATOM 2108 C C . MET A 1 300 ? 20.239 6.296 -16.703 1.00 92.81 300 MET A C 1
ATOM 2110 O O . MET A 1 300 ? 20.541 6.211 -15.515 1.00 92.81 300 MET A O 1
ATOM 2114 N N . LEU A 1 301 ? 19.717 7.419 -17.214 1.00 93.88 301 LEU A N 1
ATOM 2115 C CA . LEU A 1 301 ? 19.401 8.594 -16.396 1.00 93.88 301 LEU A CA 1
ATOM 2116 C C . LEU A 1 301 ? 18.076 8.455 -15.642 1.00 93.88 301 LEU A C 1
ATOM 2118 O O . LEU A 1 301 ? 17.883 9.180 -14.668 1.00 93.88 301 LEU A O 1
ATOM 2122 N N . VAL A 1 302 ? 17.181 7.550 -16.055 1.00 93.69 302 VAL A N 1
ATOM 2123 C CA . VAL A 1 302 ? 15.853 7.416 -15.439 1.00 93.69 302 VAL A CA 1
ATOM 2124 C C . VAL A 1 302 ? 15.968 7.079 -13.946 1.00 93.69 302 VAL A C 1
ATOM 2126 O O . VAL A 1 302 ? 15.468 7.884 -13.161 1.00 93.69 302 VAL A O 1
ATOM 2129 N N . PRO A 1 303 ? 16.715 6.041 -13.505 1.00 95.56 303 PRO A N 1
ATOM 2130 C CA . PRO A 1 303 ? 16.852 5.731 -12.074 1.00 95.56 303 PRO A CA 1
ATOM 2131 C C . PRO A 1 303 ? 17.523 6.826 -11.249 1.00 95.56 303 PRO A C 1
ATOM 2133 O O . PRO A 1 303 ? 17.188 7.033 -10.082 1.00 95.56 303 PRO A O 1
ATOM 2136 N N . ALA A 1 304 ? 18.458 7.561 -11.855 1.00 94.81 304 ALA A N 1
ATOM 2137 C CA . ALA A 1 304 ? 19.093 8.693 -11.195 1.00 94.81 304 ALA A CA 1
ATOM 2138 C C . ALA A 1 304 ? 18.090 9.834 -10.954 1.00 94.81 304 ALA A C 1
ATOM 2140 O O . ALA A 1 304 ? 18.063 10.418 -9.874 1.00 94.81 304 ALA A O 1
ATOM 2141 N N . ILE A 1 305 ? 17.242 10.139 -11.938 1.00 93.75 305 ILE A N 1
ATOM 2142 C CA . ILE A 1 305 ? 16.256 11.220 -11.834 1.00 93.75 305 ILE A CA 1
ATOM 2143 C C . ILE A 1 305 ? 15.115 10.833 -10.886 1.00 93.75 305 ILE A C 1
ATOM 2145 O O . ILE A 1 305 ? 14.752 11.635 -10.027 1.00 93.75 305 ILE A O 1
ATOM 2149 N N . THR A 1 306 ? 14.559 9.627 -11.015 1.00 94.25 306 THR A N 1
ATOM 2150 C CA . THR A 1 306 ? 13.364 9.209 -10.267 1.00 94.25 306 THR A CA 1
ATOM 2151 C C . THR A 1 306 ? 13.659 8.849 -8.816 1.00 94.25 306 THR A C 1
ATOM 2153 O O . THR A 1 306 ? 12.869 9.192 -7.945 1.00 94.25 306 THR A O 1
ATOM 2156 N N . THR A 1 307 ? 14.787 8.199 -8.518 1.00 94.56 307 THR A N 1
ATOM 2157 C CA . THR A 1 307 ? 15.063 7.726 -7.152 1.00 94.56 307 THR A CA 1
ATOM 2158 C C . THR A 1 307 ? 16.061 8.617 -6.423 1.00 94.56 307 THR A C 1
ATOM 2160 O O . THR A 1 307 ? 15.762 9.080 -5.325 1.00 94.56 307 THR A O 1
ATOM 2163 N N . LEU A 1 308 ? 17.229 8.898 -7.019 1.00 95.31 308 LEU A N 1
ATOM 2164 C CA . LEU A 1 308 ? 18.252 9.725 -6.357 1.00 95.31 308 LEU A CA 1
ATOM 2165 C C . LEU A 1 308 ? 17.833 11.199 -6.275 1.00 95.31 308 LEU A C 1
ATOM 2167 O O . LEU A 1 308 ? 18.141 11.864 -5.289 1.00 95.31 308 LEU A O 1
ATOM 2171 N N . GLY A 1 309 ? 17.128 11.700 -7.293 1.00 94.44 309 GLY A N 1
ATOM 2172 C CA . GLY A 1 309 ? 16.551 13.044 -7.310 1.00 94.44 309 GLY A CA 1
ATOM 2173 C C . GLY A 1 309 ? 15.165 13.093 -6.668 1.00 94.44 309 GLY A C 1
ATOM 2174 O O . GLY A 1 309 ? 15.015 13.474 -5.510 1.00 94.44 309 GLY A O 1
ATOM 2175 N N . LEU A 1 310 ? 14.143 12.716 -7.439 1.00 94.44 310 LEU A N 1
ATOM 2176 C CA . LEU A 1 310 ? 12.730 12.854 -7.077 1.00 94.44 310 LEU A CA 1
ATOM 2177 C C . LEU A 1 310 ? 12.355 12.076 -5.804 1.00 94.44 310 LEU A C 1
ATOM 2179 O O . LEU A 1 310 ? 11.673 12.624 -4.937 1.00 94.44 310 LEU A O 1
ATOM 2183 N N . GLY A 1 311 ? 12.818 10.832 -5.666 1.00 94.56 311 GLY A N 1
ATOM 2184 C CA . GLY A 1 311 ? 12.580 9.996 -4.489 1.00 94.56 311 GLY A CA 1
ATOM 2185 C C . GLY A 1 311 ? 13.161 10.608 -3.215 1.00 94.56 311 GLY A C 1
ATOM 2186 O O . GLY A 1 311 ? 12.461 10.700 -2.211 1.00 94.56 311 GLY A O 1
ATOM 2187 N N . THR A 1 312 ? 14.394 11.118 -3.273 1.00 95.94 312 THR A N 1
ATOM 2188 C CA . THR A 1 312 ? 15.023 11.836 -2.151 1.00 95.94 312 THR A CA 1
ATOM 2189 C C . THR A 1 312 ? 14.266 13.108 -1.785 1.00 95.94 312 THR A C 1
ATOM 2191 O O . THR A 1 312 ? 13.978 13.323 -0.612 1.00 95.94 312 THR A O 1
ATOM 2194 N N . LEU A 1 313 ? 13.896 13.935 -2.771 1.00 95.88 313 LEU A N 1
ATOM 2195 C CA . LEU A 1 313 ? 13.101 15.143 -2.523 1.00 95.88 313 LEU A CA 1
ATOM 2196 C C . LEU A 1 313 ? 11.770 14.801 -1.848 1.00 95.88 313 LEU A C 1
ATOM 2198 O O . LEU A 1 313 ? 11.370 15.460 -0.896 1.00 95.88 313 LEU A O 1
ATOM 2202 N N . THR A 1 314 ? 11.114 13.739 -2.309 1.00 94.56 314 THR A N 1
ATOM 2203 C CA . THR A 1 314 ? 9.845 13.280 -1.739 1.00 94.56 314 THR A CA 1
ATOM 2204 C C . THR A 1 314 ? 10.021 12.767 -0.312 1.00 94.56 314 THR A C 1
ATOM 2206 O O . THR A 1 314 ? 9.242 13.133 0.563 1.00 94.56 314 THR A O 1
ATOM 2209 N N . ALA A 1 315 ? 11.065 11.975 -0.050 1.00 93.56 315 ALA A N 1
ATOM 2210 C CA . ALA A 1 315 ? 11.381 11.511 1.297 1.00 93.56 315 ALA A CA 1
ATOM 2211 C C . ALA A 1 315 ? 11.616 12.688 2.258 1.00 93.56 315 ALA A C 1
ATOM 2213 O O . ALA A 1 315 ? 11.072 12.694 3.358 1.00 93.56 315 ALA A O 1
ATOM 2214 N N . LEU A 1 316 ? 12.349 13.718 1.818 1.00 93.81 316 LEU A N 1
ATOM 2215 C CA . LEU A 1 316 ? 12.576 14.924 2.614 1.00 93.81 316 LEU A CA 1
ATOM 2216 C C . LEU A 1 316 ? 11.286 15.708 2.866 1.00 93.81 316 LEU A C 1
ATOM 2218 O O . LEU A 1 316 ? 11.055 16.100 4.001 1.00 93.81 316 LEU A O 1
ATOM 2222 N N . VAL A 1 317 ? 10.417 15.886 1.865 1.00 91.81 317 VAL A N 1
ATOM 2223 C CA . VAL A 1 317 ? 9.100 16.523 2.071 1.00 91.81 317 VAL A CA 1
ATOM 2224 C C . VAL A 1 317 ? 8.304 15.786 3.151 1.00 91.81 317 VAL A C 1
ATOM 2226 O O . VAL A 1 317 ? 7.771 16.422 4.057 1.00 91.81 317 VAL A O 1
ATOM 2229 N N . VAL A 1 318 ? 8.251 14.452 3.098 1.00 88.81 318 VAL A N 1
ATOM 2230 C CA . VAL A 1 318 ? 7.510 13.640 4.079 1.00 88.81 318 VAL A CA 1
ATOM 2231 C C . VAL A 1 318 ? 8.124 13.718 5.478 1.00 88.81 318 VAL A C 1
ATOM 2233 O O . VAL A 1 318 ? 7.390 13.808 6.460 1.00 88.81 318 VAL A O 1
ATOM 2236 N N . MET A 1 319 ? 9.455 13.685 5.579 1.00 87.06 319 MET A N 1
ATOM 2237 C CA . MET A 1 319 ? 10.159 13.751 6.863 1.00 87.06 319 MET A CA 1
ATOM 2238 C C . MET A 1 319 ? 10.064 15.138 7.509 1.00 87.06 319 MET A C 1
ATOM 2240 O O . MET A 1 319 ? 9.850 15.216 8.712 1.00 87.06 319 MET A O 1
ATOM 2244 N N . LEU A 1 320 ? 10.200 16.214 6.726 1.00 86.31 320 LEU A N 1
ATOM 2245 C CA . LEU A 1 320 ? 10.210 17.594 7.230 1.00 86.31 320 LEU A CA 1
ATOM 2246 C C . LEU A 1 320 ? 8.815 18.098 7.603 1.00 86.31 320 LEU A C 1
ATOM 2248 O O . LEU A 1 320 ? 8.668 18.810 8.583 1.00 86.31 320 LEU A O 1
ATOM 2252 N N . SER A 1 321 ? 7.782 17.685 6.868 1.00 81.75 321 SER A N 1
ATOM 2253 C CA . SER A 1 321 ? 6.394 18.081 7.163 1.00 81.75 321 SER A CA 1
ATOM 2254 C C . SER A 1 321 ? 5.758 17.335 8.346 1.00 81.75 321 SER A C 1
ATOM 2256 O O . SER A 1 321 ? 4.584 17.549 8.670 1.00 81.75 321 SER A O 1
ATOM 2258 N N . GLY A 1 322 ? 6.462 16.354 8.925 1.00 70.69 322 GLY A N 1
ATOM 2259 C CA . GLY A 1 322 ? 5.886 15.413 9.892 1.00 70.69 322 GLY A CA 1
ATOM 2260 C C . GLY A 1 322 ? 4.732 14.578 9.317 1.00 70.69 322 GLY A C 1
ATOM 2261 O O . GLY A 1 322 ? 3.998 13.932 10.053 1.00 70.69 322 GLY A O 1
ATOM 2262 N N . ALA A 1 323 ? 4.516 14.578 7.995 1.00 62.78 323 ALA A N 1
ATOM 2263 C CA . ALA A 1 323 ? 3.411 13.851 7.365 1.00 62.78 323 ALA A CA 1
ATOM 2264 C C . ALA A 1 323 ? 3.520 12.325 7.520 1.00 62.78 323 ALA A C 1
ATOM 2266 O O . ALA A 1 323 ? 2.556 11.597 7.283 1.00 62.78 323 ALA A O 1
ATOM 2267 N N . SER A 1 324 ? 4.699 11.838 7.913 1.00 62.38 324 SER A N 1
ATOM 2268 C CA . SER A 1 324 ? 4.950 10.437 8.230 1.00 62.38 324 SER A CA 1
ATOM 2269 C C . SER A 1 324 ? 3.902 9.880 9.200 1.00 62.38 324 SER A C 1
ATOM 2271 O O . SER A 1 324 ? 3.800 10.274 10.362 1.00 62.38 324 SER A O 1
ATOM 2273 N N . GLN A 1 325 ? 3.213 8.828 8.771 1.00 56.22 325 GLN A N 1
ATOM 2274 C CA . GLN A 1 325 ? 2.172 8.172 9.559 1.00 56.22 325 GLN A CA 1
ATOM 2275 C C . GLN A 1 325 ? 2.713 7.205 10.616 1.00 56.22 325 GLN A C 1
ATOM 2277 O O . GLN A 1 325 ? 2.056 6.249 11.020 1.00 56.22 325 GLN A O 1
ATOM 2282 N N . ARG A 1 326 ? 3.954 7.413 11.054 1.00 53.75 326 ARG A N 1
ATOM 2283 C CA . ARG A 1 326 ? 4.448 6.860 12.318 1.00 53.75 326 ARG A CA 1
ATOM 2284 C C . ARG A 1 326 ? 4.057 7.731 13.508 1.00 53.75 326 ARG A C 1
ATOM 2286 O O . ARG A 1 326 ? 4.182 7.276 14.643 1.00 53.75 326 ARG A O 1
ATOM 2293 N N . GLU A 1 327 ? 3.556 8.940 13.262 1.00 57.59 327 GLU A N 1
ATOM 2294 C CA . GLU A 1 327 ? 2.950 9.753 14.306 1.00 57.59 327 GLU A CA 1
ATOM 2295 C C . GLU A 1 327 ? 1.686 9.068 14.827 1.00 57.59 327 GLU A C 1
ATOM 2297 O O . GLU A 1 327 ? 0.830 8.600 14.066 1.00 57.59 327 GLU A O 1
ATOM 2302 N N . ARG A 1 328 ? 1.579 8.982 16.157 1.00 65.88 328 ARG A N 1
ATOM 2303 C CA . ARG A 1 328 ? 0.328 8.574 16.792 1.00 65.88 328 ARG A CA 1
ATOM 2304 C C . ARG A 1 328 ? -0.746 9.553 16.343 1.00 65.88 328 ARG A C 1
ATOM 2306 O O . ARG A 1 328 ? -0.556 10.752 16.455 1.00 65.88 328 ARG A O 1
ATOM 2313 N N . ALA A 1 329 ? -1.863 9.036 15.857 1.00 71.25 329 ALA A N 1
ATOM 2314 C CA . ALA A 1 329 ? -3.034 9.829 15.508 1.00 71.25 329 ALA A CA 1
ATOM 2315 C C . ALA A 1 329 ? -3.931 10.075 16.727 1.00 71.25 329 ALA A C 1
ATOM 2317 O O . ALA A 1 329 ? -4.659 11.064 16.788 1.00 71.25 329 ALA A O 1
ATOM 2318 N N . ALA A 1 330 ? -3.873 9.179 17.714 1.00 77.38 330 ALA A N 1
ATOM 2319 C CA . ALA A 1 330 ? -4.637 9.291 18.945 1.00 77.38 330 ALA A CA 1
ATOM 2320 C C . ALA A 1 330 ? -3.877 8.716 20.144 1.00 77.38 330 ALA A C 1
ATOM 2322 O O . ALA A 1 330 ? -3.069 7.791 20.007 1.00 77.38 330 ALA A O 1
ATOM 2323 N N . GLU A 1 331 ? -4.197 9.222 21.329 1.00 80.69 331 GLU A N 1
ATOM 2324 C CA . GLU A 1 331 ? -3.846 8.580 22.588 1.00 80.69 331 GLU A CA 1
ATOM 2325 C C . GLU A 1 331 ? -4.605 7.269 22.755 1.00 80.69 331 GLU A C 1
ATOM 2327 O O . GLU A 1 331 ? -5.748 7.120 22.323 1.00 80.69 331 GLU A O 1
ATOM 2332 N N . ARG A 1 332 ? -4.005 6.330 23.488 1.00 71.00 332 ARG A N 1
ATOM 2333 C CA . ARG A 1 332 ? -4.660 5.077 23.905 1.00 71.00 332 ARG A CA 1
ATOM 2334 C C . ARG A 1 332 ? -5.560 5.262 25.129 1.00 71.00 332 ARG A C 1
ATOM 2336 O O . ARG A 1 332 ? -5.644 4.380 25.979 1.00 71.00 332 ARG A O 1
ATOM 2343 N N . LEU A 1 333 ? -6.186 6.426 25.240 1.00 71.81 333 LEU A N 1
ATOM 2344 C CA . LEU A 1 333 ? -7.076 6.786 26.336 1.00 71.81 333 LEU A CA 1
ATOM 2345 C C . LEU A 1 333 ? -8.522 6.626 25.880 1.00 71.81 333 LEU A C 1
ATOM 2347 O O . LEU A 1 333 ? -8.919 7.172 24.852 1.00 71.81 333 LEU A O 1
ATOM 2351 N N . PHE A 1 334 ? -9.299 5.878 26.661 1.00 70.94 334 PHE A N 1
ATOM 2352 C CA . PHE A 1 334 ? -10.721 5.681 26.410 1.00 70.94 334 PHE A CA 1
ATOM 2353 C C . PHE A 1 334 ? -11.530 6.837 26.993 1.00 70.94 334 PHE A C 1
ATOM 2355 O O . PHE A 1 334 ? -11.472 7.101 28.192 1.00 70.94 334 PHE A O 1
ATOM 2362 N N . LEU A 1 335 ? -12.329 7.477 26.143 1.00 71.38 335 LEU A N 1
ATOM 2363 C CA . LEU A 1 335 ? -13.364 8.420 26.552 1.00 71.38 335 LEU A CA 1
ATOM 2364 C C . LEU A 1 335 ? -14.727 7.732 26.452 1.00 71.38 335 LEU A C 1
ATOM 2366 O O . LEU A 1 335 ? -15.084 7.315 25.352 1.00 71.38 335 LEU A O 1
ATOM 2370 N N . PRO A 1 336 ? -15.523 7.606 27.519 1.00 70.25 336 PRO A N 1
ATOM 2371 C CA . PRO A 1 336 ? -16.887 7.099 27.398 1.00 70.25 336 PRO A CA 1
ATOM 2372 C C . PRO A 1 336 ? -17.750 8.002 26.494 1.00 70.25 336 PRO A C 1
ATOM 2374 O O . PRO A 1 336 ? -17.776 9.226 26.642 1.00 70.25 336 PRO A O 1
ATOM 2377 N N . LEU A 1 337 ? -18.496 7.401 25.564 1.00 66.12 337 LEU A N 1
ATOM 2378 C CA . LEU A 1 337 ? -19.566 8.083 24.818 1.00 66.12 337 LEU A CA 1
ATOM 2379 C C . LEU A 1 337 ? -20.881 8.062 25.607 1.00 66.12 337 LEU A C 1
ATOM 2381 O O . LEU A 1 337 ? -21.618 9.040 25.571 1.00 66.12 337 LEU A O 1
ATOM 2385 N N . ALA A 1 338 ? -21.122 6.988 26.368 1.00 58.16 338 ALA A N 1
ATOM 2386 C CA . ALA A 1 338 ? -22.182 6.850 27.367 1.00 58.16 338 ALA A CA 1
ATOM 2387 C C . ALA A 1 338 ? -21.842 5.699 28.342 1.00 58.16 338 ALA A C 1
ATOM 2389 O O . ALA A 1 338 ? -21.139 4.760 27.960 1.00 58.16 338 ALA A O 1
ATOM 2390 N N . GLN A 1 339 ? -22.308 5.770 29.597 1.00 57.00 339 GLN A N 1
ATOM 2391 C CA . GLN A 1 339 ? -22.116 4.702 30.590 1.00 57.00 339 GLN A CA 1
ATOM 2392 C C . GLN A 1 339 ? -22.931 3.462 30.208 1.00 57.00 339 GLN A C 1
ATOM 2394 O O . GLN A 1 339 ? -24.139 3.525 30.006 1.00 57.00 339 GLN A O 1
ATOM 2399 N N . LEU A 1 340 ? -22.233 2.334 30.095 1.00 46.12 340 LEU A N 1
ATOM 2400 C CA . LEU A 1 340 ? -22.764 1.057 29.619 1.00 46.12 340 LEU A CA 1
ATOM 2401 C C . LEU A 1 340 ? -23.217 0.132 30.752 1.00 46.12 340 LEU A C 1
ATOM 2403 O O . LEU A 1 340 ? -23.865 -0.887 30.515 1.00 46.12 340 LEU A O 1
ATOM 2407 N N . GLU A 1 341 ? -22.854 0.457 31.985 1.00 46.78 341 GLU A N 1
ATOM 2408 C CA . GLU A 1 341 ? -23.151 -0.391 33.125 1.00 46.78 341 GLU A CA 1
ATOM 2409 C C . GLU A 1 341 ? -24.474 0.053 33.743 1.00 46.78 341 GLU A C 1
ATOM 2411 O O . GLU A 1 341 ? -24.651 1.210 34.125 1.00 46.78 341 GLU A O 1
ATOM 2416 N N . ARG A 1 342 ? -25.421 -0.892 33.842 1.00 46.44 342 ARG A N 1
ATOM 2417 C CA . ARG A 1 342 ? -26.789 -0.701 34.370 1.00 46.44 342 ARG A CA 1
ATOM 2418 C C . ARG A 1 342 ? -26.857 -0.012 35.740 1.00 46.44 342 ARG A C 1
ATOM 2420 O O . ARG A 1 342 ? -27.955 0.238 36.217 1.00 46.44 342 ARG A O 1
ATOM 2427 N N . HIS A 1 343 ? -25.736 0.175 36.429 1.00 48.78 343 HIS A N 1
ATOM 2428 C CA . HIS A 1 343 ? -25.674 0.634 37.815 1.00 48.78 343 HIS A CA 1
ATOM 2429 C C . HIS A 1 343 ? -25.223 2.094 37.949 1.00 48.78 343 HIS A C 1
ATOM 2431 O O . HIS A 1 343 ? -25.285 2.629 39.050 1.00 48.78 343 HIS A O 1
ATOM 2437 N N . GLU A 1 344 ? -24.833 2.758 36.854 1.00 50.78 344 GLU A N 1
ATOM 2438 C CA . GLU A 1 344 ? -24.298 4.130 36.913 1.00 50.78 344 GLU A CA 1
ATOM 2439 C C . GLU A 1 344 ? -25.129 5.165 36.128 1.00 50.78 344 GLU A C 1
ATOM 2441 O O . GLU A 1 344 ? -24.944 6.372 36.281 1.00 50.78 344 GLU A O 1
ATOM 2446 N N . ILE A 1 345 ? -26.118 4.723 35.343 1.00 57.19 345 ILE A N 1
ATOM 2447 C CA . ILE A 1 345 ? -26.999 5.619 34.583 1.00 57.19 345 ILE A CA 1
ATOM 2448 C C . ILE A 1 345 ? -27.959 6.338 35.539 1.00 57.19 345 ILE A C 1
ATOM 2450 O O . ILE A 1 345 ? -28.931 5.759 36.027 1.00 57.19 345 ILE A O 1
ATOM 2454 N N . THR A 1 346 ? -27.733 7.634 35.757 1.00 63.81 346 THR A N 1
ATOM 2455 C CA . THR A 1 346 ? -28.655 8.478 36.529 1.00 63.81 346 THR A CA 1
ATOM 2456 C C . THR A 1 346 ? -29.613 9.183 35.569 1.00 63.81 346 THR A C 1
ATOM 2458 O O . THR A 1 346 ? -29.343 10.288 35.094 1.00 63.81 346 THR A O 1
ATOM 2461 N N . ALA A 1 347 ? -30.721 8.518 35.228 1.00 67.06 347 ALA A N 1
ATOM 2462 C CA . ALA A 1 347 ? -31.830 9.187 34.554 1.00 67.06 347 ALA A CA 1
ATOM 2463 C C . ALA A 1 347 ? -32.428 10.244 35.495 1.00 67.06 347 ALA A C 1
ATOM 2465 O O . ALA A 1 347 ? -32.545 10.012 36.701 1.00 67.06 347 ALA A O 1
ATOM 2466 N N . SER A 1 348 ? -32.834 11.393 34.954 1.00 71.06 348 SER A N 1
ATOM 2467 C CA . SER A 1 348 ? -33.567 12.393 35.728 1.00 71.06 348 SER A CA 1
ATOM 2468 C C . SER A 1 348 ? -34.854 11.794 36.305 1.00 71.06 348 SER A C 1
ATOM 2470 O O . SER A 1 348 ? -35.392 10.818 35.775 1.00 71.06 348 SER A O 1
ATOM 2472 N N . GLU A 1 349 ? -35.393 12.388 37.373 1.00 63.97 349 GLU A N 1
ATOM 2473 C CA . GLU A 1 349 ? -36.651 11.917 37.973 1.00 63.97 349 GLU A CA 1
ATOM 2474 C C . GLU A 1 349 ? -37.794 11.848 36.949 1.00 63.97 349 GLU A C 1
ATOM 2476 O O . GLU A 1 349 ? -38.619 10.933 36.991 1.00 63.97 349 GLU A O 1
ATOM 2481 N N . LEU A 1 350 ? -37.789 12.772 35.986 1.00 62.03 350 LEU A N 1
ATOM 2482 C CA . LEU A 1 350 ? -38.748 12.849 34.885 1.00 62.03 350 LEU A CA 1
ATOM 2483 C C . LEU A 1 350 ? -38.403 11.922 33.707 1.00 62.03 350 LEU A C 1
ATOM 2485 O O . LEU A 1 350 ? -39.212 11.762 32.799 1.00 62.03 350 LEU A O 1
ATOM 2489 N N . GLY A 1 351 ? -37.218 11.304 33.702 1.00 66.19 351 GLY A N 1
ATOM 2490 C CA . GLY A 1 351 ? -36.771 10.400 32.646 1.00 66.19 351 GLY A CA 1
ATOM 2491 C C . GLY A 1 351 ? -36.574 11.071 31.292 1.00 66.19 351 GLY A C 1
ATOM 2492 O O . GLY A 1 351 ? -36.695 10.397 30.281 1.00 66.19 351 GLY A O 1
ATOM 2493 N N . GLN A 1 352 ? -36.306 12.377 31.285 1.00 71.25 352 GLN A N 1
ATOM 2494 C CA . GLN A 1 352 ? -36.081 13.183 30.077 1.00 71.25 352 GLN A CA 1
ATOM 2495 C C . GLN A 1 352 ? -34.601 13.504 29.850 1.00 71.25 352 GLN A C 1
ATOM 2497 O O . GLN A 1 352 ? -34.250 14.136 28.857 1.00 71.25 352 GLN A O 1
ATOM 2502 N N . ALA A 1 353 ? -33.732 13.139 30.796 1.00 76.88 353 ALA A N 1
ATOM 2503 C CA . ALA A 1 353 ? -32.335 13.526 30.748 1.00 76.88 353 ALA A CA 1
ATOM 2504 C C . ALA A 1 353 ? -31.413 12.479 31.385 1.00 76.88 353 ALA A C 1
ATOM 2506 O O . ALA A 1 353 ? -31.787 11.862 32.382 1.00 76.88 353 ALA A O 1
ATOM 2507 N N . PHE A 1 354 ? -30.203 12.331 30.847 1.00 77.62 354 PHE A N 1
ATOM 2508 C CA . PHE A 1 354 ? -29.127 11.516 31.412 1.00 77.62 354 PHE A CA 1
ATOM 2509 C C . PHE A 1 354 ? -27.912 12.382 31.721 1.00 77.62 354 PHE A C 1
ATOM 2511 O O . PHE A 1 354 ? -27.421 13.097 30.843 1.00 77.62 354 PHE A O 1
ATOM 2518 N N . THR A 1 355 ? -27.399 12.303 32.948 1.00 76.50 355 THR A N 1
ATOM 2519 C CA . THR A 1 355 ? -26.124 12.944 33.290 1.00 76.50 355 THR A CA 1
ATOM 2520 C C . THR A 1 355 ? -24.977 12.195 32.615 1.00 76.50 355 THR A C 1
ATOM 2522 O O . THR A 1 355 ? -24.860 10.978 32.745 1.00 76.50 355 THR A O 1
ATOM 2525 N N . LEU A 1 356 ? -24.139 12.921 31.877 1.00 75.06 356 LEU A N 1
ATOM 2526 C CA . LEU A 1 356 ? -22.966 12.372 31.208 1.00 75.06 356 LEU A CA 1
ATOM 2527 C C . LEU A 1 356 ? -21.734 12.427 32.130 1.00 75.06 356 LEU A C 1
ATOM 2529 O O . LEU A 1 356 ? -21.633 13.342 32.955 1.00 75.06 356 LEU A O 1
ATOM 2533 N N . PRO A 1 357 ? -20.769 11.501 31.964 1.00 71.62 357 PRO A N 1
ATOM 2534 C CA . PRO A 1 357 ? -19.507 11.528 32.696 1.00 71.62 357 PRO A CA 1
ATOM 2535 C C . PRO A 1 357 ? -18.730 12.835 32.503 1.00 71.62 357 PRO A C 1
ATOM 2537 O O . PRO A 1 357 ? -18.837 13.502 31.470 1.00 71.62 357 PRO A O 1
ATOM 2540 N N . GLU A 1 358 ? -17.861 13.155 33.464 1.00 69.19 358 GLU A N 1
ATOM 2541 C CA . GLU A 1 358 ? -16.998 14.342 33.401 1.00 69.19 358 GLU A CA 1
ATOM 2542 C C . GLU A 1 358 ? -16.035 14.344 32.204 1.00 69.19 358 GLU A C 1
ATOM 2544 O O . GLU A 1 358 ? -15.539 15.402 31.822 1.00 69.19 358 GLU A O 1
ATOM 2549 N N . HIS A 1 359 ? -15.764 13.192 31.591 1.00 73.81 359 HIS A N 1
ATOM 2550 C CA . HIS A 1 359 ? -14.855 13.062 30.452 1.00 73.81 359 HIS A CA 1
ATOM 2551 C C . HIS A 1 359 ? -15.529 12.306 29.304 1.00 73.81 359 HIS A C 1
ATOM 2553 O O . HIS A 1 359 ? -15.231 11.140 29.063 1.00 73.81 359 HIS A O 1
ATOM 2559 N N . THR A 1 360 ? -16.481 12.947 28.619 1.00 75.69 360 THR A N 1
ATOM 2560 C CA . THR A 1 360 ? -17.225 12.334 27.509 1.00 75.69 360 THR A CA 1
ATOM 2561 C C . THR A 1 360 ? -16.734 12.798 26.140 1.00 75.69 360 THR A C 1
ATOM 2563 O O . THR A 1 360 ? -16.430 13.973 25.929 1.00 75.69 360 THR A O 1
ATOM 2566 N N . ALA A 1 361 ? -16.719 11.872 25.177 1.00 75.06 361 ALA A N 1
ATOM 2567 C CA . ALA A 1 361 ? -16.413 12.172 23.778 1.00 75.06 361 ALA A CA 1
ATOM 2568 C C . ALA A 1 361 ? -17.559 12.893 23.031 1.00 75.06 361 ALA A C 1
ATOM 2570 O O . ALA A 1 361 ? -17.382 13.268 21.874 1.00 75.06 361 ALA A O 1
ATOM 2571 N N . LEU A 1 362 ? -18.718 13.114 23.668 1.00 79.69 362 LEU A N 1
ATOM 2572 C CA . LEU A 1 362 ? -19.826 13.869 23.078 1.00 79.69 362 LEU A CA 1
ATOM 2573 C C . LEU A 1 362 ? -19.606 15.384 23.181 1.00 79.69 362 LEU A C 1
ATOM 2575 O O . LEU A 1 362 ? -19.366 15.929 24.258 1.00 79.69 362 LEU A O 1
ATOM 2579 N N . ALA A 1 363 ? -19.750 16.076 22.050 1.00 79.12 363 ALA A N 1
ATOM 2580 C CA . ALA A 1 363 ? -19.707 17.534 21.988 1.00 79.12 363 ALA A CA 1
ATOM 2581 C C . ALA A 1 363 ? -20.960 18.182 22.598 1.00 79.12 363 ALA A C 1
ATOM 2583 O O . ALA A 1 363 ? -22.087 17.743 22.348 1.00 79.12 363 ALA A O 1
ATOM 2584 N N . SER A 1 364 ? -20.756 19.271 23.341 1.00 80.69 364 SER A N 1
ATOM 2585 C CA . SER A 1 364 ? -21.834 20.107 23.880 1.00 80.69 364 SER A CA 1
ATOM 2586 C C . SER A 1 364 ? -22.591 20.852 22.773 1.00 80.69 364 SER A C 1
ATOM 2588 O O . SER A 1 364 ? -22.031 21.179 21.727 1.00 80.69 364 SER A O 1
ATOM 2590 N N . LYS A 1 365 ? -23.877 21.139 23.006 1.00 82.62 365 LYS A N 1
ATOM 2591 C CA . LYS A 1 365 ? -24.809 21.816 22.084 1.00 82.62 365 LYS A CA 1
ATOM 2592 C C . LYS A 1 365 ? -24.978 21.110 20.733 1.00 82.62 365 LYS A C 1
ATOM 2594 O O . LYS A 1 365 ? -25.357 21.743 19.748 1.00 82.62 365 LYS A O 1
ATOM 2599 N N . ARG A 1 366 ? -24.719 19.800 20.674 1.00 80.12 366 ARG A N 1
ATOM 2600 C CA . ARG A 1 366 ? -24.981 18.960 19.498 1.00 80.12 366 ARG A CA 1
ATOM 2601 C C . ARG A 1 366 ? -26.151 18.011 19.722 1.00 80.12 366 ARG A C 1
ATOM 2603 O O . ARG A 1 366 ? -26.427 17.589 20.844 1.00 80.12 366 ARG A O 1
ATOM 2610 N N . ARG A 1 367 ? -26.799 17.666 18.607 1.00 83.25 367 ARG A N 1
ATOM 2611 C CA . ARG A 1 367 ? -27.803 16.606 18.503 1.00 83.25 367 ARG A CA 1
ATOM 2612 C C . ARG A 1 367 ? -27.144 15.292 18.112 1.00 83.25 367 ARG A C 1
ATOM 2614 O O . ARG A 1 367 ? -26.330 15.267 17.190 1.00 83.25 367 ARG A O 1
ATOM 2621 N N . TYR A 1 368 ? -27.561 14.221 18.768 1.00 80.50 368 TYR A N 1
ATOM 2622 C CA . TYR A 1 368 ? -27.184 12.849 18.467 1.00 80.50 368 TYR A CA 1
ATOM 2623 C C . TYR A 1 368 ? -28.446 12.003 18.335 1.00 80.50 368 TYR A C 1
ATOM 2625 O O . TYR A 1 368 ? -29.428 12.219 19.045 1.00 80.50 368 TYR A O 1
ATOM 2633 N N . ARG A 1 369 ? -28.425 11.030 17.426 1.00 82.81 369 ARG A N 1
ATOM 2634 C CA . ARG A 1 369 ? -29.431 9.967 17.403 1.00 82.81 369 ARG A CA 1
ATOM 2635 C C . ARG A 1 369 ? -29.001 8.923 18.424 1.00 82.81 369 ARG A C 1
ATOM 2637 O O . ARG A 1 369 ? -27.865 8.455 18.362 1.00 82.81 369 ARG A O 1
ATOM 2644 N N . MET A 1 370 ? -29.875 8.608 19.367 1.00 83.19 370 MET A N 1
ATOM 2645 C CA . MET A 1 370 ? -29.591 7.710 20.480 1.00 83.19 370 MET A CA 1
ATOM 2646 C C . MET A 1 370 ? -30.481 6.472 20.398 1.00 83.19 370 MET A C 1
ATOM 2648 O O . MET A 1 370 ? -31.581 6.550 19.857 1.00 83.19 370 MET A O 1
ATOM 2652 N N . VAL A 1 371 ? -30.028 5.347 20.952 1.00 82.25 371 VAL A N 1
ATOM 2653 C CA . VAL A 1 371 ? -30.812 4.107 21.045 1.00 82.25 371 VAL A CA 1
ATOM 2654 C C . VAL A 1 371 ? -30.718 3.478 22.434 1.00 82.25 371 VAL A C 1
ATOM 2656 O O . VAL A 1 371 ? -29.637 3.386 23.018 1.00 82.25 371 VAL A O 1
ATOM 2659 N N . MET A 1 372 ? -31.862 3.038 22.955 1.00 83.25 372 MET A N 1
ATOM 2660 C CA . MET A 1 372 ? -31.999 2.158 24.116 1.00 83.25 372 MET A CA 1
ATOM 2661 C C . MET A 1 372 ? -32.331 0.755 23.610 1.00 83.25 372 MET A C 1
ATOM 2663 O O . MET A 1 372 ? -33.341 0.564 22.932 1.00 83.25 372 MET A O 1
ATOM 2667 N N . ARG A 1 373 ? -31.488 -0.223 23.939 1.00 79.25 373 ARG A N 1
ATOM 2668 C CA . ARG A 1 373 ? -31.605 -1.603 23.465 1.00 79.25 373 ARG A CA 1
ATOM 2669 C C . ARG A 1 373 ? -32.523 -2.425 24.351 1.00 79.25 373 ARG A C 1
ATOM 2671 O O . ARG A 1 373 ? -32.342 -2.444 25.575 1.00 79.25 373 ARG A O 1
ATOM 2678 N N . ALA A 1 374 ? -33.459 -3.129 23.731 1.00 82.62 374 ALA A N 1
ATOM 2679 C CA . ALA A 1 374 ? -34.282 -4.104 24.420 1.00 82.62 374 ALA A CA 1
ATOM 2680 C C . ALA A 1 374 ? -33.434 -5.301 24.878 1.00 82.62 374 ALA A C 1
ATOM 2682 O O . ALA A 1 374 ? -32.406 -5.649 24.297 1.00 82.62 374 ALA A O 1
ATOM 2683 N N . ASN A 1 375 ? -33.865 -5.951 25.953 1.00 81.88 375 ASN A N 1
ATOM 2684 C CA . ASN A 1 375 ? -33.290 -7.203 26.398 1.00 81.88 375 ASN A CA 1
ATOM 2685 C C . ASN A 1 375 ? -33.670 -8.287 25.379 1.00 81.88 375 ASN A C 1
ATOM 2687 O O . ASN A 1 375 ? -34.864 -8.555 25.220 1.00 81.88 375 ASN A O 1
ATOM 2691 N N . PRO A 1 376 ? -32.696 -8.966 24.747 1.00 73.44 376 PRO A N 1
ATOM 2692 C CA . PRO A 1 376 ? -32.984 -9.993 23.753 1.00 73.44 376 PRO A CA 1
ATOM 2693 C C . PRO A 1 376 ? -33.787 -11.156 24.334 1.00 73.44 376 PRO A C 1
ATOM 2695 O O . PRO A 1 376 ? -34.494 -11.811 23.588 1.00 73.44 376 PRO A O 1
ATOM 2698 N N . ARG A 1 377 ? -33.763 -11.379 25.658 1.00 75.31 377 ARG A N 1
ATOM 2699 C CA . ARG A 1 377 ? -34.597 -12.401 26.312 1.00 75.31 377 ARG A CA 1
ATOM 2700 C C . ARG A 1 377 ? -36.037 -11.945 26.590 1.00 75.31 377 ARG A C 1
ATOM 2702 O O . ARG A 1 377 ? -36.844 -12.754 27.039 1.00 75.31 377 ARG A O 1
ATOM 2709 N N . GLY A 1 378 ? -36.370 -10.671 26.381 1.00 81.88 378 GLY A N 1
ATOM 2710 C CA . GLY A 1 378 ? -37.695 -10.090 26.618 1.00 81.88 378 GLY A CA 1
ATOM 2711 C C . GLY A 1 378 ? -37.877 -9.418 27.989 1.00 81.88 378 GLY A C 1
ATOM 2712 O O . GLY A 1 378 ? -37.071 -9.585 28.914 1.00 81.88 378 GLY A O 1
ATOM 2713 N N . HIS A 1 379 ? -38.968 -8.661 28.119 1.00 86.31 379 HIS A N 1
ATOM 2714 C CA . HIS A 1 379 ? -39.305 -7.782 29.245 1.00 86.31 379 HIS A CA 1
ATOM 2715 C C . HIS A 1 379 ? -40.638 -8.168 29.905 1.00 86.31 379 HIS A C 1
ATOM 2717 O O . HIS A 1 379 ? -41.556 -8.631 29.232 1.00 86.31 379 HIS A O 1
ATOM 2723 N N . LYS A 1 380 ? -40.772 -7.939 31.219 1.00 85.44 380 LYS A N 1
ATOM 2724 C CA . LYS A 1 380 ? -42.041 -8.111 31.951 1.00 85.44 380 LYS A CA 1
ATOM 2725 C C . LYS A 1 380 ? -42.830 -6.807 31.943 1.00 85.44 380 LYS A C 1
ATOM 2727 O O . LYS A 1 380 ? -42.541 -5.917 32.735 1.00 85.44 380 LYS A O 1
ATOM 2732 N N . VAL A 1 381 ? -43.794 -6.695 31.036 1.00 80.12 381 VAL A N 1
ATOM 2733 C CA . VAL A 1 381 ? -44.556 -5.448 30.828 1.00 80.12 381 VAL A CA 1
ATOM 2734 C C . VAL A 1 381 ? -46.071 -5.672 30.822 1.00 80.12 381 VAL A C 1
ATOM 2736 O O . VAL A 1 381 ? -46.841 -4.745 31.052 1.00 80.12 381 VAL A O 1
ATOM 2739 N N . GLY A 1 382 ? -46.512 -6.912 30.605 1.00 78.12 382 GLY A N 1
ATOM 2740 C CA . GLY A 1 382 ? -47.926 -7.264 30.551 1.00 78.12 382 GLY A CA 1
ATOM 2741 C C . GLY A 1 382 ? -48.548 -7.504 31.923 1.00 78.12 382 GLY A C 1
ATOM 2742 O O . GLY A 1 382 ? -47.929 -8.101 32.806 1.00 78.12 382 GLY A O 1
ATOM 2743 N N . THR A 1 383 ? -49.803 -7.085 32.072 1.00 81.56 383 THR A N 1
ATOM 2744 C CA . THR A 1 383 ? -50.644 -7.386 33.236 1.00 81.56 383 THR A CA 1
ATOM 2745 C C . THR A 1 383 ? -51.738 -8.362 32.824 1.00 81.56 383 THR A C 1
ATOM 2747 O O . THR A 1 383 ? -52.385 -8.179 31.796 1.00 81.56 383 THR A O 1
ATOM 2750 N N . LEU A 1 384 ? -51.946 -9.412 33.616 1.00 82.88 384 LEU A N 1
ATOM 2751 C CA . LEU A 1 384 ? -53.014 -10.378 33.368 1.00 82.88 384 LEU A CA 1
ATOM 2752 C C . LEU A 1 384 ? -54.382 -9.735 33.648 1.00 82.88 384 LEU A C 1
ATOM 2754 O O . LEU A 1 384 ? -54.588 -9.169 34.724 1.00 82.88 384 LEU A O 1
ATOM 2758 N N . ALA A 1 385 ? -55.304 -9.838 32.696 1.00 79.62 385 ALA A N 1
ATOM 2759 C CA . ALA A 1 385 ? -56.673 -9.362 32.822 1.00 79.62 385 ALA A CA 1
ATOM 2760 C C . ALA A 1 385 ? -57.524 -10.286 33.715 1.00 79.62 385 ALA A C 1
ATOM 2762 O O . ALA A 1 385 ? -57.159 -11.422 34.031 1.00 79.62 385 ALA A O 1
ATOM 2763 N N . ASN A 1 386 ? -58.690 -9.786 34.134 1.00 74.56 386 ASN A N 1
ATOM 2764 C CA . ASN A 1 386 ? -59.597 -10.501 35.041 1.00 74.56 386 ASN A CA 1
ATOM 2765 C C . ASN A 1 386 ? -60.191 -11.784 34.441 1.00 74.56 386 ASN A C 1
ATOM 2767 O O . ASN A 1 386 ? -60.656 -12.637 35.192 1.00 74.56 386 ASN A O 1
ATOM 2771 N N . ASP A 1 387 ? -60.175 -11.920 33.115 1.00 75.75 387 ASP A N 1
ATOM 2772 C CA . ASP A 1 387 ? -60.611 -13.121 32.400 1.00 75.75 387 ASP A CA 1
ATOM 2773 C C . ASP A 1 387 ? -59.606 -14.284 32.489 1.00 75.75 387 ASP A C 1
ATOM 2775 O O . ASP A 1 387 ? -59.889 -15.370 31.994 1.00 75.75 387 ASP A O 1
ATOM 2779 N N . GLU A 1 388 ? -58.455 -14.071 33.143 1.00 77.94 388 GLU A N 1
ATOM 2780 C CA . GLU A 1 388 ? -57.382 -15.045 33.383 1.00 77.94 388 GLU A CA 1
ATOM 2781 C C . GLU A 1 388 ? -56.654 -15.564 32.134 1.00 77.94 388 GLU A C 1
ATOM 2783 O O . GLU A 1 388 ? -55.780 -16.437 32.242 1.00 77.94 388 GLU A O 1
ATOM 2788 N N . ARG A 1 389 ? -56.985 -15.032 30.954 1.00 80.81 389 ARG A N 1
ATOM 2789 C CA . ARG A 1 389 ? -56.469 -15.507 29.661 1.00 80.81 389 ARG A CA 1
ATOM 2790 C C . ARG A 1 389 ? -55.818 -14.414 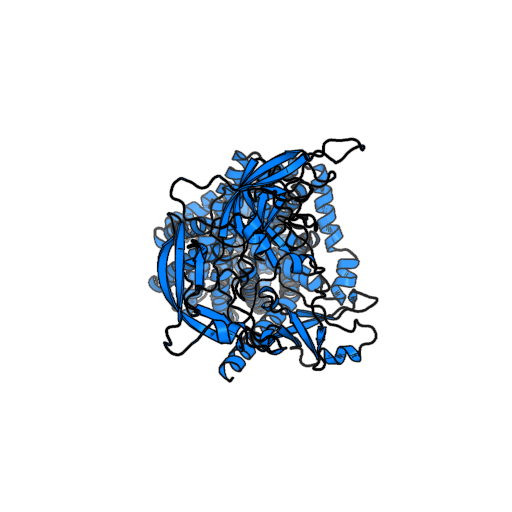28.843 1.00 80.81 389 ARG A C 1
ATOM 2792 O O . ARG A 1 389 ? -54.971 -14.730 28.016 1.00 80.81 389 ARG A O 1
ATOM 2799 N N . THR A 1 390 ? -56.172 -13.164 29.097 1.00 85.50 390 THR A N 1
ATOM 2800 C CA . THR A 1 390 ? -55.684 -12.041 28.310 1.00 85.50 390 THR A CA 1
ATOM 2801 C C . THR A 1 390 ? -54.570 -11.333 29.061 1.00 85.50 390 THR A C 1
ATOM 2803 O O . THR A 1 390 ? -54.672 -11.065 30.260 1.00 85.50 390 THR A O 1
ATOM 2806 N N . VAL A 1 391 ? -53.477 -11.027 28.367 1.00 87.25 391 VAL A N 1
ATOM 2807 C CA . VAL A 1 391 ? -52.423 -10.154 28.889 1.00 87.25 391 VAL A CA 1
ATOM 2808 C C . VAL A 1 391 ? -52.556 -8.802 28.213 1.00 87.25 391 VAL A C 1
ATOM 2810 O O . VAL A 1 391 ? -52.384 -8.687 27.003 1.00 87.25 391 VAL A O 1
ATOM 2813 N N . GLY A 1 392 ? -52.864 -7.788 29.013 1.00 86.50 392 GLY A N 1
ATOM 2814 C CA . GLY A 1 392 ? -52.949 -6.405 28.576 1.00 86.50 392 GLY A CA 1
ATOM 2815 C C . GLY A 1 392 ? -51.624 -5.676 28.774 1.00 86.50 392 GLY A C 1
ATOM 2816 O O . GLY A 1 392 ? -50.993 -5.801 29.829 1.00 86.50 392 GLY A O 1
ATOM 2817 N N . MET A 1 393 ? -51.211 -4.884 27.792 1.00 87.19 393 MET A N 1
ATOM 2818 C CA . MET A 1 393 ? -50.099 -3.943 27.924 1.00 87.19 393 MET A CA 1
ATOM 2819 C C . MET A 1 393 ? -50.359 -2.667 27.122 1.00 87.19 393 MET A C 1
ATOM 2821 O O . MET A 1 393 ? -51.157 -2.690 26.191 1.00 87.19 393 MET A O 1
ATOM 2825 N N . PRO A 1 394 ? -49.683 -1.555 27.435 1.00 84.19 394 PRO A N 1
ATOM 2826 C CA . PRO A 1 394 ? -49.793 -0.349 26.624 1.00 84.19 394 PRO A CA 1
ATOM 2827 C C . PRO A 1 394 ? -49.333 -0.581 25.174 1.00 84.19 394 PRO A C 1
ATOM 2829 O O . PRO A 1 394 ? -48.356 -1.298 24.940 1.00 84.19 394 PRO A O 1
ATOM 2832 N N . ALA A 1 395 ? -49.979 0.075 24.206 1.00 82.69 395 ALA A N 1
ATOM 2833 C CA . ALA A 1 395 ? -49.593 -0.010 22.797 1.00 82.69 395 ALA A CA 1
ATOM 2834 C C . ALA A 1 395 ? -48.412 0.909 22.464 1.00 82.69 395 ALA A C 1
ATOM 2836 O O . ALA A 1 395 ? -48.567 1.996 21.906 1.00 82.69 395 ALA A O 1
ATOM 2837 N N . TRP A 1 396 ? -47.213 0.468 22.841 1.00 85.62 396 TRP A N 1
ATOM 2838 C CA . TRP A 1 396 ? -45.968 1.148 22.496 1.00 85.62 396 TRP A CA 1
ATOM 2839 C C . TRP A 1 396 ? -45.539 0.854 21.057 1.00 85.62 396 TRP A C 1
ATOM 2841 O O . TRP A 1 396 ? -45.806 -0.221 20.520 1.00 85.62 396 TRP A O 1
ATOM 2851 N N . GLU A 1 397 ? -44.807 1.781 20.437 1.00 82.62 397 GLU A N 1
ATOM 2852 C CA . GLU A 1 397 ? -44.258 1.585 19.087 1.00 82.62 397 GLU A CA 1
ATOM 2853 C C . GLU A 1 397 ? -43.284 0.406 19.061 1.00 82.62 397 GLU A C 1
ATOM 2855 O O . GLU A 1 397 ? -43.334 -0.451 18.182 1.00 82.62 397 GLU A O 1
ATOM 2860 N N . ASN A 1 398 ? -42.446 0.301 20.092 1.00 83.19 398 ASN A N 1
ATOM 2861 C CA . ASN A 1 398 ? -41.524 -0.815 20.240 1.00 83.19 398 ASN A CA 1
ATOM 2862 C C . ASN A 1 398 ? -42.210 -2.135 20.641 1.00 83.19 398 ASN A C 1
ATOM 2864 O O . ASN A 1 398 ? -41.544 -3.162 20.723 1.00 83.19 398 ASN A O 1
ATOM 2868 N N . ALA A 1 399 ? -43.527 -2.140 20.857 1.00 84.12 399 ALA A N 1
ATOM 2869 C CA . ALA A 1 399 ? -44.331 -3.349 21.011 1.00 84.12 399 ALA A CA 1
ATOM 2870 C C . ALA A 1 399 ? -45.055 -3.745 19.707 1.00 84.12 399 ALA A C 1
ATOM 2872 O O . ALA A 1 399 ? -45.788 -4.733 19.685 1.00 84.12 399 ALA A O 1
ATOM 2873 N N . ALA A 1 400 ? -44.843 -3.024 18.596 1.00 78.38 400 ALA A N 1
ATOM 2874 C CA . ALA A 1 400 ? -45.597 -3.216 17.356 1.00 78.38 400 ALA A CA 1
ATOM 2875 C C . ALA A 1 400 ? -45.441 -4.606 16.710 1.00 78.38 400 ALA A C 1
ATOM 2877 O O . ALA A 1 400 ? -46.308 -4.995 15.932 1.00 78.38 400 ALA A O 1
ATOM 2878 N N . ALA A 1 401 ? -44.387 -5.358 17.031 1.00 80.00 401 ALA A N 1
ATOM 2879 C CA . ALA A 1 401 ? -44.168 -6.719 16.534 1.00 80.00 401 ALA A CA 1
ATOM 2880 C C . ALA A 1 401 ? -44.526 -7.816 17.557 1.00 80.00 401 ALA A C 1
ATOM 2882 O O . ALA A 1 401 ? -44.287 -8.991 17.298 1.00 80.00 401 ALA A O 1
ATOM 2883 N N . VAL A 1 402 ? -45.067 -7.458 18.726 1.00 85.50 402 VAL A N 1
ATOM 2884 C CA . VAL A 1 402 ? -45.365 -8.427 19.788 1.00 85.50 402 VAL A CA 1
ATOM 2885 C C . VAL A 1 402 ? -46.620 -9.222 19.434 1.00 85.50 402 VAL A C 1
ATOM 2887 O O . VAL A 1 402 ? -47.720 -8.674 19.397 1.00 85.50 402 VAL A O 1
ATOM 2890 N N . ASP A 1 403 ? -46.456 -10.525 19.228 1.00 87.38 403 ASP A N 1
ATOM 2891 C CA . ASP A 1 403 ? -47.547 -11.481 19.001 1.00 87.38 403 ASP A CA 1
ATOM 2892 C C . ASP A 1 403 ? -47.417 -12.760 19.848 1.00 87.38 403 ASP A C 1
ATOM 2894 O O . ASP A 1 403 ? -48.263 -13.646 19.775 1.00 87.38 403 ASP A O 1
ATOM 2898 N N . THR A 1 404 ? -46.364 -12.867 20.660 1.00 87.62 404 THR A N 1
ATOM 2899 C CA . THR A 1 404 ? -46.005 -14.090 21.384 1.00 87.62 404 THR A CA 1
ATOM 2900 C C . THR A 1 404 ? -45.626 -13.758 22.826 1.00 87.62 404 THR A C 1
ATOM 2902 O O . THR A 1 404 ? -44.838 -12.844 23.086 1.00 87.62 404 THR A O 1
ATOM 2905 N N . LEU A 1 405 ? -46.185 -14.512 23.774 1.00 89.69 405 LEU A N 1
ATOM 2906 C CA . LEU A 1 405 ? -45.831 -14.458 25.192 1.00 89.69 405 LEU A CA 1
ATOM 2907 C C . LEU A 1 405 ? -44.801 -15.542 25.513 1.00 89.69 405 LEU A C 1
ATOM 2909 O O . LEU A 1 405 ? -44.967 -16.690 25.117 1.00 89.69 405 LEU A O 1
ATOM 2913 N N . TYR A 1 406 ? -43.773 -15.202 26.282 1.00 87.31 406 TYR A N 1
ATOM 2914 C CA . TYR A 1 406 ? -42.715 -16.138 26.661 1.00 87.31 406 TYR A CA 1
ATOM 2915 C C . TYR A 1 406 ? -42.743 -16.412 28.162 1.00 87.31 406 TYR A C 1
ATOM 2917 O O . TYR A 1 406 ? -42.863 -15.493 28.977 1.00 87.31 406 TYR A O 1
ATOM 2925 N N . PHE A 1 407 ? -42.590 -17.679 28.536 1.00 88.25 407 PHE A N 1
ATOM 2926 C CA . PHE A 1 407 ? -42.476 -18.126 29.921 1.00 88.25 407 PHE A CA 1
ATOM 2927 C C . PHE A 1 407 ? -41.164 -18.876 30.104 1.00 88.25 407 PHE A C 1
ATOM 2929 O O . PHE A 1 407 ? -40.867 -19.811 29.369 1.00 88.25 407 PHE A O 1
ATOM 2936 N N . ARG A 1 408 ? -40.373 -18.477 31.094 1.00 86.88 408 ARG A N 1
ATOM 2937 C CA . ARG A 1 408 ? -39.049 -19.054 31.347 1.00 86.88 408 ARG A CA 1
ATOM 2938 C C . ARG A 1 408 ? -39.116 -20.031 32.503 1.00 86.88 408 ARG A C 1
ATOM 2940 O O . ARG A 1 408 ? -39.822 -19.773 33.476 1.00 86.88 408 ARG A O 1
ATOM 2947 N N . HIS A 1 409 ? -38.352 -21.113 32.451 1.00 81.56 409 HIS A N 1
ATOM 2948 C CA . HIS A 1 409 ? -38.225 -21.993 33.610 1.00 81.56 409 HIS A CA 1
ATOM 2949 C C . HIS A 1 409 ? -37.528 -21.284 34.784 1.00 81.56 409 HIS A C 1
ATOM 2951 O O . HIS A 1 409 ? -36.637 -20.462 34.593 1.00 81.56 409 HIS A O 1
ATOM 2957 N N . LYS A 1 410 ? -37.941 -21.589 36.017 1.00 82.44 410 LYS A N 1
ATOM 2958 C CA . LYS A 1 410 ? -37.333 -21.053 37.251 1.00 82.44 410 LYS A CA 1
ATOM 2959 C C . LYS A 1 410 ? -36.068 -21.808 37.686 1.00 82.44 410 LYS A C 1
ATOM 2961 O O . LYS A 1 410 ? -35.394 -21.364 38.611 1.00 82.44 410 LYS A O 1
ATOM 2966 N N . ASP A 1 411 ? -35.776 -22.946 37.060 1.00 79.19 411 ASP A N 1
ATOM 2967 C CA . ASP A 1 411 ? -34.579 -23.754 37.302 1.00 79.19 411 ASP A CA 1
ATOM 2968 C C . ASP A 1 411 ? -33.443 -23.404 36.318 1.00 79.19 411 ASP A C 1
ATOM 2970 O O . ASP A 1 411 ? -33.521 -22.423 35.576 1.00 79.19 411 ASP A O 1
ATOM 2974 N N . GLU A 1 412 ? -32.370 -24.198 36.304 1.00 71.75 412 GLU A N 1
ATOM 2975 C CA . GLU A 1 412 ? -31.200 -23.975 35.439 1.00 71.75 412 GLU A CA 1
ATOM 2976 C C . GLU A 1 412 ? -31.546 -23.920 33.942 1.00 71.75 412 GLU A C 1
ATOM 2978 O O . GLU A 1 412 ? -30.864 -23.230 33.184 1.00 71.75 412 GLU A O 1
ATOM 2983 N N . ARG A 1 413 ? -32.648 -24.551 33.506 1.00 68.12 413 ARG A N 1
ATOM 2984 C CA . ARG A 1 413 ? -33.096 -24.492 32.104 1.00 68.12 413 ARG A CA 1
ATOM 2985 C C . ARG A 1 413 ? -33.490 -23.078 31.700 1.00 68.12 413 ARG A C 1
ATOM 2987 O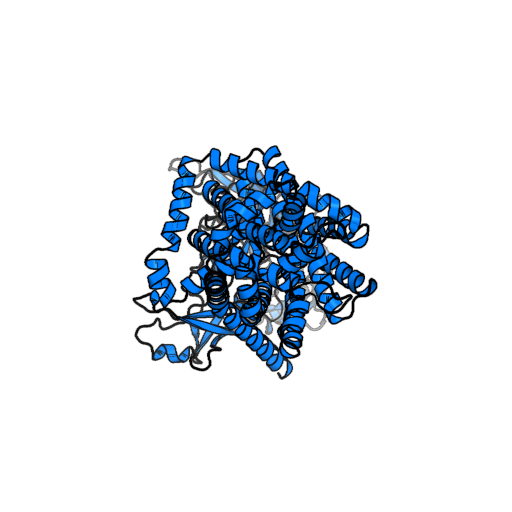 O . ARG A 1 413 ? -33.252 -22.687 30.563 1.00 68.12 413 ARG A O 1
ATOM 2994 N N . GLY A 1 414 ? -33.988 -22.276 32.642 1.00 66.38 414 GLY A N 1
ATOM 2995 C CA . GLY A 1 414 ? -34.307 -20.866 32.432 1.00 66.38 414 GLY A CA 1
ATOM 2996 C C . GLY A 1 414 ? -33.109 -19.991 32.074 1.00 66.38 414 GLY A C 1
ATOM 2997 O O . GLY A 1 414 ? -33.294 -18.841 31.673 1.00 66.38 414 GLY A O 1
ATOM 2998 N N . GLN A 1 415 ? -31.877 -20.494 32.184 1.00 68.00 415 GLN A N 1
ATOM 2999 C CA . GLN A 1 415 ? -30.683 -19.784 31.723 1.00 68.00 415 GLN A CA 1
ATOM 3000 C C . GLN A 1 415 ? -30.521 -19.829 30.196 1.00 68.00 415 GLN A C 1
ATOM 3002 O O . GLN A 1 415 ? -29.874 -18.937 29.646 1.00 68.00 415 GLN A O 1
ATOM 3007 N N . HIS A 1 416 ? -31.161 -20.781 29.508 1.00 64.25 416 HIS A N 1
ATOM 3008 C CA . HIS A 1 416 ? -31.068 -20.948 28.058 1.00 64.25 416 HIS A CA 1
ATOM 3009 C C . HIS A 1 416 ? -32.402 -20.651 27.364 1.00 64.25 416 HIS A C 1
ATOM 3011 O O . HIS A 1 416 ? -33.438 -21.202 27.720 1.00 64.25 416 HIS A O 1
ATOM 3017 N N . GLU A 1 417 ? -32.355 -19.825 26.318 1.00 65.44 417 GLU A N 1
ATOM 3018 C CA . GLU A 1 417 ? -33.529 -19.417 25.527 1.00 65.44 417 GLU A CA 1
ATOM 3019 C C . GLU A 1 417 ? -34.264 -20.586 24.856 1.00 65.44 417 GLU A C 1
ATOM 3021 O O . GLU A 1 417 ? -35.476 -20.537 24.680 1.00 65.44 417 GLU A O 1
ATOM 3026 N N . ALA A 1 418 ? -33.553 -21.671 24.535 1.00 66.50 418 ALA A N 1
ATOM 3027 C CA . ALA A 1 418 ? -34.122 -22.843 23.873 1.00 66.50 418 ALA A CA 1
ATOM 3028 C C . ALA A 1 418 ? -35.179 -23.579 24.718 1.00 66.50 418 ALA A C 1
ATOM 3030 O O . ALA A 1 418 ? -35.938 -24.380 24.176 1.00 66.50 418 ALA A O 1
ATOM 3031 N N . PHE A 1 419 ? -35.220 -23.332 26.032 1.00 69.69 419 PHE A N 1
ATOM 3032 C CA . PHE A 1 419 ? -36.216 -23.908 26.938 1.00 69.69 419 PHE A CA 1
ATOM 3033 C C . PHE A 1 419 ? -37.326 -22.921 27.314 1.00 69.69 419 PHE A C 1
ATOM 3035 O O . PHE A 1 419 ? -38.195 -23.271 28.111 1.00 69.69 419 PHE A O 1
ATOM 3042 N N . ASP A 1 420 ? -37.314 -21.700 26.775 1.00 79.31 420 ASP A N 1
ATOM 3043 C CA . ASP A 1 420 ? -38.387 -20.746 27.022 1.00 79.31 420 ASP A CA 1
ATOM 3044 C C . ASP A 1 420 ? -39.660 -21.216 26.287 1.00 79.31 420 ASP A C 1
ATOM 3046 O O . ASP A 1 420 ? -39.651 -21.562 25.105 1.00 79.31 420 ASP A O 1
ATOM 3050 N N . VAL A 1 421 ? -40.780 -21.260 27.007 1.00 84.19 421 VAL A N 1
ATOM 3051 C CA . VAL A 1 421 ? -42.080 -21.670 26.472 1.00 84.19 421 VAL A CA 1
ATOM 3052 C C . VAL A 1 421 ? -42.702 -20.478 25.755 1.00 84.19 421 VAL A C 1
ATOM 3054 O O . VAL A 1 421 ? -43.124 -19.514 26.397 1.00 84.19 421 VAL A O 1
ATOM 3057 N N . ALA A 1 422 ? -42.763 -20.553 24.429 1.00 85.69 422 ALA A N 1
ATOM 3058 C CA . ALA A 1 422 ? -43.419 -19.564 23.584 1.00 85.69 422 ALA A CA 1
ATOM 3059 C C . ALA A 1 422 ? -44.911 -19.892 23.421 1.00 85.69 422 ALA A C 1
ATOM 3061 O O . ALA A 1 422 ? -45.279 -20.993 23.011 1.00 85.69 422 ALA A O 1
ATOM 3062 N N . VAL A 1 423 ? -45.767 -18.921 23.721 1.00 88.31 423 VAL A N 1
ATOM 3063 C CA . VAL A 1 423 ? -47.223 -18.992 23.592 1.00 88.31 423 VAL A CA 1
ATOM 3064 C C . VAL A 1 423 ? -47.651 -17.984 22.525 1.00 88.31 423 VAL A C 1
ATOM 3066 O O . VAL A 1 423 ? -47.677 -16.782 22.804 1.00 88.31 423 VAL A O 1
ATOM 3069 N N . PRO A 1 424 ? -47.970 -18.440 21.302 1.00 89.25 424 PRO A N 1
ATOM 3070 C CA . PRO A 1 424 ? -48.475 -17.570 20.249 1.00 89.25 424 PRO A CA 1
ATOM 3071 C C . PRO A 1 424 ? -49.844 -17.002 20.630 1.00 89.25 424 PRO A C 1
ATOM 3073 O O . PRO A 1 424 ? -50.749 -17.745 21.026 1.00 89.25 424 PRO A O 1
ATOM 3076 N N . CYS A 1 425 ? -50.015 -15.700 20.448 1.00 89.94 425 CYS A N 1
ATOM 3077 C CA . CYS A 1 425 ? -51.231 -14.977 20.785 1.00 89.94 425 CYS A CA 1
ATOM 3078 C C . CYS A 1 425 ? -51.866 -14.331 19.547 1.00 89.94 425 CYS A C 1
ATOM 3080 O O . CYS A 1 425 ? -51.209 -14.032 18.549 1.00 89.94 425 CYS A O 1
ATOM 3082 N N . GLU A 1 426 ? -53.176 -14.128 19.605 1.00 88.81 426 GLU A N 1
ATOM 3083 C CA . GLU A 1 426 ? -53.864 -13.135 18.796 1.00 88.81 426 GLU A CA 1
ATOM 3084 C C . GLU A 1 426 ? -53.726 -11.781 19.478 1.00 88.81 426 GLU A C 1
ATOM 3086 O O . GLU A 1 426 ? -53.946 -11.646 20.686 1.00 88.81 426 GLU A O 1
ATOM 3091 N N . ARG A 1 427 ? -53.322 -10.793 18.684 1.00 88.75 427 ARG A N 1
ATOM 3092 C CA . ARG A 1 427 ? -53.167 -9.417 19.121 1.00 88.75 427 ARG A CA 1
ATOM 3093 C C . ARG A 1 427 ? -54.402 -8.618 18.736 1.00 88.75 427 ARG A C 1
ATOM 3095 O O . ARG A 1 427 ? -54.752 -8.564 17.558 1.00 88.75 427 ARG A O 1
ATOM 3102 N N . VAL A 1 428 ? -54.997 -7.950 19.717 1.00 87.50 428 VAL A N 1
ATOM 3103 C CA . VAL A 1 428 ? -56.083 -6.992 19.514 1.00 87.50 428 VAL A CA 1
ATOM 3104 C C . VAL A 1 428 ? -55.634 -5.644 20.060 1.00 87.50 428 VAL A C 1
ATOM 3106 O O . VAL A 1 428 ? -55.338 -5.518 21.246 1.00 87.50 428 VAL A O 1
ATOM 3109 N N . ASP A 1 429 ? -55.562 -4.639 19.190 1.00 83.44 429 ASP A N 1
ATOM 3110 C CA . ASP A 1 429 ? -55.320 -3.262 19.612 1.00 83.44 429 ASP A CA 1
ATOM 3111 C C . ASP A 1 429 ? -56.655 -2.654 20.076 1.00 83.44 429 ASP A C 1
ATOM 3113 O O . ASP A 1 429 ? -57.612 -2.552 19.303 1.00 83.44 429 ASP A O 1
ATOM 3117 N N . THR A 1 430 ? -56.731 -2.286 21.352 1.00 82.38 430 THR A N 1
ATOM 3118 C CA . THR A 1 430 ? -57.902 -1.686 21.999 1.00 82.38 430 THR A CA 1
ATOM 3119 C C . THR A 1 430 ? -57.590 -0.267 22.477 1.00 82.38 430 THR A C 1
ATOM 3121 O O . THR A 1 430 ? -56.440 0.169 22.520 1.00 82.38 430 THR A O 1
ATOM 3124 N N . ASP A 1 431 ? -58.629 0.497 22.810 1.00 78.94 431 ASP A N 1
ATOM 3125 C CA . ASP A 1 431 ? -58.487 1.816 23.429 1.00 78.94 431 ASP A CA 1
ATOM 3126 C C . ASP A 1 431 ? -59.067 1.764 24.844 1.00 78.94 431 ASP A C 1
ATOM 3128 O O . ASP A 1 431 ? -60.275 1.584 25.037 1.00 78.94 431 ASP A O 1
ATOM 3132 N N . LEU A 1 432 ? -58.190 1.882 25.842 1.00 74.19 432 LEU A N 1
ATOM 3133 C CA . LEU A 1 432 ? -58.556 1.824 27.248 1.00 74.19 432 LEU A CA 1
ATOM 3134 C C . LEU A 1 432 ? -58.576 3.245 27.825 1.00 74.19 432 LEU A C 1
ATOM 3136 O O . LEU A 1 432 ? -57.556 3.776 28.258 1.00 74.19 432 LEU A O 1
ATOM 3140 N N . ALA A 1 433 ? -59.762 3.860 27.847 1.00 72.88 433 ALA A N 1
ATOM 3141 C CA . ALA A 1 433 ? -59.985 5.212 28.377 1.00 72.88 433 ALA A CA 1
ATOM 3142 C C . ALA A 1 433 ? -59.144 6.319 27.696 1.00 72.88 433 ALA A C 1
ATOM 3144 O O . ALA A 1 433 ? -58.688 7.252 28.359 1.00 72.88 433 ALA A O 1
ATOM 3145 N N . GLY A 1 434 ? -58.968 6.236 26.372 1.00 68.50 434 GLY A N 1
ATOM 3146 C CA . GLY A 1 434 ? -58.193 7.198 25.583 1.00 68.50 434 GLY A CA 1
ATOM 3147 C C . GLY A 1 434 ? -56.692 6.897 25.556 1.00 68.50 434 GLY A C 1
ATOM 3148 O O . GLY A 1 434 ? -55.906 7.747 25.134 1.00 68.50 434 GLY A O 1
ATOM 3149 N N . VAL A 1 435 ? -56.285 5.716 26.033 1.00 73.44 435 VAL A N 1
ATOM 3150 C CA . VAL A 1 435 ? -54.906 5.228 26.007 1.00 73.44 435 VAL A CA 1
ATOM 3151 C C . VAL A 1 435 ? -54.838 3.995 25.100 1.00 73.44 435 VAL A C 1
ATOM 3153 O O . VAL A 1 435 ? -55.490 2.991 25.395 1.00 73.44 435 VAL A O 1
ATOM 3156 N N . PRO A 1 436 ? -54.015 4.029 24.035 1.00 80.38 436 PRO A N 1
ATOM 3157 C CA . PRO A 1 436 ? -53.776 2.875 23.176 1.00 80.38 436 PRO A CA 1
ATOM 3158 C C . PRO A 1 436 ? -53.287 1.663 23.979 1.00 80.38 436 PRO A C 1
ATOM 3160 O O . PRO A 1 436 ? -52.310 1.755 24.733 1.00 80.38 436 PRO A O 1
ATOM 3163 N N . TRP A 1 437 ? -53.947 0.523 23.803 1.00 84.75 437 TRP A N 1
ATOM 3164 C CA . TRP A 1 437 ? -53.721 -0.697 24.570 1.00 84.75 437 TRP A CA 1
ATOM 3165 C C . TRP A 1 437 ? -53.642 -1.918 23.649 1.00 84.75 437 TRP A C 1
ATOM 3167 O O . TRP A 1 437 ? -54.233 -1.940 22.575 1.00 84.75 437 TRP A O 1
ATOM 3177 N N . ILE A 1 438 ? -52.877 -2.927 24.051 1.00 86.62 438 ILE A N 1
ATOM 3178 C CA . ILE A 1 438 ? -52.725 -4.194 23.336 1.00 86.62 438 ILE A CA 1
ATOM 3179 C C . ILE A 1 438 ? -53.188 -5.308 24.256 1.00 86.62 438 ILE A C 1
ATOM 3181 O O . ILE A 1 438 ? -52.693 -5.454 25.376 1.00 86.62 438 ILE A O 1
ATOM 3185 N N . GLU A 1 439 ? -54.097 -6.126 23.749 1.00 88.69 439 GLU A N 1
ATOM 3186 C CA . GLU A 1 439 ? -54.538 -7.358 24.380 1.00 88.69 439 GLU A CA 1
ATOM 3187 C C . GLU A 1 439 ? -53.974 -8.555 23.616 1.00 88.69 439 GLU A C 1
ATOM 3189 O O . GLU A 1 439 ? -54.151 -8.693 22.404 1.00 88.69 439 GLU A O 1
ATOM 3194 N N . LEU A 1 440 ? -53.259 -9.414 24.340 1.00 89.69 440 LEU A N 1
ATOM 3195 C CA . LEU A 1 440 ? -52.683 -10.648 23.823 1.00 89.69 440 LEU A CA 1
ATOM 3196 C C . LEU A 1 440 ? -53.450 -11.829 24.408 1.00 89.69 440 LEU A C 1
ATOM 3198 O O . LEU A 1 440 ? -53.369 -12.090 25.612 1.00 89.69 440 LEU A O 1
ATOM 3202 N N . THR A 1 441 ? -54.163 -12.545 23.540 1.00 89.94 441 THR A N 1
ATOM 3203 C CA . THR A 1 441 ? -54.936 -13.739 23.905 1.00 89.94 441 THR A CA 1
ATOM 3204 C C . THR A 1 441 ? -54.298 -14.971 23.269 1.00 89.94 441 THR A C 1
ATOM 3206 O O . THR A 1 441 ? -54.090 -14.959 22.059 1.00 89.94 441 THR A O 1
ATOM 3209 N N . PRO A 1 442 ? -53.974 -16.042 24.015 1.00 90.25 442 PRO A N 1
ATOM 3210 C CA . PRO A 1 442 ? -53.424 -17.266 23.435 1.00 90.25 442 PRO A CA 1
ATOM 3211 C C . PRO A 1 442 ? -54.304 -17.815 22.308 1.00 90.25 442 PRO A C 1
ATOM 3213 O O . PRO A 1 442 ? -55.521 -17.903 22.461 1.00 90.25 442 PRO A O 1
ATOM 3216 N N . LYS A 1 443 ? -53.688 -18.238 21.196 1.00 89.12 443 LYS A N 1
ATOM 3217 C CA . LYS A 1 443 ? -54.407 -18.883 20.078 1.00 89.12 443 LYS A CA 1
ATOM 3218 C C . LYS A 1 443 ? -55.044 -20.217 20.472 1.00 89.12 443 LYS A C 1
ATOM 3220 O O . LYS A 1 443 ? -55.996 -20.653 19.835 1.00 89.12 443 LYS A O 1
ATOM 3225 N N . ASP A 1 444 ? -54.498 -20.873 21.495 1.00 85.69 444 ASP A N 1
ATOM 3226 C CA . ASP A 1 444 ? -55.042 -22.107 22.050 1.00 85.69 444 ASP A CA 1
ATOM 3227 C C . ASP A 1 444 ? -56.167 -21.796 23.064 1.00 85.69 444 ASP A C 1
ATOM 3229 O O . ASP A 1 444 ? -55.894 -21.263 24.149 1.00 85.69 444 ASP A O 1
ATOM 3233 N N . PRO A 1 445 ? -57.431 -22.152 22.753 1.00 79.12 445 PRO A N 1
ATOM 3234 C CA . PRO A 1 445 ? -58.587 -21.874 23.593 1.00 79.12 445 PRO A CA 1
ATOM 3235 C C . PRO A 1 445 ? -58.693 -22.784 24.823 1.00 79.12 445 PRO A C 1
ATOM 3237 O O . PRO A 1 445 ? -59.650 -22.622 25.586 1.00 79.12 445 PRO A O 1
ATOM 3240 N N . GLU A 1 446 ? -57.739 -23.679 25.094 1.00 81.44 446 GLU A N 1
ATOM 3241 C CA . GLU A 1 446 ? -57.648 -24.463 26.340 1.00 81.44 446 GLU A CA 1
ATOM 3242 C C . GLU A 1 446 ? -56.590 -23.921 27.320 1.00 81.44 446 GLU A C 1
ATOM 3244 O O . GLU A 1 446 ? -56.617 -24.231 28.513 1.00 81.44 446 GLU A O 1
ATOM 3249 N N . LEU A 1 447 ? -55.707 -23.023 26.870 1.00 81.69 447 LEU A N 1
ATOM 3250 C CA . LEU A 1 447 ? -54.614 -22.496 27.688 1.00 81.69 447 LEU A CA 1
ATOM 3251 C C . LEU A 1 447 ? -55.102 -21.462 28.727 1.00 81.69 447 LEU A C 1
ATOM 3253 O O . LEU A 1 447 ? -55.767 -20.481 28.380 1.00 81.69 447 LEU A O 1
ATOM 3257 N N . ASN A 1 448 ? -54.758 -21.650 30.006 1.00 82.25 448 ASN A N 1
ATOM 3258 C CA . ASN A 1 448 ? -55.029 -20.688 31.085 1.00 82.25 448 ASN A CA 1
ATOM 3259 C C . ASN A 1 448 ? -53.709 -20.098 31.611 1.00 82.25 448 ASN A C 1
ATOM 3261 O O . ASN A 1 448 ? -52.914 -20.782 32.265 1.00 82.25 448 ASN A O 1
ATOM 3265 N N . LEU A 1 449 ? -53.490 -18.806 31.349 1.00 83.00 449 LEU A N 1
ATOM 3266 C CA . LEU A 1 449 ? -52.248 -18.113 31.699 1.00 83.00 449 LEU A CA 1
ATOM 3267 C C . LEU A 1 449 ? -52.081 -17.935 33.214 1.00 83.00 449 LEU A C 1
ATOM 3269 O O . LEU A 1 449 ? -50.959 -17.998 33.720 1.00 83.00 449 LEU A O 1
ATOM 3273 N N . ARG A 1 450 ? -53.178 -17.793 33.973 1.00 80.75 450 ARG A N 1
ATOM 3274 C CA . ARG A 1 450 ? -53.134 -17.704 35.444 1.00 80.75 450 ARG A CA 1
ATOM 3275 C C . ARG A 1 450 ? -52.551 -18.967 36.076 1.00 80.75 450 ARG A C 1
ATOM 3277 O O . ARG A 1 450 ? -51.801 -18.866 37.051 1.00 80.75 450 ARG A O 1
ATOM 3284 N N . ILE A 1 451 ? -52.872 -20.142 35.530 1.00 80.00 451 ILE A N 1
ATOM 3285 C CA . ILE A 1 451 ? -52.316 -21.428 35.984 1.00 80.00 451 ILE A CA 1
ATOM 3286 C C . ILE A 1 451 ? -50.818 -21.492 35.672 1.00 80.00 451 ILE A C 1
ATOM 3288 O O . ILE A 1 451 ? -50.031 -21.819 36.563 1.00 80.00 451 ILE A O 1
ATOM 3292 N N . MET A 1 452 ? -50.413 -21.101 34.460 1.00 79.25 452 MET A N 1
ATOM 3293 C CA . MET A 1 452 ? -48.998 -21.064 34.066 1.00 79.25 452 MET A CA 1
ATOM 3294 C C . MET A 1 452 ? -48.173 -20.127 34.963 1.00 79.25 452 MET A C 1
ATOM 3296 O O . MET A 1 452 ? -47.085 -20.496 35.398 1.00 79.25 452 MET A O 1
ATOM 3300 N N . MET A 1 453 ? -48.716 -18.956 35.319 1.00 75.00 453 MET A N 1
ATOM 3301 C CA . MET A 1 453 ? -48.056 -17.981 36.200 1.00 75.00 453 MET A CA 1
ATOM 3302 C C . MET A 1 453 ? -48.017 -18.405 37.678 1.00 75.00 453 MET A C 1
ATOM 3304 O O . MET A 1 453 ? -47.071 -18.069 38.393 1.00 75.00 453 MET A O 1
ATOM 3308 N N . ARG A 1 454 ? -49.039 -19.127 38.167 1.00 74.69 454 ARG A N 1
ATOM 3309 C CA . ARG A 1 454 ? -49.064 -19.671 39.541 1.00 74.69 454 ARG A CA 1
ATOM 3310 C C . ARG A 1 454 ? -48.194 -20.916 39.707 1.00 74.69 454 ARG A C 1
ATOM 3312 O O . ARG A 1 454 ? -47.850 -21.259 40.840 1.00 74.69 454 ARG A O 1
ATOM 3319 N N . GLY A 1 455 ? -47.842 -21.582 38.608 1.00 69.94 455 GLY A N 1
ATOM 3320 C CA . GLY A 1 455 ? -46.933 -22.718 38.604 1.00 69.94 455 GLY A CA 1
ATOM 3321 C C . GLY A 1 455 ? -45.602 -22.391 39.289 1.00 69.94 455 GLY A C 1
ATOM 3322 O O . GLY A 1 455 ? -45.012 -21.321 39.112 1.00 69.94 455 GLY A O 1
ATOM 3323 N N . ARG A 1 456 ? -45.089 -23.338 40.083 1.00 70.12 456 ARG A N 1
ATOM 3324 C CA . ARG A 1 456 ? -43.761 -23.204 40.707 1.00 70.12 456 ARG A CA 1
ATOM 3325 C C . ARG A 1 456 ? -42.612 -23.280 39.698 1.00 70.12 456 ARG A C 1
ATOM 3327 O O . ARG A 1 456 ? -41.498 -22.931 40.063 1.00 70.12 456 ARG A O 1
ATOM 3334 N N . GLU A 1 457 ? -42.884 -23.689 38.462 1.00 79.00 457 GLU A N 1
ATOM 3335 C CA . GLU A 1 457 ? -41.865 -24.037 37.466 1.00 79.00 457 GLU A CA 1
ATOM 3336 C C . GLU A 1 457 ? -41.571 -22.933 36.447 1.00 79.00 457 GLU A C 1
ATOM 3338 O O . GLU A 1 457 ? -40.459 -22.896 35.931 1.00 79.00 457 GLU A O 1
ATOM 3343 N N . LEU A 1 458 ? -42.523 -22.031 36.179 1.00 83.94 458 LEU A N 1
ATOM 3344 C CA . LEU A 1 458 ? -42.407 -21.003 35.140 1.00 83.94 458 LEU A CA 1
ATOM 3345 C C . LEU A 1 458 ? -42.477 -19.586 35.726 1.00 83.94 458 LEU A C 1
ATOM 3347 O O . LEU A 1 458 ? -43.194 -19.328 36.696 1.00 83.94 458 LEU A O 1
ATOM 3351 N N . ASP A 1 459 ? -41.716 -18.672 35.135 1.00 85.12 459 ASP A N 1
ATOM 3352 C CA . ASP A 1 459 ? -41.697 -17.234 35.385 1.00 85.12 459 ASP A CA 1
ATOM 3353 C C . ASP A 1 459 ? -42.093 -16.486 34.102 1.00 85.12 459 ASP A C 1
ATOM 3355 O O . ASP A 1 459 ? -41.667 -16.849 33.007 1.00 85.12 459 ASP A O 1
ATOM 3359 N N . GLY A 1 460 ? -42.923 -15.452 34.214 1.00 82.81 460 GLY A N 1
ATOM 3360 C CA . GLY A 1 460 ? -43.474 -14.730 33.063 1.00 82.81 460 GLY A CA 1
ATOM 3361 C C . GLY A 1 460 ? -44.801 -14.036 33.392 1.00 82.81 460 GLY A C 1
ATOM 3362 O O . GLY A 1 460 ? -45.194 -14.016 34.562 1.00 82.81 460 GLY A O 1
ATOM 3363 N N . PRO A 1 461 ? -45.500 -13.475 32.391 1.00 87.81 461 PRO A N 1
ATOM 3364 C CA . PRO A 1 461 ? -45.149 -13.472 30.969 1.00 87.81 461 PRO A CA 1
ATOM 3365 C C . PRO A 1 461 ? -44.067 -12.438 30.612 1.00 87.81 461 PRO A C 1
ATOM 3367 O O . PRO A 1 461 ? -44.028 -11.335 31.161 1.00 87.81 461 PRO A O 1
ATOM 3370 N N . PHE A 1 462 ? -43.204 -12.793 29.662 1.00 88.75 462 PHE A N 1
ATOM 3371 C CA . PHE A 1 462 ? -42.238 -11.901 29.022 1.00 88.75 462 PHE A CA 1
ATOM 3372 C C . PHE A 1 462 ? -42.647 -11.610 27.576 1.00 88.75 462 PHE A C 1
ATOM 3374 O O . PHE A 1 462 ? -43.243 -12.458 26.914 1.00 88.75 462 PHE A O 1
ATOM 3381 N N . VAL A 1 463 ? -42.279 -10.430 27.079 1.00 88.56 463 VAL A N 1
ATOM 3382 C CA . VAL A 1 463 ? -42.465 -10.027 25.679 1.00 88.56 463 VAL A CA 1
ATOM 3383 C C . VAL A 1 463 ? -41.187 -9.457 25.082 1.00 88.56 463 VAL A C 1
ATOM 3385 O O . VAL A 1 463 ? -40.451 -8.737 25.762 1.00 88.56 463 VAL A O 1
ATOM 3388 N N . HIS A 1 464 ? -40.913 -9.765 23.815 1.00 85.44 464 HIS A N 1
ATOM 3389 C CA . HIS A 1 464 ? -39.796 -9.159 23.090 1.00 85.44 464 HIS A CA 1
ATOM 3390 C C . HIS A 1 464 ? -40.216 -7.800 22.551 1.00 85.44 464 HIS A C 1
ATOM 3392 O O . HIS A 1 464 ? -40.981 -7.703 21.598 1.00 85.44 464 HIS A O 1
ATOM 3398 N N . LEU A 1 465 ? -39.710 -6.752 23.190 1.00 87.19 465 LEU A N 1
ATOM 3399 C CA . LEU A 1 465 ? -39.839 -5.390 22.694 1.00 87.19 465 LEU A CA 1
ATOM 3400 C C . LEU A 1 465 ? -38.713 -5.096 21.701 1.00 87.19 465 LEU A C 1
ATOM 3402 O O . LEU A 1 465 ? -37.630 -5.672 21.796 1.00 87.19 465 LEU A O 1
ATOM 3406 N N . GLY A 1 466 ? -38.971 -4.182 20.775 1.00 83.38 466 GLY A N 1
ATOM 3407 C CA . GLY A 1 466 ? -37.960 -3.579 19.920 1.00 83.38 466 GLY A CA 1
ATOM 3408 C C . GLY A 1 466 ? -37.136 -2.515 20.646 1.00 83.38 466 GLY A C 1
ATOM 3409 O O . GLY A 1 466 ? -37.474 -2.051 21.744 1.00 83.38 466 GLY A O 1
ATOM 3410 N N . ASP A 1 467 ? -36.055 -2.106 19.995 1.00 85.06 467 ASP A N 1
ATOM 3411 C CA . ASP A 1 467 ? -35.219 -1.002 20.453 1.00 85.06 467 ASP A CA 1
ATOM 3412 C C . ASP A 1 467 ? -35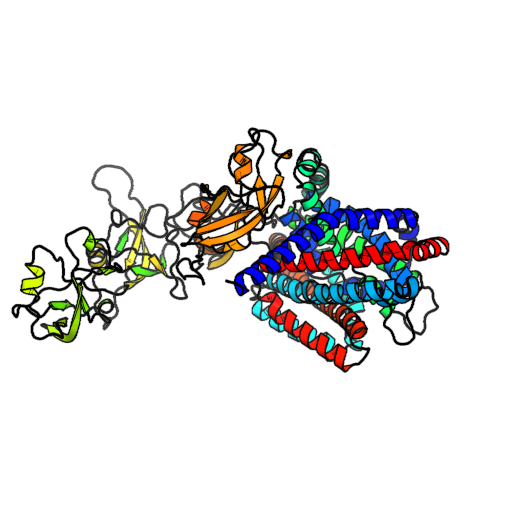.963 0.334 20.359 1.00 85.06 467 ASP A C 1
ATOM 3414 O O . ASP A 1 467 ? -36.835 0.524 19.510 1.00 85.06 467 ASP A O 1
ATOM 3418 N N . VAL A 1 468 ? -35.608 1.272 21.237 1.00 83.62 468 VAL A N 1
ATOM 3419 C CA . VAL A 1 468 ? -36.196 2.615 21.251 1.00 83.62 468 VAL A CA 1
ATOM 3420 C C . VAL A 1 468 ? -35.140 3.621 20.842 1.00 83.62 468 VAL A C 1
ATOM 3422 O O . VAL A 1 468 ? -34.173 3.851 21.571 1.00 83.62 468 VAL A O 1
ATOM 3425 N N . GLU A 1 469 ? -35.340 4.244 19.690 1.00 84.19 469 GLU A N 1
ATOM 3426 C CA . GLU A 1 469 ? -34.504 5.344 19.235 1.00 84.19 469 GLU A CA 1
ATOM 3427 C C . GLU A 1 469 ? -35.109 6.696 19.594 1.00 84.19 469 GLU A C 1
ATOM 3429 O O . GLU A 1 469 ? -36.323 6.888 19.540 1.00 84.19 469 GLU A O 1
ATOM 3434 N N . PHE A 1 470 ? -34.254 7.654 19.938 1.00 81.81 470 PHE A N 1
ATOM 3435 C CA . PHE A 1 470 ? -34.679 9.011 20.255 1.00 81.81 470 PHE A CA 1
ATOM 3436 C C . PHE A 1 470 ? -33.598 10.040 19.893 1.00 81.81 470 PHE A C 1
ATOM 3438 O O . PHE A 1 470 ? -32.398 9.757 19.988 1.00 81.81 470 PHE A O 1
ATOM 3445 N N . PRO A 1 471 ? -33.984 11.253 19.468 1.00 82.81 471 PRO A N 1
ATOM 3446 C CA . PRO A 1 471 ? -33.056 12.369 19.346 1.00 82.81 471 PRO A CA 1
ATOM 3447 C C . PRO A 1 471 ? -32.664 12.882 20.738 1.00 82.81 471 PRO A C 1
ATOM 3449 O O . PRO A 1 471 ? -33.518 13.209 21.564 1.00 82.81 471 PRO A O 1
ATOM 3452 N N . GLY A 1 472 ? -31.359 12.963 20.993 1.00 83.62 472 GLY A N 1
ATOM 3453 C CA . GLY A 1 472 ? -30.791 13.500 22.223 1.00 83.62 472 GLY A CA 1
ATOM 3454 C C . GLY A 1 472 ? -29.946 14.748 21.965 1.00 83.62 472 GLY A C 1
ATOM 3455 O O . GLY A 1 472 ? -29.080 14.746 21.088 1.00 83.62 472 GLY A O 1
ATOM 3456 N N . VAL A 1 473 ? -30.160 15.817 22.732 1.00 83.81 473 VAL A N 1
ATOM 3457 C CA . VAL A 1 473 ? -29.344 17.041 22.697 1.00 83.81 473 VAL A CA 1
ATOM 3458 C C . VAL A 1 473 ? -28.438 17.067 23.919 1.00 83.81 473 VAL A C 1
ATOM 3460 O O . VAL A 1 473 ? -28.912 16.996 25.050 1.00 83.81 473 VAL A O 1
ATOM 3463 N N . VAL A 1 474 ? -27.131 17.212 23.717 1.00 82.12 474 VAL A N 1
ATOM 3464 C CA . VAL A 1 474 ? -26.186 17.381 24.829 1.00 82.12 474 VAL A CA 1
ATOM 3465 C C . VAL A 1 474 ? -26.123 18.855 25.204 1.00 82.12 474 VAL A C 1
ATOM 3467 O O . VAL A 1 474 ? -25.722 19.683 24.388 1.00 82.12 474 VAL A O 1
ATOM 3470 N N . LEU A 1 475 ? -26.495 19.198 26.434 1.00 81.06 475 LEU A N 1
ATOM 3471 C CA . LEU A 1 475 ? -26.468 20.566 26.948 1.00 81.06 475 LEU A CA 1
ATOM 3472 C C . LEU A 1 475 ? -25.635 20.654 28.233 1.00 81.06 475 LEU A C 1
ATOM 3474 O O . LEU A 1 475 ? -25.584 19.692 29.002 1.00 81.06 475 LEU A O 1
ATOM 3478 N N . PRO A 1 476 ? -24.989 21.803 28.494 1.00 75.44 476 PRO A N 1
ATOM 3479 C CA . PRO A 1 476 ? -24.396 22.068 29.795 1.00 75.44 476 PRO A CA 1
ATOM 3480 C C . PRO A 1 476 ? -25.491 22.183 30.860 1.00 75.44 476 PRO A C 1
ATOM 3482 O O . PRO A 1 476 ? -26.529 22.810 30.651 1.00 75.44 476 PRO A O 1
ATOM 3485 N N . SER A 1 477 ? -25.238 21.578 32.010 1.00 70.94 477 SER A N 1
ATOM 3486 C CA . SER A 1 477 ? -26.087 21.596 33.196 1.00 70.94 477 SER A CA 1
ATOM 3487 C C . SER A 1 477 ? -25.234 21.861 34.431 1.00 70.94 477 SER A C 1
ATOM 3489 O O . SER A 1 477 ? -24.030 21.629 34.433 1.00 70.94 477 SER A O 1
ATOM 3491 N N . VAL A 1 478 ? -25.843 22.327 35.515 1.00 64.38 478 VAL A N 1
ATOM 3492 C CA . VAL A 1 478 ? -25.139 22.536 36.785 1.00 64.38 478 VAL A CA 1
ATOM 3493 C C . VAL A 1 478 ? -25.752 21.608 37.816 1.00 64.38 478 VAL A C 1
ATOM 3495 O O . VAL A 1 478 ? -26.955 21.683 38.073 1.00 64.38 478 VAL A O 1
ATOM 3498 N N . ARG A 1 479 ? -24.937 20.738 38.417 1.00 58.19 479 ARG A N 1
ATOM 3499 C CA . ARG A 1 479 ? -25.377 19.956 39.572 1.00 58.19 479 ARG A CA 1
ATOM 3500 C C . ARG A 1 479 ? -25.116 20.807 40.811 1.00 58.19 479 ARG A C 1
ATOM 3502 O O . ARG A 1 479 ? -23.969 21.111 41.125 1.00 58.19 479 ARG A O 1
ATOM 3509 N N . ARG A 1 480 ? -26.175 21.243 41.497 1.00 49.97 480 ARG A N 1
ATOM 3510 C CA . ARG A 1 480 ? -26.031 21.813 42.844 1.00 49.97 480 ARG A CA 1
ATOM 3511 C C . ARG A 1 480 ? -25.683 20.658 43.780 1.00 49.97 480 ARG A C 1
ATOM 3513 O O . ARG A 1 480 ? -26.492 19.746 43.919 1.00 49.97 480 ARG A O 1
ATOM 3520 N N . GLY A 1 481 ? -24.482 20.673 44.352 1.00 46.62 481 GLY A N 1
ATOM 3521 C CA . GLY A 1 481 ? -24.103 19.720 45.392 1.00 46.62 481 GLY A CA 1
ATOM 3522 C C . GLY A 1 481 ? -24.998 19.870 46.623 1.00 46.62 481 GLY A C 1
ATOM 3523 O O . GLY A 1 481 ? -25.447 20.977 46.934 1.00 46.62 481 GLY A O 1
ATOM 3524 N N . GLU A 1 482 ? -25.266 18.757 47.306 1.00 42.59 482 GLU A N 1
ATOM 3525 C CA . GLU A 1 482 ? -25.721 18.802 48.695 1.00 42.59 482 GLU A CA 1
ATOM 3526 C C . GLU A 1 482 ? -24.640 19.478 49.550 1.00 42.59 482 GLU A C 1
ATOM 3528 O O . GLU A 1 482 ? -23.450 19.311 49.305 1.00 42.59 482 GLU A O 1
ATOM 3533 N N . ALA A 1 483 ? -25.108 20.306 50.481 1.00 45.72 483 ALA A N 1
ATOM 3534 C CA . ALA A 1 483 ? -24.392 21.236 51.350 1.00 45.72 483 ALA A CA 1
ATOM 3535 C C . ALA A 1 483 ? -22.872 21.022 51.579 1.00 45.72 483 ALA A C 1
ATOM 3537 O O . ALA A 1 483 ? -22.414 19.948 51.958 1.00 45.72 483 ALA A O 1
ATOM 3538 N N . ASP A 1 484 ? -22.150 22.150 51.519 1.00 44.19 484 ASP A N 1
ATOM 3539 C CA . ASP A 1 484 ? -20.900 22.454 52.243 1.00 44.19 484 ASP A CA 1
ATOM 3540 C C . ASP A 1 484 ? -19.518 22.103 51.660 1.00 44.19 484 ASP A C 1
ATOM 3542 O O . ASP A 1 484 ? -18.521 22.164 52.376 1.00 44.19 484 ASP A O 1
ATOM 3546 N N . THR A 1 485 ? -19.375 21.898 50.348 1.00 41.03 485 THR A N 1
ATOM 3547 C CA . THR A 1 485 ? -18.048 22.025 49.701 1.00 41.03 485 THR A CA 1
ATOM 3548 C C . THR A 1 485 ? -18.107 22.816 48.393 1.00 41.03 485 THR A C 1
ATOM 3550 O O . THR A 1 485 ? -19.077 22.761 47.641 1.00 41.03 485 THR A O 1
ATOM 3553 N N . GLU A 1 486 ? -17.086 23.647 48.189 1.00 39.88 486 GLU A N 1
ATOM 3554 C CA . GLU A 1 486 ? -16.962 24.663 47.143 1.00 39.88 486 GLU A CA 1
ATOM 3555 C C . GLU A 1 486 ? -17.160 24.135 45.710 1.00 39.88 486 GLU A C 1
ATOM 3557 O O . GLU A 1 486 ? -16.599 23.116 45.318 1.00 39.88 486 GLU A O 1
ATOM 3562 N N . GLY A 1 487 ? -17.865 24.927 44.891 1.00 42.38 487 GLY A N 1
ATOM 3563 C CA . GLY A 1 487 ? -17.819 24.855 43.427 1.00 42.38 487 GLY A CA 1
ATOM 3564 C C . GLY A 1 487 ? -19.033 24.193 42.776 1.00 42.38 487 GLY A C 1
ATOM 3565 O O . GLY A 1 487 ? -19.204 22.980 42.807 1.00 42.38 487 GLY A O 1
ATOM 3566 N N . ALA A 1 488 ? -19.860 24.993 42.099 1.00 44.09 488 ALA A N 1
ATOM 3567 C CA . ALA A 1 488 ? -20.853 24.477 41.164 1.00 44.09 488 ALA A CA 1
ATOM 3568 C C . ALA A 1 488 ? -20.138 23.692 40.048 1.00 44.09 488 ALA A C 1
ATOM 3570 O O . ALA A 1 488 ? -19.450 24.286 39.219 1.00 44.09 488 ALA A O 1
ATOM 3571 N N . GLN A 1 489 ? -20.276 22.366 40.030 1.00 51.12 489 GLN A N 1
ATOM 3572 C CA . GLN A 1 489 ? -19.698 21.546 38.970 1.00 51.12 489 GLN A CA 1
ATOM 3573 C C . GLN A 1 489 ? -20.570 21.637 37.712 1.00 51.12 489 GLN A C 1
ATOM 3575 O O . GLN A 1 489 ? -21.734 21.212 37.696 1.00 51.12 489 GLN A O 1
ATOM 3580 N N . GLU A 1 490 ? -20.000 22.186 36.637 1.00 57.75 490 GLU A N 1
ATOM 3581 C CA . GLU A 1 490 ? -20.574 22.055 35.301 1.00 57.75 490 GLU A CA 1
ATOM 3582 C C . GLU A 1 490 ? -20.590 20.569 34.916 1.00 57.75 490 GLU A C 1
ATOM 3584 O O . GLU A 1 490 ? -19.583 19.861 34.948 1.00 57.75 490 GLU A O 1
ATOM 3589 N N . THR A 1 491 ? -21.768 20.082 34.564 1.00 66.88 491 THR A N 1
ATOM 3590 C CA . THR A 1 491 ? -22.058 18.732 34.081 1.00 66.88 491 THR A CA 1
ATOM 3591 C C . THR A 1 491 ? -22.566 18.839 32.646 1.00 66.88 491 THR A C 1
ATOM 3593 O O . THR A 1 491 ? -23.007 19.902 32.213 1.00 66.88 491 THR A O 1
ATOM 3596 N N . LEU A 1 492 ? -22.471 17.763 31.871 1.00 71.19 492 LEU A N 1
ATOM 3597 C CA . LEU A 1 492 ? -23.187 17.674 30.601 1.00 71.19 492 LEU A CA 1
ATOM 3598 C C . LEU A 1 492 ? -24.374 16.747 30.810 1.00 71.19 492 LEU A C 1
ATOM 3600 O O . LEU A 1 492 ? -24.244 15.713 31.463 1.00 71.19 492 LEU A O 1
ATOM 3604 N N . THR A 1 493 ? -25.520 17.117 30.258 1.00 75.94 493 THR A N 1
ATOM 3605 C CA . THR A 1 493 ? -26.727 16.302 30.307 1.00 75.94 493 THR A CA 1
ATOM 3606 C C . THR A 1 493 ? -27.239 16.094 28.892 1.00 75.94 493 THR A C 1
ATOM 3608 O O . THR A 1 493 ? -27.355 17.038 28.110 1.00 75.94 493 THR A O 1
ATOM 3611 N N . LEU A 1 494 ? -27.520 14.840 28.558 1.00 79.88 494 LEU A N 1
ATOM 3612 C CA . LEU A 1 494 ? -28.203 14.455 27.333 1.00 79.88 494 LEU A CA 1
ATOM 3613 C C . LEU A 1 494 ? -29.709 14.555 27.575 1.00 79.88 494 LEU A C 1
ATOM 3615 O O . LEU A 1 494 ? -30.229 13.804 28.395 1.00 79.88 494 LEU A O 1
ATOM 3619 N N . PHE A 1 495 ? -30.393 15.453 26.875 1.00 80.25 495 PHE A N 1
ATOM 3620 C CA . PHE A 1 495 ? -31.840 15.646 26.950 1.00 80.25 495 PHE A CA 1
ATOM 3621 C C . PHE A 1 495 ? -32.539 14.986 25.765 1.00 80.25 495 PHE A C 1
ATOM 3623 O O . PHE A 1 495 ? -32.149 15.222 24.623 1.00 80.25 495 PHE A O 1
ATOM 3630 N N . GLU A 1 496 ? -33.580 14.198 26.027 1.00 81.00 496 GLU A N 1
ATOM 3631 C CA . GLU A 1 496 ? -34.522 13.750 24.995 1.00 81.00 496 GLU A CA 1
ATOM 3632 C C . GLU A 1 496 ? -35.271 14.967 24.440 1.00 81.00 496 GLU A C 1
ATOM 3634 O O . GLU A 1 496 ? -35.759 15.798 25.213 1.00 81.00 496 GLU A O 1
ATOM 3639 N N . GLU A 1 497 ? -35.363 15.106 23.115 1.00 75.56 497 GLU A N 1
ATOM 3640 C CA . GLU A 1 497 ? -36.212 16.163 22.559 1.00 75.56 497 GLU A CA 1
ATOM 3641 C C . GLU A 1 497 ? -37.700 15.868 22.824 1.00 75.56 497 GLU A C 1
ATOM 3643 O O . GLU A 1 497 ? -38.113 14.705 22.843 1.00 75.56 497 GLU A O 1
ATOM 3648 N N . PRO A 1 498 ? -38.537 16.906 23.010 1.00 72.69 498 PRO A N 1
ATOM 3649 C CA . PRO A 1 498 ? -39.968 16.717 23.204 1.00 72.69 498 PRO A CA 1
ATOM 3650 C C . PRO A 1 498 ? -40.581 15.963 22.021 1.00 72.69 498 PRO A C 1
ATOM 3652 O O . PRO A 1 498 ? -40.372 16.333 20.865 1.00 72.69 498 PRO A O 1
ATOM 3655 N N . LYS A 1 499 ? -41.370 14.925 22.313 1.00 68.62 499 LYS A N 1
ATOM 3656 C CA . LYS A 1 499 ? -42.111 14.173 21.292 1.00 68.62 499 LYS A CA 1
ATOM 3657 C C . LYS A 1 499 ? -43.097 15.107 20.577 1.00 68.62 499 LYS A C 1
ATOM 3659 O O . LYS A 1 499 ? -43.790 15.886 21.231 1.00 68.62 499 LYS A O 1
ATOM 3664 N N . SER A 1 500 ? -43.154 15.040 19.246 1.00 65.62 500 SER A N 1
ATOM 3665 C CA . SER A 1 500 ? -44.111 15.816 18.448 1.00 65.62 500 SER A CA 1
ATOM 3666 C C . SER A 1 500 ? -45.551 15.344 18.671 1.00 65.62 500 SER A C 1
ATOM 3668 O O . SER A 1 500 ? -45.793 14.187 19.015 1.00 65.62 500 SER A O 1
ATOM 3670 N N . GLU A 1 501 ? -46.517 16.237 18.453 1.00 61.03 501 GLU A N 1
ATOM 3671 C CA . GLU A 1 501 ? -47.945 15.929 18.563 1.00 61.03 501 GLU A CA 1
ATOM 3672 C C . GLU A 1 501 ? -48.319 14.814 17.564 1.00 61.03 501 GLU A C 1
ATOM 3674 O O . GLU A 1 501 ? -48.111 14.956 16.360 1.00 61.03 501 GLU A O 1
ATOM 3679 N N . GLY A 1 502 ? -48.797 13.670 18.069 1.00 61.19 502 GLY A N 1
ATOM 3680 C CA . GLY A 1 502 ? -49.107 12.478 17.265 1.00 61.19 502 GLY A CA 1
ATOM 3681 C C . GLY A 1 502 ? -48.008 11.406 17.189 1.00 61.19 502 GLY A C 1
ATOM 3682 O O . GLY A 1 502 ? -48.222 10.382 16.543 1.00 61.19 502 GLY A O 1
ATOM 3683 N N . SER A 1 503 ? -46.855 11.587 17.849 1.00 57.12 503 SER A N 1
ATOM 3684 C CA . SER A 1 503 ? -45.855 10.516 17.968 1.00 57.12 503 SER A CA 1
ATOM 3685 C C . SER A 1 503 ? -46.394 9.338 18.798 1.00 57.12 503 SER A C 1
ATOM 3687 O O . SER A 1 503 ? -46.990 9.571 19.856 1.00 57.12 503 SER A O 1
ATOM 3689 N N . PRO A 1 504 ? -46.171 8.080 18.373 1.00 60.88 504 PRO A N 1
ATOM 3690 C CA . PRO A 1 504 ? -46.606 6.911 19.128 1.00 60.88 504 PRO A CA 1
ATOM 3691 C C . PRO A 1 504 ? -45.975 6.880 20.531 1.00 60.88 504 PRO A C 1
ATOM 3693 O O . PRO A 1 504 ? -44.846 7.325 20.768 1.00 60.88 504 PRO A O 1
ATOM 3696 N N . HIS A 1 505 ? -46.749 6.406 21.505 1.00 71.19 505 HIS A N 1
ATOM 3697 C CA . HIS A 1 505 ? -46.414 6.543 22.918 1.00 71.19 505 HIS A CA 1
ATOM 3698 C C . HIS A 1 505 ? -45.376 5.497 23.347 1.00 71.19 505 HIS A C 1
ATOM 3700 O O . HIS A 1 505 ? -45.737 4.394 23.723 1.00 71.19 505 HIS A O 1
ATOM 3706 N N . ASN A 1 506 ? -44.084 5.830 23.316 1.00 76.50 506 ASN A N 1
ATOM 3707 C CA . ASN A 1 506 ? -43.037 5.005 23.947 1.00 76.50 506 ASN A CA 1
ATOM 3708 C C . ASN A 1 506 ? -42.868 5.334 25.448 1.00 76.50 506 ASN A C 1
ATOM 3710 O O . ASN A 1 506 ? -43.120 6.486 25.833 1.00 76.50 506 ASN A O 1
ATOM 3714 N N . PRO A 1 507 ? -42.389 4.389 26.288 1.00 77.81 507 PRO A N 1
ATOM 3715 C CA . PRO A 1 507 ? -42.107 4.644 27.703 1.00 77.81 507 PRO A CA 1
ATOM 3716 C C . PRO A 1 507 ? -41.131 5.810 27.887 1.00 77.81 507 PRO A C 1
ATOM 3718 O O . PRO A 1 507 ? -40.312 6.084 27.009 1.00 77.81 507 PRO A O 1
ATOM 3721 N N . SER A 1 508 ? -41.169 6.474 29.046 1.00 80.31 508 SER A N 1
ATOM 3722 C CA . SER A 1 508 ? -40.112 7.432 29.400 1.00 80.31 508 SER A CA 1
ATOM 3723 C C . SER A 1 508 ? -38.758 6.725 29.501 1.00 80.31 508 SER A C 1
ATOM 3725 O O . SER A 1 508 ? -38.702 5.544 29.863 1.00 80.31 508 SER A O 1
ATOM 3727 N N . LEU A 1 509 ? -37.651 7.433 29.254 1.00 79.75 509 LEU A N 1
ATOM 3728 C CA . LEU A 1 509 ? -36.317 6.818 29.296 1.00 79.75 509 LEU A CA 1
ATOM 3729 C C . LEU A 1 509 ? -36.011 6.204 30.671 1.00 79.75 509 LEU A C 1
ATOM 3731 O O . LEU A 1 509 ? -35.437 5.120 30.752 1.00 79.75 509 LEU A O 1
ATOM 3735 N N . ARG A 1 510 ? -36.485 6.827 31.760 1.00 81.50 510 ARG A N 1
ATOM 3736 C CA . ARG A 1 510 ? -36.425 6.254 33.120 1.00 81.50 510 ARG A CA 1
ATOM 3737 C C . ARG A 1 510 ? -37.149 4.908 33.219 1.00 81.50 510 ARG A C 1
ATOM 3739 O O . ARG A 1 510 ? -36.654 3.985 33.869 1.00 81.50 510 ARG A O 1
ATOM 3746 N N . SER A 1 511 ? -38.316 4.792 32.591 1.00 80.25 511 SER A N 1
ATOM 3747 C CA . SER A 1 511 ? -39.080 3.542 32.572 1.00 80.25 511 SER A CA 1
ATOM 3748 C C . SER A 1 511 ? -38.335 2.468 31.786 1.00 80.25 511 SER A C 1
ATOM 3750 O O . SER A 1 511 ? -38.238 1.343 32.260 1.00 80.25 511 SER A O 1
ATOM 3752 N N . LEU A 1 512 ? -37.720 2.817 30.651 1.00 82.81 512 LEU A N 1
ATOM 3753 C CA . LEU A 1 512 ? -36.885 1.889 29.878 1.00 82.81 512 LEU A CA 1
ATOM 3754 C C . LEU A 1 512 ? -35.697 1.359 30.697 1.00 82.81 512 LEU A C 1
ATOM 3756 O O . LEU A 1 512 ? -35.475 0.149 30.725 1.00 82.81 512 LEU A O 1
ATOM 3760 N N . VAL A 1 513 ? -34.985 2.226 31.429 1.00 79.00 513 VAL A N 1
ATOM 3761 C CA . VAL A 1 513 ? -33.902 1.801 32.344 1.00 79.00 513 VAL A CA 1
ATOM 3762 C C . VAL A 1 513 ? -34.434 0.831 33.404 1.00 79.00 513 VAL A C 1
ATOM 3764 O O . VAL A 1 513 ? -33.840 -0.219 33.642 1.00 79.00 513 VAL A O 1
ATOM 3767 N N . THR A 1 514 ? -35.593 1.136 33.992 1.00 81.19 514 THR A N 1
ATOM 3768 C CA . THR A 1 514 ? -36.237 0.287 35.012 1.00 81.19 514 THR A CA 1
ATOM 3769 C C . THR A 1 514 ? -36.674 -1.069 34.441 1.00 81.19 514 THR A C 1
ATOM 3771 O O . THR A 1 514 ? -36.575 -2.093 35.113 1.00 81.19 514 THR A O 1
ATOM 3774 N N . LEU A 1 515 ? -37.101 -1.094 33.176 1.00 80.56 515 LEU A N 1
ATOM 3775 C CA . LEU A 1 515 ? -37.449 -2.304 32.425 1.00 80.56 515 LEU A CA 1
ATOM 3776 C C . LEU A 1 515 ? -36.221 -3.117 31.981 1.00 80.56 515 LEU A C 1
ATOM 3778 O O . LEU A 1 515 ? -36.379 -4.193 31.399 1.00 80.56 515 LEU A O 1
ATOM 3782 N N . GLY A 1 516 ? -35.006 -2.637 32.258 1.00 77.19 516 GLY A N 1
ATOM 3783 C CA . GLY A 1 516 ? -33.758 -3.333 31.959 1.00 77.19 516 GLY A CA 1
ATOM 3784 C C . GLY A 1 516 ? -33.265 -3.162 30.523 1.00 77.19 516 GLY A C 1
ATOM 3785 O O . GLY A 1 516 ? -32.514 -4.020 30.055 1.00 77.19 516 GLY A O 1
ATOM 3786 N N . PHE A 1 517 ? -33.677 -2.093 29.832 1.00 80.69 517 PHE A N 1
ATOM 3787 C CA . PHE A 1 517 ? -33.044 -1.681 28.577 1.00 80.69 517 PHE A CA 1
ATOM 3788 C C . PHE A 1 517 ? -31.584 -1.267 28.823 1.00 80.69 517 PHE A C 1
ATOM 3790 O O . PHE A 1 517 ? -31.248 -0.746 29.890 1.00 80.69 517 PHE A O 1
ATOM 3797 N N . ALA A 1 518 ? -30.718 -1.490 27.835 1.00 75.88 518 ALA A N 1
ATOM 3798 C CA . ALA A 1 518 ? -29.313 -1.077 27.867 1.00 75.88 518 ALA A CA 1
ATOM 3799 C C . ALA A 1 518 ? -29.084 0.190 27.022 1.00 75.88 518 ALA A C 1
ATOM 3801 O O . ALA A 1 518 ? -29.773 0.393 26.024 1.00 75.88 518 ALA A O 1
ATOM 3802 N N . GLY A 1 519 ? -28.112 1.030 27.385 1.00 74.38 519 GLY A N 1
ATOM 3803 C CA . GLY A 1 519 ? -27.816 2.293 26.691 1.00 74.38 519 GLY A CA 1
ATOM 3804 C C . GLY A 1 519 ? -27.985 3.522 27.592 1.00 74.38 519 GLY A C 1
ATOM 3805 O O . GLY A 1 519 ? -28.076 3.359 28.807 1.00 74.38 519 GLY A O 1
ATOM 3806 N N . PRO A 1 520 ? -28.017 4.749 27.037 1.00 75.69 520 PRO A N 1
ATOM 3807 C CA . PRO A 1 520 ? -28.221 5.072 25.621 1.00 75.69 520 PRO A CA 1
ATOM 3808 C C . PRO A 1 520 ? -26.937 5.018 24.770 1.00 75.69 520 PRO A C 1
ATOM 3810 O O . PRO A 1 520 ? -25.904 5.546 25.168 1.00 75.69 520 PRO A O 1
ATOM 3813 N N . TYR A 1 521 ? -27.007 4.441 23.567 1.00 75.62 521 TYR A N 1
ATOM 3814 C CA . TYR A 1 521 ? -25.889 4.383 22.608 1.00 75.62 521 TYR A CA 1
ATOM 3815 C C . TYR A 1 521 ? -26.065 5.383 21.472 1.00 75.62 521 TYR A C 1
ATOM 3817 O O . TYR A 1 521 ? -27.189 5.672 21.074 1.00 75.62 521 TYR A O 1
ATOM 3825 N N . VAL A 1 522 ? -24.960 5.880 20.912 1.00 76.50 522 VAL A N 1
ATOM 3826 C CA . VAL A 1 522 ? -24.998 6.763 19.738 1.00 76.50 522 VAL A CA 1
ATOM 3827 C C . VAL A 1 522 ? -25.197 5.934 18.471 1.00 76.50 522 VAL A C 1
ATOM 3829 O O . VAL A 1 522 ? -24.472 4.970 18.224 1.00 76.50 522 VAL A O 1
ATOM 3832 N N . VAL A 1 523 ? -26.135 6.359 17.632 1.00 74.31 523 VAL A N 1
ATOM 3833 C CA . VAL A 1 523 ? -26.410 5.766 16.322 1.00 74.31 523 VAL A CA 1
ATOM 3834 C C . VAL A 1 523 ? -25.755 6.615 15.232 1.00 74.31 523 VAL A C 1
ATOM 3836 O O . VAL A 1 523 ? -25.873 7.843 15.208 1.00 74.31 523 VAL A O 1
ATOM 3839 N N . GLY A 1 524 ? -25.034 5.962 14.323 1.00 66.06 524 GLY A N 1
ATOM 3840 C CA . GLY A 1 524 ? -24.413 6.592 13.165 1.00 66.06 524 GLY A CA 1
ATOM 3841 C C . GLY A 1 524 ? -25.421 7.001 12.075 1.00 66.06 524 GLY A C 1
ATOM 3842 O O . GLY A 1 524 ? -26.584 6.596 12.103 1.00 66.06 524 GLY A O 1
ATOM 3843 N N . PRO A 1 525 ? -24.982 7.765 11.056 1.00 57.00 525 PRO A N 1
ATOM 3844 C CA . PRO A 1 525 ? -25.850 8.277 9.986 1.00 57.00 525 PRO A CA 1
ATOM 3845 C C . PRO A 1 525 ? -26.598 7.194 9.189 1.00 57.00 525 PRO A C 1
ATOM 3847 O O . PRO A 1 525 ? -27.678 7.456 8.672 1.00 57.00 525 PRO A O 1
ATOM 3850 N N . ALA A 1 526 ? -26.040 5.982 9.108 1.00 56.94 526 ALA A N 1
ATOM 3851 C CA . ALA A 1 526 ? -26.624 4.834 8.411 1.00 56.94 526 ALA A CA 1
ATOM 3852 C C . ALA A 1 526 ? -27.468 3.912 9.320 1.00 56.94 526 ALA A C 1
ATOM 3854 O O . ALA A 1 526 ? -27.773 2.792 8.926 1.00 56.94 526 ALA A O 1
ATOM 3855 N N . GLY A 1 527 ? -27.804 4.338 10.547 1.00 59.41 527 GLY A N 1
ATOM 3856 C CA . GLY A 1 527 ? -28.510 3.493 11.525 1.00 59.41 527 GLY A CA 1
ATOM 3857 C C . GLY A 1 527 ? -27.613 2.471 12.239 1.00 59.41 527 GLY A C 1
ATOM 3858 O O . GLY A 1 527 ? -28.101 1.646 13.000 1.00 59.41 527 GLY A O 1
ATOM 3859 N N . GLN A 1 528 ? -26.301 2.518 11.998 1.00 62.41 528 GLN A N 1
ATOM 3860 C CA . GLN A 1 528 ? -25.323 1.590 12.571 1.00 62.41 528 GLN A CA 1
ATOM 3861 C C . GLN A 1 528 ? -24.911 2.002 13.987 1.00 62.41 528 GLN A C 1
ATOM 3863 O O . GLN A 1 528 ? -24.788 3.192 14.289 1.00 62.41 528 GLN A O 1
ATOM 3868 N N . GLU A 1 529 ? -24.668 1.018 14.850 1.00 62.66 529 GLU A N 1
ATOM 3869 C CA . GLU A 1 529 ? -24.224 1.246 16.225 1.00 62.66 529 GLU A CA 1
ATOM 3870 C C . GLU A 1 529 ? -22.788 1.776 16.254 1.00 62.66 529 GLU A C 1
ATOM 3872 O O . GLU A 1 529 ? -21.885 1.195 15.649 1.00 62.66 529 GLU A O 1
ATOM 3877 N N . ARG A 1 530 ? -22.566 2.870 16.990 1.00 70.31 530 ARG A N 1
ATOM 3878 C CA . ARG A 1 530 ? -21.213 3.328 17.313 1.00 70.31 530 ARG A CA 1
ATOM 3879 C C . ARG A 1 530 ? -20.731 2.653 18.593 1.00 70.31 530 ARG A C 1
ATOM 3881 O O . ARG A 1 530 ? -21.534 2.397 19.492 1.00 70.31 530 ARG A O 1
ATOM 3888 N N . PRO A 1 531 ? -19.419 2.407 18.728 1.00 68.38 531 PRO A N 1
ATOM 3889 C CA . PRO A 1 531 ? -18.896 1.865 19.958 1.00 68.38 531 PRO A CA 1
ATOM 3890 C C . PRO A 1 531 ? -19.131 2.881 21.083 1.00 68.38 531 PRO A C 1
ATOM 3892 O O . PRO A 1 531 ? -19.184 4.081 20.834 1.00 68.38 531 PRO A O 1
ATOM 3895 N N . PRO A 1 532 ? -19.245 2.431 22.335 1.00 66.94 532 PRO A N 1
ATOM 3896 C CA . PRO A 1 532 ? -19.606 3.256 23.490 1.00 66.94 532 PRO A CA 1
ATOM 3897 C C . PRO A 1 532 ? -18.438 4.121 24.002 1.00 66.94 532 PRO A C 1
ATOM 3899 O O . PRO A 1 532 ? -18.459 4.593 25.138 1.00 66.94 532 PRO A O 1
ATOM 3902 N N . TRP A 1 533 ? -17.389 4.310 23.200 1.00 74.75 533 TRP A N 1
ATOM 3903 C CA . TRP A 1 533 ? -16.166 5.010 23.576 1.00 74.75 533 TRP A CA 1
ATOM 3904 C C . TRP A 1 533 ? -15.530 5.752 22.385 1.00 74.75 533 TRP A C 1
ATOM 3906 O O . TRP A 1 533 ? -15.747 5.396 21.228 1.00 74.75 533 TRP A O 1
ATOM 3916 N N . GLY A 1 534 ? -14.725 6.772 22.675 1.00 80.50 534 GLY A N 1
ATOM 3917 C CA . GLY A 1 534 ? -13.889 7.513 21.730 1.00 80.50 534 GLY A CA 1
ATOM 3918 C C . GLY A 1 534 ? -12.434 7.614 22.200 1.00 80.50 534 GLY A C 1
ATOM 3919 O O . GLY A 1 534 ? -12.086 7.137 23.282 1.00 80.50 534 GLY A O 1
ATOM 3920 N N . LEU A 1 535 ? -11.590 8.237 21.378 1.00 85.56 535 LEU A N 1
ATOM 3921 C CA . LEU A 1 535 ? -10.169 8.489 21.639 1.00 85.56 535 LEU A CA 1
ATOM 3922 C C . LEU A 1 535 ? -9.880 9.982 21.700 1.00 85.56 535 LEU A C 1
ATOM 3924 O O . LEU A 1 535 ? -10.648 10.801 21.201 1.00 85.56 535 LEU A O 1
ATOM 3928 N N . ILE A 1 536 ? -8.728 10.325 22.260 1.00 86.88 536 ILE A N 1
ATOM 3929 C CA . ILE A 1 536 ? -8.197 11.686 22.248 1.00 86.88 536 ILE A CA 1
ATOM 3930 C C . ILE A 1 536 ? -7.226 11.792 21.077 1.00 86.88 536 ILE A C 1
ATOM 3932 O O . ILE A 1 536 ? -6.290 11.003 20.997 1.00 86.88 536 ILE A O 1
ATOM 3936 N N . ALA A 1 537 ? -7.434 12.747 20.176 1.00 84.12 537 ALA A N 1
ATOM 3937 C CA . ALA A 1 537 ? -6.498 13.066 19.105 1.00 84.12 537 ALA A CA 1
ATOM 3938 C C . ALA A 1 537 ? -5.102 13.345 19.664 1.00 84.12 537 ALA A C 1
ATOM 3940 O O . ALA A 1 537 ? -4.969 13.978 20.710 1.00 84.12 537 ALA A O 1
ATOM 3941 N N . ALA A 1 538 ? -4.073 12.892 18.955 1.00 81.12 538 ALA A N 1
ATOM 3942 C CA . ALA A 1 538 ? -2.699 13.205 19.303 1.00 81.12 538 ALA A CA 1
ATOM 3943 C C . ALA A 1 538 ? -2.376 14.698 19.076 1.00 81.12 538 ALA A C 1
ATOM 3945 O O . ALA A 1 538 ? -3.179 15.468 18.550 1.00 81.12 538 ALA A O 1
ATOM 3946 N N . GLU A 1 539 ? -1.196 15.138 19.501 1.00 70.38 539 GLU A N 1
ATOM 3947 C CA . GLU A 1 539 ? -0.789 16.539 19.434 1.00 70.38 539 GLU A CA 1
ATOM 3948 C C . GLU A 1 539 ? -0.365 16.813 17.996 1.00 70.38 539 GLU A C 1
ATOM 3950 O O . GLU A 1 539 ? 0.267 15.965 17.373 1.00 70.38 539 GLU A O 1
ATOM 3955 N N . GLY A 1 540 ? -0.816 17.928 17.422 1.00 60.97 540 GLY A N 1
ATOM 3956 C CA . GLY A 1 540 ? -0.650 18.190 15.988 1.00 60.97 540 GLY A CA 1
ATOM 3957 C C . GLY A 1 540 ? -1.598 17.404 15.066 1.00 60.97 540 GLY A C 1
ATOM 3958 O O . GLY A 1 540 ? -1.729 17.762 13.894 1.00 60.97 540 GLY A O 1
ATOM 3959 N N . PHE A 1 541 ? -2.345 16.407 15.563 1.00 69.62 541 PHE A N 1
ATOM 3960 C CA . PHE A 1 541 ? -3.370 15.718 14.771 1.00 69.62 541 PHE A CA 1
ATOM 3961 C C . PHE A 1 541 ? -4.598 16.623 14.581 1.00 69.62 541 PHE A C 1
ATOM 3963 O O . PHE A 1 541 ? -5.497 16.674 15.422 1.00 69.62 541 PHE A O 1
ATOM 3970 N N . SER A 1 542 ? -4.631 17.367 13.467 1.00 58.97 542 SER A N 1
ATOM 3971 C CA . SER A 1 542 ? -5.625 18.427 13.226 1.00 58.97 542 SER A CA 1
ATOM 3972 C C . SER A 1 542 ? -6.468 18.288 11.934 1.00 58.97 542 SER A C 1
ATOM 3974 O O . SER A 1 542 ? -6.700 19.290 11.250 1.00 58.97 542 SER A O 1
ATOM 3976 N N . PRO A 1 543 ? -7.037 17.112 11.598 1.00 64.62 543 PRO A N 1
ATOM 3977 C CA . PRO A 1 543 ? -8.033 17.001 10.521 1.00 64.62 543 PRO A CA 1
ATOM 3978 C C . PRO A 1 543 ? -9.332 17.750 10.858 1.00 64.62 543 PRO A C 1
ATOM 3980 O O . PRO A 1 543 ? -9.788 17.706 11.998 1.00 64.62 543 PRO A O 1
ATOM 3983 N N . ALA A 1 544 ? -9.934 18.451 9.891 1.00 63.59 544 ALA A N 1
ATOM 3984 C CA . ALA A 1 544 ? -11.060 19.365 10.129 1.00 63.59 544 ALA A CA 1
ATOM 3985 C C . ALA A 1 544 ? -12.218 18.721 10.936 1.00 63.59 544 ALA A C 1
ATOM 3987 O O . ALA A 1 544 ? -12.547 17.556 10.696 1.00 63.59 544 ALA A O 1
ATOM 3988 N N . PRO A 1 545 ? -12.875 19.443 11.862 1.00 70.81 545 PRO A N 1
ATOM 3989 C CA . PRO A 1 545 ? -14.025 18.912 12.596 1.00 70.81 545 PRO A CA 1
ATOM 3990 C C . PRO A 1 545 ? -15.124 18.384 11.657 1.00 70.81 545 PRO A C 1
ATOM 3992 O O . PRO A 1 545 ? -15.450 19.016 10.653 1.00 70.81 545 PRO A O 1
ATOM 3995 N N . GLY A 1 546 ? -15.693 17.222 11.980 1.00 64.25 546 GLY A N 1
ATOM 3996 C CA . GLY A 1 546 ? -16.673 16.504 11.158 1.00 64.25 546 GLY A CA 1
ATOM 3997 C C . GLY A 1 546 ? -16.079 15.692 10.001 1.00 64.25 546 GLY A C 1
ATOM 3998 O O . GLY A 1 546 ? -16.828 15.020 9.294 1.00 64.25 546 GLY A O 1
ATOM 3999 N N . SER A 1 547 ? -14.759 15.730 9.790 1.00 66.50 547 SER A N 1
ATOM 4000 C CA . SER A 1 547 ? -14.095 14.855 8.819 1.00 66.50 547 SER A CA 1
ATOM 4001 C C . SER A 1 547 ? -13.957 13.423 9.341 1.00 66.50 547 SER A C 1
ATOM 4003 O O . SER A 1 547 ? -13.958 13.173 10.550 1.00 66.50 547 SER A O 1
ATOM 4005 N N . LEU A 1 548 ? -13.834 12.482 8.403 1.00 69.75 548 LEU A N 1
ATOM 4006 C CA . LEU A 1 548 ? -13.443 11.107 8.685 1.00 69.75 548 LEU A CA 1
ATOM 4007 C C . LEU A 1 548 ? -11.925 10.993 8.561 1.00 69.75 548 LEU A C 1
ATOM 4009 O O . LEU A 1 548 ? -11.357 11.406 7.552 1.00 69.75 548 LEU A O 1
ATOM 4013 N N . ALA A 1 549 ? -11.290 10.407 9.566 1.00 69.94 549 ALA A N 1
ATOM 4014 C CA . ALA A 1 549 ? -9.894 10.015 9.530 1.00 69.94 549 ALA A CA 1
ATOM 4015 C C . ALA A 1 549 ? -9.786 8.489 9.572 1.00 69.94 549 ALA A C 1
ATOM 4017 O O . ALA A 1 549 ? -10.518 7.817 10.301 1.00 69.94 549 ALA A O 1
ATOM 4018 N N . HIS A 1 550 ? -8.854 7.944 8.799 1.00 73.69 550 HIS A N 1
ATOM 4019 C CA . HIS A 1 550 ? -8.547 6.520 8.808 1.00 73.69 550 HIS A CA 1
ATOM 4020 C C . HIS A 1 550 ? -7.335 6.288 9.702 1.00 73.69 550 HIS A C 1
ATOM 4022 O O . HIS A 1 550 ? -6.275 6.885 9.510 1.00 73.69 550 HIS A O 1
ATOM 4028 N N . LEU A 1 551 ? -7.530 5.459 10.721 1.00 79.00 551 LEU A N 1
ATOM 4029 C CA . LEU A 1 551 ? -6.518 5.089 11.691 1.00 79.00 551 LEU A CA 1
ATOM 4030 C C . LEU A 1 551 ? -6.121 3.635 11.483 1.00 79.00 551 LEU A C 1
ATOM 4032 O O . LEU A 1 551 ? -6.980 2.789 11.260 1.00 79.00 551 LEU A O 1
ATOM 4036 N N . ARG A 1 552 ? -4.842 3.321 11.647 1.00 78.38 552 ARG A N 1
ATOM 4037 C CA . ARG A 1 552 ? -4.326 1.954 11.580 1.00 78.38 552 ARG A CA 1
ATOM 4038 C C . ARG A 1 552 ? -3.579 1.557 12.842 1.00 78.38 552 ARG A C 1
ATOM 4040 O O . ARG A 1 552 ? -2.987 2.382 13.538 1.00 78.38 552 ARG A O 1
ATOM 4047 N N . PHE A 1 553 ? -3.528 0.262 13.084 1.00 81.62 553 PHE A N 1
ATOM 4048 C CA . PHE A 1 553 ? -2.704 -0.368 14.099 1.00 81.62 553 PHE A CA 1
ATOM 4049 C C . PHE A 1 553 ? -1.771 -1.349 13.413 1.00 81.62 553 PHE A C 1
ATOM 4051 O O . PHE A 1 553 ? -2.211 -2.142 12.585 1.00 81.62 553 PHE A O 1
ATOM 4058 N N . LEU A 1 554 ? -0.490 -1.313 13.760 1.00 72.88 554 LEU A N 1
ATOM 4059 C CA . LEU A 1 554 ? 0.530 -2.195 13.202 1.00 72.88 554 LEU A CA 1
ATOM 4060 C C . LEU A 1 554 ? 0.880 -3.299 14.196 1.00 72.88 554 LEU A C 1
ATOM 4062 O O . LEU A 1 554 ? 0.913 -3.069 15.403 1.00 72.88 554 LEU A O 1
ATOM 4066 N N . SER A 1 555 ? 1.178 -4.501 13.711 1.00 78.00 555 SER A N 1
ATOM 4067 C CA . SER A 1 555 ? 1.780 -5.519 14.573 1.00 78.00 555 SER A CA 1
ATOM 4068 C C . SER A 1 555 ? 3.153 -5.038 15.065 1.00 78.00 555 SER A C 1
ATOM 4070 O O . SER A 1 555 ? 3.885 -4.405 14.299 1.00 78.00 555 SER A O 1
ATOM 4072 N N . PRO A 1 556 ? 3.551 -5.347 16.310 1.00 74.75 556 PRO A N 1
ATOM 4073 C CA . PRO A 1 556 ? 4.927 -5.154 16.748 1.00 74.75 556 PRO A CA 1
ATOM 4074 C C . PRO A 1 556 ? 5.891 -5.923 15.847 1.00 74.75 556 PRO A C 1
ATOM 4076 O O . PRO A 1 556 ? 5.543 -6.996 15.347 1.00 74.75 556 PRO A O 1
ATOM 4079 N N . ALA A 1 557 ? 7.120 -5.418 15.706 1.00 66.06 557 ALA A N 1
ATOM 4080 C CA . ALA A 1 557 ? 8.164 -6.077 14.917 1.00 66.06 557 ALA A CA 1
ATOM 4081 C C . ALA A 1 557 ? 8.438 -7.515 15.394 1.00 66.06 557 ALA A C 1
ATOM 4083 O O . ALA A 1 557 ? 8.631 -8.412 14.584 1.00 66.06 557 ALA A O 1
ATOM 4084 N N . ARG A 1 558 ? 8.357 -7.758 16.710 1.00 75.50 558 ARG A N 1
ATOM 4085 C CA . ARG A 1 558 ? 8.504 -9.094 17.314 1.00 75.50 558 ARG A CA 1
ATOM 4086 C C . ARG A 1 558 ? 7.187 -9.892 17.353 1.00 75.50 558 ARG A C 1
ATOM 4088 O O . ARG A 1 558 ? 7.047 -10.800 18.164 1.00 75.50 558 ARG A O 1
ATOM 4095 N N . GLY A 1 559 ? 6.186 -9.541 16.549 1.00 76.25 559 GLY A N 1
ATOM 4096 C CA . GLY A 1 559 ? 4.875 -10.199 16.522 1.00 76.25 559 GLY A CA 1
ATOM 4097 C C . GLY A 1 559 ? 3.935 -9.788 17.661 1.00 76.25 559 GLY A C 1
ATOM 4098 O O . GLY A 1 559 ? 4.316 -9.127 18.629 1.00 76.25 559 GLY A O 1
ATOM 4099 N N . LEU A 1 560 ? 2.675 -10.173 17.529 1.00 83.62 560 LEU A N 1
ATOM 4100 C CA . LEU A 1 560 ? 1.574 -9.845 18.416 1.00 83.62 560 LEU A CA 1
ATOM 4101 C C . LEU A 1 560 ? 1.379 -10.941 19.467 1.00 83.62 560 LEU A C 1
ATOM 4103 O O . LEU A 1 560 ? 1.314 -12.126 19.147 1.00 83.62 560 LEU A O 1
ATOM 4107 N N . ASP A 1 561 ? 1.263 -10.527 20.726 1.00 83.56 561 ASP A N 1
ATOM 4108 C CA . ASP A 1 561 ? 0.917 -11.407 21.847 1.00 83.56 561 ASP A CA 1
ATOM 4109 C C . ASP A 1 561 ? -0.602 -11.477 21.996 1.00 83.56 561 ASP A C 1
ATOM 4111 O O . ASP A 1 561 ? -1.202 -10.787 22.822 1.00 83.56 561 ASP A O 1
ATOM 4115 N N . VAL A 1 562 ? -1.239 -12.212 21.090 1.00 73.88 562 VAL A N 1
ATOM 4116 C CA . VAL A 1 562 ? -2.683 -12.437 21.105 1.00 73.88 562 VAL A CA 1
ATOM 4117 C C . VAL A 1 562 ? -2.884 -13.921 20.866 1.00 73.88 562 VAL A C 1
ATOM 4119 O O . VAL A 1 562 ? -2.586 -14.414 19.785 1.00 73.88 562 VAL A O 1
ATOM 4122 N N . GLY A 1 563 ? -3.348 -14.629 21.892 1.00 77.88 563 GLY A N 1
ATOM 4123 C CA . GLY A 1 563 ? -3.683 -16.045 21.807 1.00 77.88 563 GLY A CA 1
ATOM 4124 C C . GLY A 1 563 ? -2.913 -16.954 22.759 1.00 77.88 563 GLY A C 1
ATOM 4125 O O . GLY A 1 563 ? -2.052 -16.527 23.531 1.00 77.88 563 GLY A O 1
ATOM 4126 N N . PHE A 1 564 ? -3.261 -18.238 22.714 1.00 83.12 564 PHE A N 1
ATOM 4127 C CA . PHE A 1 564 ? -2.684 -19.267 23.576 1.00 83.12 564 PHE A CA 1
ATOM 4128 C C . PHE A 1 564 ? -2.413 -20.536 22.782 1.00 83.12 564 PHE A C 1
ATOM 4130 O O . PHE A 1 564 ? -3.177 -20.895 21.892 1.00 83.12 564 PHE A O 1
ATOM 4137 N N . LEU A 1 565 ? -1.334 -21.236 23.127 1.00 85.88 565 LEU A N 1
ATOM 4138 C CA . LEU A 1 565 ? -1.069 -22.548 22.559 1.00 85.88 565 LEU A CA 1
ATOM 4139 C C . LEU A 1 565 ? -1.998 -23.578 23.208 1.00 85.88 565 LEU A C 1
ATOM 4141 O O . LEU A 1 565 ? -1.959 -23.760 24.429 1.00 85.88 565 LEU A O 1
ATOM 4145 N N . ASN A 1 566 ? -2.802 -24.269 22.410 1.00 84.38 566 ASN A N 1
ATOM 4146 C CA . ASN A 1 566 ? -3.634 -25.353 22.911 1.00 84.38 566 ASN A CA 1
ATOM 4147 C C . ASN A 1 566 ? -2.819 -26.647 23.117 1.00 84.38 566 ASN A C 1
ATOM 4149 O O . ASN A 1 566 ? -1.662 -26.748 22.691 1.00 84.38 566 ASN A O 1
ATOM 4153 N N . PRO A 1 567 ? -3.390 -27.675 23.773 1.00 81.62 567 PRO A N 1
ATOM 4154 C CA . PRO A 1 567 ? -2.698 -28.945 23.995 1.00 81.62 567 PRO A CA 1
ATOM 4155 C C . PRO A 1 567 ? -2.263 -29.671 22.713 1.00 81.62 567 PRO A C 1
ATOM 4157 O O . PRO A 1 567 ? -1.366 -30.507 22.783 1.00 81.62 567 PRO A O 1
ATOM 4160 N N . ARG A 1 568 ? -2.873 -29.357 21.562 1.00 81.00 568 ARG A N 1
ATOM 4161 C CA . ARG A 1 568 ? -2.530 -29.920 20.246 1.00 81.00 568 ARG A CA 1
ATOM 4162 C C . ARG A 1 568 ? -1.390 -29.170 19.548 1.00 81.00 568 ARG A C 1
ATOM 4164 O O . ARG A 1 568 ? -0.966 -29.596 18.481 1.00 81.00 568 ARG A O 1
ATOM 4171 N N . GLY A 1 569 ? -0.873 -28.093 20.144 1.00 82.62 569 GLY A N 1
ATOM 4172 C CA . GLY A 1 569 ? 0.182 -27.277 19.544 1.00 82.62 569 GLY A CA 1
ATOM 4173 C C . GLY A 1 569 ? -0.326 -26.283 18.498 1.00 82.62 569 GLY A C 1
ATOM 4174 O O . GLY A 1 569 ? 0.454 -25.832 17.666 1.00 82.62 569 GLY A O 1
ATOM 4175 N N . GLU A 1 570 ? -1.612 -25.939 18.524 1.00 88.00 570 GLU A N 1
ATOM 4176 C CA . GLU A 1 570 ? -2.211 -24.918 17.662 1.00 88.00 570 GLU A CA 1
ATOM 4177 C C . GLU A 1 570 ? -2.295 -23.601 18.448 1.00 88.00 570 GLU A C 1
ATOM 4179 O O . GLU A 1 570 ? -2.579 -23.598 19.650 1.00 88.00 570 GLU A O 1
ATOM 4184 N N . LEU A 1 571 ? -2.027 -22.474 17.791 1.00 89.81 571 LEU A N 1
ATOM 4185 C CA . LEU A 1 571 ? -2.158 -21.154 18.400 1.00 89.81 571 LEU A CA 1
ATOM 4186 C C . LEU A 1 571 ? -3.610 -20.676 18.246 1.00 89.81 571 LEU A C 1
ATOM 4188 O O . LEU A 1 571 ? -4.041 -20.375 17.136 1.00 89.81 571 LEU A O 1
ATOM 4192 N N . GLU A 1 572 ? -4.360 -20.600 19.347 1.00 87.50 572 GLU A N 1
ATOM 4193 C CA . GLU A 1 572 ? -5.757 -20.152 19.345 1.00 87.50 572 GLU A CA 1
ATOM 4194 C C . GLU A 1 572 ? -5.869 -18.638 19.517 1.00 87.50 572 GLU A C 1
ATOM 4196 O O . GLU A 1 572 ? -5.349 -18.077 20.485 1.00 87.50 572 GLU A O 1
ATOM 4201 N N . LEU A 1 573 ? -6.608 -17.989 18.621 1.00 89.31 573 LEU A N 1
ATOM 4202 C CA . LEU A 1 573 ? -6.914 -16.563 18.640 1.00 89.31 573 LEU A CA 1
ATOM 4203 C C . LEU A 1 573 ? -8.426 -16.315 18.526 1.00 89.31 573 LEU A C 1
ATOM 4205 O O . LEU A 1 573 ? -9.165 -17.167 18.021 1.00 89.31 573 LEU A O 1
ATOM 4209 N N . PRO A 1 574 ? -8.903 -15.123 18.938 1.00 85.06 574 PRO A N 1
ATOM 4210 C CA . PRO A 1 574 ? -10.251 -14.672 18.608 1.00 85.06 574 PRO A CA 1
ATOM 4211 C C . PRO A 1 574 ? -10.502 -14.729 17.096 1.00 85.06 574 PRO A C 1
ATOM 4213 O O . PRO A 1 574 ? -9.591 -14.439 16.318 1.00 85.06 574 PRO A O 1
ATOM 4216 N N . ALA A 1 575 ? -11.737 -15.017 16.673 1.00 84.88 575 ALA A N 1
ATOM 4217 C CA . ALA A 1 575 ? -12.153 -15.010 15.264 1.00 84.88 575 ALA A CA 1
ATOM 4218 C C . ALA A 1 575 ? -12.237 -13.608 14.631 1.00 84.88 575 ALA A C 1
ATOM 4220 O O . ALA A 1 575 ? -13.198 -13.256 13.947 1.00 84.88 575 ALA A O 1
ATOM 4221 N N . TRP A 1 576 ? -11.221 -12.779 14.861 1.00 85.62 576 TRP A N 1
ATOM 4222 C CA . TRP A 1 576 ? -11.097 -11.476 14.237 1.00 85.62 576 TRP A CA 1
ATOM 4223 C C . TRP A 1 576 ? -10.740 -11.634 12.766 1.00 85.62 576 TRP A C 1
ATOM 4225 O O . TRP A 1 576 ? -9.671 -12.134 12.419 1.00 85.62 576 TRP A O 1
ATOM 4235 N N . ALA A 1 577 ? -11.610 -11.134 11.893 1.00 81.62 577 ALA A N 1
ATOM 4236 C CA . ALA A 1 577 ? -11.460 -11.273 10.451 1.00 81.62 577 ALA A CA 1
ATOM 4237 C C . ALA A 1 577 ? -10.114 -10.755 9.927 1.00 81.62 577 ALA A C 1
ATOM 4239 O O . ALA A 1 577 ? -9.540 -11.364 9.029 1.00 81.62 577 ALA A O 1
ATOM 4240 N N . PHE A 1 578 ? -9.565 -9.681 10.507 1.00 80.69 578 PHE A N 1
ATOM 4241 C CA . PHE A 1 578 ? -8.276 -9.152 10.056 1.00 80.69 578 PHE A CA 1
ATOM 4242 C C . PHE A 1 578 ? -7.123 -10.135 10.299 1.00 80.69 578 PHE A C 1
ATOM 4244 O O . PHE A 1 578 ? -6.215 -10.205 9.480 1.00 80.69 578 PHE A O 1
ATOM 4251 N N . LEU A 1 579 ? -7.175 -10.961 11.351 1.00 86.31 579 LEU A N 1
ATOM 4252 C CA . LEU A 1 579 ? -6.115 -11.927 11.650 1.00 86.31 579 LEU A CA 1
ATOM 4253 C C . LEU A 1 579 ? -5.992 -13.015 10.577 1.00 86.31 579 LEU A C 1
ATOM 4255 O O . LEU A 1 579 ? -4.905 -13.548 10.396 1.00 86.31 579 LEU A O 1
ATOM 4259 N N . THR A 1 580 ? -7.049 -13.294 9.810 1.00 84.06 580 THR A N 1
ATOM 4260 C CA . THR A 1 580 ? -7.046 -14.321 8.748 1.00 84.06 580 THR A CA 1
ATOM 4261 C C . THR A 1 580 ? -6.011 -14.076 7.644 1.00 84.06 580 THR A C 1
ATOM 4263 O O . THR A 1 580 ? -5.625 -15.005 6.942 1.00 84.06 580 THR A O 1
ATOM 4266 N N . ALA A 1 581 ? -5.526 -12.840 7.487 1.00 76.25 581 ALA A N 1
ATOM 4267 C CA . ALA A 1 581 ? -4.470 -12.513 6.531 1.00 76.25 581 ALA A CA 1
ATOM 4268 C C . ALA A 1 581 ? -3.047 -12.606 7.125 1.00 76.25 581 ALA A C 1
ATOM 4270 O O . ALA A 1 581 ? -2.078 -12.266 6.433 1.00 76.25 581 ALA A O 1
ATOM 4271 N N . ALA A 1 582 ? -2.895 -13.035 8.381 1.00 81.12 582 ALA A N 1
ATOM 4272 C CA . ALA A 1 582 ? -1.595 -13.337 8.971 1.00 81.12 582 ALA A CA 1
ATOM 4273 C C . ALA A 1 582 ? -1.022 -14.624 8.360 1.00 81.12 582 ALA A C 1
ATOM 4275 O O . ALA A 1 582 ? -1.691 -15.653 8.313 1.00 81.12 582 ALA A O 1
ATOM 4276 N N . ASP A 1 583 ? 0.221 -14.554 7.891 1.00 79.50 583 ASP A N 1
ATOM 4277 C CA . ASP A 1 583 ? 0.931 -15.663 7.240 1.00 79.50 583 ASP A CA 1
ATOM 4278 C C . ASP A 1 583 ? 2.223 -16.053 7.976 1.00 79.50 583 ASP A C 1
ATOM 4280 O O . ASP A 1 583 ? 2.868 -17.034 7.612 1.00 79.50 583 ASP A O 1
ATOM 4284 N N . THR A 1 584 ? 2.593 -15.313 9.025 1.00 80.31 584 THR A N 1
ATOM 4285 C CA . THR A 1 584 ? 3.853 -15.487 9.754 1.00 80.31 584 THR A CA 1
ATOM 4286 C C . THR A 1 584 ? 3.637 -15.341 11.261 1.00 80.31 584 THR A C 1
ATOM 4288 O O . THR A 1 584 ? 2.918 -14.449 11.705 1.00 80.31 584 THR A O 1
ATOM 4291 N N . ALA A 1 585 ? 4.294 -16.174 12.063 1.00 85.88 585 ALA A N 1
ATOM 4292 C CA . ALA A 1 585 ? 4.463 -16.004 13.505 1.00 85.88 585 ALA A CA 1
ATOM 4293 C C . ALA A 1 585 ? 5.958 -15.923 13.850 1.00 85.88 585 ALA A C 1
ATOM 4295 O O . ALA A 1 585 ? 6.778 -16.517 13.165 1.00 85.88 585 ALA A O 1
ATOM 4296 N N . ILE A 1 586 ? 6.330 -15.194 14.897 1.00 82.75 586 ILE A N 1
ATOM 4297 C CA . ILE A 1 586 ? 7.708 -15.062 15.377 1.00 82.75 586 ILE A CA 1
ATOM 4298 C C . ILE A 1 586 ? 7.883 -15.895 16.639 1.00 82.75 586 ILE A C 1
ATOM 4300 O O . ILE A 1 586 ? 7.101 -15.784 17.586 1.00 82.75 586 ILE A O 1
ATOM 4304 N N . VAL A 1 587 ? 8.940 -16.696 16.673 1.00 88.00 587 VAL A N 1
ATOM 4305 C CA . VAL A 1 587 ? 9.414 -17.348 17.890 1.00 88.00 587 VAL A CA 1
ATOM 4306 C C . VAL A 1 587 ? 10.496 -16.465 18.496 1.00 88.00 587 VAL A C 1
ATOM 4308 O O . VAL A 1 587 ? 11.516 -16.205 17.861 1.00 88.00 587 VAL A O 1
ATOM 4311 N N . ARG A 1 588 ? 10.247 -15.964 19.708 1.00 86.56 588 ARG A N 1
ATOM 4312 C CA . ARG A 1 588 ? 11.128 -14.998 20.371 1.00 86.56 588 ARG A CA 1
ATOM 4313 C C . ARG A 1 588 ? 12.177 -15.680 21.224 1.00 86.56 588 ARG A C 1
ATOM 4315 O O . ARG A 1 588 ? 11.841 -16.556 22.016 1.00 86.56 588 ARG A O 1
ATOM 4322 N N . HIS A 1 589 ? 13.418 -15.234 21.131 1.00 86.25 589 HIS A N 1
ATOM 4323 C CA . HIS A 1 589 ? 14.443 -15.552 22.113 1.00 86.25 589 HIS A CA 1
ATOM 4324 C C . HIS A 1 589 ? 14.257 -14.664 23.353 1.00 86.25 589 HIS A C 1
ATOM 4326 O O . HIS A 1 589 ? 13.897 -13.484 23.244 1.00 86.25 589 HIS A O 1
ATOM 4332 N N . ARG A 1 590 ? 14.504 -15.222 24.543 1.00 86.62 590 ARG A N 1
ATOM 4333 C CA . ARG A 1 590 ? 14.235 -14.534 25.819 1.00 86.62 590 ARG A CA 1
ATOM 4334 C C . ARG A 1 590 ? 15.128 -13.317 26.045 1.00 86.62 590 ARG A C 1
ATOM 4336 O O . ARG A 1 590 ? 14.658 -12.305 26.552 1.00 86.62 590 ARG A O 1
ATOM 4343 N N . GLU A 1 591 ? 16.396 -13.424 25.661 1.00 81.56 591 GLU A N 1
ATOM 4344 C CA . GLU A 1 591 ? 17.424 -12.425 25.997 1.00 81.56 591 GLU A CA 1
ATOM 4345 C C . GLU A 1 591 ? 17.992 -11.684 24.783 1.00 81.56 591 GLU A C 1
ATOM 4347 O O . GLU A 1 591 ? 18.523 -10.589 24.925 1.00 81.56 591 GLU A O 1
ATOM 4352 N N . ASP A 1 592 ? 17.864 -12.252 23.584 1.00 75.06 592 ASP A N 1
ATOM 4353 C CA . ASP A 1 592 ? 18.586 -11.786 22.398 1.00 75.06 592 ASP A CA 1
ATOM 4354 C C . ASP A 1 592 ? 17.629 -11.697 21.206 1.00 75.06 592 ASP A C 1
ATOM 4356 O O . ASP A 1 592 ? 17.437 -12.687 20.500 1.00 75.06 592 ASP A O 1
ATOM 4360 N N . PRO A 1 593 ? 17.026 -10.520 20.960 1.00 69.62 593 PRO A N 1
ATOM 4361 C CA . PRO A 1 593 ? 16.081 -10.320 19.863 1.00 69.62 593 PRO A CA 1
ATOM 4362 C C . PRO A 1 593 ? 16.640 -10.668 18.478 1.00 69.62 593 PRO A C 1
ATOM 4364 O O . PRO A 1 593 ? 15.866 -10.901 17.553 1.00 69.62 593 PRO A O 1
ATOM 4367 N N . SER A 1 594 ? 17.967 -10.710 18.311 1.00 60.44 594 SER A N 1
ATOM 4368 C CA . SER A 1 594 ? 18.590 -11.083 17.039 1.00 60.44 594 SER A CA 1
ATOM 4369 C C . SER A 1 594 ? 18.409 -12.566 16.698 1.00 60.44 594 SER A C 1
ATOM 4371 O O . SER A 1 594 ? 18.496 -12.934 15.530 1.00 60.44 594 SER A O 1
ATOM 4373 N N . ARG A 1 595 ? 18.116 -13.407 17.701 1.00 70.62 595 ARG A N 1
ATOM 4374 C CA . ARG A 1 595 ? 17.878 -14.850 17.552 1.00 70.62 595 ARG A CA 1
ATOM 4375 C C . ARG A 1 595 ? 16.407 -15.201 17.330 1.00 70.62 595 ARG A C 1
ATOM 4377 O O . ARG A 1 595 ? 16.083 -16.379 17.214 1.00 70.62 595 ARG A O 1
ATOM 4384 N N . ASP A 1 596 ? 15.522 -14.209 17.278 1.00 78.38 596 ASP A N 1
ATOM 4385 C CA . ASP A 1 596 ? 14.128 -14.418 16.899 1.00 78.38 596 ASP A CA 1
ATOM 4386 C C . ASP A 1 596 ? 14.052 -14.974 15.468 1.00 78.38 596 ASP A C 1
ATOM 4388 O O . ASP A 1 596 ? 14.757 -14.496 14.578 1.00 78.38 596 ASP A O 1
ATOM 4392 N N . PHE A 1 597 ? 13.172 -15.947 15.221 1.00 75.25 597 PHE A N 1
ATOM 4393 C CA . PHE A 1 597 ? 12.992 -16.503 13.877 1.00 75.25 597 PHE A CA 1
ATOM 4394 C C . PHE A 1 597 ? 11.516 -16.558 13.451 1.00 75.25 597 PHE A C 1
ATOM 4396 O O . PHE A 1 597 ? 10.637 -16.840 14.276 1.00 75.25 597 PHE A O 1
ATOM 4403 N N . PRO A 1 598 ? 11.220 -16.280 12.166 1.00 79.00 598 PRO A N 1
ATOM 4404 C CA . PRO A 1 598 ? 9.870 -16.356 11.628 1.00 79.00 598 PRO A CA 1
ATOM 4405 C C . PRO A 1 598 ? 9.474 -17.794 11.273 1.00 79.00 598 PRO A C 1
ATOM 4407 O O . PRO A 1 598 ? 10.272 -18.582 10.770 1.00 79.00 598 PRO A O 1
ATOM 4410 N N . VAL A 1 599 ? 8.199 -18.106 11.477 1.00 79.25 599 VAL A N 1
ATOM 4411 C CA . VAL A 1 599 ? 7.555 -19.388 11.192 1.00 79.25 599 VAL A CA 1
ATOM 4412 C C . VAL A 1 599 ? 6.327 -19.118 10.320 1.00 79.25 599 VAL A C 1
ATOM 4414 O O . VAL A 1 599 ? 5.432 -18.391 10.758 1.00 79.25 599 VAL A O 1
ATOM 4417 N N . PRO A 1 600 ? 6.247 -19.662 9.093 1.00 78.25 600 PRO A N 1
ATOM 4418 C CA . PRO A 1 600 ? 5.067 -19.511 8.251 1.00 78.25 600 PRO A CA 1
ATOM 4419 C C . PRO A 1 600 ? 3.875 -20.253 8.863 1.00 78.25 600 PRO A C 1
ATOM 4421 O O . PRO A 1 600 ? 4.016 -21.385 9.332 1.00 78.25 600 PRO A O 1
ATOM 4424 N N . VAL A 1 601 ? 2.698 -19.629 8.839 1.00 84.00 601 VAL A N 1
ATOM 4425 C CA . VAL A 1 601 ? 1.473 -20.167 9.445 1.00 84.00 601 VAL A CA 1
ATOM 4426 C C . VAL A 1 601 ? 0.293 -20.172 8.482 1.00 84.00 601 VAL A C 1
ATOM 4428 O O . VAL A 1 601 ? 0.221 -19.389 7.535 1.00 84.00 601 VAL A O 1
ATOM 4431 N N . THR A 1 602 ? -0.661 -21.055 8.757 1.00 85.06 602 THR A N 1
ATOM 4432 C CA . THR A 1 602 ? -2.003 -21.056 8.165 1.00 85.06 602 THR A CA 1
ATOM 4433 C C . THR A 1 602 ? -3.041 -21.111 9.280 1.00 85.06 602 THR A C 1
ATOM 4435 O O . THR A 1 602 ? -2.681 -21.418 10.416 1.00 85.06 602 THR A O 1
ATOM 4438 N N . TYR A 1 603 ? -4.299 -20.797 8.976 1.00 87.25 603 TYR A N 1
ATOM 4439 C CA . TYR A 1 603 ? -5.376 -20.786 9.960 1.00 87.25 603 TYR A CA 1
ATOM 4440 C C . TYR A 1 603 ? -6.512 -21.731 9.575 1.00 87.25 603 TYR A C 1
ATOM 4442 O O . TYR A 1 603 ? -6.806 -21.942 8.398 1.00 87.25 603 TYR A O 1
ATOM 4450 N N . GLU A 1 604 ? -7.205 -22.223 10.593 1.00 87.88 604 GLU A N 1
ATOM 4451 C CA . GLU A 1 604 ? -8.494 -22.893 10.482 1.00 87.88 604 GLU A CA 1
ATOM 4452 C C . GLU A 1 604 ? -9.486 -22.228 11.443 1.00 87.88 604 GLU A C 1
ATOM 4454 O O . GLU A 1 604 ? -9.113 -21.819 12.542 1.00 87.88 604 GLU A O 1
ATOM 4459 N N . LEU A 1 605 ? -10.747 -22.093 11.035 1.00 82.69 605 LEU A N 1
ATOM 4460 C CA . LEU A 1 605 ? -11.805 -21.545 11.880 1.00 82.69 605 LEU A CA 1
ATOM 4461 C C . LEU A 1 605 ? -12.610 -22.696 12.490 1.00 82.69 605 LEU A C 1
ATOM 4463 O O . LEU A 1 605 ? -13.251 -23.451 11.757 1.00 82.69 605 LEU A O 1
ATOM 4467 N N . ARG A 1 606 ? -12.578 -22.830 13.819 1.00 81.62 606 ARG A N 1
ATOM 4468 C CA . ARG A 1 606 ? -13.356 -23.830 14.571 1.00 81.62 606 ARG A CA 1
ATOM 4469 C C . ARG A 1 606 ? -14.052 -23.145 15.744 1.00 81.62 606 ARG A C 1
ATOM 4471 O O . ARG A 1 606 ? -13.379 -22.475 16.518 1.00 81.62 606 ARG A O 1
ATOM 4478 N N . GLU A 1 607 ? -15.369 -23.324 15.873 1.00 70.69 607 GLU A N 1
ATOM 4479 C CA . GLU A 1 607 ? -16.159 -22.868 17.037 1.00 70.69 607 GLU A CA 1
ATOM 4480 C C . GLU A 1 607 ? -15.849 -21.408 17.454 1.00 70.69 607 GLU A C 1
ATOM 4482 O O . GLU A 1 607 ? -15.535 -21.126 18.609 1.00 70.69 607 GLU A O 1
ATOM 4487 N N . ASP A 1 608 ? -15.864 -20.482 16.486 1.00 73.12 608 ASP A N 1
ATOM 4488 C CA . ASP A 1 608 ? -15.569 -19.045 16.663 1.00 73.12 608 ASP A CA 1
ATOM 4489 C C . ASP A 1 608 ? -14.142 -18.699 17.141 1.00 73.12 608 ASP A C 1
ATOM 4491 O O . ASP A 1 608 ? -13.878 -17.611 17.674 1.00 73.12 608 ASP A O 1
ATOM 4495 N N . ARG A 1 609 ? -13.177 -19.595 16.902 1.00 80.88 609 ARG A N 1
ATOM 4496 C CA . ARG A 1 609 ? -11.745 -19.362 17.139 1.00 80.88 609 ARG A CA 1
ATOM 4497 C C . ARG A 1 609 ? -10.918 -19.600 15.887 1.00 80.88 609 ARG A C 1
ATOM 4499 O O . ARG A 1 609 ? -11.152 -20.548 15.138 1.00 80.88 609 ARG A O 1
ATOM 4506 N N . LEU A 1 610 ? -9.909 -18.755 15.695 1.00 86.00 610 LEU A N 1
ATOM 4507 C CA . LEU A 1 610 ? -8.876 -18.976 14.690 1.00 86.00 610 LEU A CA 1
ATOM 4508 C C . LEU A 1 610 ? -7.764 -19.821 15.296 1.00 86.00 610 LEU A C 1
ATOM 4510 O O . LEU A 1 610 ? -7.171 -19.444 16.303 1.00 86.00 610 LEU A O 1
ATOM 4514 N N . LEU A 1 611 ? -7.477 -20.950 14.666 1.00 90.19 611 LEU A N 1
ATOM 4515 C CA . LEU A 1 611 ? -6.440 -21.883 15.075 1.00 90.19 611 LEU A CA 1
ATOM 4516 C C . LEU A 1 611 ? -5.308 -21.814 14.062 1.00 90.19 611 LEU A C 1
ATOM 4518 O O . LEU A 1 611 ? -5.469 -22.246 12.923 1.00 90.19 611 LEU A O 1
ATOM 4522 N N . PHE A 1 612 ? -4.177 -21.243 14.465 1.00 89.88 612 PHE A N 1
ATOM 4523 C CA . PHE A 1 612 ? -3.001 -21.128 13.617 1.00 89.88 612 PHE A CA 1
ATOM 4524 C C . PHE A 1 612 ? -2.055 -22.306 13.818 1.00 89.88 612 PHE A C 1
ATOM 4526 O O . PHE A 1 612 ? -1.680 -22.643 14.945 1.00 89.88 612 PHE A O 1
ATOM 4533 N N . THR A 1 613 ? -1.614 -22.890 12.709 1.00 88.56 613 THR A N 1
ATOM 4534 C CA . THR A 1 613 ? -0.656 -23.999 12.678 1.00 88.56 613 THR A CA 1
ATOM 4535 C C . THR A 1 613 ? 0.561 -23.637 11.842 1.00 88.56 613 THR A C 1
ATOM 4537 O O . THR A 1 613 ? 0.444 -22.940 10.832 1.00 88.56 613 THR A O 1
ATOM 4540 N N . SER A 1 614 ? 1.731 -24.136 12.246 1.00 86.44 614 SER A N 1
ATOM 4541 C CA . SER A 1 614 ? 2.958 -24.016 11.454 1.00 86.44 614 SER A CA 1
ATOM 4542 C C . SER A 1 614 ? 2.826 -24.768 10.128 1.00 86.44 614 SER A C 1
ATOM 4544 O O . SER A 1 614 ? 2.306 -25.881 10.086 1.00 86.44 614 SER A O 1
ATOM 4546 N N . VAL A 1 615 ? 3.321 -24.152 9.056 1.00 80.62 615 VAL A N 1
ATOM 4547 C CA . VAL A 1 615 ? 3.443 -24.745 7.713 1.00 80.62 615 VAL A CA 1
ATOM 4548 C C . VAL A 1 615 ? 4.901 -25.136 7.424 1.00 80.62 615 VAL A C 1
ATOM 4550 O O . VAL A 1 615 ? 5.208 -25.693 6.372 1.00 80.62 615 VAL A O 1
ATOM 4553 N N . ALA A 1 616 ? 5.825 -24.843 8.345 1.00 73.81 616 ALA A N 1
ATOM 4554 C CA . ALA A 1 616 ? 7.221 -25.228 8.195 1.00 73.81 616 ALA A CA 1
ATOM 4555 C C . ALA A 1 616 ? 7.361 -26.763 8.253 1.00 73.81 616 ALA A C 1
ATOM 4557 O O . ALA A 1 616 ? 6.818 -27.377 9.172 1.00 73.81 616 ALA A O 1
ATOM 4558 N N . PRO A 1 617 ? 8.097 -27.391 7.316 1.00 70.38 617 PRO A N 1
ATOM 4559 C CA . PRO A 1 617 ? 8.223 -28.849 7.260 1.00 70.38 617 PRO A CA 1
ATOM 4560 C C . PRO A 1 617 ? 8.927 -29.444 8.489 1.00 70.38 617 PRO A C 1
ATOM 4562 O O . PRO A 1 617 ? 8.586 -30.548 8.900 1.00 70.38 617 PRO A O 1
ATOM 4565 N N . ASP A 1 618 ? 9.848 -28.693 9.099 1.00 76.38 618 ASP A N 1
ATOM 4566 C CA . ASP A 1 618 ? 10.717 -29.176 10.181 1.00 76.38 618 ASP A CA 1
ATOM 4567 C C . ASP A 1 618 ? 10.423 -28.522 11.543 1.00 76.38 618 ASP A C 1
ATOM 4569 O O . ASP A 1 618 ? 11.207 -28.667 12.480 1.00 76.38 618 ASP A O 1
ATOM 4573 N N . PHE A 1 619 ? 9.335 -27.753 11.665 1.00 80.44 619 PHE A N 1
ATOM 4574 C CA . PHE A 1 619 ? 9.033 -27.026 12.899 1.00 80.44 619 PHE A CA 1
ATOM 4575 C C . PHE A 1 619 ? 7.533 -26.944 13.170 1.00 80.44 619 PHE A C 1
ATOM 4577 O O . PHE A 1 619 ? 6.765 -26.426 12.358 1.00 80.44 619 PHE A O 1
ATOM 4584 N N . THR A 1 620 ? 7.125 -27.366 14.362 1.00 84.56 620 THR A N 1
ATOM 4585 C CA . THR A 1 620 ? 5.769 -27.214 14.894 1.00 84.56 620 THR A CA 1
ATOM 4586 C C . THR A 1 620 ? 5.795 -26.404 16.185 1.00 84.56 620 THR A C 1
ATOM 4588 O O . THR A 1 620 ? 6.781 -26.385 16.917 1.00 84.56 620 THR A O 1
ATOM 4591 N N . PHE A 1 621 ? 4.693 -25.740 16.538 1.00 87.19 621 PHE A N 1
ATOM 4592 C CA . PHE A 1 621 ? 4.669 -24.978 17.790 1.00 87.19 621 PHE A CA 1
ATOM 4593 C C . PHE A 1 621 ? 4.726 -25.857 19.048 1.00 87.19 621 PHE A C 1
ATOM 4595 O O . PHE A 1 621 ? 5.019 -25.350 20.130 1.00 87.19 621 PHE A O 1
ATOM 4602 N N . ALA A 1 622 ? 4.494 -27.167 18.929 1.00 83.31 622 ALA A N 1
ATOM 4603 C CA . ALA A 1 622 ? 4.742 -28.108 20.017 1.00 83.31 622 ALA A CA 1
ATOM 4604 C C . ALA A 1 622 ? 6.238 -28.182 20.383 1.00 83.31 622 ALA A C 1
ATOM 4606 O O . ALA A 1 622 ? 6.571 -28.342 21.562 1.00 83.31 622 ALA A O 1
ATOM 4607 N N . ASP A 1 623 ? 7.126 -27.972 19.406 1.00 83.19 623 ASP A N 1
ATOM 4608 C CA . ASP A 1 623 ? 8.581 -28.039 19.577 1.00 83.19 623 ASP A CA 1
ATOM 4609 C C . ASP A 1 623 ? 9.122 -26.897 20.446 1.00 83.19 623 ASP A C 1
ATOM 4611 O O . ASP A 1 623 ? 10.184 -27.035 21.054 1.00 83.19 623 ASP A O 1
ATOM 4615 N N . LEU A 1 624 ? 8.360 -25.809 20.627 1.00 84.19 624 LEU A N 1
ATOM 4616 C CA . LEU A 1 624 ? 8.710 -24.709 21.539 1.00 84.19 624 LEU A CA 1
ATOM 4617 C C . LEU A 1 624 ? 8.951 -25.172 22.977 1.00 84.19 624 LEU A C 1
ATOM 4619 O O . LEU A 1 624 ? 9.717 -24.549 23.706 1.00 84.19 624 LEU A O 1
ATOM 4623 N N . ARG A 1 625 ? 8.344 -26.290 23.393 1.00 79.94 625 ARG A N 1
ATOM 4624 C CA . ARG A 1 625 ? 8.579 -26.871 24.724 1.00 79.94 625 ARG A CA 1
ATOM 4625 C C . ARG A 1 625 ? 10.008 -27.382 24.906 1.00 79.94 625 ARG A C 1
ATOM 4627 O O . ARG A 1 625 ? 10.458 -27.509 26.040 1.00 79.94 625 ARG A O 1
ATOM 4634 N N . THR A 1 626 ? 10.696 -27.692 23.810 1.00 82.12 626 THR A N 1
ATOM 4635 C CA . THR A 1 626 ? 12.080 -28.189 23.811 1.00 82.12 626 THR A CA 1
ATOM 4636 C C . THR A 1 626 ? 13.110 -27.060 23.727 1.00 82.12 626 THR A C 1
ATOM 4638 O O . THR A 1 626 ? 14.267 -27.256 24.089 1.00 82.12 626 THR A O 1
ATOM 4641 N N . LEU A 1 627 ? 12.690 -25.861 23.310 1.00 84.38 627 LEU A N 1
ATOM 4642 C CA . LEU A 1 627 ? 13.541 -24.688 23.128 1.00 84.38 627 LEU A CA 1
ATOM 4643 C C . LEU A 1 627 ? 13.550 -23.816 24.395 1.00 84.38 627 LEU A C 1
ATOM 4645 O O . LEU A 1 627 ? 12.776 -22.871 24.527 1.00 84.38 627 LEU A O 1
ATOM 4649 N N . THR A 1 628 ? 14.442 -24.122 25.341 1.00 84.94 628 THR A N 1
ATOM 4650 C CA . THR A 1 628 ? 14.512 -23.450 26.657 1.00 84.94 628 THR A CA 1
ATOM 4651 C C . THR A 1 628 ? 14.877 -21.970 26.592 1.00 84.94 628 THR A C 1
ATOM 4653 O O . THR A 1 628 ? 14.401 -21.184 27.414 1.00 84.94 628 THR A O 1
ATOM 4656 N N . ASP A 1 629 ? 15.688 -21.590 25.606 1.00 88.44 629 ASP A N 1
ATOM 4657 C CA . ASP A 1 629 ? 16.198 -20.222 25.439 1.00 88.44 629 ASP A CA 1
ATOM 4658 C C . ASP A 1 629 ? 15.159 -19.289 24.792 1.00 88.44 629 ASP A C 1
ATOM 4660 O O . ASP A 1 629 ? 15.333 -18.068 24.725 1.00 88.44 629 ASP A O 1
ATOM 4664 N N . TYR A 1 630 ? 14.046 -19.865 24.334 1.00 87.56 630 TYR A N 1
ATOM 4665 C CA . TYR A 1 630 ? 12.977 -19.174 23.639 1.00 87.56 630 TYR A CA 1
ATOM 4666 C C . TYR A 1 630 ? 11.741 -19.018 24.526 1.00 87.56 630 TYR A C 1
ATOM 4668 O O . TYR A 1 630 ? 11.566 -19.645 25.581 1.00 87.56 630 TYR A O 1
ATOM 4676 N N . GLU A 1 631 ? 10.887 -18.091 24.125 1.00 86.12 631 GLU A N 1
ATOM 4677 C CA . GLU A 1 631 ? 9.601 -17.884 24.752 1.00 86.12 631 GLU A CA 1
ATOM 4678 C C . GLU A 1 631 ? 8.662 -19.062 24.443 1.00 86.12 631 GLU A C 1
ATOM 4680 O O . GLU A 1 631 ? 8.638 -19.571 23.322 1.00 86.12 631 GLU A O 1
ATOM 4685 N N . PRO A 1 632 ? 7.852 -19.507 25.419 1.00 81.38 632 PRO A N 1
ATOM 4686 C CA . PRO A 1 632 ? 7.065 -20.737 25.306 1.00 81.38 632 PRO A CA 1
ATOM 4687 C C . PRO A 1 632 ? 5.846 -20.615 24.375 1.00 81.38 632 PRO A C 1
ATOM 4689 O O . PRO A 1 632 ? 5.012 -21.521 24.332 1.00 81.38 632 PRO A O 1
ATOM 4692 N N . ARG A 1 633 ? 5.685 -19.481 23.685 1.00 83.62 633 ARG A N 1
ATOM 4693 C CA . ARG A 1 633 ? 4.547 -19.184 22.814 1.00 83.62 633 ARG A CA 1
ATOM 4694 C C . ARG A 1 633 ? 5.024 -18.472 21.547 1.00 83.62 633 ARG A C 1
ATOM 4696 O O . ARG A 1 633 ? 5.930 -17.643 21.632 1.00 83.62 633 ARG A O 1
ATOM 4703 N N . PRO A 1 634 ? 4.417 -18.772 20.389 1.00 87.31 634 PRO A N 1
ATOM 4704 C CA . PRO A 1 634 ? 4.661 -18.027 19.165 1.00 87.31 634 PRO A CA 1
ATOM 4705 C C . PRO A 1 634 ? 3.874 -16.708 19.169 1.00 87.31 634 PRO A C 1
ATOM 4707 O O . PRO A 1 634 ? 2.784 -16.621 19.734 1.00 87.31 634 PRO A O 1
ATOM 4710 N N . TYR A 1 635 ? 4.412 -15.694 18.496 1.00 88.69 635 TYR A N 1
ATOM 4711 C CA . TYR A 1 635 ? 3.845 -14.348 18.420 1.00 88.69 635 TYR A CA 1
ATOM 4712 C C . TYR A 1 635 ? 3.406 -14.027 16.995 1.00 88.69 635 TYR A C 1
ATOM 4714 O O . TYR A 1 635 ? 4.236 -13.905 16.099 1.00 88.69 635 TYR A O 1
ATOM 4722 N N . LEU A 1 636 ? 2.107 -13.878 16.753 1.00 87.31 636 LEU A N 1
ATOM 4723 C CA . LEU A 1 636 ? 1.575 -13.764 15.394 1.00 87.31 636 LEU A CA 1
ATOM 4724 C C . LEU A 1 636 ? 1.929 -12.413 14.756 1.00 87.31 636 LEU A C 1
ATOM 4726 O O . LEU A 1 636 ? 1.630 -11.367 15.322 1.00 87.31 636 LEU A O 1
ATOM 4730 N N . VAL A 1 637 ? 2.501 -12.388 13.554 1.00 82.25 637 VAL A N 1
ATOM 4731 C CA . VAL A 1 637 ? 2.648 -11.142 12.787 1.00 82.25 637 VAL A CA 1
ATOM 4732 C C . VAL A 1 637 ? 1.295 -10.810 12.168 1.00 82.25 637 VAL A C 1
ATOM 4734 O O . VAL A 1 637 ? 0.958 -11.241 11.064 1.00 82.25 637 VAL A O 1
ATOM 4737 N N . ALA A 1 638 ? 0.483 -10.072 12.922 1.00 82.62 638 ALA A N 1
ATOM 4738 C CA . ALA A 1 638 ? -0.840 -9.677 12.474 1.00 82.62 638 ALA A CA 1
ATOM 4739 C C . ALA A 1 638 ? -0.743 -8.632 11.345 1.00 82.62 638 ALA A C 1
ATOM 4741 O O . ALA A 1 638 ? 0.109 -7.737 11.395 1.00 82.62 638 ALA A O 1
ATOM 4742 N N . PRO A 1 639 ? -1.620 -8.697 10.332 1.00 76.25 639 PRO A N 1
ATOM 4743 C CA . PRO A 1 639 ? -1.738 -7.613 9.370 1.00 76.25 639 PRO A CA 1
ATOM 4744 C C . PRO A 1 639 ? -2.240 -6.338 10.069 1.00 76.25 639 PRO A C 1
ATOM 4746 O O . PRO A 1 639 ? -2.797 -6.414 11.171 1.00 76.25 639 PRO A O 1
ATOM 4749 N N . PRO A 1 640 ? -2.062 -5.164 9.441 1.00 73.62 640 PRO A N 1
ATOM 4750 C CA . PRO A 1 640 ? -2.583 -3.924 9.983 1.00 73.62 640 PRO A CA 1
ATOM 4751 C C . PRO A 1 640 ? -4.090 -4.013 10.228 1.00 73.62 640 PRO A C 1
ATOM 4753 O O . PRO A 1 640 ? -4.832 -4.546 9.402 1.00 73.62 640 PRO A O 1
ATOM 4756 N N . TYR A 1 641 ? -4.538 -3.483 11.360 1.00 80.50 641 TYR A N 1
ATOM 4757 C CA . TYR A 1 641 ? -5.957 -3.296 11.636 1.00 80.50 641 TYR A CA 1
ATOM 4758 C C . TYR A 1 641 ? -6.309 -1.833 11.380 1.00 80.50 641 TYR A C 1
ATOM 4760 O O . TYR A 1 641 ? -5.787 -0.962 12.073 1.00 80.50 641 TYR A O 1
ATOM 4768 N N . SER A 1 642 ? -7.180 -1.566 10.408 1.00 79.06 642 SER A N 1
ATOM 4769 C CA . SER A 1 642 ? -7.663 -0.213 10.112 1.00 79.06 642 SER A CA 1
ATOM 4770 C C . SER A 1 642 ? -9.049 0.022 10.707 1.00 79.06 642 SER A C 1
ATOM 4772 O O . SER A 1 642 ? -9.918 -0.855 10.681 1.00 79.06 642 SER A O 1
ATOM 4774 N N . MET A 1 643 ? -9.259 1.232 11.216 1.00 77.94 643 MET A N 1
ATOM 4775 C CA . MET A 1 643 ? -10.552 1.740 11.645 1.00 77.94 643 MET A CA 1
ATOM 4776 C C . MET A 1 643 ? -10.765 3.174 11.173 1.00 77.94 643 MET A C 1
ATOM 4778 O O . MET A 1 643 ? -9.826 3.956 11.060 1.00 77.94 643 MET A O 1
ATOM 4782 N N . THR A 1 644 ? -12.013 3.548 10.945 1.00 78.75 644 THR A N 1
ATOM 4783 C CA . THR A 1 644 ? -12.397 4.916 10.609 1.00 78.75 644 THR A CA 1
ATOM 4784 C C . THR A 1 644 ? -12.916 5.612 11.858 1.00 78.75 644 THR A C 1
ATOM 4786 O O . THR A 1 644 ? -13.716 5.049 12.611 1.00 78.75 644 THR A O 1
ATOM 4789 N N . VAL A 1 645 ? -12.485 6.851 12.073 1.00 81.06 645 VAL A N 1
ATOM 4790 C CA . VAL A 1 645 ? -12.956 7.719 13.154 1.00 81.06 645 VAL A CA 1
ATOM 4791 C C . VAL A 1 645 ? -13.500 9.023 12.588 1.00 81.06 645 VAL A C 1
ATOM 4793 O O . VAL A 1 645 ? -12.979 9.556 11.617 1.00 81.06 645 VAL A O 1
ATOM 4796 N N . GLU A 1 646 ? -14.542 9.560 13.202 1.00 78.50 646 GLU A N 1
ATOM 4797 C CA . GLU A 1 646 ? -15.014 10.920 12.966 1.00 78.50 646 GLU A CA 1
ATOM 4798 C C . GLU A 1 646 ? -14.350 11.864 13.970 1.00 78.50 646 GLU A C 1
ATOM 4800 O O . GLU A 1 646 ? -14.216 11.533 15.152 1.00 78.50 646 GLU A O 1
ATOM 4805 N N . VAL A 1 647 ? -13.943 13.040 13.503 1.00 80.19 647 VAL A N 1
ATOM 4806 C CA . VAL A 1 647 ? -13.232 14.034 14.310 1.00 80.19 647 VAL A CA 1
ATOM 4807 C C . VAL A 1 647 ? -14.227 15.021 14.918 1.00 80.19 647 VAL A C 1
ATOM 4809 O O . VAL A 1 647 ? -14.941 15.715 14.197 1.00 80.19 647 VAL A O 1
ATOM 4812 N N . HIS A 1 648 ? -14.250 15.130 16.244 1.00 79.19 648 HIS A N 1
ATOM 4813 C CA . HIS A 1 648 ? -15.156 16.001 16.997 1.00 79.19 648 HIS A CA 1
ATOM 4814 C C . HIS A 1 648 ? -14.393 17.057 17.797 1.00 79.19 648 HIS A C 1
ATOM 4816 O O . HIS A 1 648 ? -13.324 16.803 18.353 1.00 79.19 648 HIS A O 1
ATOM 4822 N N . GLU A 1 649 ? -14.977 18.249 17.873 1.00 80.12 649 GLU A N 1
ATOM 4823 C CA . GLU A 1 649 ? -14.491 19.388 18.657 1.00 80.12 649 GLU A CA 1
ATOM 4824 C C . GLU A 1 649 ? -15.508 19.737 19.755 1.00 80.12 649 GLU A C 1
ATOM 4826 O O . GLU A 1 649 ? -16.694 19.426 19.630 1.00 80.12 649 GLU A O 1
ATOM 4831 N N . GLY A 1 650 ? -15.054 20.370 20.842 1.00 70.44 650 GLY A N 1
ATOM 4832 C CA . GLY A 1 650 ? -15.927 20.783 21.947 1.00 70.44 650 GLY A CA 1
ATOM 4833 C C . GLY A 1 650 ? -16.406 19.627 22.834 1.00 70.44 650 GLY A C 1
ATOM 4834 O O . GLY A 1 650 ? -17.387 19.780 23.566 1.00 70.44 650 GLY A O 1
ATOM 4835 N N . ALA A 1 651 ? -15.737 18.473 22.751 1.00 75.44 651 ALA A N 1
ATOM 4836 C CA . ALA A 1 651 ? -15.902 17.360 23.680 1.00 75.44 651 ALA A CA 1
ATOM 4837 C C . ALA A 1 651 ? -15.277 17.695 25.043 1.00 75.44 651 ALA A C 1
ATOM 4839 O O . ALA A 1 651 ? -14.319 18.467 25.133 1.00 75.44 651 ALA A O 1
ATOM 4840 N N . ARG A 1 652 ? -15.805 17.102 26.118 1.00 75.00 652 ARG A N 1
ATOM 4841 C CA . ARG A 1 652 ? -15.277 17.325 27.467 1.00 75.00 652 ARG A CA 1
ATOM 4842 C C . ARG A 1 652 ? -14.125 16.355 27.720 1.00 75.00 652 ARG A C 1
ATOM 4844 O O . ARG A 1 652 ? -14.344 15.184 28.012 1.00 75.00 652 ARG A O 1
ATOM 4851 N N . LEU A 1 653 ? -12.900 16.853 27.593 1.00 79.31 653 LEU A N 1
ATOM 4852 C CA . LEU A 1 653 ? -11.671 16.076 27.762 1.00 79.31 653 LEU A CA 1
ATOM 4853 C C . LEU A 1 653 ? -11.033 16.312 29.143 1.00 79.31 653 LEU A C 1
ATOM 4855 O O . LEU A 1 653 ? -11.323 17.336 29.776 1.00 79.31 653 LEU A O 1
ATOM 4859 N N . PRO A 1 654 ? -10.163 15.398 29.624 1.00 78.69 654 PRO A N 1
ATOM 4860 C CA . PRO A 1 654 ? -9.325 15.656 30.795 1.00 78.69 654 PRO A CA 1
ATOM 4861 C C . PRO A 1 654 ? -8.553 16.973 30.642 1.00 78.69 654 PRO A C 1
ATOM 4863 O O . PRO A 1 654 ? -8.259 17.390 29.522 1.00 78.69 654 PRO A O 1
ATOM 4866 N N . VAL A 1 655 ? -8.223 17.631 31.759 1.00 77.38 655 VAL A N 1
ATOM 4867 C CA . VAL A 1 655 ? -7.624 18.985 31.764 1.00 77.38 655 VAL A CA 1
ATOM 4868 C C . VAL A 1 655 ? -6.368 19.061 30.891 1.00 77.38 655 VAL A C 1
ATOM 4870 O O . VAL A 1 655 ? -6.201 20.022 30.146 1.00 77.38 655 VAL A O 1
ATOM 4873 N N . GLU A 1 656 ? -5.553 18.010 30.921 1.00 78.12 656 GLU A N 1
ATOM 4874 C CA . GLU A 1 656 ? -4.324 17.844 30.134 1.00 78.12 656 GLU A CA 1
ATOM 4875 C C . GLU A 1 656 ? -4.557 17.842 28.612 1.00 78.12 656 GLU A C 1
ATOM 4877 O O . GLU A 1 656 ? -3.652 18.134 27.839 1.00 78.12 656 GLU A O 1
ATOM 4882 N N . TYR A 1 657 ? -5.778 17.537 28.169 1.00 81.38 657 TYR A N 1
ATOM 4883 C CA . TYR A 1 657 ? -6.143 17.367 26.762 1.00 81.38 657 TYR A CA 1
ATOM 4884 C C . TYR A 1 657 ? -7.260 18.314 26.314 1.00 81.38 657 TYR A C 1
ATOM 4886 O O . TYR A 1 657 ? -7.854 18.093 25.263 1.00 81.38 657 TYR A O 1
ATOM 4894 N N . ARG A 1 658 ? -7.573 19.359 27.090 1.00 75.62 658 ARG A N 1
ATOM 4895 C CA . ARG A 1 658 ? -8.744 20.228 26.874 1.00 75.62 658 ARG A CA 1
ATOM 4896 C C . ARG A 1 658 ? -8.788 20.892 25.488 1.00 75.62 658 ARG A C 1
ATOM 4898 O O . ARG A 1 658 ? -9.876 21.156 24.989 1.00 75.62 658 ARG A O 1
ATOM 4905 N N . GLU A 1 659 ? -7.634 21.131 24.868 1.00 79.75 659 GLU A N 1
ATOM 4906 C CA . GLU A 1 659 ? -7.521 21.736 23.529 1.00 79.75 659 GLU A CA 1
ATOM 4907 C C . GLU A 1 659 ? -7.480 20.710 22.380 1.00 79.75 659 GLU A C 1
ATOM 4909 O O . GLU A 1 659 ? -7.409 21.079 21.208 1.00 79.75 659 GLU A O 1
ATOM 4914 N N . ARG A 1 660 ? -7.519 19.408 22.690 1.00 84.44 660 ARG A N 1
ATOM 4915 C CA . ARG A 1 660 ? -7.437 18.336 21.688 1.00 84.44 660 ARG A CA 1
ATOM 4916 C C . ARG A 1 660 ? -8.819 17.950 21.167 1.00 84.44 660 ARG A C 1
ATOM 4918 O O . ARG A 1 660 ? -9.859 18.330 21.701 1.00 84.44 660 ARG A O 1
ATOM 4925 N N . ARG A 1 661 ? -8.829 17.184 20.077 1.00 84.69 661 ARG A N 1
ATOM 4926 C CA . ARG A 1 661 ? -10.053 16.695 19.424 1.00 84.69 661 ARG A CA 1
ATOM 4927 C C . ARG A 1 661 ? -10.438 15.317 19.955 1.00 84.69 661 ARG A C 1
ATOM 4929 O O . ARG A 1 661 ? -9.568 14.531 20.321 1.00 84.69 661 ARG A O 1
ATOM 4936 N N . ALA A 1 662 ? -11.731 15.009 19.977 1.00 85.44 662 ALA A N 1
ATOM 4937 C CA . ALA A 1 662 ? -12.218 13.663 20.264 1.00 85.44 662 ALA A CA 1
ATOM 4938 C C . ALA A 1 662 ? -12.399 12.893 18.950 1.00 85.44 662 ALA A C 1
ATOM 4940 O O . ALA A 1 662 ? -12.930 13.427 17.981 1.00 85.44 662 ALA A O 1
ATOM 4941 N N . LEU A 1 663 ? -11.965 11.639 18.906 1.00 85.25 663 LEU A N 1
ATOM 4942 C CA . LEU A 1 663 ? -12.076 10.769 17.741 1.00 85.25 663 LEU A CA 1
ATOM 4943 C C . LEU A 1 663 ? -13.069 9.654 18.051 1.00 85.25 663 LEU A C 1
ATOM 4945 O O . LEU A 1 663 ? -12.828 8.830 18.933 1.00 85.25 663 LEU A O 1
ATOM 4949 N N . ILE A 1 664 ? -14.193 9.636 17.342 1.00 82.69 664 ILE A N 1
ATOM 4950 C CA . ILE A 1 664 ? -15.271 8.668 17.563 1.00 82.69 664 ILE A CA 1
ATOM 4951 C C . ILE A 1 664 ? -15.209 7.613 16.461 1.00 82.69 664 ILE A C 1
ATOM 4953 O O . ILE A 1 664 ? -15.422 7.968 15.302 1.00 82.69 664 ILE A O 1
ATOM 4957 N N . PRO A 1 665 ? -14.946 6.332 16.764 1.00 80.75 665 PRO A N 1
ATOM 4958 C CA . PRO A 1 665 ? -14.950 5.298 15.740 1.00 80.75 665 PRO A CA 1
ATOM 4959 C C . PRO A 1 665 ? -16.331 5.156 15.081 1.00 80.75 665 PRO A C 1
ATOM 4961 O O . PRO A 1 665 ? -17.357 5.206 15.762 1.00 80.75 665 PRO A O 1
ATOM 4964 N N . VAL A 1 666 ? -16.353 4.974 13.758 1.00 75.50 666 VAL A N 1
ATOM 4965 C CA . VAL A 1 666 ? -17.592 4.899 12.955 1.00 75.50 666 VAL A CA 1
ATOM 4966 C C . VAL A 1 666 ? -17.841 3.541 12.299 1.00 75.50 666 VAL A C 1
ATOM 4968 O O . VAL A 1 666 ? -18.890 3.364 11.693 1.00 75.50 666 VAL A O 1
ATOM 4971 N N . ASP A 1 667 ? -16.899 2.601 12.384 1.00 67.44 667 ASP A N 1
ATOM 4972 C CA . ASP A 1 667 ? -17.057 1.274 11.782 1.00 67.44 667 ASP A CA 1
ATOM 4973 C C . ASP A 1 667 ? -18.167 0.436 12.437 1.00 67.44 667 ASP A C 1
ATOM 4975 O O . ASP A 1 667 ? -18.426 0.557 13.628 1.00 67.44 667 ASP A O 1
ATOM 4979 N N . ASP A 1 668 ? -18.785 -0.455 11.658 1.00 61.56 668 ASP A N 1
ATOM 4980 C CA . ASP A 1 668 ? -19.765 -1.433 12.147 1.00 61.56 668 ASP A CA 1
ATOM 4981 C C . ASP A 1 668 ? -19.058 -2.614 12.839 1.00 61.56 668 ASP A C 1
ATOM 4983 O O . ASP A 1 668 ? -18.230 -3.298 12.225 1.00 61.56 668 ASP A O 1
ATOM 4987 N N . TYR A 1 669 ? -19.371 -2.841 14.119 1.00 60.22 669 TYR A N 1
ATOM 4988 C CA . TYR A 1 669 ? -18.738 -3.868 14.959 1.00 60.22 669 TYR A CA 1
ATOM 4989 C C . TYR A 1 669 ? -19.620 -5.085 15.242 1.00 60.22 669 TYR A C 1
ATOM 4991 O O . TYR A 1 669 ? -19.115 -6.059 15.802 1.00 60.22 669 TYR A O 1
ATOM 4999 N N . GLN A 1 670 ? -20.909 -5.036 14.896 1.00 53.97 670 GLN A N 1
ATOM 5000 C CA . GLN A 1 670 ? -21.869 -6.090 15.244 1.00 53.97 670 GLN A CA 1
ATOM 5001 C C . GLN A 1 670 ? -22.388 -6.874 14.034 1.00 53.97 670 GLN A C 1
ATOM 5003 O O . GLN A 1 670 ? -23.004 -7.920 14.228 1.00 53.97 670 GLN A O 1
ATOM 5008 N N . ALA A 1 671 ? -22.112 -6.444 12.798 1.00 49.34 671 ALA A N 1
ATOM 5009 C CA . ALA A 1 671 ? -22.457 -7.239 11.622 1.00 49.34 671 ALA A CA 1
ATOM 5010 C C . ALA A 1 671 ? -21.704 -8.595 11.624 1.00 49.34 671 ALA A C 1
ATOM 5012 O O . ALA A 1 671 ? -20.465 -8.601 11.597 1.00 49.34 671 ALA A O 1
ATOM 5013 N N . PRO A 1 672 ? -22.403 -9.750 11.640 1.00 50.50 672 PRO A N 1
ATOM 5014 C CA . PRO A 1 672 ? -21.753 -11.045 11.484 1.00 50.50 672 PRO A CA 1
ATOM 5015 C C . PRO A 1 672 ? -21.092 -11.109 10.102 1.00 50.50 672 PRO A C 1
ATOM 5017 O O . PRO A 1 672 ? -21.748 -10.902 9.079 1.00 50.50 672 PRO A O 1
ATOM 5020 N N . LEU A 1 673 ? -19.785 -11.382 10.057 1.00 59.66 673 LEU A N 1
ATOM 5021 C CA . LEU A 1 673 ? -19.118 -11.688 8.794 1.00 59.66 673 LEU A CA 1
ATOM 5022 C C . LEU A 1 673 ? -19.406 -13.150 8.432 1.00 59.66 673 LEU A C 1
ATOM 5024 O O . LEU A 1 673 ? -19.762 -13.972 9.280 1.00 59.66 673 LEU A O 1
ATOM 5028 N N . ALA A 1 674 ? -19.260 -13.490 7.151 1.00 56.88 674 ALA A N 1
ATOM 5029 C CA . ALA A 1 674 ? -19.442 -14.864 6.698 1.00 56.88 674 ALA A CA 1
ATOM 5030 C C . ALA A 1 674 ? -18.546 -15.839 7.494 1.00 56.88 674 ALA A C 1
ATOM 5032 O O . ALA A 1 674 ? -17.398 -15.527 7.810 1.00 56.88 674 ALA A O 1
ATOM 5033 N N . ALA A 1 675 ? -19.080 -17.034 7.766 1.00 62.75 675 ALA A N 1
ATOM 5034 C CA . ALA A 1 675 ? -18.392 -18.172 8.383 1.00 62.75 675 ALA A CA 1
ATOM 5035 C C . ALA A 1 675 ? -18.068 -18.096 9.893 1.00 62.75 675 ALA A C 1
ATOM 5037 O O . ALA A 1 675 ? -17.310 -18.935 10.351 1.00 62.75 675 ALA A O 1
ATOM 5038 N N . GLY A 1 676 ? -18.642 -17.179 10.684 1.00 67.50 676 GLY A N 1
ATOM 5039 C CA . GLY A 1 676 ? -18.343 -17.079 12.133 1.00 67.50 676 GLY A CA 1
ATOM 5040 C C . GLY A 1 676 ? -17.136 -16.185 12.451 1.00 67.50 676 GLY A C 1
ATOM 5041 O O . GLY A 1 676 ? -16.686 -16.080 13.590 1.00 67.50 676 GLY A O 1
ATOM 5042 N N . LEU A 1 677 ? -16.609 -15.496 11.436 1.00 75.75 677 LEU A N 1
ATOM 5043 C CA . LEU A 1 677 ? -15.672 -14.397 11.627 1.00 75.75 677 LEU A CA 1
ATOM 5044 C C . LEU A 1 677 ? -16.418 -13.162 12.146 1.00 75.75 677 LEU A C 1
ATOM 5046 O O . LEU A 1 677 ? -17.566 -12.900 11.784 1.00 75.75 677 LEU A O 1
ATOM 5050 N N . ARG A 1 678 ? -15.733 -12.349 12.950 1.00 74.69 678 ARG A N 1
ATOM 5051 C CA . ARG A 1 678 ? -16.241 -11.053 13.409 1.00 74.69 678 ARG A CA 1
ATOM 5052 C C . ARG A 1 678 ? -15.226 -9.947 13.193 1.00 74.69 678 ARG A C 1
ATOM 5054 O O . ARG A 1 678 ? -14.013 -10.179 13.179 1.00 74.69 678 ARG A O 1
ATOM 5061 N N . ARG A 1 679 ? -15.709 -8.716 13.050 1.00 75.44 679 ARG A N 1
ATOM 5062 C CA . ARG A 1 679 ? -14.829 -7.550 13.110 1.00 75.44 679 ARG A CA 1
ATOM 5063 C C . ARG A 1 679 ? -14.354 -7.385 14.556 1.00 75.44 679 ARG A C 1
ATOM 5065 O O . ARG A 1 679 ? -15.144 -7.508 15.490 1.00 75.44 679 ARG A O 1
ATOM 5072 N N . ALA A 1 680 ? -13.054 -7.179 14.751 1.00 75.56 680 ALA A N 1
ATOM 5073 C CA . ALA A 1 680 ? -12.523 -6.915 16.085 1.00 75.56 680 ALA A CA 1
ATOM 5074 C C . ALA A 1 680 ? -13.098 -5.595 16.598 1.00 75.56 680 ALA A C 1
ATOM 5076 O O . ALA A 1 680 ? -13.138 -4.617 15.849 1.00 75.56 680 ALA A O 1
ATOM 5077 N N . ASN A 1 681 ? -13.524 -5.546 17.859 1.00 74.44 681 ASN A N 1
ATOM 5078 C CA . ASN A 1 681 ? -13.862 -4.266 18.462 1.00 74.44 681 ASN A CA 1
ATOM 5079 C C . ASN A 1 681 ? -12.543 -3.504 18.676 1.00 74.44 681 ASN A C 1
ATOM 5081 O O . ASN A 1 681 ? -11.606 -4.069 19.241 1.00 74.44 681 ASN A O 1
ATOM 5085 N N . PRO A 1 682 ? -12.414 -2.235 18.264 1.00 74.25 682 PRO A N 1
ATOM 5086 C CA . PRO A 1 682 ? -11.140 -1.551 18.340 1.00 74.25 682 PRO A CA 1
ATOM 5087 C C . PRO A 1 682 ? -10.668 -1.338 19.775 1.00 74.25 682 PRO A C 1
ATOM 5089 O O . PRO A 1 682 ? -9.472 -1.180 19.979 1.00 74.25 682 PRO A O 1
ATOM 5092 N N . ARG A 1 683 ? -11.550 -1.437 20.783 1.00 73.06 683 ARG A N 1
ATOM 5093 C CA . ARG A 1 683 ? -11.143 -1.526 22.192 1.00 73.06 683 ARG A CA 1
ATOM 5094 C C . ARG A 1 683 ? -10.335 -2.791 22.465 1.00 73.06 683 ARG A C 1
ATOM 5096 O O . ARG A 1 683 ? -9.346 -2.727 23.187 1.00 73.06 683 ARG A O 1
ATOM 5103 N N . GLU A 1 684 ? -10.732 -3.918 21.880 1.00 76.81 684 GLU A N 1
ATOM 5104 C CA . GLU A 1 684 ? -9.972 -5.165 21.965 1.00 76.81 684 GLU A CA 1
ATOM 5105 C C . GLU A 1 684 ? -8.617 -5.013 21.269 1.00 76.81 684 GLU A C 1
ATOM 5107 O O . GLU A 1 684 ? -7.606 -5.415 21.833 1.00 76.81 684 GLU A O 1
ATOM 5112 N N . VAL A 1 685 ? -8.578 -4.365 20.097 1.00 79.12 685 VAL A N 1
ATOM 5113 C CA . VAL A 1 685 ? -7.329 -4.105 19.358 1.00 79.12 685 VAL A CA 1
ATOM 5114 C C . VAL A 1 685 ? -6.407 -3.148 20.122 1.00 79.12 685 VAL A C 1
ATOM 5116 O O . VAL A 1 685 ? -5.207 -3.394 20.215 1.00 79.12 685 VAL A O 1
ATOM 5119 N N . LEU A 1 686 ? -6.948 -2.093 20.729 1.00 76.06 686 LEU A N 1
ATOM 5120 C CA . LEU A 1 686 ? -6.213 -1.144 21.573 1.00 76.06 686 LEU A CA 1
ATOM 5121 C C . LEU A 1 686 ? -5.630 -1.793 22.830 1.00 76.06 686 LEU A C 1
ATOM 5123 O O . LEU A 1 686 ? -4.553 -1.395 23.273 1.00 76.06 686 LEU A O 1
ATOM 5127 N N . ALA A 1 687 ? -6.330 -2.785 23.391 1.00 75.50 687 ALA A N 1
ATOM 5128 C CA . ALA A 1 687 ? -5.841 -3.579 24.515 1.00 75.50 687 ALA A CA 1
ATOM 5129 C C . ALA A 1 687 ? -4.677 -4.501 24.117 1.00 75.50 687 ALA A C 1
ATOM 5131 O O . ALA A 1 687 ? -3.946 -4.987 24.981 1.00 75.50 687 ALA A O 1
ATOM 5132 N N . THR A 1 688 ? -4.467 -4.728 22.818 1.00 78.88 688 THR A N 1
ATOM 5133 C CA . THR A 1 688 ? -3.296 -5.459 22.345 1.00 78.88 688 THR A CA 1
ATOM 5134 C C . THR A 1 688 ? -2.041 -4.582 22.325 1.00 78.88 688 THR A C 1
ATOM 5136 O O . THR A 1 688 ? -2.073 -3.348 22.253 1.00 78.88 688 THR A O 1
ATOM 5139 N N . ARG A 1 689 ? -0.879 -5.239 22.302 1.00 79.31 689 ARG A N 1
ATOM 5140 C CA . ARG A 1 689 ? 0.420 -4.574 22.131 1.00 79.31 689 ARG A CA 1
ATOM 5141 C C . ARG A 1 689 ? 0.691 -4.092 20.703 1.00 79.31 689 ARG A C 1
ATOM 5143 O O . ARG A 1 689 ? 1.829 -3.729 20.435 1.00 79.31 689 ARG A O 1
ATOM 5150 N N . MET A 1 690 ? -0.293 -4.068 19.795 1.00 81.75 690 MET A N 1
ATOM 5151 C CA . MET A 1 690 ? -0.123 -3.436 18.477 1.00 81.75 690 MET A CA 1
ATOM 5152 C C . MET A 1 690 ? 0.403 -2.002 18.622 1.00 81.75 690 MET A C 1
ATOM 5154 O O . MET A 1 690 ? 0.264 -1.399 19.675 1.00 81.75 690 MET A O 1
ATOM 5158 N N . ILE A 1 691 ? 1.025 -1.443 17.594 1.00 77.75 691 ILE A N 1
ATOM 5159 C CA . ILE A 1 691 ? 1.545 -0.073 17.550 1.00 77.75 691 ILE A CA 1
ATOM 5160 C C . ILE A 1 691 ? 0.473 0.824 16.921 1.00 77.75 691 ILE A C 1
ATOM 5162 O O . ILE A 1 691 ? -0.122 0.450 15.919 1.00 77.75 691 ILE A O 1
ATOM 5166 N N . GLY A 1 692 ? 0.216 2.001 17.493 1.00 76.06 692 GLY A N 1
ATOM 5167 C CA . GLY A 1 692 ? -0.809 2.942 17.018 1.00 76.06 692 GLY A CA 1
ATOM 5168 C C . GLY A 1 692 ? -1.809 3.342 18.108 1.00 76.06 692 GLY A C 1
ATOM 5169 O O . GLY A 1 692 ? -1.552 3.049 19.280 1.00 76.06 692 GLY A O 1
ATOM 5170 N N . PRO A 1 693 ? -2.937 3.983 17.772 1.00 79.06 693 PRO A N 1
ATOM 5171 C CA . PRO A 1 693 ? -3.413 4.248 16.414 1.00 79.06 693 PRO A CA 1
ATOM 5172 C C . PRO A 1 693 ? -2.519 5.245 15.674 1.00 79.06 693 PRO A C 1
ATOM 5174 O O . PRO A 1 693 ? -2.140 6.278 16.219 1.00 79.06 693 PRO A O 1
ATOM 5177 N N . LEU A 1 694 ? -2.171 4.900 14.443 1.00 74.31 694 LEU A N 1
ATOM 5178 C CA . LEU A 1 694 ? -1.418 5.699 13.479 1.00 74.31 694 LEU A CA 1
ATOM 5179 C C . LEU A 1 694 ? -2.373 6.196 12.389 1.00 74.31 694 LEU A C 1
ATOM 5181 O O . LEU A 1 694 ? -3.465 5.654 12.262 1.00 74.31 694 LEU A O 1
ATOM 5185 N N . VAL A 1 695 ? -1.980 7.178 11.584 1.00 66.56 695 VAL A N 1
ATOM 5186 C CA . VAL A 1 695 ? -2.724 7.525 10.354 1.00 66.56 695 VAL A CA 1
ATOM 5187 C C . VAL A 1 695 ? -2.574 6.374 9.330 1.00 66.56 695 VAL A C 1
ATOM 5189 O O . VAL A 1 695 ? -1.582 5.650 9.398 1.00 66.56 695 VAL A O 1
ATOM 5192 N N . ASP A 1 696 ? -3.566 6.104 8.470 1.00 60.75 696 ASP A N 1
ATOM 5193 C CA . ASP A 1 696 ? -3.578 4.929 7.564 1.00 60.75 696 ASP A CA 1
ATOM 5194 C C . ASP A 1 696 ? -2.795 5.104 6.242 1.00 60.75 696 ASP A C 1
ATOM 5196 O O . ASP A 1 696 ? -2.879 6.163 5.621 1.00 60.75 696 ASP A O 1
ATOM 5200 N N . HIS A 1 697 ? -2.027 4.069 5.843 1.00 57.41 697 HIS A N 1
ATOM 5201 C CA . HIS A 1 697 ? -0.940 4.108 4.839 1.00 57.41 697 HIS A CA 1
ATOM 5202 C C . HIS A 1 697 ? -1.451 4.512 3.458 1.00 57.41 697 HIS A C 1
ATOM 5204 O O . HIS A 1 697 ? -2.001 3.677 2.743 1.00 57.41 697 HIS A O 1
ATOM 5210 N N . ASP A 1 698 ? -1.118 5.724 3.027 1.00 65.25 698 ASP A N 1
ATOM 5211 C CA . ASP A 1 698 ? -1.325 6.159 1.652 1.00 65.25 698 ASP A CA 1
ATOM 5212 C C . ASP A 1 698 ? -0.012 6.719 1.117 1.00 65.25 698 ASP A C 1
ATOM 5214 O O . ASP A 1 698 ? 0.324 7.862 1.388 1.00 65.25 698 ASP A O 1
ATOM 5218 N N . GLY A 1 699 ? 0.751 5.950 0.335 1.00 80.19 699 GLY A N 1
ATOM 5219 C CA . GLY A 1 699 ? 2.031 6.424 -0.214 1.00 80.19 699 GLY A CA 1
ATOM 5220 C C . GLY A 1 699 ? 1.926 7.811 -0.857 1.00 80.19 699 GLY A C 1
ATOM 5221 O O . GLY A 1 699 ? 2.667 8.732 -0.523 1.00 80.19 699 GLY A O 1
ATOM 5222 N N . ALA A 1 700 ? 0.946 7.984 -1.737 1.00 83.62 700 ALA A N 1
ATOM 5223 C CA . ALA A 1 700 ? 0.620 9.259 -2.353 1.00 83.62 700 ALA A CA 1
ATOM 5224 C C . ALA A 1 700 ? -0.095 10.218 -1.378 1.00 83.62 700 ALA A C 1
ATOM 5226 O O . ALA A 1 700 ? 0.251 11.395 -1.337 1.00 83.62 700 ALA A O 1
ATOM 5227 N N . GLY A 1 701 ? -1.039 9.741 -0.560 1.00 78.94 701 GLY A N 1
ATOM 5228 C CA . GLY A 1 701 ? -1.762 10.574 0.416 1.00 78.94 701 GLY A CA 1
ATOM 5229 C C . GLY A 1 701 ? -0.843 11.237 1.453 1.00 78.94 701 GLY A C 1
ATOM 5230 O O . GLY A 1 701 ? -0.994 12.411 1.769 1.00 78.94 701 GLY A O 1
ATOM 5231 N N . VAL A 1 702 ? 0.198 10.545 1.904 1.00 79.25 702 VAL A N 1
ATOM 5232 C CA . VAL A 1 702 ? 1.219 11.069 2.819 1.00 79.25 702 VAL A CA 1
ATOM 5233 C C . VAL A 1 702 ? 1.997 12.199 2.179 1.00 79.25 702 VAL A C 1
ATOM 5235 O O . VAL A 1 702 ? 2.145 13.264 2.773 1.00 79.25 702 VAL A O 1
ATOM 5238 N N . VAL A 1 703 ? 2.442 12.009 0.941 1.00 87.62 703 VAL A N 1
ATOM 5239 C CA . VAL A 1 703 ? 3.138 13.064 0.205 1.00 87.62 703 VAL A CA 1
ATOM 5240 C C . VAL A 1 703 ? 2.212 14.267 -0.017 1.00 87.62 703 VAL A C 1
ATOM 5242 O O . VAL A 1 703 ? 2.629 15.407 0.186 1.00 87.62 703 VAL A O 1
ATOM 5245 N N . ALA A 1 704 ? 0.946 14.024 -0.366 1.00 84.75 704 ALA A N 1
ATOM 5246 C CA . ALA A 1 704 ? -0.081 15.054 -0.506 1.00 84.75 704 ALA A CA 1
ATOM 5247 C C . ALA A 1 704 ? -0.276 15.857 0.788 1.00 84.75 704 ALA A C 1
ATOM 5249 O O . ALA A 1 704 ? -0.264 17.089 0.761 1.00 84.75 704 ALA A O 1
ATOM 5250 N N . SER A 1 705 ? -0.394 15.164 1.921 1.00 79.19 705 SER A N 1
ATOM 5251 C CA . SER A 1 705 ? -0.525 15.785 3.238 1.00 79.19 705 SER A CA 1
ATOM 5252 C C . SER A 1 705 ? 0.719 16.602 3.608 1.00 79.19 705 SER A C 1
ATOM 5254 O O . SER A 1 705 ? 0.584 17.705 4.133 1.00 79.19 705 SER A O 1
ATOM 5256 N N . GLY A 1 706 ? 1.919 16.137 3.242 1.00 80.44 706 GLY A N 1
ATOM 5257 C CA . GLY A 1 706 ? 3.160 16.883 3.451 1.00 80.44 706 GLY A CA 1
ATOM 5258 C C . GLY A 1 706 ? 3.186 18.205 2.691 1.00 80.44 706 GLY A C 1
ATOM 5259 O O . GLY A 1 706 ? 3.520 19.243 3.257 1.00 80.44 706 GLY A O 1
ATOM 5260 N N . PHE A 1 707 ? 2.728 18.211 1.437 1.00 85.88 707 PHE A N 1
ATOM 5261 C CA . PHE A 1 707 ? 2.565 19.460 0.691 1.00 85.88 707 PHE A CA 1
ATOM 5262 C C . PHE A 1 707 ? 1.477 20.368 1.269 1.00 85.88 707 PHE A C 1
ATOM 5264 O O . PHE A 1 707 ? 1.653 21.581 1.260 1.00 85.88 707 PHE A O 1
ATOM 5271 N N . LEU A 1 708 ? 0.366 19.824 1.771 1.00 82.12 708 LEU A N 1
ATOM 5272 C CA . LEU A 1 708 ? -0.707 20.624 2.375 1.00 82.12 708 LEU A CA 1
ATOM 5273 C C . LEU A 1 708 ? -0.303 21.308 3.682 1.00 82.12 708 LEU A C 1
ATOM 5275 O O . LEU A 1 708 ? -0.828 22.381 3.980 1.00 82.12 708 LEU A O 1
ATOM 5279 N N . ARG A 1 709 ? 0.573 20.674 4.468 1.00 81.25 709 ARG A N 1
ATOM 5280 C CA . ARG A 1 709 ? 1.079 21.231 5.728 1.00 81.25 709 ARG A CA 1
ATOM 5281 C C . ARG A 1 709 ? 2.016 22.411 5.480 1.00 81.25 709 ARG A C 1
ATOM 5283 O O . ARG A 1 709 ? 1.914 23.420 6.168 1.00 81.25 709 ARG A O 1
ATOM 5290 N N . GLU A 1 710 ? 2.863 22.295 4.462 1.00 84.19 710 GLU A N 1
ATOM 5291 C CA . GLU A 1 710 ? 3.980 23.220 4.238 1.00 84.19 710 GLU A CA 1
ATOM 5292 C C . GLU A 1 710 ? 3.709 24.272 3.153 1.00 84.19 710 GLU A C 1
ATOM 5294 O O . GLU A 1 710 ? 4.332 25.334 3.136 1.00 84.19 710 GLU A O 1
ATOM 5299 N N . LEU A 1 711 ? 2.784 24.008 2.222 1.00 86.25 711 LEU A N 1
ATOM 5300 C CA . LEU A 1 711 ? 2.460 24.921 1.128 1.00 86.25 711 LEU A CA 1
ATOM 5301 C C . LEU A 1 711 ? 1.067 25.539 1.289 1.00 86.25 711 LEU A C 1
ATOM 5303 O O . LEU A 1 711 ? 0.113 24.871 1.694 1.00 86.25 711 LEU A O 1
ATOM 5307 N N . PRO A 1 712 ? 0.880 26.799 0.852 1.00 85.00 712 PRO A N 1
ATOM 5308 C CA . PRO A 1 712 ? -0.454 27.359 0.723 1.00 85.00 712 PRO A CA 1
ATOM 5309 C C . PRO A 1 712 ? -1.275 26.533 -0.277 1.00 85.00 712 PRO A C 1
ATOM 5311 O O . PRO A 1 712 ? -0.786 26.149 -1.344 1.00 85.00 712 PRO A O 1
ATOM 5314 N N . ARG A 1 713 ? -2.561 26.328 0.033 1.00 80.44 713 ARG A N 1
ATOM 5315 C CA . ARG A 1 713 ? -3.514 25.535 -0.771 1.00 80.44 713 ARG A CA 1
ATOM 5316 C C . ARG A 1 713 ? -3.410 25.700 -2.298 1.00 80.44 713 ARG A C 1
ATOM 5318 O O . ARG A 1 713 ? -3.361 24.674 -2.969 1.00 80.44 713 ARG A O 1
ATOM 5325 N N . PRO A 1 714 ? -3.348 26.914 -2.888 1.00 87.00 714 PRO A N 1
ATOM 5326 C CA . PRO A 1 714 ? -3.249 27.046 -4.345 1.00 87.00 714 PRO A CA 1
ATOM 5327 C C . PRO A 1 714 ? -1.973 26.425 -4.929 1.00 87.00 714 PRO A C 1
ATOM 5329 O O . PRO A 1 714 ? -2.012 25.855 -6.017 1.00 87.00 714 PRO A O 1
ATOM 5332 N N . LEU A 1 715 ? -0.850 26.497 -4.210 1.00 87.69 715 LEU A N 1
ATOM 5333 C CA . LEU A 1 715 ? 0.408 25.900 -4.649 1.00 87.69 715 LEU A CA 1
ATOM 5334 C C . LEU A 1 715 ? 0.383 24.375 -4.477 1.00 87.69 715 LEU A C 1
ATOM 5336 O O . LEU A 1 715 ? 0.808 23.657 -5.380 1.00 87.69 715 LEU A O 1
ATOM 5340 N N . ALA A 1 716 ? -0.198 23.879 -3.379 1.00 82.94 716 ALA A N 1
ATOM 5341 C CA . ALA A 1 716 ? -0.424 22.447 -3.175 1.00 82.94 716 ALA A CA 1
ATOM 5342 C C . ALA A 1 716 ? -1.326 21.848 -4.276 1.00 82.94 716 ALA A C 1
ATOM 5344 O O . ALA A 1 716 ? -1.031 20.783 -4.816 1.00 82.94 716 ALA A O 1
ATOM 5345 N N . TRP A 1 717 ? -2.379 22.560 -4.693 1.00 84.25 717 TRP A N 1
ATOM 5346 C CA . TRP A 1 717 ? -3.232 22.156 -5.818 1.00 84.25 717 TRP A CA 1
ATOM 5347 C C . TRP A 1 717 ? -2.499 22.155 -7.159 1.00 84.25 717 TRP A C 1
ATOM 5349 O O . TRP A 1 717 ? -2.743 21.286 -7.993 1.00 84.25 717 TRP A O 1
ATOM 5359 N N . LEU A 1 718 ? -1.581 23.096 -7.375 1.00 90.50 718 LEU A N 1
ATOM 5360 C CA . LEU A 1 718 ? -0.768 23.130 -8.587 1.00 90.50 718 LEU A CA 1
ATOM 5361 C C . LEU A 1 718 ? 0.175 21.914 -8.671 1.00 90.50 718 LEU A C 1
ATOM 5363 O O . LEU A 1 718 ? 0.272 21.296 -9.732 1.00 90.50 718 LEU A O 1
ATOM 5367 N N . VAL A 1 719 ? 0.788 21.514 -7.551 1.00 88.88 719 VAL A N 1
ATOM 5368 C CA . VAL A 1 719 ? 1.546 20.250 -7.440 1.00 88.88 719 VAL A CA 1
ATOM 5369 C C . VAL A 1 719 ? 0.634 19.038 -7.671 1.00 88.88 719 VAL A C 1
ATOM 5371 O O . VAL A 1 719 ? 1.011 18.085 -8.351 1.00 88.88 719 VAL A O 1
ATOM 5374 N N . ALA A 1 720 ? -0.602 19.083 -7.169 1.00 81.75 720 ALA A N 1
ATOM 5375 C CA . ALA A 1 720 ? -1.568 18.007 -7.361 1.00 81.75 720 ALA A CA 1
ATOM 5376 C C . ALA A 1 720 ? -1.949 17.804 -8.835 1.00 81.75 720 ALA A C 1
ATOM 5378 O O . ALA A 1 720 ? -1.951 16.681 -9.344 1.00 81.75 720 ALA A O 1
ATOM 5379 N N . LEU A 1 721 ? -2.241 18.903 -9.532 1.00 85.56 721 LEU A N 1
ATOM 5380 C CA . LEU A 1 721 ? -2.584 18.898 -10.951 1.00 85.56 721 LEU A CA 1
ATOM 5381 C C . LEU A 1 721 ? -1.408 18.438 -11.815 1.00 85.56 721 LEU A C 1
ATOM 5383 O O . LEU A 1 721 ? -1.622 17.744 -12.813 1.00 85.56 721 LEU A O 1
ATOM 5387 N N . SER A 1 722 ? -0.171 18.782 -11.437 1.00 90.00 722 SER A N 1
ATOM 5388 C CA . SER A 1 722 ? 0.997 18.321 -12.185 1.00 90.00 722 SER A CA 1
ATOM 5389 C C . SER A 1 722 ? 1.162 16.803 -12.097 1.00 90.00 722 SER A C 1
ATOM 5391 O O . SER A 1 722 ? 1.415 16.153 -13.116 1.00 90.00 722 SER A O 1
ATOM 5393 N N . LEU A 1 723 ? 0.919 16.229 -10.915 1.00 86.88 723 LEU A N 1
ATOM 5394 C CA . LEU A 1 723 ? 0.941 14.784 -10.715 1.00 86.88 723 LEU A CA 1
ATOM 5395 C C . LEU A 1 723 ? -0.170 14.061 -11.463 1.00 86.88 723 LEU A C 1
ATOM 5397 O O . LEU A 1 723 ? 0.125 13.060 -12.107 1.00 86.88 723 LEU A O 1
ATOM 5401 N N . LEU A 1 724 ? -1.406 14.570 -11.465 1.00 86.75 724 LEU A N 1
ATOM 5402 C CA . LEU A 1 724 ? -2.487 14.003 -12.285 1.00 86.75 724 LEU A CA 1
ATOM 5403 C C . LEU A 1 724 ? -2.105 13.934 -13.768 1.00 86.75 724 LEU A C 1
ATOM 5405 O O . LEU A 1 724 ? -2.343 12.923 -14.432 1.00 86.75 724 LEU A O 1
ATOM 5409 N N . GLY A 1 725 ? -1.476 14.998 -14.276 1.00 86.69 725 GLY A N 1
ATOM 5410 C CA . GLY A 1 725 ? -0.929 15.016 -15.627 1.00 86.69 725 GLY A CA 1
ATOM 5411 C C . GLY A 1 725 ? 0.086 13.893 -15.835 1.00 86.69 725 GLY A C 1
ATOM 5412 O O . GLY A 1 725 ? -0.030 13.145 -16.801 1.00 86.69 725 GLY A O 1
ATOM 5413 N N . MET A 1 726 ? 1.031 13.728 -14.906 1.00 89.06 726 MET A N 1
ATOM 5414 C CA . MET A 1 726 ? 2.022 12.649 -14.948 1.00 89.06 726 MET A CA 1
ATOM 5415 C C . MET A 1 726 ? 1.388 11.254 -14.878 1.00 89.06 726 MET A C 1
ATOM 5417 O O . MET A 1 726 ? 1.786 10.387 -15.649 1.00 89.06 726 MET A O 1
ATOM 5421 N N . VAL A 1 727 ? 0.365 11.042 -14.040 1.00 90.50 727 VAL A N 1
ATOM 5422 C CA . VAL A 1 727 ? -0.373 9.768 -13.964 1.00 90.50 727 VAL A CA 1
ATOM 5423 C C . VAL A 1 727 ? -0.967 9.403 -15.321 1.00 90.50 727 VAL A C 1
ATOM 5425 O O . VAL A 1 727 ? -0.845 8.265 -15.766 1.00 90.50 727 VAL A O 1
ATOM 5428 N N . ALA A 1 728 ? -1.574 10.360 -16.026 1.00 87.50 728 ALA A N 1
ATOM 5429 C CA . ALA A 1 728 ? -2.109 10.095 -17.358 1.00 87.50 728 ALA A CA 1
ATOM 5430 C C . ALA A 1 728 ? -1.008 9.656 -18.345 1.00 87.50 728 ALA A C 1
ATOM 5432 O O . ALA A 1 728 ? -1.244 8.788 -19.190 1.00 87.50 728 ALA A O 1
ATOM 5433 N N . LEU A 1 729 ? 0.201 10.219 -18.230 1.00 87.62 729 LEU A N 1
ATOM 5434 C CA . LEU A 1 729 ? 1.339 9.837 -19.069 1.00 87.62 729 LEU A CA 1
ATOM 5435 C C . LEU A 1 729 ? 1.856 8.432 -18.737 1.00 87.62 729 LEU A C 1
ATOM 5437 O O . LEU A 1 729 ? 2.096 7.647 -19.660 1.00 87.62 729 LEU A O 1
ATOM 5441 N N . THR A 1 730 ? 1.956 8.081 -17.455 1.00 89.44 730 THR A N 1
ATOM 5442 C CA . THR A 1 730 ? 2.427 6.755 -17.039 1.00 89.44 730 THR A CA 1
ATOM 5443 C C . THR A 1 730 ? 1.406 5.664 -17.336 1.00 89.44 730 THR A C 1
ATOM 5445 O O . THR A 1 730 ? 1.779 4.623 -17.875 1.00 89.44 730 THR A O 1
ATOM 5448 N N . LEU A 1 731 ? 0.110 5.900 -17.091 1.00 90.88 731 LEU A N 1
ATOM 5449 C CA . LEU A 1 731 ? -0.970 4.965 -17.446 1.00 90.88 731 LEU A CA 1
ATOM 5450 C C . LEU A 1 731 ? -0.934 4.611 -18.934 1.00 90.88 731 LEU A C 1
ATOM 5452 O O . LEU A 1 731 ? -1.097 3.452 -19.314 1.00 90.88 731 LEU A O 1
ATOM 5456 N N . ARG A 1 732 ? -0.652 5.600 -19.786 1.00 88.06 732 ARG A N 1
ATOM 5457 C CA . ARG A 1 732 ? -0.465 5.396 -21.224 1.00 88.06 732 ARG A CA 1
ATOM 5458 C C . ARG A 1 732 ? 0.699 4.461 -21.538 1.00 88.06 732 ARG A C 1
ATOM 5460 O O . ARG A 1 732 ? 0.571 3.601 -22.410 1.00 88.06 732 ARG A O 1
ATOM 5467 N N . ALA A 1 733 ? 1.845 4.687 -20.898 1.00 87.50 733 ALA A N 1
ATOM 5468 C CA . ALA A 1 733 ? 3.053 3.907 -21.131 1.00 87.50 733 ALA A CA 1
ATOM 5469 C C . ALA A 1 733 ? 2.841 2.454 -20.699 1.00 87.50 733 ALA A C 1
ATOM 5471 O O . ALA A 1 733 ? 3.044 1.542 -21.499 1.00 87.50 733 ALA A O 1
ATOM 5472 N N . TRP A 1 734 ? 2.296 2.242 -19.501 1.00 90.62 734 TRP A N 1
ATOM 5473 C CA . TRP A 1 734 ? 1.950 0.917 -18.992 1.00 90.62 734 TRP A CA 1
ATOM 5474 C C . TRP A 1 734 ? 0.920 0.196 -19.862 1.00 90.62 734 TRP A C 1
ATOM 5476 O O . TRP A 1 734 ? 1.124 -0.969 -20.208 1.00 90.62 734 TRP A O 1
ATOM 5486 N N . ALA A 1 735 ? -0.117 0.894 -20.331 1.00 90.69 735 ALA A N 1
ATOM 5487 C CA . ALA A 1 735 ? -1.068 0.336 -21.290 1.00 90.69 735 ALA A CA 1
ATOM 5488 C C . ALA A 1 735 ? -0.375 -0.132 -22.586 1.00 90.69 735 ALA A C 1
ATOM 5490 O O . ALA A 1 735 ? -0.708 -1.185 -23.134 1.00 90.69 735 ALA A O 1
ATOM 5491 N N . HIS A 1 736 ? 0.626 0.616 -23.065 1.00 86.25 736 HIS A N 1
ATOM 5492 C CA . HIS A 1 736 ? 1.419 0.238 -24.233 1.00 86.25 736 HIS A CA 1
ATOM 5493 C C . HIS A 1 736 ? 2.330 -0.972 -23.968 1.00 86.25 736 HIS A C 1
ATOM 5495 O O . HIS A 1 736 ? 2.386 -1.870 -24.810 1.00 86.25 736 HIS A O 1
ATOM 5501 N N . HIS A 1 737 ? 3.004 -1.026 -22.814 1.00 87.94 737 HIS A N 1
ATOM 5502 C CA . HIS A 1 737 ? 3.859 -2.152 -22.417 1.00 87.94 737 HIS A CA 1
ATOM 5503 C C . HIS A 1 737 ? 3.069 -3.456 -22.322 1.00 87.94 737 HIS A C 1
ATOM 5505 O O . HIS A 1 737 ? 3.457 -4.457 -22.929 1.00 87.94 737 HIS A O 1
ATOM 5511 N N . GLY A 1 738 ? 1.918 -3.429 -21.647 1.00 89.81 738 GLY A N 1
ATOM 5512 C CA . GLY A 1 738 ? 1.040 -4.590 -21.565 1.00 89.81 738 GLY A CA 1
ATOM 5513 C C . GLY A 1 738 ? 0.472 -4.989 -22.921 1.00 89.81 738 GLY A C 1
ATOM 5514 O O . GLY A 1 738 ? 0.470 -6.170 -23.250 1.00 89.81 738 GLY A O 1
ATOM 5515 N N . ALA A 1 739 ? 0.084 -4.026 -23.765 1.00 88.44 739 ALA A N 1
ATOM 5516 C CA . ALA A 1 739 ? -0.386 -4.334 -25.114 1.00 88.44 739 ALA A CA 1
ATOM 5517 C C . ALA A 1 739 ? 0.712 -4.983 -25.976 1.00 88.44 739 ALA A C 1
ATOM 5519 O O . ALA A 1 739 ? 0.410 -5.876 -26.767 1.00 88.44 739 ALA A O 1
ATOM 5520 N N . ALA A 1 740 ? 1.974 -4.564 -25.826 1.00 84.19 740 ALA A N 1
ATOM 5521 C CA . ALA A 1 740 ? 3.113 -5.181 -26.505 1.00 84.19 740 ALA A CA 1
ATOM 5522 C C . ALA A 1 740 ? 3.369 -6.611 -26.000 1.00 84.19 740 ALA A C 1
ATOM 5524 O O . ALA A 1 740 ? 3.529 -7.528 -26.808 1.00 84.19 740 ALA A O 1
ATOM 5525 N N . ALA A 1 741 ? 3.329 -6.824 -24.680 1.00 87.69 741 ALA A N 1
ATOM 5526 C CA . ALA A 1 741 ? 3.438 -8.153 -24.082 1.00 87.69 741 ALA A CA 1
ATOM 5527 C C . ALA A 1 741 ? 2.295 -9.072 -24.544 1.00 87.69 741 ALA A C 1
ATOM 5529 O O . ALA A 1 741 ? 2.542 -10.191 -24.986 1.00 87.69 741 ALA A O 1
ATOM 5530 N N . PHE A 1 742 ? 1.056 -8.579 -24.550 1.00 89.75 742 PHE A N 1
ATOM 5531 C CA . PHE A 1 742 ? -0.126 -9.331 -24.975 1.00 89.75 742 PHE A CA 1
ATOM 5532 C C . PHE A 1 742 ? -0.069 -9.701 -26.463 1.00 89.75 742 PHE A C 1
ATOM 5534 O O . PHE A 1 742 ? -0.301 -10.852 -26.836 1.00 89.75 742 PHE A O 1
ATOM 5541 N N . ALA A 1 743 ? 0.333 -8.751 -27.314 1.00 85.62 743 ALA A N 1
ATOM 5542 C CA . ALA A 1 743 ? 0.536 -8.982 -28.743 1.00 85.62 743 ALA A CA 1
ATOM 5543 C C . ALA A 1 743 ? 1.653 -10.004 -29.022 1.00 85.62 743 ALA A C 1
ATOM 5545 O O . ALA A 1 743 ? 1.566 -10.763 -29.985 1.00 85.62 743 ALA A O 1
ATOM 5546 N N . SER A 1 744 ? 2.681 -10.078 -28.171 1.00 83.25 744 SER A N 1
ATOM 5547 C CA . SER A 1 744 ? 3.752 -11.076 -28.313 1.00 83.25 744 SER A CA 1
ATOM 5548 C C . SER A 1 744 ? 3.291 -12.522 -28.057 1.00 83.25 744 SER A C 1
ATOM 5550 O O . SER A 1 744 ? 3.952 -13.460 -28.513 1.00 83.25 744 SER A O 1
ATOM 5552 N N . LEU A 1 745 ? 2.168 -12.697 -27.346 1.00 85.88 745 LEU A N 1
ATOM 5553 C CA . LEU A 1 745 ? 1.580 -13.996 -27.008 1.00 85.88 745 LEU A CA 1
ATOM 5554 C C . LEU A 1 745 ? 0.525 -14.444 -28.022 1.00 85.88 745 LEU A C 1
ATOM 5556 O O . LEU A 1 745 ? 0.508 -15.609 -28.407 1.00 85.88 745 LEU A O 1
ATOM 5560 N N . LEU A 1 746 ? -0.350 -13.526 -28.444 1.00 86.06 746 LEU A N 1
ATOM 5561 C CA . LEU A 1 746 ? -1.532 -13.836 -29.265 1.00 86.06 746 LEU A CA 1
ATOM 5562 C C . LEU A 1 746 ? -1.424 -13.364 -30.724 1.00 86.06 746 LEU A C 1
ATOM 5564 O O . LEU A 1 746 ? -2.350 -13.565 -31.508 1.00 86.06 746 LEU A O 1
ATOM 5568 N N . GLY A 1 747 ? -0.304 -12.742 -31.095 1.00 80.56 747 GLY A N 1
ATOM 5569 C CA . GLY A 1 747 ? -0.073 -12.181 -32.424 1.00 80.56 747 GLY A CA 1
ATOM 5570 C C . GLY A 1 747 ? -0.314 -10.670 -32.493 1.00 80.56 747 GLY A C 1
ATOM 5571 O O . GLY A 1 747 ? -1.108 -10.088 -31.748 1.00 80.56 747 GLY A O 1
ATOM 5572 N N . ASN A 1 748 ? 0.396 -10.014 -33.415 1.00 77.75 748 ASN A N 1
ATOM 5573 C CA . ASN A 1 748 ? 0.405 -8.559 -33.565 1.00 77.75 748 ASN A CA 1
ATOM 5574 C C . ASN A 1 748 ? -0.789 -8.061 -34.402 1.00 77.75 748 ASN A C 1
ATOM 5576 O O . ASN A 1 748 ? -0.629 -7.643 -35.545 1.00 77.75 748 ASN A O 1
ATOM 5580 N N . ASN A 1 749 ? -1.992 -8.113 -33.821 1.00 82.38 749 ASN A N 1
ATOM 5581 C CA . ASN A 1 749 ? -3.231 -7.648 -34.451 1.00 82.38 749 ASN A CA 1
ATOM 5582 C C . ASN A 1 749 ? -3.811 -6.430 -33.714 1.00 82.38 749 ASN A C 1
ATOM 5584 O O . ASN A 1 749 ? -3.818 -6.374 -32.481 1.00 82.38 749 ASN A O 1
ATOM 5588 N N . GLY A 1 750 ? -4.374 -5.472 -34.460 1.00 81.94 750 GLY A N 1
ATOM 5589 C CA . GLY A 1 750 ? -4.991 -4.268 -33.882 1.00 81.94 750 GLY A CA 1
ATOM 5590 C C . GLY A 1 750 ? -6.125 -4.576 -32.896 1.00 81.94 750 GLY A C 1
ATOM 5591 O O . GLY A 1 750 ? -6.229 -3.931 -31.855 1.00 81.94 750 GLY A O 1
ATOM 5592 N N . TRP A 1 751 ? -6.914 -5.621 -33.172 1.00 84.75 751 TRP A N 1
ATOM 5593 C CA . TRP A 1 751 ? -7.992 -6.078 -32.289 1.00 84.75 751 TRP A CA 1
ATOM 5594 C C . TRP A 1 751 ? -7.475 -6.627 -30.951 1.00 84.75 751 TRP A C 1
ATOM 5596 O O . TRP A 1 751 ? -7.987 -6.253 -29.902 1.00 84.75 751 TRP A O 1
ATOM 5606 N N . VAL A 1 752 ? -6.410 -7.439 -30.968 1.00 86.75 752 VAL A N 1
ATOM 5607 C CA . VAL A 1 752 ? -5.783 -8.002 -29.753 1.00 86.75 752 VAL A CA 1
ATOM 5608 C C . VAL A 1 752 ? -5.313 -6.883 -28.822 1.00 86.75 752 VAL A C 1
ATOM 5610 O O . VAL A 1 752 ? -5.567 -6.917 -27.618 1.00 86.75 752 VAL A O 1
ATOM 5613 N N . ARG A 1 753 ? -4.690 -5.841 -29.389 1.00 86.00 753 ARG A N 1
ATOM 5614 C CA . ARG A 1 753 ? -4.279 -4.654 -28.627 1.00 86.00 753 ARG A CA 1
ATOM 5615 C C . ARG A 1 753 ? -5.492 -3.908 -28.073 1.00 86.00 753 ARG A C 1
ATOM 5617 O O . ARG A 1 753 ? -5.488 -3.570 -26.898 1.00 86.00 753 ARG A O 1
ATOM 5624 N N . ALA A 1 754 ? -6.536 -3.690 -28.874 1.00 86.69 754 ALA A N 1
ATOM 5625 C CA . ALA A 1 754 ? -7.747 -2.999 -28.427 1.00 86.69 754 ALA A CA 1
ATOM 5626 C C . ALA A 1 754 ? -8.450 -3.719 -27.260 1.00 86.69 754 ALA A C 1
ATOM 5628 O O . ALA A 1 754 ? -8.848 -3.063 -26.300 1.00 86.69 754 ALA A O 1
ATOM 5629 N N . VAL A 1 755 ? -8.544 -5.054 -27.303 1.00 90.62 755 VAL A N 1
ATOM 5630 C CA . VAL A 1 755 ? -9.123 -5.865 -26.217 1.00 90.62 755 VAL A CA 1
ATOM 5631 C C . VAL A 1 755 ? -8.335 -5.693 -24.923 1.00 90.62 755 VAL A C 1
ATOM 5633 O O . VAL A 1 755 ? -8.927 -5.400 -23.886 1.00 90.62 755 VAL A O 1
ATOM 5636 N N . PHE A 1 756 ? -7.004 -5.807 -24.978 1.00 91.94 756 PHE A N 1
ATOM 5637 C CA . PHE A 1 756 ? -6.167 -5.588 -23.797 1.00 91.94 756 PHE A CA 1
ATOM 5638 C C . PHE A 1 756 ? -6.357 -4.182 -23.220 1.00 91.94 756 PHE A C 1
ATOM 5640 O O . PHE A 1 756 ? -6.520 -4.024 -22.015 1.00 91.94 756 PHE A O 1
ATOM 5647 N N . LEU A 1 757 ? -6.378 -3.164 -24.081 1.00 91.31 757 LEU A N 1
ATOM 5648 C CA . LEU A 1 757 ? -6.548 -1.773 -23.667 1.00 91.31 757 LEU A CA 1
ATOM 5649 C C . LEU A 1 757 ? -7.914 -1.523 -23.013 1.00 91.31 757 LEU A C 1
ATOM 5651 O O . LEU A 1 757 ? -7.986 -0.799 -22.023 1.00 91.31 757 LEU A O 1
ATOM 5655 N N . ALA A 1 758 ? -8.981 -2.149 -23.515 1.00 90.38 758 ALA A N 1
ATOM 5656 C CA . ALA A 1 758 ? -10.304 -2.078 -22.898 1.00 90.38 758 ALA A CA 1
ATOM 5657 C C . ALA A 1 758 ? -10.320 -2.727 -21.502 1.00 90.38 758 ALA A C 1
ATOM 5659 O O . ALA A 1 758 ? -10.832 -2.133 -20.553 1.00 90.38 758 ALA A O 1
ATOM 5660 N N . VAL A 1 759 ? -9.703 -3.906 -21.354 1.00 92.06 759 VAL A N 1
ATOM 5661 C CA . VAL A 1 759 ? -9.562 -4.585 -20.053 1.00 92.06 759 VAL A CA 1
ATOM 5662 C C . VAL A 1 759 ? -8.716 -3.752 -19.087 1.00 92.06 759 VAL A C 1
ATOM 5664 O O . VAL A 1 759 ? -9.088 -3.590 -17.929 1.00 92.06 759 VAL A O 1
ATOM 5667 N N . PHE A 1 760 ? -7.614 -3.167 -19.559 1.00 92.94 760 PHE A N 1
ATOM 5668 C CA . PHE A 1 760 ? -6.750 -2.298 -18.761 1.00 92.94 760 PHE A CA 1
ATOM 5669 C C . PHE A 1 760 ? -7.515 -1.085 -18.212 1.00 92.94 760 PHE A C 1
ATOM 5671 O O . PHE A 1 760 ? -7.438 -0.799 -17.021 1.00 92.94 760 PHE A O 1
ATOM 5678 N N . VAL A 1 761 ? -8.312 -0.415 -19.052 1.00 92.12 761 VAL A N 1
ATOM 5679 C CA . VAL A 1 761 ? -9.171 0.706 -18.634 1.00 92.12 761 VAL A CA 1
ATOM 5680 C C . VAL A 1 761 ? -10.211 0.272 -17.597 1.00 92.12 761 VAL A C 1
ATOM 5682 O O . VAL A 1 761 ? -10.431 0.989 -16.624 1.00 92.12 761 VAL A O 1
ATOM 5685 N N . LEU A 1 762 ? -10.829 -0.900 -17.769 1.00 90.44 762 LEU A N 1
ATOM 5686 C CA . LEU A 1 762 ? -11.795 -1.428 -16.802 1.00 90.44 762 LEU A CA 1
ATOM 5687 C C . LEU A 1 762 ? -11.149 -1.663 -15.427 1.00 90.44 762 LEU A C 1
ATOM 5689 O O . LEU A 1 762 ? -11.737 -1.339 -14.399 1.00 90.44 762 LEU A O 1
ATOM 5693 N N . LEU A 1 763 ? -9.922 -2.181 -15.405 1.00 90.12 763 LEU A N 1
ATOM 5694 C CA . LEU A 1 763 ? -9.185 -2.456 -14.170 1.00 90.12 763 LEU A CA 1
ATOM 5695 C C . LEU A 1 763 ? -8.781 -1.181 -13.414 1.00 90.12 763 LEU A C 1
ATOM 5697 O O . LEU A 1 763 ? -8.713 -1.212 -12.187 1.00 90.12 763 LEU A O 1
ATOM 5701 N N . ILE A 1 764 ? -8.580 -0.053 -14.107 1.00 90.06 764 ILE A N 1
ATOM 5702 C CA . ILE A 1 764 ? -8.367 1.260 -13.464 1.00 90.06 764 ILE A CA 1
ATOM 5703 C C . ILE A 1 764 ? -9.586 1.650 -12.622 1.00 90.06 764 ILE A C 1
ATOM 5705 O O . ILE A 1 764 ? -9.427 2.120 -11.497 1.00 90.06 764 ILE A O 1
ATOM 5709 N N . ALA A 1 765 ? -10.800 1.423 -13.136 1.00 84.25 765 ALA A N 1
ATOM 5710 C CA . ALA A 1 765 ? -12.028 1.751 -12.413 1.00 84.25 765 ALA A CA 1
ATOM 5711 C C . ALA A 1 765 ? -12.180 0.929 -11.120 1.00 84.25 765 ALA A C 1
ATOM 5713 O O . ALA A 1 765 ? -12.727 1.424 -10.142 1.00 84.25 765 ALA A O 1
ATOM 5714 N N . ILE A 1 766 ? -11.662 -0.304 -11.107 1.00 80.50 766 ILE A N 1
ATOM 5715 C CA . ILE A 1 766 ? -11.669 -1.180 -9.927 1.00 80.50 766 ILE A CA 1
ATOM 5716 C C . ILE A 1 766 ? -10.569 -0.772 -8.938 1.00 80.50 766 ILE A C 1
ATOM 5718 O O . ILE A 1 766 ? -10.784 -0.802 -7.728 1.00 80.50 766 ILE A O 1
ATOM 5722 N N . GLY A 1 767 ? -9.395 -0.376 -9.440 1.00 77.06 767 GLY A N 1
ATOM 5723 C CA . GLY A 1 767 ? -8.207 -0.146 -8.622 1.00 77.06 767 GLY A CA 1
ATOM 5724 C C . GLY A 1 767 ? -8.391 0.886 -7.513 1.00 77.06 767 GLY A C 1
ATOM 5725 O O . GLY A 1 767 ? -7.982 0.627 -6.389 1.00 77.06 767 GLY A O 1
ATOM 5726 N N . ALA A 1 768 ? -9.074 2.005 -7.779 1.00 73.31 768 ALA A N 1
ATOM 5727 C CA . ALA A 1 768 ? -9.261 3.046 -6.762 1.00 73.31 768 ALA A CA 1
ATOM 5728 C C . ALA A 1 768 ? -10.331 2.744 -5.699 1.00 73.31 768 ALA A C 1
ATOM 5730 O O . ALA A 1 768 ? -10.478 3.513 -4.752 1.00 73.31 768 ALA A O 1
ATOM 5731 N N . SER A 1 769 ? -11.076 1.644 -5.839 1.00 70.44 769 SER A N 1
ATOM 5732 C CA . SER A 1 769 ? -12.100 1.228 -4.872 1.00 70.44 769 SER A CA 1
ATOM 5733 C C . SER A 1 769 ? -11.588 0.230 -3.830 1.00 70.44 769 SER A C 1
ATOM 5735 O O . SER A 1 769 ? -12.291 -0.033 -2.856 1.00 70.44 769 SER A O 1
ATOM 5737 N N . TYR A 1 770 ? -10.388 -0.328 -4.013 1.00 72.06 770 TYR A N 1
ATOM 5738 C CA . TYR A 1 770 ? -9.782 -1.277 -3.079 1.00 72.06 770 TYR A CA 1
ATOM 5739 C C . TYR A 1 770 ? -8.649 -0.610 -2.292 1.00 72.06 770 TYR A C 1
ATOM 5741 O O . TYR A 1 770 ? -7.804 0.033 -2.904 1.00 72.06 770 TYR A O 1
ATOM 5749 N N . PRO A 1 771 ? -8.579 -0.777 -0.961 1.00 69.00 771 PRO A N 1
ATOM 5750 C CA . PRO A 1 771 ? -7.535 -0.149 -0.160 1.00 69.00 771 PRO A CA 1
ATOM 5751 C C . PRO A 1 771 ? -6.163 -0.787 -0.419 1.00 69.00 771 PRO A C 1
ATOM 5753 O O . PRO A 1 771 ? -6.050 -2.008 -0.605 1.00 69.00 771 PRO A O 1
ATOM 5756 N N . LEU A 1 772 ? -5.106 0.032 -0.368 1.00 73.44 772 LEU A N 1
ATOM 5757 C CA . LEU A 1 772 ? -3.739 -0.379 -0.696 1.00 73.44 772 LEU A CA 1
ATOM 5758 C C . LEU A 1 772 ? -3.271 -1.636 0.048 1.00 73.44 772 LEU A C 1
ATOM 5760 O O . LEU A 1 772 ? -2.597 -2.476 -0.547 1.00 73.44 772 LEU A O 1
ATOM 5764 N N . TYR A 1 773 ? -3.624 -1.807 1.326 1.00 66.06 773 TYR A N 1
ATOM 5765 C CA . TYR A 1 773 ? -3.121 -2.925 2.135 1.00 66.06 773 TYR A CA 1
ATOM 5766 C C . TYR A 1 773 ? -3.511 -4.307 1.578 1.00 66.06 773 TYR A C 1
ATOM 5768 O O . TYR A 1 773 ? -2.761 -5.274 1.736 1.00 66.06 773 TYR A O 1
ATOM 5776 N N . HIS A 1 774 ? -4.660 -4.409 0.902 1.00 66.31 774 HIS A N 1
ATOM 5777 C CA . HIS A 1 774 ? -5.075 -5.635 0.221 1.00 66.31 774 HIS A CA 1
ATOM 5778 C C . HIS A 1 774 ? -4.293 -5.859 -1.074 1.00 66.31 774 HIS A C 1
ATOM 5780 O O . HIS A 1 774 ? -3.986 -6.996 -1.436 1.00 66.31 774 HIS A O 1
ATOM 5786 N N . LEU A 1 775 ? -3.952 -4.772 -1.762 1.00 79.06 775 LEU A N 1
ATOM 5787 C CA . LEU A 1 775 ? -3.343 -4.795 -3.086 1.00 79.06 775 LEU A CA 1
ATOM 5788 C C . LEU A 1 775 ? -1.823 -4.967 -3.025 1.00 79.06 775 LEU A C 1
ATOM 5790 O O . LEU A 1 775 ? -1.245 -5.623 -3.893 1.00 79.06 775 LEU A O 1
ATOM 5794 N N . ILE A 1 776 ? -1.171 -4.417 -1.996 1.00 78.19 776 ILE A N 1
ATOM 5795 C CA . ILE A 1 776 ? 0.289 -4.288 -1.927 1.00 78.19 776 ILE A CA 1
ATOM 5796 C C . ILE A 1 776 ? 0.998 -5.640 -2.021 1.00 78.19 776 ILE A C 1
ATOM 5798 O O . ILE A 1 776 ? 2.024 -5.753 -2.682 1.00 78.19 776 ILE A O 1
ATOM 5802 N N . ARG A 1 777 ? 0.412 -6.704 -1.452 1.00 78.19 777 ARG A N 1
ATOM 5803 C CA . ARG A 1 777 ? 0.985 -8.059 -1.511 1.00 78.19 777 ARG A CA 1
ATOM 5804 C C . ARG A 1 777 ? 1.029 -8.606 -2.935 1.00 78.19 777 ARG A C 1
ATOM 5806 O O . ARG A 1 777 ? 2.014 -9.236 -3.316 1.00 78.19 777 ARG A O 1
ATOM 5813 N N . TRP A 1 778 ? -0.037 -8.387 -3.699 1.00 82.94 778 TRP A N 1
ATOM 5814 C CA . TRP A 1 778 ? -0.128 -8.822 -5.090 1.00 82.94 778 TRP A CA 1
ATOM 5815 C C . TRP A 1 778 ? 0.738 -7.947 -6.003 1.00 82.94 778 TRP A C 1
ATOM 5817 O O . TRP A 1 778 ? 1.457 -8.475 -6.853 1.00 82.94 778 TRP A O 1
ATOM 5827 N N . ILE A 1 779 ? 0.753 -6.633 -5.763 1.00 88.06 779 ILE A N 1
ATOM 5828 C CA . ILE A 1 779 ? 1.631 -5.681 -6.452 1.00 88.06 779 ILE A CA 1
ATOM 5829 C C . ILE A 1 779 ? 3.098 -6.082 -6.270 1.00 88.06 779 ILE A C 1
ATOM 5831 O O . ILE A 1 779 ? 3.800 -6.276 -7.264 1.00 88.06 779 ILE A O 1
ATOM 5835 N N . ASP A 1 780 ? 3.535 -6.298 -5.029 1.00 88.88 780 ASP A N 1
ATOM 5836 C CA . ASP A 1 780 ? 4.915 -6.659 -4.700 1.00 88.88 780 ASP A CA 1
ATOM 5837 C C . ASP A 1 780 ? 5.320 -8.005 -5.306 1.00 88.88 780 ASP A C 1
ATOM 5839 O O . ASP A 1 780 ? 6.416 -8.130 -5.850 1.00 88.88 780 ASP A O 1
ATOM 5843 N N . ALA A 1 781 ? 4.429 -9.001 -5.276 1.00 86.38 781 ALA A N 1
ATOM 5844 C CA . ALA A 1 781 ? 4.681 -10.294 -5.906 1.00 86.38 781 ALA A CA 1
ATOM 5845 C C . ALA A 1 781 ? 4.827 -10.169 -7.433 1.00 86.38 781 ALA A C 1
ATOM 5847 O O . ALA A 1 781 ? 5.749 -10.744 -8.014 1.00 86.38 781 ALA A O 1
ATOM 5848 N N . SER A 1 782 ? 3.960 -9.384 -8.083 1.00 91.12 782 SER A N 1
ATOM 5849 C CA . SER A 1 782 ? 4.037 -9.158 -9.531 1.00 91.12 782 SER A CA 1
ATOM 5850 C C . SER A 1 782 ? 5.328 -8.428 -9.927 1.00 91.12 782 SER A C 1
ATOM 5852 O O . SER A 1 782 ? 5.975 -8.809 -10.902 1.00 91.12 782 SER A O 1
ATOM 5854 N N . LEU A 1 783 ? 5.738 -7.412 -9.155 1.00 91.75 783 LEU A N 1
ATOM 5855 C CA . LEU A 1 783 ? 6.985 -6.670 -9.352 1.00 91.75 783 LEU A CA 1
ATOM 5856 C C . LEU A 1 783 ? 8.197 -7.579 -9.183 1.00 91.75 783 LEU A C 1
ATOM 5858 O O . LEU A 1 783 ? 9.070 -7.600 -10.049 1.00 91.75 783 LEU A O 1
ATOM 5862 N N . ALA A 1 784 ? 8.231 -8.347 -8.091 1.00 92.06 784 ALA A N 1
ATOM 5863 C CA . ALA A 1 784 ? 9.327 -9.254 -7.789 1.00 92.06 784 ALA A CA 1
ATOM 5864 C C . ALA A 1 784 ? 9.515 -10.298 -8.895 1.00 92.06 784 ALA A C 1
ATOM 5866 O O . ALA A 1 784 ? 10.640 -10.513 -9.345 1.00 92.06 784 ALA A O 1
ATOM 5867 N N . LEU A 1 785 ? 8.421 -10.899 -9.374 1.00 92.38 785 LEU A N 1
ATOM 5868 C CA . LEU A 1 785 ? 8.465 -11.907 -10.432 1.00 92.38 785 LEU A CA 1
ATOM 5869 C C . LEU A 1 785 ? 9.025 -11.333 -11.737 1.00 92.38 785 LEU A C 1
ATOM 5871 O O . LEU A 1 785 ? 9.952 -11.902 -12.315 1.00 92.38 785 LEU A O 1
ATOM 5875 N N . THR A 1 786 ? 8.494 -10.194 -12.184 1.00 94.50 786 THR A N 1
ATOM 5876 C CA . THR A 1 786 ? 8.933 -9.561 -13.435 1.00 94.50 786 THR A CA 1
ATOM 5877 C C . THR A 1 786 ? 10.381 -9.100 -13.360 1.00 94.50 786 THR A C 1
ATOM 5879 O O . THR A 1 786 ? 11.146 -9.361 -14.289 1.00 94.50 786 THR A O 1
ATOM 5882 N N . LEU A 1 787 ? 10.781 -8.488 -12.242 1.00 95.12 787 LEU A N 1
ATOM 5883 C CA . LEU A 1 787 ? 12.155 -8.047 -12.018 1.00 95.12 787 LEU A CA 1
ATOM 5884 C C . LEU A 1 787 ? 13.140 -9.223 -12.040 1.00 95.12 787 LEU A C 1
ATOM 5886 O O . LEU A 1 787 ? 14.166 -9.158 -12.714 1.00 95.12 787 LEU A O 1
ATOM 5890 N N . GLN A 1 788 ? 12.835 -10.318 -11.339 1.00 93.81 788 GLN A N 1
ATOM 5891 C CA . GLN A 1 788 ? 13.726 -11.479 -11.298 1.00 93.81 788 GLN A CA 1
ATOM 5892 C C . GLN A 1 788 ? 13.865 -12.147 -12.665 1.00 93.81 788 GLN A C 1
ATOM 5894 O O . GLN A 1 788 ? 14.986 -12.418 -13.092 1.00 93.81 788 GLN A O 1
ATOM 5899 N N . LEU A 1 789 ? 12.755 -12.375 -13.376 1.00 93.31 789 LEU A N 1
ATOM 5900 C CA . LEU A 1 789 ? 12.790 -12.989 -14.707 1.00 93.31 789 LEU A CA 1
ATOM 5901 C C . LEU A 1 789 ? 13.608 -12.151 -15.691 1.00 93.31 789 LEU A C 1
ATOM 5903 O O . LEU A 1 789 ? 14.438 -12.688 -16.428 1.00 93.31 789 LEU A O 1
ATOM 5907 N N . GLN A 1 790 ? 13.424 -10.833 -15.668 1.00 93.81 790 GLN A N 1
ATOM 5908 C CA . GLN A 1 790 ? 14.161 -9.930 -16.538 1.00 93.81 790 GLN A CA 1
ATOM 5909 C C . GLN A 1 790 ? 15.645 -9.838 -16.168 1.00 93.81 790 GLN A C 1
ATOM 5911 O O . GLN A 1 790 ? 16.499 -9.845 -17.056 1.00 93.81 790 GLN A O 1
ATOM 5916 N N . LEU A 1 791 ? 15.989 -9.801 -14.880 1.00 93.19 791 LEU A N 1
ATOM 5917 C CA . LEU A 1 791 ? 17.388 -9.835 -14.455 1.00 93.19 791 LEU A CA 1
ATOM 5918 C C . LEU A 1 791 ? 18.064 -11.149 -14.850 1.00 93.19 791 LEU A C 1
ATOM 5920 O O . LEU A 1 791 ? 19.181 -11.114 -15.359 1.00 93.19 791 LEU A O 1
ATOM 5924 N N . VAL A 1 792 ? 17.390 -12.293 -14.706 1.00 92.25 792 VAL A N 1
ATOM 5925 C CA . VAL A 1 792 ? 17.904 -13.588 -15.181 1.00 92.25 792 VAL A CA 1
ATOM 5926 C C . VAL A 1 792 ? 18.149 -13.555 -16.692 1.00 92.25 792 VAL A C 1
ATOM 5928 O O . VAL A 1 792 ? 19.219 -13.968 -17.143 1.00 92.25 792 VAL A O 1
ATOM 5931 N N . LEU A 1 793 ? 17.215 -13.008 -17.478 1.00 92.12 793 LEU A N 1
ATOM 5932 C CA . LEU A 1 793 ? 17.404 -12.816 -18.920 1.00 92.12 793 LEU A CA 1
ATOM 5933 C C . LEU A 1 793 ? 18.639 -11.956 -19.227 1.00 92.12 793 LEU A C 1
ATOM 5935 O O . LEU A 1 793 ? 19.455 -12.336 -20.068 1.00 92.12 793 LEU A O 1
ATOM 5939 N N . LEU A 1 794 ? 18.818 -10.832 -18.529 1.00 91.56 794 LEU A N 1
ATOM 5940 C CA . LEU A 1 794 ? 19.983 -9.960 -18.709 1.00 91.56 794 LEU A CA 1
ATOM 5941 C C . LEU A 1 794 ? 21.293 -10.643 -18.315 1.00 91.56 794 LEU A C 1
ATOM 5943 O O . LEU A 1 794 ? 22.288 -10.493 -19.023 1.00 91.56 794 LEU A O 1
ATOM 5947 N N . LEU A 1 795 ? 21.294 -11.425 -17.233 1.00 91.00 795 LEU A N 1
ATOM 5948 C CA . LEU A 1 795 ? 22.459 -12.192 -16.796 1.00 91.00 795 LEU A CA 1
ATOM 5949 C C . LEU A 1 795 ? 22.869 -13.226 -17.851 1.00 91.00 795 LEU A C 1
ATOM 5951 O O . LEU A 1 795 ? 24.048 -13.302 -18.203 1.00 91.00 795 LEU A O 1
ATOM 5955 N N . LEU A 1 796 ? 21.912 -13.948 -18.436 1.00 91.56 796 LEU A N 1
ATOM 5956 C CA . LEU A 1 796 ? 22.180 -14.882 -19.537 1.00 91.56 796 LEU A CA 1
ATOM 5957 C C . LEU A 1 796 ? 22.658 -14.163 -20.810 1.00 91.56 796 LEU A C 1
ATOM 5959 O O . LEU A 1 796 ? 23.495 -14.681 -21.549 1.00 91.56 796 LEU A O 1
ATOM 5963 N N . LEU A 1 797 ? 22.179 -12.941 -21.048 1.00 90.44 797 LEU A N 1
ATOM 5964 C CA . LEU A 1 797 ? 22.574 -12.103 -22.182 1.00 90.44 797 LEU A CA 1
ATOM 5965 C C . LEU A 1 797 ? 23.827 -11.246 -21.909 1.00 90.44 797 LEU A C 1
ATOM 5967 O O . LEU A 1 797 ? 24.264 -10.515 -22.804 1.00 90.44 797 LEU A O 1
ATOM 5971 N N . THR A 1 798 ? 24.473 -11.385 -20.742 1.00 88.31 798 THR A N 1
ATOM 5972 C CA . THR A 1 798 ? 25.692 -10.640 -20.363 1.00 88.31 798 THR A CA 1
ATOM 5973 C C . THR A 1 798 ? 26.776 -10.634 -21.451 1.00 88.31 798 THR A C 1
ATOM 5975 O O . THR A 1 798 ? 27.359 -9.573 -21.677 1.00 88.31 798 THR A O 1
ATOM 5978 N N . PRO A 1 799 ? 27.062 -11.728 -22.192 1.00 85.94 799 PRO A N 1
ATOM 5979 C CA . PRO A 1 799 ? 28.085 -11.699 -23.243 1.00 85.94 799 PRO A CA 1
ATOM 5980 C C . PRO A 1 799 ? 27.813 -10.675 -24.358 1.00 85.94 799 PRO A C 1
ATOM 5982 O O . PRO A 1 799 ? 28.751 -10.188 -24.996 1.00 85.94 799 PRO A O 1
ATOM 5985 N N . HIS A 1 800 ? 26.544 -10.344 -24.611 1.00 83.69 800 HIS A N 1
ATOM 5986 C CA . HIS A 1 800 ? 26.144 -9.308 -25.566 1.00 83.69 800 HIS A CA 1
ATOM 5987 C C . HIS A 1 800 ? 26.303 -7.909 -24.961 1.00 83.69 800 HIS A C 1
ATOM 5989 O O . HIS A 1 800 ? 26.855 -7.023 -25.614 1.00 83.69 800 HIS A O 1
ATOM 5995 N N . VAL A 1 801 ? 25.921 -7.738 -23.689 1.00 80.50 801 VAL A N 1
ATOM 5996 C CA . VAL A 1 801 ? 26.137 -6.503 -22.912 1.00 80.50 801 VAL A CA 1
ATOM 5997 C C . VAL A 1 801 ? 27.629 -6.158 -22.839 1.00 80.50 801 VAL A C 1
ATOM 5999 O O . VAL A 1 801 ? 28.028 -5.015 -23.056 1.00 80.50 801 VAL A O 1
ATOM 6002 N N . PHE A 1 802 ? 28.474 -7.157 -22.577 1.00 81.75 802 PHE A N 1
ATOM 6003 C CA . PHE A 1 802 ? 29.918 -6.994 -22.442 1.00 81.75 802 PHE A CA 1
ATOM 6004 C C . PHE A 1 802 ? 30.566 -6.509 -23.739 1.00 81.75 802 PHE A C 1
ATOM 6006 O O . PHE A 1 802 ? 31.308 -5.524 -23.722 1.00 81.75 802 PHE A O 1
ATOM 6013 N N . ARG A 1 803 ? 30.248 -7.162 -24.866 1.00 79.25 803 ARG A N 1
ATOM 6014 C CA . ARG A 1 803 ? 30.699 -6.732 -26.199 1.00 79.25 803 ARG A CA 1
ATOM 6015 C C . ARG A 1 803 ? 30.260 -5.296 -26.469 1.00 79.25 803 ARG A C 1
ATOM 6017 O O . ARG A 1 803 ? 31.094 -4.443 -26.755 1.00 79.25 803 ARG A O 1
ATOM 6024 N N . ALA A 1 804 ? 28.993 -4.995 -26.200 1.00 73.56 804 ALA A N 1
ATOM 6025 C CA . ALA A 1 804 ? 28.466 -3.656 -26.382 1.00 73.56 804 ALA A CA 1
ATOM 6026 C C . ALA A 1 804 ? 29.141 -2.587 -25.524 1.00 73.56 804 ALA A C 1
ATOM 6028 O O . ALA A 1 804 ? 29.323 -1.469 -25.989 1.00 73.56 804 ALA A O 1
ATOM 6029 N N . SER A 1 805 ? 29.553 -2.918 -24.300 1.00 76.06 805 SER A N 1
ATOM 6030 C CA . SER A 1 805 ? 30.246 -1.975 -23.418 1.00 76.06 805 SER A CA 1
ATOM 6031 C C . SER A 1 805 ? 31.662 -1.620 -23.888 1.00 76.06 805 SER A C 1
ATOM 6033 O O . SER A 1 805 ? 32.154 -0.549 -23.526 1.00 76.06 805 SER A O 1
ATOM 6035 N N . ARG A 1 806 ? 32.300 -2.505 -24.677 1.00 71.38 806 ARG A N 1
ATOM 6036 C CA . ARG A 1 806 ? 33.630 -2.305 -25.277 1.00 71.38 806 ARG A CA 1
ATOM 6037 C C . ARG A 1 806 ? 33.576 -1.497 -26.571 1.00 71.38 806 ARG A C 1
ATOM 6039 O O . ARG A 1 806 ? 34.473 -0.695 -26.790 1.00 71.38 806 ARG A O 1
ATOM 6046 N N . ASP A 1 807 ? 32.544 -1.715 -27.386 1.00 60.69 807 ASP A N 1
ATOM 6047 C CA . ASP A 1 807 ? 32.337 -0.996 -28.658 1.00 60.69 807 ASP A CA 1
ATOM 6048 C C . ASP A 1 807 ? 31.847 0.447 -28.454 1.00 60.69 807 ASP A C 1
ATOM 6050 O O . ASP A 1 807 ? 31.766 1.247 -29.381 1.00 60.69 807 ASP A O 1
ATOM 6054 N N . ALA A 1 808 ? 31.423 0.749 -27.235 1.00 55.84 808 ALA A N 1
ATOM 6055 C CA . ALA A 1 808 ? 30.886 2.020 -26.797 1.00 55.84 808 ALA A CA 1
ATOM 6056 C C . ALA A 1 808 ? 32.017 2.888 -26.228 1.00 55.84 808 ALA A C 1
ATOM 6058 O O . ALA A 1 808 ? 31.888 4.138 -26.212 1.00 55.84 808 ALA A O 1
#

Radius of gyration: 32.86 Å; chains: 1; bounding box: 94×60×92 Å

pLDDT: mean 79.24, std 13.14, range [26.69, 97.62]

Sequence (808 aa):
MLEQGTAAAAYVGASVVRSYLLASLPFVALGGGLWITLATRGVQFRRLGRALATARSGRGVRLAGLLAGSVGVGSVAAAALALEAAGPGAIAWMWIVAILGMGVSWAEVTVSARLPGSEGAAPGPITAARAGLGRLGGALGLLYALSLLTSTVAVGAVFQAEQTGQWMRELMSVRPEITAILLALATAGLVLLSPTRAHRWASRLALPLLGIYVLGALIVIGGAAGEAGAALSTIITEAFSAETFGAGLLSGGLVVVLQTAVLRSTLAHEAGLGTLAIAATASVDEDEPEDTQRPALLAMLVPAITTLGLGTLTALVVMLSGASQRERAAERLFLPLAQLERHEITASELGQAFTLPEHTALASKRRYRMVMRANPRGHKVGTLANDERTVGMPAWENAAAVDTLYFRHKDERGQHEAFDVAVPCERVDTDLAGVPWIELTPKDPELNLRIMMRGRELDGPFVHLGDVEFPGVVLPSVRRGEADTEGAQETLTLFEEPKSEGSPHNPSLRSLVTLGFAGPYVVGPAGQERPPWGLIAAEGFSPAPGSLAHLRFLSPARGLDVGFLNPRGELELPAWAFLTAADTAIVRHREDPSRDFPVPVTYELREDRLLFTSVAPDFTFADLRTLTDYEPRPYLVAPPYSMTVEVHEGARLPVEYRERRALIPVDDYQAPLAAGLRRANPREVLATRMIGPLVDHDGAGVVASGFLRELPRPLAWLVALSLLGMVALTLRAWAHHGAAAFASLLGNNGWVRAVFLAVFVLLIAIGASYPLYHLIRWIDASLALTLQLQLVLLLLLTPHVFRASRDA

Secondary structure (DSSP, 8-state):
-HHHHHHHHHHHHHHHHHHHHHHHHHHHHHHHHHHHHHHTTSHHHHTHHHHHHHHHTTTHHHHHHHHHHH-SHHHHHHHHHHHHHH-THHHHHHHHHHHHHHHHHHHHHHHHHHS--STTSPPSHHHHHHHHHHHHHHHHHHHHHHHHHHHIIIIIIIIHHHHHHHHHHHHH---HHHHHHHHHHHHHIIIII-HHHHHHHHHHHHHHHHHHHHHHHHHHHHHTHHHHHHHHHHHHHHHT-HHHHHHHHHHSHHHHHHHHHHHHHHHHH-TTSSHHHHHHHTT--TTS---TTHHHHHHTHHHIIIIIIIIHHHHHHHHHTT--TTSBSB-SPPEESS--STTT--B-TTSSEEEEPSS-SSBTT-EEEEEEEPPTT-B---EE-TTSS-EEEE--GGGTT--EEEEEESSGGGGSGGG-EEEEEEEEEEEETTEEEEEEEESSTT--HHHHHHSSSEEEEEB-PPPEEEEEEEEEEEE--SSSSS--EEEEEEEEPPPPTT---PPPHHHHHHTT-EEEEEEPTTSPBPPSEEEEBPTT--PPTT-EEEEEEEPPTT-B---EE-TTS-EEEE-BGGGGG--EEEEEESS-GGG-EEEEEEEEEETTEEEEEE--TT--GGGGGT-TTEEEEEEE-PPPEEEEEEEESSB---GGGTTSPEEEE-S--SSPPGGG-BPPPHHHHHHSS-EEEEE---HHHHHHHHHHHHS-HHHHHHHHHHHHHHHHHHHHHHHHHHHHHHHHHH-S-HHHHHHHHHHHHHHHHHHTTS-HHHHHHHHHHHHHHHHHHHHHHHHHTHHHHHHHHHH-

Foldseek 3Di:
DVVVVVVVVVVLVVLVVLVVLLLCLLCLLLVLLVVLCVLLVNCLVVCLVVLVVLCVVVVVLLLLLLLLQQPFLLLLLLLLLLCQQQRLQLLVLLVSSLSSLLSLLLLQLLLQLVQPAPPPAQTFLLRSLCRQPPPVSNVLSLLLLVLLLLLLLQLLFQVLLALLQLLCCQQPVDHSLVSLVVLLVLLCCDFPPDVPVNSVVSSVQRVVLVVLLLVLLVLLCVVVVVCLVVSVVRSNCVNPPCCLVVLCVLAVSVSSSSSSSNLSSCSQQVRLLGLLSSSLRVPDDPPDDDPSNNSSSSSSCRSCCSSVNSSSSSNSLLVSLVLRLLDFQFDLDKAFQADFDLPPWDQDPQLFKTWGDLFHQDFAQDKFKWKWFWDQLFFFAWDQDPVQFKTKGFPFPQCPPWQWWWKAWPDPRSVDSVRIDIFGFDWDFDQDPNTTMIITGGPDPVDGNNCVCPDPTIHDGGTGTGMDIFMWHWHWDWDDDDDDDDDGDTTIMIGTDDDDDPPGDDDRNVVSSVRPTTDGFTADPVRFTFDRIWTWTDDVSCDPAQDKFKWKWFAPPQAWPAADQDPVLWTKHALAVQQQPFQWWWWAFPPRRSNIYIFGWHWDDDPRITTIWGPDPPDTLVCLVVVPRIDNDIHTRTAMDMWMWGWHDNGSRDPVRNHTIITTTDDHFPDQDPPNHTHDDVNNVSVIPTRHRTGDDNSSSSSLVSSPSRDDSVSSVSSSVSSSSSSSSNSNSSLVSSLSSQCVPVNDDPVSSVVSSSVSSVSSSVSNVDNCSVSVSSSSSSSSSSSSSSSVSSVSVSVSSSVSSVVD